Protein AF-A0A2E3DFW2-F1 (afdb_monomer)

pLDDT: mean 83.04, std 13.5, range [37.62, 98.19]

Sequence (821 aa):
MSVRTEHVDVYNGDTGWNRGHVMDALEEVFEKLGWNSGTQEDGVPVACLAPGTTTADALPHTNEDINYPNNSDAWTKCGGGMVTEVGSVRKYYYLTDDGTSYLFAPEAVPNQQWIDTANDNIVCNTGIPFETEDEVVYAPTGGIGTGVIPDLTENASYYVIKVDAVTMKLASTQADAAAGVAIDLTNSVYLSSPKRFRGVAVANPTFTVNVGDIFDITFGTSAGAGTFNFLNTINGSDYAADRVLNADNCNSGSSVKNNLPFGDGTEASPFTWGTAWWNQTEDEPPHPNRTDIGYQGLHSYGYASDTVATMKGTVIINPSPTSASSYRNYYKYTVSGATADANPNNSGTGRTDLKLRIHRNVYSTYEREVCAITIQNKAVNWQNGDEFTIPGDQIGGATPENDITFGTNQAEQTANGSDGTPSIVVTSLGAGSNMYQKHPDGRFAILRLENDTRSATQNAVTKNFGITYWGFSMSDQLDRIRLNCGPDWNYVNRLGTNATGDISGNGGNSQLGYFHGDMGLDVQNGANYCYTSTYTSTVYFDQYYIAYGSSTTNYPLRINFYAAQAPDDDNFVVIQFTQLVNQRYIPWWTFTLHKGLNFGANVWDLDYVWNGTMTNYRTGHIDNWNGTTHGDYIYTQYITPDYSYSPGSSTGQEEPVVWNSRAREASYGFTRNQDDELDYRTYYKCNIDCSSSWNEAQIQTYFRDSDFDKTDQAWDAQYRWFEGDREKRLATQTDYYRPIKGIPITNRFAPCPYYMPDTFVMIQAAVQPGKTHFRPGDIVEISTSEKYTVIVADQTFDQEGLDWIGGNTSRGMLFCARRAI

Nearest PDB structures (foldseek):
  8pty-assembly1_A  TM=1.597E-01  e=1.074E-01  Homo sapiens
  1zhg-assembly1_A  TM=4.012E-01  e=8.824E+00  Plasmodium falciparum

Mean predicted aligned error: 11.66 Å

Foldseek 3Di:
DFWDWDWFFQPNLAFPGALLSVVLRVLQVCLVLLFFADAWFAFWFFAWAFFPDALAGDDFDAPVCQQPQPFQVRNLLAQFAFFDADAAFEWEWEWEDPQAFIWIWTKFAFDQADCDLVLQKTFTPGFDPDEQLFKWAWQAVQWWADFDQVLDDHRQIWTWQDPDRGMIFTHNHSVCSVVVNGRRRPDGDRGPTGTMIIGGIDTQDAAEEAQFYKYFYAYGDYPDQADKFKFFDDWLDFDDPCTTQQDCNPPDDPQSSVQGQDFDRHSVTTRMHHRQEPAFADDAFQAAVDPDDDPSVGTWMKMGHPPHRSHIGGYGYAYGLHLSHSRWHWFKDKDAQVVLQPDPVFDWHDKHIWIKTWTAANDDPRRNGTRHIFTRHGIGPHAKFRWDKDASVRTHHHPPNRIAIEGPRHGNPDVSRSHTHMITHGAMQDGNSGFRAAASSSQKTKTWAFADDADPDDDPDGQQQRIKIWMWGAEPLRFKTFIAMWSDKRSTSACASNNDHDLVDQCSQCSNTFHDDHQLATAAPSWGGHDHYPPPLVQFWDMFTLADRPSGSRWTKMKMKTADDPPWDRQWMKIWIWTCDPNATDTGWIWTDDHYCLQQPVNDDSSQAYAQKIKTKDFPLNVPPVSPDFDLKIKIKIARTATDSHQQRCQQQEPVRDSRHRNRHSCSVVQHDDRGRRIFIAIEHAPFPDDDDPDDRYDDDDFDDQVLQWDQPPPDPPPPPCVPPNTPTDDRVPGDQDWAAQQQSHPSDVVGSGTDHRQKTKGKDKDWAQPDDDGAQDWDDPDPQWIWGFHDWTKHGQDQHSVRDGGGIIIHMTITGTRDD

Radius of gyration: 37.27 Å; Cα contacts (8 Å, |Δi|>4): 2160; chains: 1; bounding box: 113×48×106 Å

Solvent-accessible surface area (backbone atoms only — not comparable to full-atom values): 42851 Å² total; per-residue (Å²): 123,42,39,52,72,54,70,36,50,22,53,85,48,38,56,70,56,55,47,30,36,50,48,52,31,52,27,52,51,30,30,77,68,70,36,24,49,81,64,68,41,49,22,25,63,17,28,46,41,42,26,56,53,47,58,55,76,57,77,46,52,37,92,82,47,67,90,65,67,91,57,37,77,43,28,38,26,20,31,14,66,63,39,70,70,54,75,64,48,46,45,40,32,40,36,41,60,79,78,54,36,35,28,42,16,45,36,36,47,50,33,49,73,44,47,40,49,90,76,33,35,41,32,32,75,36,50,50,90,65,50,62,41,38,59,28,27,31,38,34,91,93,47,57,60,80,27,75,61,85,79,56,58,73,60,37,69,32,7,27,29,57,74,55,63,36,31,30,30,42,6,82,38,51,69,33,16,72,69,68,45,62,51,82,33,85,70,71,59,78,19,91,37,37,38,28,35,34,39,70,65,38,68,42,55,73,44,80,45,38,40,34,20,33,42,34,33,28,59,51,97,64,80,84,56,64,52,86,37,43,30,61,32,61,78,59,51,69,65,50,86,80,32,30,43,64,46,96,73,35,91,60,60,83,76,42,70,80,53,44,44,42,66,81,16,39,91,93,36,34,32,30,38,57,30,24,72,47,77,46,52,32,91,62,47,75,45,62,89,50,96,74,87,64,92,49,76,60,31,40,25,23,32,22,15,77,73,36,77,64,21,34,20,27,40,44,32,37,57,52,48,29,72,65,34,86,56,77,43,51,30,74,46,72,48,51,15,69,60,42,45,66,32,88,89,37,82,71,67,77,30,43,54,40,37,34,36,43,28,38,33,45,80,62,101,55,41,42,15,35,38,46,50,34,63,44,45,85,22,36,47,45,54,70,29,48,48,52,73,47,56,6,59,68,61,58,37,45,66,74,69,21,31,36,50,36,14,66,62,28,48,52,83,44,96,92,52,13,66,12,19,25,20,44,38,49,43,56,37,27,21,41,63,36,41,31,34,60,27,76,73,16,49,35,36,29,37,34,42,62,34,41,85,54,58,96,52,100,83,56,91,64,38,74,18,19,32,24,31,40,34,43,9,33,34,76,74,68,18,32,41,29,45,36,54,20,60,32,76,44,44,68,23,14,52,26,64,54,57,68,40,88,42,77,50,97,72,30,35,54,30,54,15,29,41,39,65,44,66,11,33,45,22,33,66,99,58,33,42,54,61,38,64,74,67,88,65,77,64,28,54,42,68,42,42,47,38,55,76,93,55,34,36,76,32,24,37,32,41,36,38,42,28,40,44,78,95,45,62,60,54,47,40,44,40,30,26,26,28,47,52,96,92,37,65,44,78,52,36,34,35,28,68,72,43,36,63,70,58,27,54,94,73,60,61,43,51,73,19,18,67,53,50,32,38,36,56,48,33,40,35,72,75,40,93,75,63,80,53,63,59,22,18,35,28,32,36,39,37,56,52,48,53,24,98,41,90,61,45,55,39,44,30,40,72,77,76,40,54,38,4,21,67,31,32,60,57,28,85,78,56,46,72,50,80,76,62,89,48,50,66,32,34,42,41,38,63,84,77,53,84,82,74,90,70,89,71,66,48,81,63,89,70,42,54,30,91,68,50,50,62,81,85,78,84,60,87,87,69,76,83,61,84,90,58,81,72,53,48,51,58,70,89,69,44,38,86,70,69,45,52,63,43,55,66,38,81,87,47,83,82,62,47,40,58,45,49,68,50,42,30,45,35,74,47,76,42,76,57,12,81,59,79,81,46,52,70,38,77,48,74,82,47,97,90,41,38,27,33,30,62,46,60,20,51,44,59,45,30,57,34,90,84,72,44,73,48,41,15,14,33,14,17,32,37,27,37,21,38,73,127

Secondary structure (DSSP, 8-state):
---EEEEEEGGGG-SS--HHHHHHHHHHHHHHHT---S--EEEEEEEEEPTT--TTT--PPPSSGGG--TTHHHHTTSS-S-PPP-PPPEEEEEEEE-SSSEEEEEEE-EEEEEEETTTTEEEESS-----TT-EEEES-TT---SB--TTS-TT-EEEEEE-SSSEEEEESSHHHHHTT-----------SSBPPEEE--EESPPEEEETT-EEEEEE---SS---EEEEE-STTPPP-GGGBSSSTT----TTTGGGS-BS-SSSSS-EEEE-TTSPPPB-S-S-TT--SSS----B-EEEEESS-TTSEEEEEEE----TT-SS--EEEEEE-HHHHHH-TTS--S-PPPEEEEEEE-SSSTTTTSEEEEEE-S---S--TT--EEE-GGGGTS-TTTT-EEESS-B--SSTTS---B-EEEEEEE--TTS-SEE-TTSSEEEEEEESS---SSTTS---SS-EEEEEEEE-TTSSEEEEEEESEEE-TTS-GGG--S---STTTGGGG-EEES-BBTTB-TT--B------S-TTSB-EEE-S-TTSGGGS-EEEEEEE--TTS-TT-EEEEEEEEETTEEEEEEEEEE--SSSTTTTT--TTT-B---EEEEEEHHHHSTTS----SEEEEEEE---B-SSTT--GGG-SS--TT-BTTBTTHHHHTT-SS-SSEEEEEE--TT------S-EEEPP-B-TTT-B----S-TT-TT-TT-TT-BPPGGG-B-PPB-S-BS-TT-SS-S-B--TTEEEEEEEESSTT----TT-EEEEETTEEEEEEEEEEEEEEPPTT--TT-EEEEEEEEEEPP-

Structure (mmCIF, N/CA/C/O backbone):
data_AF-A0A2E3DFW2-F1
#
_entry.id   AF-A0A2E3DFW2-F1
#
loop_
_atom_site.group_PDB
_atom_site.id
_atom_site.type_symbol
_atom_site.label_atom_id
_atom_site.label_alt_id
_atom_site.label_comp_id
_atom_site.label_asym_id
_atom_site.label_entity_id
_atom_site.label_seq_id
_atom_site.pdbx_PDB_ins_code
_atom_site.Cartn_x
_atom_site.Cartn_y
_atom_site.Cartn_z
_atom_site.occupancy
_atom_site.B_iso_or_equiv
_atom_site.auth_seq_id
_atom_site.auth_comp_id
_atom_site.auth_asym_id
_atom_site.auth_atom_id
_atom_site.pdbx_PDB_model_num
ATOM 1 N N . MET A 1 1 ? -19.540 -21.022 31.484 1.00 74.75 1 MET A N 1
ATOM 2 C CA . MET A 1 1 ? -18.620 -20.540 30.434 1.00 74.75 1 MET A CA 1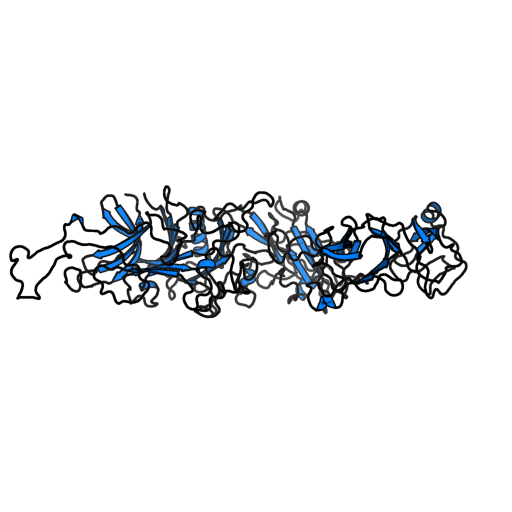
ATOM 3 C C . MET A 1 1 ? -18.369 -19.083 30.726 1.00 74.75 1 MET A C 1
ATOM 5 O O . MET A 1 1 ? -19.317 -18.411 31.110 1.00 74.75 1 MET A O 1
ATOM 9 N N . SER A 1 2 ? -17.126 -18.638 30.688 1.00 84.19 2 SER A N 1
ATOM 10 C CA . SER A 1 2 ? -16.749 -17.299 31.130 1.00 84.19 2 SER A CA 1
ATOM 11 C C . SER A 1 2 ? -15.961 -16.599 30.049 1.00 84.19 2 SER A C 1
ATOM 13 O O . SER A 1 2 ? -15.116 -17.217 29.411 1.00 84.19 2 SER A O 1
ATOM 15 N N . VAL A 1 3 ? -16.215 -15.310 29.904 1.00 92.31 3 VAL A N 1
ATOM 16 C CA . VAL A 1 3 ? -15.455 -14.419 29.041 1.00 92.31 3 VAL A CA 1
ATOM 17 C C . VAL A 1 3 ? -14.105 -14.140 29.693 1.00 92.31 3 VAL A C 1
ATOM 19 O O . VAL A 1 3 ? -14.038 -13.840 30.892 1.00 92.31 3 VAL A O 1
ATOM 22 N N . ARG A 1 4 ? -13.025 -14.220 28.912 1.00 94.75 4 ARG A N 1
ATOM 23 C CA . ARG A 1 4 ? -11.708 -13.751 29.350 1.00 94.75 4 ARG A CA 1
ATOM 24 C C . ARG A 1 4 ? -11.776 -12.231 29.458 1.00 94.75 4 ARG A C 1
ATOM 26 O O . ARG A 1 4 ? -12.006 -11.552 28.464 1.00 94.75 4 ARG A O 1
ATOM 33 N N . THR A 1 5 ? -11.630 -11.720 30.676 1.00 94.50 5 THR A N 1
ATOM 34 C CA . THR A 1 5 ? -11.718 -10.287 30.974 1.00 94.50 5 THR A CA 1
ATOM 35 C C . THR A 1 5 ? -10.385 -9.810 31.513 1.00 94.50 5 THR A C 1
ATOM 37 O O . THR A 1 5 ? -9.959 -10.246 32.582 1.00 94.50 5 THR A O 1
ATOM 40 N N . GLU A 1 6 ? -9.751 -8.902 30.788 1.00 95.88 6 GLU A N 1
ATOM 41 C CA . GLU A 1 6 ? -8.450 -8.334 31.127 1.00 95.88 6 GLU A CA 1
ATOM 42 C C . GLU A 1 6 ? -8.431 -6.839 30.795 1.00 95.88 6 GLU A C 1
ATOM 44 O O . GLU A 1 6 ? -9.355 -6.300 30.181 1.00 95.88 6 GLU A O 1
ATOM 49 N N . HIS A 1 7 ? -7.385 -6.155 31.248 1.00 96.19 7 HIS A N 1
ATOM 50 C CA . HIS A 1 7 ? -7.127 -4.772 30.879 1.00 96.19 7 HIS A CA 1
ATOM 51 C C . HIS A 1 7 ? -5.635 -4.542 30.660 1.00 96.19 7 HIS A C 1
ATOM 53 O O . HIS A 1 7 ? -4.795 -5.307 31.142 1.00 96.19 7 HIS A O 1
ATOM 59 N N . VAL A 1 8 ? -5.342 -3.477 29.925 1.00 98.12 8 VAL A N 1
ATOM 60 C CA . VAL A 1 8 ? -4.017 -2.888 29.768 1.00 98.12 8 VAL A CA 1
ATOM 61 C C . VAL A 1 8 ? -4.114 -1.439 30.216 1.00 98.12 8 VAL A C 1
ATOM 63 O O . VAL A 1 8 ? -4.957 -0.685 29.721 1.00 98.12 8 VAL A O 1
ATOM 66 N N . ASP A 1 9 ? -3.284 -1.058 31.179 1.00 97.88 9 ASP A N 1
ATOM 67 C CA . ASP A 1 9 ? -3.219 0.321 31.636 1.00 97.88 9 ASP A CA 1
ATOM 68 C C . ASP A 1 9 ? -2.356 1.152 30.683 1.00 97.88 9 ASP A C 1
ATOM 70 O O . ASP A 1 9 ? -1.218 0.803 30.374 1.00 97.88 9 ASP A O 1
ATOM 74 N N . VAL A 1 10 ? -2.881 2.293 30.242 1.00 97.12 10 VAL A N 1
ATOM 75 C CA . VAL A 1 10 ? -2.099 3.254 29.463 1.00 97.12 10 VAL A CA 1
ATOM 76 C C . VAL A 1 10 ? -1.124 3.932 30.412 1.00 97.12 10 VAL A C 1
ATOM 78 O O . VAL A 1 10 ? -1.527 4.427 31.465 1.00 97.12 10 VAL A O 1
ATOM 81 N N . TYR A 1 11 ? 0.154 3.977 30.030 1.00 96.81 11 TYR A N 1
ATOM 82 C CA . TYR A 1 11 ? 1.206 4.614 30.827 1.00 96.81 11 TYR A CA 1
ATOM 83 C C . TYR A 1 11 ? 1.255 4.084 32.272 1.00 96.81 11 TYR A C 1
ATOM 85 O O . TYR A 1 11 ? 1.321 4.853 33.224 1.00 96.81 11 TYR A O 1
ATOM 93 N N . ASN A 1 12 ? 1.167 2.759 32.442 1.00 96.00 12 ASN A N 1
ATOM 94 C CA . ASN A 1 12 ? 1.167 2.086 33.751 1.00 96.00 12 ASN A CA 1
ATOM 95 C C . ASN A 1 12 ? 0.056 2.553 34.713 1.00 96.00 12 ASN A C 1
ATOM 97 O O . ASN A 1 12 ? 0.178 2.398 35.927 1.00 96.00 12 ASN A O 1
ATOM 101 N N . GLY A 1 13 ? -1.021 3.140 34.184 1.00 93.56 13 GLY A N 1
ATOM 102 C CA . GLY A 1 13 ? -2.147 3.633 34.976 1.00 93.56 13 GLY A CA 1
ATOM 103 C C . GLY A 1 13 ? -1.909 5.025 35.560 1.00 93.56 13 GLY A C 1
ATOM 104 O O . GLY A 1 13 ? -2.697 5.484 36.388 1.00 93.56 13 GLY A O 1
ATOM 105 N N . ASP A 1 14 ? -0.855 5.714 35.123 1.00 95.06 14 ASP A N 1
ATOM 106 C CA . ASP A 1 14 ? -0.558 7.078 35.531 1.00 95.06 14 ASP A CA 1
ATOM 107 C C . ASP A 1 14 ? -1.283 8.118 34.659 1.00 95.06 14 ASP A C 1
ATOM 109 O O . ASP A 1 14 ? -1.719 7.890 33.527 1.00 95.06 14 ASP A O 1
ATOM 113 N N . THR A 1 15 ? -1.406 9.326 35.204 1.00 95.44 15 THR A N 1
ATOM 114 C CA . THR A 1 15 ? -1.847 10.518 34.464 1.00 95.44 15 THR A CA 1
ATOM 115 C C . THR A 1 15 ? -0.721 11.073 33.585 1.00 95.44 15 THR A C 1
ATOM 117 O O . THR A 1 15 ? 0.448 10.771 33.803 1.00 95.44 15 THR A O 1
ATOM 120 N N . GLY A 1 16 ? -1.036 11.968 32.647 1.00 94.38 16 GLY A N 1
ATOM 121 C CA . GLY A 1 16 ? -0.035 12.635 31.804 1.00 94.38 16 GLY A CA 1
ATOM 122 C C . GLY A 1 16 ? 0.455 11.786 30.629 1.00 94.38 16 GLY A C 1
ATOM 123 O O . GLY A 1 16 ? 1.520 12.056 30.078 1.00 94.38 16 GLY A O 1
ATOM 124 N N . TRP A 1 17 ? -0.308 10.763 30.248 1.00 95.31 17 TRP A N 1
ATOM 125 C CA . TRP A 1 17 ? -0.009 9.919 29.098 1.00 95.31 17 TRP A CA 1
ATOM 126 C C . TRP A 1 17 ? -0.006 10.704 27.772 1.00 95.31 17 TRP A C 1
ATOM 128 O O . TRP A 1 17 ? -0.595 11.777 27.662 1.00 95.31 17 TRP A O 1
ATOM 138 N N . ASN A 1 18 ? 0.674 10.172 26.755 1.00 93.56 18 ASN A N 1
ATOM 139 C CA . ASN A 1 18 ? 0.770 10.752 25.412 1.00 93.56 18 ASN A CA 1
ATOM 140 C C . ASN A 1 18 ? 0.262 9.746 24.358 1.00 93.56 18 ASN A C 1
ATOM 142 O O . ASN A 1 18 ? -0.225 8.672 24.711 1.00 93.56 18 ASN A O 1
ATOM 146 N N . ARG A 1 19 ? 0.369 10.082 23.064 1.00 91.88 19 ARG A N 1
ATOM 147 C CA . ARG A 1 19 ? -0.108 9.196 21.986 1.00 91.88 19 ARG A CA 1
ATOM 148 C C . ARG A 1 19 ? 0.654 7.877 21.917 1.00 91.88 19 ARG A C 1
ATOM 150 O O . ARG A 1 19 ? 0.029 6.843 21.709 1.00 91.88 19 ARG A O 1
ATOM 157 N N . GLY A 1 20 ? 1.973 7.913 22.118 1.00 93.88 20 GLY A N 1
ATOM 158 C CA . GLY A 1 20 ? 2.824 6.721 22.155 1.00 93.88 20 GLY A CA 1
ATOM 159 C C . GLY A 1 20 ? 2.304 5.711 23.171 1.00 93.88 20 GLY A C 1
ATOM 160 O O . GLY A 1 20 ? 1.979 4.591 22.799 1.00 93.88 20 GLY A O 1
ATOM 161 N N . HIS A 1 21 ? 2.052 6.155 24.407 1.00 96.75 21 HIS A N 1
ATOM 162 C CA . HIS A 1 21 ? 1.531 5.281 25.465 1.00 96.75 21 HIS A CA 1
ATOM 163 C C . HIS A 1 21 ? 0.181 4.634 25.115 1.00 96.75 21 HIS A C 1
ATOM 165 O O . HIS A 1 21 ? -0.083 3.507 25.526 1.00 96.75 21 HIS A O 1
ATOM 171 N N . VAL A 1 22 ? -0.694 5.337 24.387 1.00 95.94 22 VAL A N 1
ATOM 172 C CA . VAL A 1 22 ? -1.994 4.790 23.959 1.00 95.94 22 VAL A CA 1
ATOM 173 C C . VAL A 1 22 ? -1.817 3.741 22.866 1.00 95.94 22 VAL A C 1
ATOM 175 O O . VAL A 1 22 ? -2.468 2.698 22.918 1.00 95.94 22 VAL A O 1
ATOM 178 N N . MET A 1 23 ? -0.933 3.992 21.899 1.00 95.75 23 MET A N 1
ATOM 179 C CA . MET A 1 23 ? -0.639 3.035 20.829 1.00 95.75 23 MET A CA 1
ATOM 180 C C . MET A 1 23 ? 0.097 1.797 21.354 1.00 95.75 23 MET A C 1
ATOM 182 O O . MET A 1 23 ? -0.204 0.696 20.905 1.00 95.75 23 MET A O 1
ATOM 186 N N . ASP A 1 24 ? 0.988 1.953 22.336 1.00 96.62 24 ASP A N 1
ATOM 187 C CA . ASP A 1 24 ? 1.644 0.838 23.031 1.00 96.62 24 ASP A CA 1
ATOM 188 C C . ASP A 1 24 ? 0.623 -0.032 23.777 1.00 96.62 24 ASP A C 1
ATOM 190 O O . ASP A 1 24 ? 0.641 -1.254 23.663 1.00 96.62 24 ASP A O 1
ATOM 194 N N . ALA A 1 25 ? -0.327 0.589 24.482 1.00 97.31 25 ALA A N 1
ATOM 195 C CA . ALA A 1 25 ? -1.384 -0.148 25.168 1.00 97.31 25 ALA A CA 1
ATOM 196 C C . ALA A 1 25 ? -2.320 -0.885 24.193 1.00 97.31 25 ALA A C 1
ATOM 198 O O . ALA A 1 25 ? -2.757 -1.997 24.483 1.00 97.31 25 ALA A O 1
ATOM 199 N N . LEU A 1 26 ? -2.637 -0.285 23.038 1.00 96.38 26 LEU A N 1
ATOM 200 C CA . LEU A 1 26 ? -3.403 -0.951 21.978 1.00 96.38 26 LEU A CA 1
ATOM 201 C C . LEU A 1 26 ? -2.650 -2.153 21.399 1.00 96.38 26 LEU A C 1
ATOM 203 O O . LEU A 1 26 ? -3.251 -3.207 21.207 1.00 96.38 26 LEU A O 1
ATOM 207 N N . GLU A 1 27 ? -1.352 -2.002 21.144 1.00 96.56 27 GLU A N 1
ATOM 208 C CA . GLU A 1 27 ? -0.487 -3.088 20.684 1.00 96.56 27 GLU A CA 1
ATOM 209 C C . GLU A 1 27 ? -0.469 -4.251 21.684 1.00 96.56 27 GLU A C 1
ATOM 211 O O . GLU A 1 27 ? -0.733 -5.381 21.286 1.00 96.56 27 GLU A O 1
ATOM 216 N N . GLU A 1 28 ? -0.298 -3.981 22.983 1.00 96.94 28 GLU A N 1
ATOM 217 C CA . GLU A 1 28 ? -0.352 -5.018 24.026 1.00 96.94 28 GLU A CA 1
ATOM 218 C C . GLU A 1 28 ? -1.732 -5.705 24.093 1.00 96.94 28 GLU A C 1
ATOM 220 O O . GLU A 1 28 ? -1.826 -6.915 24.315 1.00 96.94 28 GLU A O 1
ATOM 225 N N . VAL A 1 29 ? -2.831 -4.966 23.884 1.00 96.94 29 VAL A N 1
ATOM 226 C CA . VAL A 1 29 ? -4.170 -5.575 23.781 1.00 96.94 29 VAL A CA 1
ATOM 227 C C . VAL A 1 29 ? -4.226 -6.539 22.599 1.00 96.94 29 VAL A C 1
ATOM 229 O O . VAL A 1 29 ? -4.676 -7.671 22.768 1.00 96.94 29 VAL A O 1
ATOM 232 N N . PHE A 1 30 ? -3.759 -6.132 21.418 1.00 95.69 30 PHE A N 1
ATOM 233 C CA . PHE A 1 30 ? -3.778 -6.996 20.239 1.00 95.69 30 PHE A CA 1
ATOM 234 C C . PHE A 1 30 ? -2.838 -8.195 20.379 1.00 95.69 30 PHE A C 1
ATOM 236 O O . PHE A 1 30 ? -3.254 -9.307 20.054 1.00 95.69 30 PHE A O 1
ATOM 243 N N . GLU A 1 31 ? -1.662 -8.024 20.983 1.00 95.06 31 GLU A N 1
ATOM 244 C CA . GLU A 1 31 ? -0.773 -9.125 21.361 1.00 95.06 31 GLU A CA 1
ATOM 245 C C . GLU A 1 31 ? -1.509 -10.154 22.231 1.00 95.06 31 GLU A C 1
ATOM 247 O O . GLU A 1 31 ? -1.538 -11.346 21.916 1.00 95.06 31 GLU A O 1
ATOM 252 N N . LYS A 1 32 ? -2.163 -9.702 23.310 1.00 94.69 32 LYS A N 1
ATOM 253 C CA . LYS A 1 32 ? -2.897 -10.581 24.236 1.00 94.69 32 LYS A CA 1
ATOM 254 C C . LYS A 1 32 ? -4.061 -11.311 23.576 1.00 94.69 32 LYS A C 1
ATOM 256 O O . LYS A 1 32 ? -4.446 -12.382 24.058 1.00 94.69 32 LYS A O 1
ATOM 261 N N . LEU A 1 33 ? -4.630 -10.740 22.518 1.00 93.12 33 LEU A N 1
ATOM 262 C CA . LEU A 1 33 ? -5.685 -11.347 21.710 1.00 93.12 33 LEU A CA 1
ATOM 263 C C . LEU A 1 33 ? -5.139 -12.284 20.619 1.00 93.12 33 LEU A C 1
ATOM 265 O O . LEU A 1 33 ? -5.926 -12.983 19.981 1.00 93.12 33 LEU A O 1
ATOM 269 N N . GLY A 1 34 ? -3.821 -12.315 20.392 1.00 91.56 34 GLY A N 1
ATOM 270 C CA . GLY A 1 34 ? -3.227 -12.993 19.237 1.00 91.56 34 GLY A CA 1
ATOM 271 C C . GLY A 1 34 ? -3.677 -12.365 17.916 1.00 91.56 34 GLY A C 1
ATOM 272 O O . GLY A 1 34 ? -3.869 -13.059 16.917 1.00 91.56 34 GLY A O 1
ATOM 273 N N . TRP A 1 35 ? -3.951 -11.062 17.938 1.00 90.38 35 TRP A N 1
ATOM 274 C CA . TRP A 1 35 ? -4.300 -10.263 16.773 1.00 90.38 35 TRP A CA 1
ATOM 275 C C . TRP A 1 35 ? -3.029 -9.608 16.233 1.00 90.38 35 TRP A C 1
ATOM 277 O O . TRP A 1 35 ? -2.089 -9.362 16.974 1.00 90.38 35 TRP A O 1
ATOM 287 N N . ASN A 1 36 ? -3.033 -9.311 14.937 1.00 89.00 36 ASN A N 1
ATOM 288 C CA . ASN A 1 36 ? -1.873 -8.991 14.105 1.00 89.00 36 ASN A CA 1
ATOM 289 C C . ASN A 1 36 ? -1.136 -10.222 13.553 1.00 89.00 36 ASN A C 1
ATOM 291 O O . ASN A 1 36 ? -0.339 -10.896 14.200 1.00 89.00 36 ASN A O 1
ATOM 295 N N . SER A 1 37 ? -1.441 -10.505 12.295 1.00 83.88 37 SER A N 1
ATOM 296 C CA . SER A 1 37 ? -0.980 -11.673 11.544 1.00 83.88 37 SER A CA 1
ATOM 297 C C . SER A 1 37 ? 0.286 -11.372 10.731 1.00 83.88 37 SER A C 1
ATOM 299 O O . SER A 1 37 ? 0.667 -10.215 10.568 1.00 83.88 37 SER A O 1
ATOM 301 N N . GLY A 1 38 ? 0.907 -12.405 10.157 1.00 83.38 38 GLY A N 1
ATOM 302 C CA . GLY A 1 38 ? 2.065 -12.269 9.266 1.00 83.38 38 GLY A CA 1
ATOM 303 C C . GLY A 1 38 ? 3.385 -12.674 9.920 1.00 83.38 38 GLY A C 1
ATOM 304 O O . GLY A 1 38 ? 3.422 -13.512 10.818 1.00 83.38 38 GLY A O 1
ATOM 305 N N . THR A 1 39 ? 4.490 -12.116 9.434 1.00 86.06 39 THR A N 1
ATOM 306 C CA . THR A 1 39 ? 5.843 -12.358 9.954 1.00 86.06 39 THR A CA 1
ATOM 307 C C . THR A 1 39 ? 6.527 -11.018 10.156 1.00 86.06 39 THR A C 1
ATOM 309 O O . THR A 1 39 ? 6.344 -10.121 9.338 1.00 86.06 39 THR A O 1
ATOM 312 N N . GLN A 1 40 ? 7.267 -10.879 11.258 1.00 90.69 40 GLN A N 1
ATOM 313 C CA . GLN A 1 40 ? 8.019 -9.661 11.524 1.00 90.69 40 GLN A CA 1
ATOM 314 C C . GLN A 1 40 ? 9.140 -9.520 10.494 1.00 90.69 40 GLN A C 1
ATOM 316 O O . GLN A 1 40 ? 9.886 -10.468 10.243 1.00 90.69 40 GLN A O 1
ATOM 321 N N . GLU A 1 41 ? 9.250 -8.332 9.917 1.00 92.75 41 GLU A N 1
ATOM 322 C CA . GLU A 1 41 ? 10.245 -7.981 8.914 1.00 92.75 41 GLU A CA 1
ATOM 323 C C . GLU A 1 41 ? 10.908 -6.671 9.331 1.00 92.75 41 GLU A C 1
ATOM 325 O O . GLU A 1 41 ? 10.260 -5.628 9.415 1.00 92.75 41 GLU A O 1
ATOM 330 N N . ASP A 1 42 ? 12.207 -6.720 9.602 1.00 93.81 42 ASP A N 1
ATOM 331 C CA . ASP A 1 42 ? 12.976 -5.553 10.020 1.00 93.81 42 ASP A CA 1
ATOM 332 C C . ASP A 1 42 ? 13.802 -4.999 8.860 1.00 93.81 42 ASP A C 1
ATOM 334 O O . ASP A 1 42 ? 14.169 -5.714 7.923 1.00 93.81 42 ASP A O 1
ATOM 338 N N . GLY A 1 43 ? 14.109 -3.703 8.925 1.00 94.56 43 GLY A N 1
ATOM 339 C CA . GLY A 1 43 ? 14.967 -3.069 7.932 1.00 94.56 43 GLY A CA 1
ATOM 340 C C . GLY A 1 43 ? 14.346 -3.041 6.538 1.00 94.56 43 GLY A C 1
ATOM 341 O O . GLY A 1 43 ? 15.018 -3.343 5.556 1.00 94.56 43 GLY A O 1
ATOM 342 N N . VAL A 1 44 ? 13.052 -2.734 6.449 1.00 95.12 44 VAL A N 1
ATOM 343 C CA . VAL A 1 44 ? 12.312 -2.638 5.186 1.00 95.12 44 VAL A CA 1
ATOM 344 C C . VAL A 1 44 ? 12.476 -1.234 4.607 1.00 95.12 44 VAL A C 1
ATOM 346 O O . VAL A 1 44 ? 11.969 -0.294 5.221 1.00 95.12 44 VAL A O 1
ATOM 349 N N . PRO A 1 45 ? 13.141 -1.031 3.453 1.00 94.75 45 PRO A N 1
ATOM 350 C CA . PRO A 1 45 ? 13.224 0.282 2.819 1.00 94.75 45 PRO A CA 1
ATOM 351 C C . PRO A 1 45 ? 11.838 0.837 2.476 1.00 94.75 45 PRO A C 1
ATOM 353 O O . PRO A 1 45 ? 11.032 0.167 1.830 1.00 94.75 45 PRO A O 1
ATOM 356 N N . VAL A 1 46 ? 11.566 2.074 2.899 1.00 92.06 46 VAL A N 1
ATOM 357 C CA . VAL A 1 46 ? 10.268 2.742 2.696 1.00 92.06 46 VAL A CA 1
ATOM 358 C C . VAL A 1 46 ? 10.357 4.011 1.870 1.00 92.06 46 VAL A C 1
ATOM 360 O O . VAL A 1 46 ? 9.389 4.350 1.202 1.00 92.06 46 VAL A O 1
ATOM 363 N N . ALA A 1 47 ? 11.499 4.696 1.840 1.00 92.06 47 ALA A N 1
ATOM 364 C CA . ALA A 1 47 ? 11.698 5.843 0.961 1.00 92.06 47 ALA A CA 1
ATOM 365 C C . ALA A 1 47 ? 13.178 6.083 0.652 1.00 92.06 47 ALA A C 1
ATOM 367 O O . ALA A 1 47 ? 14.065 5.726 1.429 1.00 92.06 47 ALA A O 1
ATOM 368 N N . CYS A 1 48 ? 13.425 6.749 -0.473 1.00 92.69 48 CYS A N 1
ATOM 369 C CA . CYS A 1 48 ? 14.708 7.362 -0.788 1.00 92.69 48 CYS A CA 1
ATOM 370 C C . CYS A 1 48 ? 14.628 8.867 -0.493 1.00 92.69 48 CYS A C 1
ATOM 372 O O . CYS A 1 48 ? 13.661 9.530 -0.874 1.00 92.69 48 CYS A O 1
ATOM 374 N N . LEU A 1 49 ? 15.641 9.403 0.181 1.00 92.06 49 LEU A N 1
ATOM 375 C CA . LEU A 1 49 ? 15.787 10.827 0.463 1.00 92.06 49 LEU A CA 1
ATOM 376 C C . LEU A 1 49 ? 16.782 11.441 -0.518 1.00 92.06 49 LEU A C 1
ATOM 378 O O . LEU A 1 49 ? 17.883 10.915 -0.702 1.00 92.06 49 LEU A O 1
ATOM 382 N N . ALA A 1 50 ? 16.405 12.576 -1.103 1.00 91.75 50 ALA A N 1
ATOM 383 C CA . ALA A 1 50 ? 17.297 13.361 -1.943 1.00 91.75 50 ALA A CA 1
ATOM 384 C C . ALA A 1 50 ? 18.478 13.917 -1.116 1.00 91.75 50 ALA A C 1
ATOM 386 O O . ALA A 1 50 ? 18.354 14.067 0.110 1.00 91.75 50 ALA A O 1
ATOM 387 N N . PRO A 1 51 ? 19.607 14.259 -1.755 1.00 93.44 51 PRO A N 1
ATOM 388 C CA . PRO A 1 51 ? 20.751 14.863 -1.077 1.00 93.44 51 PRO A CA 1
ATOM 389 C C . PRO A 1 51 ? 20.396 16.121 -0.271 1.00 93.44 51 PRO A C 1
ATOM 391 O O . PRO A 1 51 ? 19.772 17.058 -0.776 1.00 93.44 51 PRO A O 1
ATOM 394 N N . GLY A 1 52 ? 20.822 16.160 0.990 1.00 90.50 52 GLY A N 1
ATOM 395 C CA . GLY A 1 52 ? 20.617 17.280 1.910 1.00 90.50 52 GLY A CA 1
ATOM 396 C C . GLY A 1 52 ? 19.195 17.414 2.462 1.00 90.50 52 GLY A C 1
ATOM 397 O O . GLY A 1 52 ? 18.903 18.420 3.108 1.00 90.50 52 GLY A O 1
ATOM 398 N N . THR A 1 53 ? 18.309 16.445 2.212 1.00 89.38 53 THR A N 1
ATOM 399 C CA . THR A 1 53 ? 16.941 16.448 2.755 1.00 89.38 53 THR A CA 1
ATOM 400 C C . THR A 1 53 ? 16.846 15.646 4.050 1.00 89.38 53 THR A C 1
ATOM 402 O O . THR A 1 53 ? 17.625 14.728 4.300 1.00 89.38 53 THR A O 1
ATOM 405 N N . THR A 1 54 ? 15.875 15.994 4.894 1.00 88.38 54 THR A N 1
ATOM 406 C CA . THR A 1 54 ? 15.604 15.310 6.166 1.00 88.38 54 THR A CA 1
ATOM 407 C C . THR A 1 54 ? 14.215 14.684 6.145 1.00 88.38 54 THR A C 1
ATOM 409 O O . THR A 1 54 ? 13.382 15.046 5.320 1.00 88.38 54 THR A O 1
ATOM 412 N N . THR A 1 55 ? 13.902 13.797 7.089 1.00 85.44 55 THR A N 1
ATOM 413 C CA . THR A 1 55 ? 12.545 13.232 7.209 1.00 85.44 55 THR A CA 1
ATOM 414 C C . THR A 1 55 ? 11.493 14.231 7.719 1.00 85.44 55 THR A C 1
ATOM 416 O O . THR A 1 55 ? 10.323 13.871 7.853 1.00 85.44 55 THR A O 1
ATOM 419 N N . ALA A 1 56 ? 11.887 15.474 8.013 1.00 80.25 56 ALA A N 1
ATOM 420 C CA . ALA A 1 56 ? 10.963 16.560 8.326 1.00 80.25 56 ALA A CA 1
ATOM 421 C C . ALA A 1 56 ? 10.491 17.298 7.064 1.00 80.25 56 ALA A C 1
ATOM 423 O O . ALA A 1 56 ? 9.326 17.680 6.993 1.00 80.25 56 ALA A O 1
ATOM 424 N N . ASP A 1 57 ? 11.379 17.444 6.074 1.00 74.56 57 ASP A N 1
ATOM 425 C CA . ASP A 1 57 ? 11.155 18.284 4.887 1.00 74.56 57 ASP A CA 1
ATOM 426 C C . ASP A 1 57 ? 11.089 17.477 3.580 1.00 74.56 57 ASP A C 1
ATOM 428 O O . ASP A 1 57 ? 10.783 18.015 2.514 1.00 74.56 57 ASP A O 1
ATOM 432 N N . ALA A 1 58 ? 11.404 16.181 3.631 1.00 75.69 58 ALA A N 1
ATOM 433 C CA . ALA A 1 58 ? 11.343 15.315 2.469 1.00 75.69 58 ALA A CA 1
ATOM 434 C C . ALA A 1 58 ? 9.894 15.031 2.061 1.00 75.69 58 ALA A C 1
ATOM 436 O O . ALA A 1 58 ? 9.042 14.672 2.873 1.00 75.69 58 ALA A O 1
ATOM 437 N N . LEU A 1 59 ? 9.663 15.087 0.754 1.00 75.25 59 LEU A N 1
ATOM 438 C CA . LEU A 1 59 ? 8.475 14.561 0.095 1.00 75.25 59 LEU A CA 1
ATOM 439 C C . LEU A 1 59 ? 8.941 13.462 -0.866 1.00 75.25 59 LEU A C 1
ATOM 441 O O . LEU A 1 59 ? 9.199 13.763 -2.034 1.00 75.25 59 LEU A O 1
ATOM 445 N N . PRO A 1 60 ? 9.150 12.220 -0.380 1.00 72.25 60 PRO A N 1
ATOM 446 C CA . PRO A 1 60 ? 9.505 11.098 -1.238 1.00 72.25 60 PRO A CA 1
ATOM 447 C C . PRO A 1 60 ? 8.554 10.995 -2.428 1.00 72.25 60 PRO A C 1
ATOM 449 O O . PRO A 1 60 ? 7.336 11.108 -2.271 1.00 72.25 60 PRO A O 1
ATOM 452 N N . HIS A 1 61 ? 9.120 10.784 -3.616 1.00 70.38 61 HIS A N 1
ATOM 453 C CA . HIS A 1 61 ? 8.323 10.632 -4.825 1.00 70.38 61 HIS A CA 1
ATOM 454 C C . HIS A 1 61 ? 7.514 9.357 -4.760 1.00 70.38 61 HIS A C 1
ATOM 456 O O . HIS A 1 61 ? 8.044 8.284 -4.503 1.00 70.38 61 HIS A O 1
ATOM 462 N N . THR A 1 62 ? 6.230 9.483 -5.040 1.00 65.06 62 THR A N 1
ATOM 463 C CA . THR A 1 62 ? 5.298 8.370 -5.052 1.00 65.06 62 THR A CA 1
ATOM 464 C C . THR A 1 62 ? 5.184 7.835 -6.477 1.00 65.06 62 THR A C 1
ATOM 466 O O . THR A 1 62 ? 5.420 8.575 -7.432 1.00 65.06 62 THR A O 1
ATOM 469 N N . ASN A 1 63 ? 4.794 6.567 -6.648 1.00 56.34 63 ASN A N 1
ATOM 470 C CA . ASN A 1 63 ? 4.549 6.031 -7.994 1.00 56.34 63 ASN A CA 1
ATOM 471 C C . ASN A 1 63 ? 3.361 6.721 -8.702 1.00 56.34 63 ASN A C 1
ATOM 473 O O . ASN A 1 63 ? 3.230 6.618 -9.916 1.00 56.34 63 ASN A O 1
ATOM 477 N N . GLU A 1 64 ? 2.528 7.460 -7.964 1.00 53.75 64 GLU A N 1
ATOM 478 C CA . GLU A 1 64 ? 1.366 8.193 -8.482 1.00 53.75 64 GLU A CA 1
ATOM 479 C C . GLU A 1 64 ? 1.710 9.657 -8.847 1.00 53.75 64 GLU A C 1
ATOM 481 O O . GLU A 1 64 ? 1.137 10.212 -9.784 1.00 53.75 64 GLU A O 1
ATOM 486 N N . ASP A 1 65 ? 2.712 10.262 -8.191 1.00 51.72 65 ASP A N 1
ATOM 487 C CA . ASP A 1 65 ? 3.159 11.654 -8.406 1.00 51.72 65 ASP A CA 1
ATOM 488 C C . ASP A 1 65 ? 4.160 11.823 -9.564 1.00 51.72 65 ASP A C 1
ATOM 490 O O . ASP A 1 65 ? 4.665 12.924 -9.813 1.00 51.72 65 ASP A O 1
ATOM 494 N N . ILE A 1 66 ? 4.447 10.750 -10.311 1.00 51.88 66 ILE A N 1
ATOM 495 C CA . ILE A 1 66 ? 5.458 10.726 -11.384 1.00 51.88 66 ILE A CA 1
ATOM 496 C C . ILE A 1 66 ? 5.160 11.770 -12.479 1.00 51.88 66 ILE A C 1
ATOM 498 O O . ILE A 1 66 ? 6.072 12.243 -13.156 1.00 51.88 66 ILE A O 1
ATOM 502 N N . ASN A 1 67 ? 3.910 12.211 -12.632 1.00 47.28 67 ASN A N 1
ATOM 503 C CA . ASN A 1 67 ? 3.546 13.183 -13.663 1.00 47.28 67 ASN A CA 1
ATOM 504 C C . ASN A 1 67 ? 3.999 14.629 -13.345 1.00 47.28 67 ASN A C 1
ATOM 506 O O . ASN A 1 67 ? 4.297 15.385 -14.276 1.00 47.28 67 ASN A O 1
ATOM 510 N N . TYR A 1 68 ? 4.145 15.007 -12.065 1.00 51.97 68 TYR A N 1
ATOM 511 C CA . TYR A 1 68 ? 4.442 16.388 -11.642 1.00 51.97 68 TYR A CA 1
ATOM 512 C C . TYR A 1 68 ? 5.333 16.444 -10.380 1.00 51.97 68 TYR A C 1
ATOM 514 O O . TYR A 1 68 ? 4.844 16.740 -9.288 1.00 51.97 68 TYR A O 1
ATOM 522 N N . PRO A 1 69 ? 6.652 16.193 -10.483 1.00 50.09 69 PRO A N 1
ATOM 523 C CA . PRO A 1 69 ? 7.557 16.292 -9.352 1.00 50.09 69 PRO A CA 1
ATOM 524 C C . PRO A 1 69 ? 7.725 17.759 -8.957 1.00 50.09 69 PRO A C 1
ATOM 526 O O . PRO A 1 69 ? 8.528 18.493 -9.524 1.00 50.09 69 PRO A O 1
ATOM 529 N N . ASN A 1 70 ? 6.990 18.176 -7.933 1.00 45.16 70 ASN A N 1
ATOM 530 C CA . ASN A 1 70 ? 7.093 19.501 -7.323 1.00 45.16 70 ASN A CA 1
ATOM 531 C C . ASN A 1 70 ? 8.373 19.675 -6.461 1.00 45.16 70 ASN A C 1
ATOM 533 O O . ASN A 1 70 ? 8.436 20.586 -5.644 1.00 45.16 70 ASN A O 1
ATOM 537 N N . ASN A 1 71 ? 9.386 18.807 -6.622 1.00 51.47 71 ASN A N 1
ATOM 538 C CA . ASN A 1 71 ? 10.652 18.826 -5.872 1.00 51.47 71 ASN A CA 1
ATOM 539 C C . ASN A 1 71 ? 11.864 18.369 -6.722 1.00 51.47 71 ASN A C 1
ATOM 541 O O . ASN A 1 71 ? 12.810 17.776 -6.202 1.00 51.47 71 ASN A O 1
ATOM 545 N N . SER A 1 72 ? 11.820 18.601 -8.043 1.00 60.97 72 SER A N 1
ATOM 546 C CA . SER A 1 72 ? 12.866 18.173 -8.990 1.00 60.97 72 SER A CA 1
ATOM 547 C C . SER A 1 72 ? 14.275 18.619 -8.594 1.00 60.97 72 SER A C 1
ATOM 549 O O . SER A 1 72 ? 15.233 17.900 -8.844 1.00 60.97 72 SER A O 1
ATOM 551 N N . ASP A 1 73 ? 14.398 19.766 -7.935 1.00 73.56 73 ASP A N 1
ATOM 552 C CA . ASP A 1 73 ? 15.668 20.473 -7.751 1.00 73.56 73 ASP A CA 1
ATOM 553 C C . ASP A 1 73 ? 16.528 19.879 -6.624 1.00 73.56 73 ASP A C 1
ATOM 555 O O . ASP A 1 73 ? 17.713 20.183 -6.502 1.00 73.56 73 ASP A O 1
ATOM 559 N N . ALA A 1 74 ? 15.944 19.060 -5.743 1.00 85.75 74 ALA A N 1
ATOM 560 C CA . ALA A 1 74 ? 16.713 18.380 -4.705 1.00 85.75 74 ALA A CA 1
ATOM 561 C C . ALA A 1 74 ? 17.454 17.160 -5.269 1.00 85.75 74 ALA A C 1
ATOM 563 O O . ALA A 1 74 ? 18.585 16.892 -4.872 1.00 85.75 74 ALA A O 1
ATOM 564 N N . TRP A 1 75 ? 16.831 16.436 -6.203 1.00 89.12 75 TRP A N 1
ATOM 565 C CA . TRP A 1 75 ? 17.394 15.224 -6.802 1.00 89.12 75 TRP A CA 1
ATOM 566 C C . TRP A 1 75 ? 18.486 15.503 -7.839 1.00 89.12 75 TRP A C 1
ATOM 568 O O . TRP A 1 75 ? 19.376 14.670 -8.000 1.00 89.12 75 TRP A O 1
ATOM 578 N N . THR A 1 76 ? 18.493 16.689 -8.451 1.00 88.56 76 THR A N 1
ATOM 579 C CA . THR A 1 76 ? 19.531 17.122 -9.411 1.00 88.56 76 THR A CA 1
ATOM 580 C C . THR A 1 76 ? 20.909 17.290 -8.775 1.00 88.56 76 THR A C 1
ATOM 582 O O . THR A 1 76 ? 21.927 17.352 -9.460 1.00 88.56 76 THR A O 1
ATOM 585 N N . LYS A 1 77 ? 20.962 17.305 -7.441 1.00 91.38 77 LYS A N 1
ATOM 586 C CA . LYS A 1 77 ? 22.188 17.400 -6.646 1.00 91.38 77 LYS A CA 1
ATOM 587 C C . LYS A 1 77 ? 22.966 16.082 -6.555 1.00 91.38 77 LYS A C 1
ATOM 589 O O . LYS A 1 77 ? 23.939 16.036 -5.813 1.00 91.38 77 LYS A O 1
ATOM 594 N N . CYS A 1 78 ? 22.555 15.019 -7.250 1.00 92.50 78 CYS A N 1
ATOM 595 C CA . CYS A 1 78 ? 23.283 13.745 -7.335 1.00 92.50 78 CYS A CA 1
ATOM 596 C C . CYS A 1 78 ? 23.239 13.153 -8.752 1.00 92.50 78 CYS A C 1
ATOM 598 O O . CYS A 1 78 ? 22.393 13.530 -9.562 1.00 92.50 78 CYS A O 1
ATOM 600 N N . GLY A 1 79 ? 24.115 12.180 -9.033 1.00 91.19 79 GLY A N 1
ATOM 601 C CA . GLY A 1 79 ? 24.135 11.460 -10.315 1.00 91.19 79 GLY A CA 1
ATOM 602 C C . GLY A 1 79 ? 24.828 12.207 -11.452 1.00 91.19 79 GLY A C 1
ATOM 603 O O . GLY A 1 79 ? 24.546 11.932 -12.627 1.00 91.19 79 GLY A O 1
ATOM 604 N N . GLY A 1 80 ? 25.710 13.150 -11.102 1.00 89.00 80 GLY A N 1
ATOM 605 C CA . GLY A 1 80 ? 26.409 14.017 -12.044 1.00 89.00 80 GLY A CA 1
ATOM 606 C C . GLY A 1 80 ? 25.485 15.005 -12.757 1.00 89.00 80 GLY A C 1
ATOM 607 O O . GLY A 1 80 ? 24.270 15.014 -12.560 1.00 89.00 80 GLY A O 1
ATOM 608 N N . GLY A 1 81 ? 26.078 15.844 -13.605 1.00 85.94 81 GLY A N 1
ATOM 609 C CA . GLY A 1 81 ? 25.322 16.789 -14.426 1.00 85.94 81 GLY A CA 1
ATOM 610 C C . GLY A 1 81 ? 24.493 16.112 -15.526 1.00 85.94 81 GLY A C 1
ATOM 611 O O . GLY A 1 81 ? 24.459 14.886 -15.666 1.00 85.94 81 GLY A O 1
ATOM 612 N N . MET A 1 82 ? 23.847 16.941 -16.346 1.00 88.31 82 MET A N 1
ATOM 613 C CA . MET A 1 82 ? 23.056 16.538 -17.513 1.00 88.31 82 MET A CA 1
ATOM 614 C C . MET A 1 82 ? 23.725 15.443 -18.365 1.00 88.31 82 MET A C 1
ATOM 616 O O . MET A 1 82 ? 24.845 15.616 -18.853 1.00 88.31 82 MET A O 1
ATOM 620 N N . VAL A 1 83 ? 23.009 14.338 -18.615 1.00 89.50 83 VAL A N 1
ATOM 621 C CA . VAL A 1 83 ? 23.503 13.277 -19.511 1.00 89.50 83 VAL A CA 1
ATOM 622 C C . VAL A 1 83 ? 23.384 13.670 -20.983 1.00 89.50 83 VAL A C 1
ATOM 624 O O . VAL A 1 83 ? 22.536 14.478 -21.382 1.00 89.50 83 VAL A O 1
ATOM 627 N N . THR A 1 84 ? 24.240 13.076 -21.814 1.00 87.88 84 THR A N 1
ATOM 628 C CA . THR A 1 84 ? 24.226 13.303 -23.264 1.00 87.88 84 THR A CA 1
ATOM 629 C C . THR A 1 84 ? 22.901 12.827 -23.851 1.00 87.88 84 THR A C 1
ATOM 631 O O . THR A 1 84 ? 22.450 11.720 -23.565 1.00 87.88 84 THR A O 1
ATOM 634 N N . GLU A 1 85 ? 22.266 13.675 -24.660 1.00 83.94 85 GLU A N 1
ATOM 635 C CA . GLU A 1 85 ? 21.029 13.302 -25.338 1.00 83.94 85 GLU A CA 1
ATOM 636 C C . GLU A 1 85 ? 21.303 12.194 -26.351 1.00 83.94 85 GLU A C 1
ATOM 638 O O . GLU A 1 85 ? 22.207 12.301 -27.184 1.00 83.94 85 GLU A O 1
ATOM 643 N N . VAL A 1 86 ? 20.486 11.145 -26.298 1.00 79.38 86 VAL A N 1
ATOM 644 C CA . VAL A 1 86 ? 20.460 10.134 -27.349 1.00 79.38 86 VAL A CA 1
ATOM 645 C C . VAL A 1 86 ? 19.424 10.581 -28.371 1.00 79.38 86 VAL A C 1
ATOM 647 O O . VAL A 1 86 ? 18.221 10.593 -28.100 1.00 79.38 86 VAL A O 1
ATOM 650 N N . GLY A 1 87 ? 19.906 10.998 -29.542 1.00 76.25 87 GLY A N 1
ATOM 651 C CA . GLY A 1 87 ? 19.040 11.348 -30.663 1.00 76.25 87 GLY A CA 1
ATOM 652 C C . GLY A 1 87 ? 18.211 10.147 -31.124 1.00 76.25 87 GLY A C 1
ATOM 653 O O . GLY A 1 87 ? 18.654 9.004 -31.025 1.00 76.25 87 GLY A O 1
ATOM 654 N N . SER A 1 88 ? 17.014 10.413 -31.651 1.00 80.81 88 SER A N 1
ATOM 655 C CA . SER A 1 88 ? 16.133 9.384 -32.209 1.00 80.81 88 SER A CA 1
ATOM 656 C C . SER A 1 88 ? 16.843 8.558 -33.280 1.00 80.81 88 SER A C 1
ATOM 658 O O . SER A 1 88 ? 17.296 9.104 -34.291 1.00 80.81 88 SER A O 1
ATOM 660 N N . VAL A 1 89 ? 16.876 7.235 -33.110 1.00 85.25 89 VAL A N 1
ATOM 661 C CA . VAL A 1 89 ? 17.359 6.327 -34.150 1.00 85.25 89 VAL A CA 1
ATOM 662 C C . VAL A 1 89 ? 16.167 5.828 -34.949 1.00 85.25 89 VAL A C 1
ATOM 664 O O . VAL A 1 89 ? 15.203 5.279 -34.416 1.00 85.25 89 VAL A O 1
ATOM 667 N N . ARG A 1 90 ? 16.232 6.008 -36.266 1.00 88.31 90 ARG A N 1
ATOM 668 C CA . ARG A 1 90 ? 15.260 5.429 -37.191 1.00 88.31 90 ARG A CA 1
ATOM 669 C C . ARG A 1 90 ? 15.792 4.104 -37.732 1.00 88.31 90 ARG A C 1
ATOM 671 O O . ARG A 1 90 ? 16.914 4.054 -38.230 1.00 88.31 90 ARG A O 1
ATOM 678 N N . LYS A 1 91 ? 14.995 3.043 -37.615 1.00 89.50 91 LYS A N 1
ATOM 679 C CA . LYS A 1 91 ? 15.331 1.674 -38.025 1.00 89.50 91 LYS A CA 1
ATOM 680 C C . LYS A 1 91 ? 14.406 1.235 -39.155 1.00 89.50 91 LYS A C 1
ATOM 682 O O . LYS A 1 91 ? 13.192 1.389 -39.042 1.00 89.50 91 LYS A O 1
ATOM 687 N N . TYR A 1 92 ? 14.979 0.666 -40.212 1.00 89.44 92 TYR A N 1
ATOM 688 C CA . TYR A 1 92 ? 14.228 0.174 -41.365 1.00 89.44 92 TYR A CA 1
ATOM 689 C C . TYR A 1 92 ? 14.206 -1.349 -41.392 1.00 89.44 92 TYR A C 1
ATOM 691 O O . TYR A 1 92 ? 15.237 -1.995 -41.198 1.00 89.44 92 TYR A O 1
ATOM 699 N N . TYR A 1 93 ? 13.038 -1.908 -41.688 1.00 91.00 93 TYR A N 1
ATOM 700 C CA . TYR A 1 93 ? 12.853 -3.338 -41.869 1.00 91.00 93 TYR A CA 1
ATOM 701 C C . TYR A 1 93 ? 12.053 -3.634 -43.131 1.00 91.00 93 TYR A C 1
ATOM 703 O O . TYR A 1 93 ? 11.083 -2.950 -43.461 1.00 91.00 93 TYR A O 1
ATOM 711 N N . TYR A 1 94 ? 12.432 -4.715 -43.798 1.00 90.62 94 TYR A N 1
ATOM 712 C CA . TYR A 1 94 ? 11.647 -5.329 -44.852 1.00 90.62 94 TYR A CA 1
ATOM 713 C C . TYR A 1 94 ? 10.948 -6.566 -44.309 1.00 90.62 94 TYR A C 1
ATOM 715 O O . TYR A 1 94 ? 11.604 -7.483 -43.812 1.00 90.62 94 TYR A O 1
ATOM 723 N N . LEU A 1 95 ? 9.623 -6.582 -44.396 1.00 91.38 95 LEU A N 1
ATOM 724 C CA . LEU A 1 95 ? 8.790 -7.654 -43.874 1.00 91.38 95 LEU A CA 1
ATOM 725 C C . LEU A 1 95 ? 8.301 -8.556 -45.005 1.00 91.38 95 LEU A C 1
ATOM 727 O O . LEU A 1 95 ? 7.709 -8.092 -45.975 1.00 91.38 95 LEU A O 1
ATOM 731 N N . THR A 1 96 ? 8.500 -9.856 -44.842 1.00 90.62 96 THR A N 1
ATOM 732 C CA . THR A 1 96 ? 7.887 -10.920 -45.649 1.00 90.62 96 THR A CA 1
ATOM 733 C C . THR A 1 96 ? 7.303 -11.982 -44.720 1.00 90.62 96 THR A C 1
ATOM 735 O O . THR A 1 96 ? 7.340 -11.826 -43.499 1.00 90.62 96 THR A O 1
ATOM 738 N N . ASP A 1 97 ? 6.770 -13.067 -45.267 1.00 89.62 97 ASP A N 1
ATOM 739 C CA . ASP A 1 97 ? 6.333 -14.215 -44.480 1.00 89.62 97 ASP A CA 1
ATOM 740 C C . ASP A 1 97 ? 6.602 -15.535 -45.210 1.00 89.62 97 ASP A C 1
ATOM 742 O O . ASP A 1 97 ? 6.825 -15.557 -46.423 1.00 89.62 97 ASP A O 1
ATOM 746 N N . ASP A 1 98 ? 6.596 -16.630 -44.449 1.00 89.81 98 ASP A N 1
ATOM 747 C CA . ASP A 1 98 ? 6.720 -18.005 -44.953 1.00 89.81 98 ASP A CA 1
ATOM 748 C C . ASP A 1 98 ? 5.422 -18.828 -44.805 1.00 89.81 98 ASP A C 1
ATOM 750 O O . ASP A 1 98 ? 5.441 -20.058 -44.890 1.00 89.81 98 ASP A O 1
ATOM 754 N N . GLY A 1 99 ? 4.288 -18.163 -44.555 1.00 87.50 99 GLY A N 1
ATOM 755 C CA . GLY A 1 99 ? 3.010 -18.801 -44.223 1.00 87.50 99 GLY A CA 1
ATOM 756 C C . GLY A 1 99 ? 2.859 -19.247 -42.760 1.00 87.50 99 GLY A C 1
ATOM 757 O O . GLY A 1 99 ? 1.750 -19.585 -42.349 1.00 87.50 99 GLY A O 1
ATOM 758 N N . THR A 1 100 ? 3.919 -19.199 -41.944 1.00 88.88 100 THR A N 1
ATOM 759 C CA . THR A 1 100 ? 3.868 -19.503 -40.499 1.00 88.88 100 THR A CA 1
ATOM 760 C C . THR A 1 100 ? 4.479 -18.423 -39.608 1.00 88.88 100 THR A C 1
ATOM 762 O O . THR A 1 100 ? 4.019 -18.240 -38.482 1.00 88.88 100 THR A O 1
ATOM 765 N N . SER A 1 101 ? 5.471 -17.687 -40.099 1.00 91.88 101 SER A N 1
ATOM 766 C CA . SER A 1 101 ? 6.220 -16.673 -39.359 1.00 91.88 101 SER A CA 1
ATOM 767 C C . SER A 1 101 ? 6.356 -15.397 -40.178 1.00 91.88 101 SER A C 1
ATOM 769 O O . SER A 1 101 ? 6.445 -15.441 -41.406 1.00 91.88 101 SER A O 1
ATOM 771 N N . TYR A 1 102 ? 6.429 -14.260 -39.488 1.00 92.88 102 TYR A N 1
ATOM 772 C CA . TYR A 1 102 ? 6.904 -13.027 -40.098 1.00 92.88 102 TYR A CA 1
ATOM 773 C C . TYR A 1 102 ? 8.423 -13.067 -40.218 1.00 92.88 102 TYR A C 1
ATOM 775 O O . TYR A 1 102 ? 9.110 -13.389 -39.253 1.00 92.88 102 TYR A O 1
ATOM 783 N N . LEU A 1 103 ? 8.949 -12.713 -41.385 1.00 92.69 103 LEU A N 1
ATOM 784 C CA . LEU A 1 103 ? 10.375 -12.663 -41.683 1.00 92.69 103 LEU A CA 1
ATOM 785 C C . LEU A 1 103 ? 10.801 -11.206 -41.851 1.00 92.69 103 LEU A C 1
ATOM 787 O O . LEU A 1 103 ? 10.469 -10.566 -42.851 1.00 92.69 103 LEU A O 1
ATOM 791 N N . PHE A 1 104 ? 11.547 -10.687 -40.879 1.00 92.81 104 PHE A N 1
ATOM 792 C CA . PHE A 1 104 ? 12.032 -9.311 -40.880 1.00 92.81 104 PHE A CA 1
ATOM 793 C C . PHE A 1 104 ? 13.502 -9.254 -41.254 1.00 92.81 104 PHE A C 1
ATOM 795 O O . PHE A 1 104 ? 14.346 -9.786 -40.535 1.00 92.81 104 PHE A O 1
ATOM 802 N N . ALA A 1 105 ? 13.818 -8.558 -42.338 1.00 92.25 105 ALA A N 1
ATOM 803 C CA . ALA A 1 105 ? 15.187 -8.259 -42.721 1.00 92.25 105 ALA A CA 1
ATOM 804 C C . ALA A 1 105 ? 15.518 -6.796 -42.382 1.00 92.25 105 ALA A C 1
ATOM 806 O O . ALA A 1 105 ? 14.826 -5.904 -42.881 1.00 92.25 105 ALA A O 1
ATOM 807 N N . PRO A 1 106 ? 16.537 -6.514 -41.550 1.00 92.81 106 PRO A N 1
ATOM 808 C CA . PRO A 1 106 ? 16.979 -5.144 -41.311 1.00 92.81 106 PRO A CA 1
ATOM 809 C C . PRO A 1 106 ? 17.531 -4.523 -42.599 1.00 92.81 106 PRO A C 1
ATOM 811 O O . PRO A 1 106 ? 18.184 -5.204 -43.395 1.00 92.81 106 PRO A O 1
ATOM 814 N N . GLU A 1 107 ? 17.280 -3.231 -42.808 1.00 90.94 107 GLU A N 1
ATOM 815 C CA . GLU A 1 107 ? 17.761 -2.494 -43.977 1.00 90.94 107 GLU A CA 1
ATOM 816 C C . GLU A 1 107 ? 18.618 -1.281 -43.581 1.00 90.94 107 GLU A C 1
ATOM 818 O O . GLU A 1 107 ? 18.268 -0.526 -42.673 1.00 90.94 107 GLU A O 1
ATOM 823 N N . ALA A 1 108 ? 19.715 -1.051 -44.309 1.00 90.81 108 ALA A N 1
ATOM 824 C CA . ALA A 1 108 ? 20.426 0.228 -44.302 1.00 90.81 108 ALA A CA 1
ATOM 825 C C . ALA A 1 108 ? 20.081 1.022 -45.565 1.00 90.81 108 ALA A C 1
ATOM 827 O O . ALA A 1 108 ? 20.097 0.493 -46.683 1.00 90.81 108 ALA A O 1
ATOM 828 N N . VAL A 1 109 ? 19.775 2.307 -45.380 1.00 88.56 109 VAL A N 1
ATOM 829 C CA . VAL A 1 109 ? 19.381 3.223 -46.454 1.00 88.56 109 VAL A CA 1
ATOM 830 C C . VAL A 1 109 ? 20.516 4.216 -46.694 1.00 88.56 109 VAL A C 1
ATOM 832 O O . VAL A 1 109 ? 20.722 5.093 -45.848 1.00 88.56 109 VAL A O 1
ATOM 835 N N . PRO A 1 110 ? 21.237 4.118 -47.826 1.00 89.12 110 PRO A N 1
ATOM 836 C CA . PRO A 1 110 ? 22.279 5.077 -48.174 1.00 89.12 110 PRO A CA 1
ATOM 837 C C . PRO A 1 110 ? 21.750 6.508 -48.180 1.00 89.12 110 PRO A C 1
ATOM 839 O O . PRO A 1 110 ? 20.586 6.758 -48.491 1.00 89.12 110 PRO A O 1
ATOM 842 N N . ASN A 1 111 ? 22.608 7.459 -47.838 1.00 86.44 111 ASN A N 1
ATOM 843 C CA . ASN A 1 111 ? 22.295 8.871 -47.927 1.00 86.44 111 ASN A CA 1
ATOM 844 C C . ASN A 1 111 ? 22.290 9.313 -49.395 1.00 86.44 111 ASN A C 1
ATOM 846 O O . ASN A 1 111 ? 23.105 8.878 -50.206 1.00 86.44 111 ASN A O 1
ATOM 850 N N . GLN A 1 112 ? 21.368 10.215 -49.723 1.00 76.88 112 GLN A N 1
ATOM 851 C CA . GLN A 1 112 ? 21.191 10.813 -51.042 1.00 76.88 112 GLN A CA 1
ATOM 852 C C . GLN A 1 112 ? 22.456 11.507 -51.590 1.00 76.88 112 GLN A C 1
ATOM 854 O O . GLN A 1 112 ? 22.556 11.695 -52.804 1.00 76.88 112 GLN A O 1
ATOM 859 N N . GLN A 1 113 ? 23.421 11.881 -50.737 1.00 72.81 113 GLN A N 1
ATOM 860 C CA . GLN A 1 113 ? 24.574 12.697 -51.139 1.00 72.81 113 GLN A CA 1
ATOM 861 C C . GLN A 1 113 ? 25.969 12.061 -50.990 1.00 72.81 113 GLN A C 1
ATOM 863 O O . GLN A 1 113 ? 26.891 12.583 -51.613 1.00 72.81 113 GLN A O 1
ATOM 868 N N . TRP A 1 114 ? 26.182 11.009 -50.189 1.00 68.31 114 TRP A N 1
ATOM 869 C CA . TRP A 1 114 ? 27.525 10.722 -49.639 1.00 68.31 114 TRP A CA 1
ATOM 870 C C . TRP A 1 114 ? 28.031 9.292 -49.884 1.00 68.31 114 TRP A C 1
ATOM 872 O O . TRP A 1 114 ? 28.105 8.474 -48.966 1.00 68.31 114 TRP A O 1
ATOM 882 N N . ILE A 1 115 ? 28.447 9.035 -51.127 1.00 81.31 115 ILE A N 1
ATOM 883 C CA . ILE A 1 115 ? 29.417 7.978 -51.440 1.00 81.31 115 ILE A CA 1
ATOM 884 C C . ILE A 1 115 ? 30.797 8.634 -51.538 1.00 81.31 115 ILE A C 1
ATOM 886 O O . ILE A 1 115 ? 31.047 9.423 -52.458 1.00 81.31 115 ILE A O 1
ATOM 890 N N . ASP A 1 116 ? 31.663 8.343 -50.570 1.00 86.06 116 ASP A N 1
ATOM 891 C CA . ASP A 1 116 ? 33.038 8.840 -50.524 1.00 86.06 116 ASP A CA 1
ATOM 892 C C . ASP A 1 116 ? 33.976 7.809 -51.148 1.00 86.06 116 ASP A C 1
ATOM 894 O O . ASP A 1 116 ? 34.424 6.867 -50.498 1.00 86.06 116 ASP A O 1
ATOM 898 N N . THR A 1 117 ? 34.280 8.027 -52.422 1.00 87.69 117 THR A N 1
ATOM 899 C CA . THR A 1 117 ? 35.179 7.198 -53.231 1.00 87.69 117 THR A CA 1
ATOM 900 C C . THR A 1 117 ? 36.650 7.310 -52.822 1.00 87.69 117 THR A C 1
ATOM 902 O O . THR A 1 117 ? 37.479 6.575 -53.333 1.00 87.69 117 THR A O 1
ATOM 905 N N . ALA A 1 118 ? 37.031 8.265 -51.962 1.00 87.69 118 ALA A N 1
ATOM 906 C CA . ALA A 1 118 ? 38.413 8.365 -51.487 1.00 87.69 118 ALA A CA 1
ATOM 907 C C . ALA A 1 118 ? 38.683 7.428 -50.301 1.00 87.69 118 ALA A C 1
ATOM 909 O O . ALA A 1 118 ? 39.831 7.054 -50.066 1.00 87.69 118 ALA A O 1
ATOM 910 N N . ASN A 1 119 ? 37.635 7.084 -49.547 1.00 89.81 119 ASN A N 1
ATOM 911 C CA . ASN A 1 119 ? 37.716 6.241 -48.355 1.00 89.81 119 ASN A CA 1
ATOM 912 C C . ASN A 1 119 ? 36.832 4.985 -48.432 1.00 89.81 119 ASN A C 1
ATOM 914 O O . ASN A 1 119 ? 36.789 4.236 -47.455 1.00 89.81 119 ASN A O 1
ATOM 918 N N . ASP A 1 120 ? 36.124 4.772 -49.542 1.00 92.44 120 ASP A N 1
ATOM 919 C CA . ASP A 1 120 ? 35.130 3.711 -49.759 1.00 92.44 120 ASP A CA 1
ATOM 920 C C . ASP A 1 120 ? 33.981 3.720 -48.743 1.00 92.44 120 ASP A C 1
ATOM 922 O O . ASP A 1 120 ? 33.439 2.677 -48.369 1.00 92.44 120 ASP A O 1
ATOM 926 N N . ASN A 1 121 ? 33.614 4.911 -48.262 1.00 92.25 121 ASN A N 1
ATOM 927 C CA . ASN A 1 121 ? 32.561 5.058 -47.265 1.00 92.25 121 ASN A CA 1
ATOM 928 C C . ASN A 1 121 ? 31.193 5.232 -47.926 1.00 92.25 121 ASN A C 1
ATOM 930 O O . ASN A 1 121 ? 30.992 6.082 -48.799 1.00 92.25 121 ASN A O 1
ATOM 934 N N . ILE A 1 122 ? 30.225 4.485 -47.409 1.00 91.50 122 ILE A N 1
ATOM 935 C CA . ILE A 1 122 ? 28.799 4.638 -47.663 1.00 91.50 122 ILE A CA 1
ATOM 936 C C . ILE A 1 122 ? 28.178 5.195 -46.386 1.00 91.50 122 ILE A C 1
ATOM 938 O O . ILE A 1 122 ? 28.064 4.490 -45.380 1.00 91.50 122 ILE A O 1
ATOM 942 N N . VAL A 1 123 ? 27.770 6.463 -46.423 1.00 90.56 123 VAL A N 1
ATOM 943 C CA . VAL A 1 123 ? 27.028 7.066 -45.312 1.00 90.56 123 VAL A CA 1
ATOM 944 C C . VAL A 1 123 ? 25.544 6.797 -45.508 1.00 90.56 123 VAL A C 1
ATOM 946 O O . VAL A 1 123 ? 25.013 6.995 -46.598 1.00 90.56 123 VAL A O 1
ATOM 949 N N . CYS A 1 124 ? 24.864 6.352 -44.462 1.00 88.62 124 CYS A N 1
ATOM 950 C CA . CYS A 1 124 ? 23.435 6.073 -44.444 1.00 88.62 124 CYS A CA 1
ATOM 951 C C . CYS A 1 124 ? 22.651 7.237 -43.824 1.00 88.62 124 CYS A C 1
ATOM 953 O O . CYS A 1 124 ? 23.175 8.019 -43.035 1.00 88.62 124 CYS A O 1
ATOM 955 N N . ASN A 1 125 ? 21.371 7.366 -44.184 1.00 78.69 125 ASN A N 1
ATOM 956 C CA . ASN A 1 125 ? 20.482 8.398 -43.627 1.00 78.69 125 ASN A CA 1
ATOM 957 C C . ASN A 1 125 ? 20.184 8.189 -42.134 1.00 78.69 125 ASN A C 1
ATOM 959 O O . ASN A 1 125 ? 19.684 9.092 -41.467 1.00 78.69 125 ASN A O 1
ATOM 963 N N . THR A 1 126 ? 20.417 6.979 -41.633 1.00 79.75 126 THR A N 1
ATOM 964 C CA . THR A 1 126 ? 20.055 6.536 -40.289 1.00 79.75 126 THR A CA 1
ATOM 965 C C . THR A 1 126 ? 21.092 5.554 -39.760 1.00 79.75 126 THR A C 1
ATOM 967 O O . THR A 1 126 ? 22.008 5.161 -40.485 1.00 79.75 126 THR A O 1
ATOM 970 N N . GLY A 1 127 ? 20.926 5.141 -38.501 1.00 80.94 127 GLY A N 1
ATOM 971 C CA . GLY A 1 127 ? 21.774 4.129 -37.882 1.00 80.94 127 GLY A CA 1
ATOM 972 C C . GLY A 1 127 ? 21.843 2.845 -38.714 1.00 80.94 127 GLY A C 1
ATOM 973 O O . GLY A 1 127 ? 20.815 2.352 -39.181 1.00 80.94 127 GLY A O 1
ATOM 974 N N . ILE A 1 128 ? 23.052 2.318 -38.895 1.00 87.69 128 ILE A N 1
ATOM 975 C CA . ILE A 1 128 ? 23.312 1.068 -39.609 1.00 87.69 128 ILE A CA 1
ATOM 976 C C . ILE A 1 128 ? 23.050 -0.102 -38.648 1.00 87.69 128 ILE A C 1
ATOM 978 O O . ILE A 1 128 ? 23.683 -0.167 -37.592 1.00 87.69 128 ILE A O 1
ATOM 982 N N . PRO A 1 129 ? 22.139 -1.034 -38.988 1.00 88.00 129 PRO A N 1
ATOM 983 C CA . PRO A 1 129 ? 21.753 -2.137 -38.105 1.00 88.00 129 PRO A CA 1
ATOM 984 C C . PRO A 1 129 ? 22.716 -3.335 -38.154 1.00 88.00 129 PRO A C 1
ATOM 986 O O . PRO A 1 129 ? 22.409 -4.374 -37.579 1.00 88.00 129 PRO A O 1
ATOM 989 N N . PHE A 1 130 ? 23.836 -3.203 -38.863 1.00 92.81 130 PHE A N 1
ATOM 990 C CA . PHE A 1 130 ? 24.798 -4.265 -39.144 1.00 92.81 130 PHE A CA 1
ATOM 991 C C . PHE A 1 130 ? 26.106 -4.042 -38.372 1.00 92.81 130 PHE A C 1
ATOM 993 O O . PHE A 1 130 ? 26.490 -2.896 -38.102 1.00 92.81 130 PHE A O 1
ATOM 1000 N N . GLU A 1 131 ? 26.794 -5.130 -38.050 1.00 95.19 131 GLU A N 1
ATOM 1001 C CA . GLU A 1 131 ? 28.164 -5.162 -37.538 1.00 95.19 131 GLU A CA 1
ATOM 1002 C C . GLU A 1 131 ? 29.163 -5.562 -38.637 1.00 95.19 131 GLU A C 1
ATOM 1004 O O . GLU A 1 131 ? 28.788 -5.989 -39.730 1.00 95.19 131 GLU A O 1
ATOM 1009 N N . THR A 1 132 ? 30.462 -5.382 -38.377 1.00 96.50 132 THR A N 1
ATOM 1010 C CA . THR A 1 132 ? 31.503 -5.863 -39.300 1.00 96.50 132 THR A CA 1
ATOM 1011 C C . THR A 1 132 ? 31.384 -7.379 -39.483 1.00 96.50 132 THR A C 1
ATOM 1013 O O . THR A 1 132 ? 31.176 -8.088 -38.505 1.00 96.50 132 THR A O 1
ATOM 1016 N N . GLU A 1 133 ? 31.555 -7.853 -40.721 1.00 96.81 133 GLU A N 1
ATOM 1017 C CA . GLU A 1 133 ? 31.347 -9.236 -41.191 1.00 96.81 133 GLU A CA 1
ATOM 1018 C C . GLU A 1 133 ? 29.894 -9.650 -41.463 1.00 96.81 133 GLU A C 1
ATOM 1020 O O . GLU A 1 133 ? 29.692 -10.727 -42.030 1.00 96.81 133 GLU A O 1
ATOM 1025 N N . ASP A 1 134 ? 28.891 -8.822 -41.155 1.00 96.75 134 ASP A N 1
ATOM 1026 C CA . ASP A 1 134 ? 27.501 -9.158 -41.479 1.00 96.75 134 ASP A CA 1
ATOM 1027 C C . ASP A 1 134 ? 27.272 -9.197 -42.995 1.00 96.75 134 ASP A C 1
ATOM 1029 O O . ASP A 1 134 ? 27.688 -8.298 -43.734 1.00 96.75 134 ASP A O 1
ATOM 1033 N N . GLU A 1 135 ? 26.570 -10.232 -43.460 1.00 96.44 135 GLU A N 1
ATOM 1034 C CA . GLU A 1 135 ? 26.158 -10.353 -44.856 1.00 96.44 135 GLU A CA 1
ATOM 1035 C C . GLU A 1 135 ? 24.967 -9.433 -45.153 1.00 96.44 135 GLU A C 1
ATOM 1037 O O . GLU A 1 135 ? 23.934 -9.465 -44.475 1.00 96.44 135 GLU A O 1
ATOM 1042 N N . VAL A 1 136 ? 25.089 -8.658 -46.228 1.00 95.56 136 VAL A N 1
ATOM 1043 C CA . VAL A 1 136 ? 24.020 -7.830 -46.781 1.00 95.56 136 VAL A CA 1
ATOM 1044 C C . VAL A 1 136 ? 23.870 -8.082 -48.273 1.00 95.56 136 VAL A C 1
ATOM 1046 O O . VAL A 1 136 ? 24.845 -8.159 -49.015 1.00 95.56 136 VAL A O 1
ATOM 1049 N N . VAL A 1 137 ? 22.631 -8.151 -48.746 1.00 94.50 137 VAL A N 1
ATOM 1050 C CA . VAL A 1 137 ? 22.323 -8.169 -50.176 1.00 94.50 137 VAL A CA 1
ATOM 1051 C C . VAL A 1 137 ? 22.072 -6.739 -50.632 1.00 94.50 137 VAL A C 1
ATOM 1053 O O . VAL A 1 137 ? 21.227 -6.034 -50.069 1.00 94.50 137 VAL A O 1
ATOM 1056 N N . TYR A 1 138 ? 22.796 -6.298 -51.660 1.00 92.19 138 TYR A N 1
ATOM 1057 C CA . TYR A 1 138 ? 22.563 -4.992 -52.269 1.00 92.19 138 TYR A CA 1
ATOM 1058 C C . TYR A 1 138 ? 21.399 -5.061 -53.257 1.00 92.19 138 TYR A C 1
ATOM 1060 O O . TYR A 1 138 ? 21.402 -5.908 -54.147 1.00 92.19 138 TYR A O 1
ATOM 1068 N N . ALA A 1 139 ? 20.416 -4.164 -53.127 1.00 84.62 139 ALA A N 1
ATOM 1069 C CA . ALA A 1 139 ? 19.264 -4.088 -54.031 1.00 84.62 139 ALA A CA 1
ATOM 1070 C C . ALA A 1 139 ? 18.624 -5.472 -54.326 1.00 84.62 139 ALA A C 1
ATOM 1072 O O . ALA A 1 139 ? 18.505 -5.855 -55.493 1.00 84.62 139 ALA A O 1
ATOM 1073 N N . PRO A 1 140 ? 18.249 -6.256 -53.295 1.00 78.06 140 PRO A N 1
ATOM 1074 C CA . PRO A 1 140 ? 17.648 -7.579 -53.482 1.00 78.06 140 PRO A CA 1
ATOM 1075 C C . PRO A 1 140 ? 16.378 -7.505 -54.339 1.00 78.06 140 PRO A C 1
ATOM 1077 O O . PRO A 1 140 ? 15.760 -6.452 -54.469 1.00 78.06 140 PRO A O 1
ATOM 1080 N N . THR A 1 141 ? 15.939 -8.629 -54.900 1.00 69.56 141 THR A N 1
ATOM 1081 C CA . THR A 1 141 ? 14.738 -8.695 -55.740 1.00 69.56 141 THR A CA 1
ATOM 1082 C C . THR A 1 141 ? 13.522 -8.259 -54.917 1.00 69.56 141 THR A C 1
ATOM 1084 O O . THR A 1 141 ? 13.345 -8.692 -53.779 1.00 69.56 141 THR A O 1
ATOM 1087 N N . GLY A 1 142 ? 12.715 -7.342 -55.462 1.00 64.56 142 GLY A N 1
ATOM 1088 C CA . GLY A 1 142 ? 11.683 -6.631 -54.689 1.00 64.56 142 GLY A CA 1
ATOM 1089 C C . GLY A 1 142 ? 12.229 -5.497 -53.804 1.00 64.56 142 GLY A C 1
ATOM 1090 O O . GLY A 1 142 ? 11.532 -5.015 -52.914 1.00 64.56 142 GLY A O 1
ATOM 1091 N N . GLY A 1 143 ? 13.485 -5.098 -54.016 1.00 62.94 143 GLY A N 1
ATOM 1092 C CA . GLY A 1 143 ? 14.197 -4.049 -53.298 1.00 62.94 143 GLY A CA 1
ATOM 1093 C C . GLY A 1 143 ? 13.790 -2.642 -53.727 1.00 62.94 143 GLY A C 1
ATOM 1094 O O . GLY A 1 143 ? 13.579 -2.353 -54.908 1.00 62.94 143 GLY A O 1
ATOM 1095 N N . ILE A 1 144 ? 13.724 -1.778 -52.725 1.00 67.94 144 ILE A N 1
ATOM 1096 C CA . ILE A 1 144 ? 13.161 -0.425 -52.732 1.00 67.94 144 ILE A CA 1
ATOM 1097 C C . ILE A 1 144 ? 14.170 0.577 -53.321 1.00 67.94 144 ILE A C 1
ATOM 1099 O O . ILE A 1 144 ? 15.373 0.403 -53.115 1.00 67.94 144 ILE A O 1
ATOM 1103 N N . GLY A 1 145 ? 13.700 1.601 -54.045 1.00 76.38 145 GLY A N 1
ATOM 1104 C CA . GLY A 1 145 ? 14.520 2.675 -54.630 1.00 76.38 145 GLY A CA 1
ATOM 1105 C C . GLY A 1 145 ? 14.908 2.490 -56.105 1.00 76.38 145 GLY A C 1
ATOM 1106 O O . GLY A 1 145 ? 14.692 1.433 -56.697 1.00 76.38 145 GLY A O 1
ATOM 1107 N N . THR A 1 146 ? 15.497 3.515 -56.731 1.00 81.44 146 THR A N 1
ATOM 1108 C CA . THR A 1 146 ? 15.926 3.506 -58.156 1.00 81.44 146 THR A CA 1
ATOM 1109 C C . THR A 1 146 ? 17.375 3.947 -58.388 1.00 81.44 146 THR A C 1
ATOM 1111 O O . THR A 1 146 ? 17.894 3.812 -59.491 1.00 81.44 146 THR A O 1
ATOM 1114 N N . GLY A 1 147 ? 18.022 4.523 -57.380 1.00 83.81 147 GLY A N 1
ATOM 1115 C CA . GLY A 1 147 ? 19.393 5.014 -57.415 1.00 83.81 147 GLY A CA 1
ATOM 1116 C C . GLY A 1 147 ? 20.377 3.887 -57.136 1.00 83.81 147 GLY A C 1
ATOM 1117 O O . GLY A 1 147 ? 20.347 3.295 -56.057 1.00 83.81 147 GLY A O 1
ATOM 1118 N N . VAL A 1 148 ? 21.254 3.625 -58.100 1.00 86.88 148 VAL A N 1
ATOM 1119 C CA . VAL A 1 148 ? 22.254 2.556 -58.045 1.00 86.88 148 VAL A CA 1
ATOM 1120 C C . VAL A 1 148 ? 23.639 3.101 -57.700 1.00 86.88 148 VAL A C 1
ATOM 1122 O O . VAL A 1 148 ? 24.011 4.188 -58.141 1.00 86.88 148 VAL A O 1
ATOM 1125 N N . ILE A 1 149 ? 24.406 2.327 -56.937 1.00 88.94 149 ILE A N 1
ATOM 1126 C CA . ILE A 1 149 ? 25.836 2.520 -56.701 1.00 88.94 149 ILE A CA 1
ATOM 1127 C C . ILE A 1 149 ? 26.542 1.729 -57.812 1.00 88.94 149 ILE A C 1
ATOM 1129 O O . ILE A 1 149 ? 26.466 0.501 -57.789 1.00 88.94 149 ILE A O 1
ATOM 1133 N N . PRO A 1 150 ? 27.171 2.385 -58.808 1.00 86.94 150 PRO A N 1
ATOM 1134 C CA . PRO A 1 150 ? 27.626 1.716 -60.034 1.00 86.94 150 PRO A CA 1
ATOM 1135 C C . PRO A 1 150 ? 28.633 0.584 -59.818 1.00 86.94 150 PRO A C 1
ATOM 1137 O O . PRO A 1 150 ? 28.692 -0.339 -60.625 1.00 86.94 150 PRO A O 1
ATOM 1140 N N . ASP A 1 151 ? 29.416 0.665 -58.743 1.00 90.06 151 ASP A N 1
ATOM 1141 C CA . ASP A 1 151 ? 30.461 -0.306 -58.409 1.00 90.06 151 ASP A CA 1
ATOM 1142 C C . ASP A 1 151 ? 29.909 -1.559 -57.695 1.00 90.06 151 ASP A C 1
ATOM 1144 O O . ASP A 1 151 ? 30.646 -2.509 -57.434 1.00 90.06 151 ASP A O 1
ATOM 1148 N N . LEU A 1 152 ? 28.602 -1.593 -57.406 1.00 91.75 152 LEU A N 1
ATOM 1149 C CA . LEU A 1 152 ? 27.918 -2.726 -56.789 1.00 91.75 152 LEU A CA 1
ATOM 1150 C C . LEU A 1 152 ? 26.947 -3.383 -57.772 1.00 91.75 152 LEU A C 1
ATOM 1152 O O . LEU A 1 152 ? 26.280 -2.736 -58.577 1.00 91.75 152 LEU A O 1
ATOM 1156 N N . THR A 1 153 ? 26.841 -4.704 -57.683 1.00 92.62 153 THR A N 1
ATOM 1157 C CA . THR A 1 153 ? 25.922 -5.513 -58.483 1.00 92.62 153 THR A CA 1
ATOM 1158 C C . THR A 1 153 ? 24.651 -5.773 -57.684 1.00 92.62 153 THR A C 1
ATOM 1160 O O . THR A 1 153 ? 24.707 -6.269 -56.561 1.00 92.62 153 THR A O 1
ATOM 1163 N N . GLU A 1 154 ? 23.491 -5.439 -58.251 1.00 90.56 154 GLU A N 1
ATOM 1164 C CA . GLU A 1 154 ? 22.202 -5.747 -57.623 1.00 90.56 154 GLU A CA 1
ATOM 1165 C C . GLU A 1 154 ? 22.039 -7.262 -57.410 1.00 90.56 154 GLU A C 1
ATOM 1167 O O . GLU A 1 154 ? 22.447 -8.066 -58.249 1.00 90.56 154 GLU A O 1
ATOM 1172 N N . ASN A 1 155 ? 21.387 -7.651 -56.314 1.00 90.44 155 ASN A N 1
ATOM 1173 C CA . ASN A 1 155 ? 21.212 -9.033 -55.853 1.00 90.44 155 ASN A CA 1
ATOM 1174 C C . ASN A 1 155 ? 22.508 -9.778 -55.491 1.00 90.44 155 ASN A C 1
ATOM 1176 O O . ASN A 1 155 ? 22.453 -10.985 -55.253 1.00 90.44 155 ASN A O 1
ATOM 1180 N N . ALA A 1 156 ? 23.657 -9.100 -55.438 1.00 93.56 156 ALA A N 1
ATOM 1181 C CA . ALA A 1 156 ? 24.886 -9.690 -54.921 1.00 93.56 156 ALA A CA 1
ATOM 1182 C C . ALA A 1 156 ? 24.982 -9.516 -53.398 1.00 93.56 156 ALA A C 1
ATOM 1184 O O . ALA A 1 156 ? 24.558 -8.493 -52.847 1.00 93.56 156 ALA A O 1
ATOM 1185 N N . SER A 1 157 ? 25.554 -10.525 -52.740 1.00 95.38 157 SER A N 1
ATOM 1186 C CA . SER A 1 157 ? 25.928 -10.469 -51.329 1.00 95.38 157 SER A CA 1
ATOM 1187 C C . SER A 1 157 ? 27.255 -9.739 -51.152 1.00 95.38 157 SER A C 1
ATOM 1189 O O . SER A 1 157 ? 28.204 -9.945 -51.911 1.00 95.38 157 SER A O 1
ATOM 1191 N N . TYR A 1 158 ? 27.313 -8.925 -50.110 1.00 97.00 158 TYR A N 1
ATOM 1192 C CA . TYR A 1 158 ? 28.477 -8.188 -49.646 1.00 97.00 158 TYR A CA 1
ATOM 1193 C C . TYR A 1 158 ? 28.590 -8.332 -48.132 1.00 97.00 158 TYR A C 1
ATOM 1195 O O . TYR A 1 158 ? 27.624 -8.708 -47.472 1.00 97.00 158 TYR A O 1
ATOM 1203 N N . TYR A 1 159 ? 29.753 -8.005 -47.580 1.00 97.50 159 TYR A N 1
ATOM 1204 C CA . TYR A 1 159 ? 29.999 -8.087 -46.142 1.00 97.50 159 TYR A CA 1
ATOM 1205 C C . TYR A 1 159 ? 30.320 -6.708 -45.581 1.00 97.50 159 TYR A C 1
ATOM 1207 O O . TYR A 1 159 ? 31.143 -5.984 -46.142 1.00 97.50 159 TYR A O 1
ATOM 1215 N N . VAL A 1 160 ? 29.647 -6.320 -44.503 1.00 97.69 160 VAL A N 1
ATOM 1216 C CA . VAL A 1 160 ? 29.769 -4.982 -43.918 1.00 97.69 160 VAL A CA 1
ATOM 1217 C C . VAL A 1 160 ? 31.126 -4.821 -43.231 1.00 97.69 160 VAL A C 1
ATOM 1219 O O . VAL A 1 160 ? 31.616 -5.726 -42.564 1.00 97.69 160 VAL A O 1
ATOM 1222 N N . ILE A 1 161 ? 31.732 -3.644 -43.369 1.00 97.56 161 ILE A N 1
ATOM 1223 C CA . ILE A 1 161 ? 32.807 -3.154 -42.502 1.00 97.56 161 ILE A CA 1
ATOM 1224 C C . ILE A 1 161 ? 32.267 -1.898 -41.827 1.00 97.56 161 ILE A C 1
ATOM 1226 O O . ILE A 1 161 ? 32.133 -0.850 -42.465 1.00 97.56 161 ILE A O 1
ATOM 1230 N N . LYS A 1 162 ? 31.917 -1.994 -40.547 1.00 96.12 162 LYS A N 1
ATOM 1231 C CA . LYS A 1 162 ? 31.335 -0.877 -39.803 1.00 96.12 162 LYS A CA 1
ATOM 1232 C C . LYS A 1 162 ? 32.417 0.143 -39.462 1.00 96.12 162 LYS A C 1
ATOM 1234 O O . LYS A 1 162 ? 33.443 -0.209 -38.883 1.00 96.12 162 LYS A O 1
ATOM 1239 N N . VAL A 1 163 ? 32.187 1.404 -39.826 1.00 94.50 163 VAL A N 1
ATOM 1240 C CA . VAL A 1 163 ? 33.091 2.518 -39.497 1.00 94.50 163 VAL A CA 1
ATOM 1241 C C . VAL A 1 163 ? 32.588 3.235 -38.249 1.00 94.50 163 VAL A C 1
ATOM 1243 O O . VAL A 1 163 ? 33.339 3.416 -37.295 1.00 94.50 163 VAL A O 1
ATOM 1246 N N . ASP A 1 164 ? 31.307 3.601 -38.242 1.00 91.75 164 ASP A N 1
ATOM 1247 C CA . ASP A 1 164 ? 30.617 4.214 -37.107 1.00 91.75 164 ASP A CA 1
ATOM 1248 C C . ASP A 1 164 ? 29.107 3.891 -37.150 1.00 91.75 164 ASP A C 1
ATOM 1250 O O . ASP A 1 164 ? 28.679 2.951 -37.822 1.00 91.75 164 ASP A O 1
ATOM 1254 N N . ALA A 1 165 ? 28.283 4.632 -36.401 1.00 86.00 165 ALA A N 1
ATOM 1255 C CA . ALA A 1 165 ? 26.844 4.392 -36.310 1.00 86.00 165 ALA A CA 1
ATOM 1256 C C . ALA A 1 165 ? 26.084 4.597 -37.633 1.00 86.00 165 ALA A C 1
ATOM 1258 O O . ALA A 1 165 ? 25.025 3.999 -37.800 1.00 86.00 165 ALA A O 1
ATOM 1259 N N . VAL A 1 166 ? 26.578 5.429 -38.553 1.00 90.44 166 VAL A N 1
ATOM 1260 C CA . VAL A 1 166 ? 25.899 5.781 -39.816 1.00 90.44 166 VAL A CA 1
ATOM 1261 C C . VAL A 1 166 ? 26.771 5.562 -41.052 1.00 90.44 166 VAL A C 1
ATOM 1263 O O . VAL A 1 166 ? 26.290 5.741 -42.168 1.00 90.44 166 VAL A O 1
ATOM 1266 N N . THR A 1 167 ? 28.026 5.149 -40.882 1.00 92.31 167 THR A N 1
ATOM 1267 C CA . THR A 1 167 ? 28.987 4.936 -41.967 1.00 92.31 167 THR A CA 1
ATOM 1268 C C . THR A 1 167 ? 29.458 3.483 -42.018 1.00 92.31 167 THR A C 1
ATOM 1270 O O . THR A 1 167 ? 29.890 2.915 -41.012 1.00 92.31 167 THR A O 1
ATOM 1273 N N . MET A 1 168 ? 29.433 2.888 -43.211 1.00 94.81 168 MET A N 1
ATOM 1274 C CA . MET A 1 168 ? 29.986 1.555 -43.475 1.00 94.81 168 MET A CA 1
ATOM 1275 C C . MET A 1 168 ? 30.797 1.514 -44.766 1.00 94.81 168 MET A C 1
ATOM 1277 O O . MET A 1 168 ? 30.635 2.360 -45.642 1.00 94.81 168 MET A O 1
ATOM 1281 N N . LYS A 1 169 ? 31.616 0.474 -44.898 1.00 95.75 169 LYS A N 1
ATOM 1282 C CA . LYS A 1 169 ? 32.184 0.005 -46.165 1.00 95.75 169 LYS A CA 1
ATOM 1283 C C . LYS A 1 169 ? 31.673 -1.401 -46.459 1.00 95.75 169 LYS A C 1
ATOM 1285 O O . LYS A 1 169 ? 31.038 -2.028 -45.611 1.00 95.75 169 LYS A O 1
ATOM 1290 N N . LEU A 1 170 ? 31.974 -1.901 -47.650 1.00 96.56 170 LEU A N 1
ATOM 1291 C CA . LEU A 1 170 ? 31.598 -3.246 -48.076 1.00 96.56 170 LEU A CA 1
ATOM 1292 C C . LEU A 1 170 ? 32.827 -4.028 -48.510 1.00 96.56 170 LEU A C 1
ATOM 1294 O O . LEU A 1 170 ? 33.741 -3.465 -49.103 1.00 96.56 170 LEU A O 1
ATOM 1298 N N . ALA A 1 171 ? 32.813 -5.328 -48.260 1.00 97.44 171 ALA A N 1
ATOM 1299 C CA . ALA A 1 171 ? 33.817 -6.277 -48.698 1.00 97.44 171 ALA A CA 1
ATOM 1300 C C . ALA A 1 171 ? 33.185 -7.357 -49.582 1.00 97.44 171 ALA A C 1
ATOM 1302 O O . ALA A 1 171 ? 31.994 -7.663 -49.471 1.00 97.44 171 ALA A O 1
ATOM 1303 N N . SER A 1 172 ? 33.993 -7.950 -50.463 1.00 96.12 172 SER A N 1
ATOM 1304 C CA . SER A 1 172 ? 33.526 -8.992 -51.387 1.00 96.12 172 SER A CA 1
ATOM 1305 C C . SER A 1 172 ? 33.347 -10.357 -50.718 1.00 96.12 172 SER A C 1
ATOM 1307 O O . SER A 1 172 ? 32.568 -11.186 -51.183 1.00 96.12 172 SER A O 1
ATOM 1309 N N . THR A 1 173 ? 34.051 -10.583 -49.607 1.00 96.94 173 THR A N 1
ATOM 1310 C CA . THR A 1 173 ? 33.979 -11.802 -48.804 1.00 96.94 173 THR A CA 1
ATOM 1311 C C . THR A 1 173 ? 33.998 -11.464 -47.315 1.00 96.94 173 THR A C 1
ATOM 1313 O O . THR A 1 173 ? 34.492 -10.410 -46.913 1.00 96.94 173 THR A O 1
ATOM 1316 N N . GLN A 1 174 ? 33.510 -12.381 -46.478 1.00 96.94 174 GLN A N 1
ATOM 1317 C CA . GLN A 1 174 ? 33.574 -12.229 -45.023 1.00 96.94 174 GLN A CA 1
ATOM 1318 C C . GLN A 1 174 ? 35.023 -12.087 -44.527 1.00 96.94 174 GLN A C 1
ATOM 1320 O O . GLN A 1 174 ? 35.305 -11.290 -43.638 1.00 96.94 174 GLN A O 1
ATOM 1325 N N . ALA A 1 175 ? 35.959 -12.828 -45.137 1.00 97.38 175 ALA A N 1
ATOM 1326 C CA . ALA A 1 175 ? 37.377 -12.775 -44.784 1.00 97.38 175 ALA A CA 1
ATOM 1327 C C . ALA A 1 175 ? 37.997 -11.401 -45.083 1.00 97.38 175 ALA A C 1
ATOM 1329 O O . ALA A 1 175 ? 38.811 -10.914 -44.301 1.00 97.38 175 ALA A O 1
ATOM 1330 N N . ASP A 1 176 ? 37.582 -10.765 -46.181 1.00 97.69 176 ASP A N 1
ATOM 1331 C CA . ASP A 1 176 ? 37.996 -9.403 -46.516 1.00 97.69 176 ASP A CA 1
ATOM 1332 C C . ASP A 1 176 ? 37.420 -8.389 -45.517 1.00 97.69 176 ASP A C 1
ATOM 1334 O O . ASP A 1 176 ? 38.151 -7.509 -45.068 1.00 97.69 176 ASP A O 1
ATOM 1338 N N . ALA A 1 177 ? 36.155 -8.542 -45.099 1.00 96.62 177 ALA A N 1
ATOM 1339 C CA . ALA A 1 177 ? 35.551 -7.681 -44.078 1.00 96.62 177 ALA A CA 1
ATOM 1340 C C . ALA A 1 177 ? 36.287 -7.780 -42.734 1.00 96.62 177 ALA A C 1
ATOM 1342 O O . ALA A 1 177 ? 36.654 -6.755 -42.159 1.00 96.62 177 ALA A O 1
ATOM 1343 N N . ALA A 1 178 ? 36.591 -9.003 -42.287 1.00 96.56 178 ALA A N 1
ATOM 1344 C CA . ALA A 1 178 ? 37.377 -9.254 -41.079 1.00 96.56 178 ALA A CA 1
ATOM 1345 C C . ALA A 1 178 ? 38.800 -8.668 -41.172 1.00 96.56 178 ALA A C 1
ATOM 1347 O O . ALA A 1 178 ? 39.363 -8.205 -40.179 1.00 96.56 178 ALA A O 1
ATOM 1348 N N . ALA A 1 179 ? 39.389 -8.662 -42.373 1.00 95.81 179 ALA A N 1
ATOM 1349 C CA . ALA A 1 179 ? 40.698 -8.072 -42.647 1.00 95.81 179 ALA A CA 1
ATOM 1350 C C . ALA A 1 179 ? 40.658 -6.551 -42.909 1.00 95.81 179 ALA A C 1
ATOM 1352 O O . ALA A 1 179 ? 41.715 -5.942 -43.088 1.00 95.81 179 ALA A O 1
ATOM 1353 N N . GLY A 1 180 ? 39.472 -5.929 -42.943 1.00 95.38 180 GLY A N 1
ATOM 1354 C CA . GLY A 1 180 ? 39.293 -4.509 -43.259 1.00 95.38 180 GLY A CA 1
ATOM 1355 C C . GLY A 1 180 ? 39.571 -4.142 -44.724 1.00 95.38 180 GLY A C 1
ATOM 1356 O O . GLY A 1 180 ? 39.861 -2.983 -45.019 1.00 95.38 180 GLY A O 1
ATOM 1357 N N . VAL A 1 181 ? 39.515 -5.111 -45.641 1.00 97.00 181 VAL A N 1
ATOM 1358 C CA . VAL A 1 181 ? 39.734 -4.922 -47.081 1.00 97.00 181 VAL A CA 1
ATOM 1359 C C . VAL A 1 181 ? 38.404 -4.559 -47.749 1.00 97.00 181 VAL A C 1
ATOM 1361 O O . VAL A 1 181 ? 37.555 -5.417 -47.983 1.00 97.00 181 VAL A O 1
ATOM 1364 N N . ALA A 1 182 ? 38.216 -3.271 -48.039 1.00 96.50 182 ALA A N 1
ATOM 1365 C CA . ALA A 1 182 ? 37.009 -2.757 -48.682 1.00 96.50 182 ALA A CA 1
ATOM 1366 C C . ALA A 1 182 ? 37.043 -2.904 -50.215 1.00 96.50 182 ALA A C 1
ATOM 1368 O O . ALA A 1 182 ? 38.108 -2.960 -50.832 1.00 96.50 182 ALA A O 1
ATOM 1369 N N . ILE A 1 183 ? 35.858 -2.949 -50.823 1.00 95.38 183 ILE A N 1
ATOM 1370 C CA . ILE A 1 183 ? 35.651 -2.776 -52.261 1.00 95.38 183 ILE A CA 1
ATOM 1371 C C . ILE A 1 183 ? 35.919 -1.312 -52.611 1.00 95.38 183 ILE A C 1
ATOM 1373 O O . ILE A 1 183 ? 35.354 -0.423 -51.982 1.00 95.38 183 ILE A O 1
ATOM 1377 N N . ASP A 1 184 ? 36.737 -1.098 -53.640 1.00 94.25 184 ASP A N 1
ATOM 1378 C CA . ASP A 1 184 ? 37.053 0.223 -54.189 1.00 94.25 184 ASP A CA 1
ATOM 1379 C C . ASP A 1 184 ? 35.823 0.809 -54.904 1.00 94.25 184 ASP A C 1
ATOM 1381 O O . ASP A 1 184 ? 35.342 0.253 -55.901 1.00 94.25 184 ASP A O 1
ATOM 1385 N N . LEU A 1 185 ? 35.285 1.908 -54.375 1.00 91.19 185 LEU A N 1
ATOM 1386 C CA . LEU A 1 185 ? 34.168 2.638 -54.966 1.00 91.19 185 LEU A CA 1
ATOM 1387 C C . LEU A 1 185 ? 34.737 3.728 -55.872 1.00 91.19 185 LEU A C 1
ATOM 1389 O O . LEU A 1 185 ? 35.284 4.720 -55.404 1.00 91.19 185 LEU A O 1
ATOM 1393 N N . THR A 1 186 ? 34.581 3.586 -57.185 1.00 88.69 186 THR A N 1
ATOM 1394 C CA . THR A 1 186 ? 35.229 4.471 -58.164 1.00 88.69 186 THR A CA 1
ATOM 1395 C C . THR A 1 186 ? 34.329 5.609 -58.649 1.00 88.69 186 THR A C 1
ATOM 1397 O O . THR A 1 186 ? 34.815 6.573 -59.247 1.00 88.69 186 THR A O 1
ATOM 1400 N N . ASN A 1 187 ? 33.020 5.537 -58.377 1.00 81.56 187 ASN A N 1
ATOM 1401 C CA . ASN A 1 187 ? 32.033 6.492 -58.879 1.00 81.56 187 ASN A CA 1
ATOM 1402 C C . ASN A 1 187 ? 31.238 7.167 -57.754 1.00 81.56 187 ASN A C 1
ATOM 1404 O O . ASN A 1 187 ? 30.415 6.542 -57.087 1.00 81.56 187 ASN A O 1
ATOM 1408 N N . SER A 1 188 ? 31.399 8.485 -57.605 1.00 75.50 188 SER A N 1
ATOM 1409 C CA . SER A 1 188 ? 30.515 9.279 -56.746 1.00 75.50 188 SER A CA 1
ATOM 1410 C C . SER A 1 188 ? 29.227 9.610 -57.505 1.00 75.50 188 SER A C 1
ATOM 1412 O O . SER A 1 188 ? 29.266 10.188 -58.595 1.00 75.50 188 SER A O 1
ATOM 1414 N N . VAL A 1 189 ? 28.077 9.223 -56.947 1.00 74.38 189 VAL A N 1
ATOM 1415 C CA . VAL A 1 189 ? 26.758 9.384 -57.575 1.00 74.38 189 VAL A CA 1
ATOM 1416 C C . VAL A 1 189 ? 25.769 9.983 -56.580 1.00 74.38 189 VAL A C 1
ATOM 1418 O O . VAL A 1 189 ? 25.735 9.611 -55.411 1.00 74.38 189 VAL A O 1
ATOM 1421 N N . TYR A 1 190 ? 24.928 10.899 -57.064 1.00 80.38 190 TYR A N 1
ATOM 1422 C CA . TYR A 1 190 ? 23.786 11.421 -56.316 1.00 80.38 190 TYR A CA 1
ATOM 1423 C C . TYR A 1 190 ? 22.605 10.443 -56.383 1.00 80.38 190 TYR A C 1
ATOM 1425 O O . TYR A 1 190 ? 22.095 10.151 -57.469 1.00 80.38 190 TYR A O 1
ATOM 1433 N N . LEU A 1 191 ? 22.135 9.962 -55.230 1.00 81.00 191 LEU A N 1
ATOM 1434 C CA . LEU A 1 191 ? 21.113 8.918 -55.138 1.00 81.00 191 LEU A CA 1
ATOM 1435 C C . LEU A 1 191 ? 19.761 9.508 -54.722 1.00 81.00 191 LEU A C 1
ATOM 1437 O O . LEU A 1 191 ? 19.412 9.518 -53.550 1.00 81.00 191 LEU A O 1
ATOM 1441 N N . SER A 1 192 ? 18.972 9.999 -55.682 1.00 76.81 192 SER A N 1
ATOM 1442 C CA . SER A 1 192 ? 17.663 10.624 -55.390 1.00 76.81 192 SER A CA 1
ATOM 1443 C C . SER A 1 192 ? 16.628 9.694 -54.733 1.00 76.81 192 SER A C 1
ATOM 1445 O O . SER A 1 192 ? 15.776 10.172 -53.991 1.00 76.81 192 SER A O 1
ATOM 1447 N N . SER A 1 193 ? 16.721 8.384 -54.976 1.00 83.38 193 SER A N 1
ATOM 1448 C CA . SER A 1 193 ? 16.008 7.333 -54.239 1.00 83.38 193 SER A CA 1
ATOM 1449 C C . SER A 1 193 ? 16.931 6.113 -54.125 1.00 83.38 193 SER A C 1
ATOM 1451 O O . SER A 1 193 ? 16.943 5.283 -55.032 1.00 83.38 193 SER A O 1
ATOM 1453 N N . PRO A 1 194 ? 17.810 6.040 -53.114 1.00 86.44 194 PRO A N 1
ATOM 1454 C CA . PRO A 1 194 ? 18.875 5.044 -53.059 1.00 86.44 194 PRO A CA 1
ATOM 1455 C C . PRO A 1 194 ? 18.322 3.628 -52.899 1.00 86.44 194 PRO A C 1
ATOM 1457 O O . PRO A 1 194 ? 17.451 3.379 -52.065 1.00 86.44 194 PRO A O 1
ATOM 1460 N N . LYS A 1 195 ? 18.882 2.681 -53.658 1.00 87.81 195 LYS A N 1
ATOM 1461 C CA . LYS A 1 195 ? 18.716 1.254 -53.377 1.00 87.81 195 LYS A CA 1
ATOM 1462 C C . LYS A 1 195 ? 19.291 0.919 -52.000 1.00 87.81 195 LYS A C 1
ATOM 1464 O O . LYS A 1 195 ? 20.331 1.448 -51.606 1.00 87.81 195 LYS A O 1
ATOM 1469 N N . ARG A 1 196 ? 18.608 0.030 -51.281 1.00 89.56 196 ARG A N 1
ATOM 1470 C CA . ARG A 1 196 ? 18.929 -0.340 -49.895 1.00 89.56 196 ARG A CA 1
ATOM 1471 C C . ARG A 1 196 ? 19.831 -1.571 -49.810 1.00 89.56 196 ARG A C 1
ATOM 1473 O O . ARG A 1 196 ? 19.874 -2.392 -50.730 1.00 89.56 196 ARG A O 1
ATOM 1480 N N . PHE A 1 197 ? 20.500 -1.703 -48.672 1.00 92.19 197 PHE A N 1
ATOM 1481 C CA . PHE A 1 197 ? 21.189 -2.921 -48.251 1.00 92.19 197 PHE A CA 1
ATOM 1482 C C . PHE A 1 197 ? 20.290 -3.689 -47.300 1.00 92.19 197 PHE A C 1
ATOM 1484 O O . PHE A 1 197 ? 19.781 -3.096 -46.352 1.00 92.19 197 PHE A O 1
ATOM 1491 N N . ARG A 1 198 ? 20.092 -4.983 -47.543 1.00 92.38 198 ARG A N 1
ATOM 1492 C CA . ARG A 1 198 ? 19.211 -5.829 -46.737 1.00 92.38 198 ARG A CA 1
ATOM 1493 C C . ARG A 1 198 ? 20.011 -6.942 -46.081 1.00 92.38 198 ARG A C 1
ATOM 1495 O O . ARG A 1 198 ? 20.683 -7.688 -46.785 1.00 92.38 198 ARG A O 1
ATOM 1502 N N . GLY A 1 199 ? 19.921 -7.052 -44.763 1.00 93.69 199 GLY A N 1
ATOM 1503 C CA . GLY A 1 199 ? 20.540 -8.145 -44.019 1.00 93.69 199 GLY A CA 1
ATOM 1504 C C . GLY A 1 199 ? 19.739 -9.441 -44.091 1.00 93.69 199 GLY A C 1
ATOM 1505 O O . GLY A 1 199 ? 18.715 -9.548 -44.770 1.00 93.69 199 GLY A O 1
ATOM 1506 N N . VAL A 1 200 ? 20.200 -10.430 -43.334 1.00 91.94 200 VAL A N 1
ATOM 1507 C CA . VAL A 1 200 ? 19.522 -11.721 -43.188 1.00 91.94 200 VAL A CA 1
ATOM 1508 C C . VAL A 1 200 ? 18.182 -11.545 -42.465 1.00 91.94 200 VAL A C 1
ATOM 1510 O O . VAL A 1 200 ? 18.091 -10.843 -41.457 1.00 91.94 200 VAL A O 1
ATOM 1513 N N . ALA A 1 201 ? 17.129 -12.184 -42.982 1.00 91.88 201 ALA A N 1
ATOM 1514 C CA . ALA A 1 201 ? 15.806 -12.139 -42.369 1.00 91.88 201 ALA A CA 1
ATOM 1515 C C . ALA A 1 201 ? 15.739 -12.999 -41.099 1.00 91.88 201 ALA A C 1
ATOM 1517 O O . ALA A 1 201 ? 16.222 -14.132 -41.075 1.00 91.88 201 ALA A O 1
ATOM 1518 N N . VAL A 1 202 ? 15.080 -12.482 -40.066 1.00 93.88 202 VAL A N 1
ATOM 1519 C CA . VAL A 1 202 ? 14.842 -13.173 -38.796 1.00 93.88 202 VAL A CA 1
ATOM 1520 C C . VAL A 1 202 ? 13.351 -13.452 -38.651 1.00 93.88 202 VAL A C 1
ATOM 1522 O O . VAL A 1 202 ? 12.523 -12.571 -38.890 1.00 93.88 202 VAL A O 1
ATOM 1525 N N . ALA A 1 203 ? 13.009 -14.680 -38.263 1.00 94.12 203 ALA A N 1
ATOM 1526 C CA . ALA A 1 203 ? 11.632 -15.077 -38.005 1.00 94.12 203 ALA A CA 1
ATOM 1527 C C . ALA A 1 203 ? 11.154 -14.541 -36.649 1.00 94.12 203 ALA A C 1
ATOM 1529 O O . ALA A 1 203 ? 11.802 -14.795 -35.634 1.00 94.12 203 ALA A O 1
ATOM 1530 N N . ASN A 1 204 ? 10.021 -13.831 -36.638 1.00 92.50 204 ASN A N 1
ATOM 1531 C CA . ASN A 1 204 ? 9.341 -13.317 -35.445 1.00 92.50 204 ASN A CA 1
ATOM 1532 C C . ASN A 1 204 ? 10.298 -12.706 -34.386 1.00 92.50 204 ASN A C 1
ATOM 1534 O O . ASN A 1 204 ? 10.257 -13.099 -33.216 1.00 92.50 204 ASN A O 1
ATOM 1538 N N . PRO A 1 205 ? 11.199 -11.776 -34.761 1.00 92.62 205 PRO A N 1
ATOM 1539 C CA . PRO A 1 205 ? 12.182 -11.230 -33.836 1.00 92.62 205 PRO A CA 1
ATOM 1540 C C . PRO A 1 205 ? 11.536 -10.445 -32.690 1.00 92.62 205 PRO A C 1
ATOM 1542 O O . PRO A 1 205 ? 10.505 -9.787 -32.852 1.00 92.62 205 PRO A O 1
ATOM 1545 N N . THR A 1 206 ? 12.208 -10.423 -31.542 1.00 91.94 206 THR A N 1
ATOM 1546 C CA . THR A 1 206 ? 11.962 -9.395 -30.527 1.00 91.94 206 THR A CA 1
ATOM 1547 C C . THR A 1 206 ? 12.655 -8.110 -30.957 1.00 91.94 206 THR A C 1
ATOM 1549 O O . THR A 1 206 ? 13.872 -8.095 -31.148 1.00 91.94 206 THR A O 1
ATOM 1552 N N . PHE A 1 207 ? 11.899 -7.024 -31.083 1.00 90.00 207 PHE A N 1
ATOM 1553 C CA . PHE A 1 207 ? 12.472 -5.707 -31.328 1.00 90.00 207 PHE A CA 1
ATOM 1554 C C . PHE A 1 207 ? 12.794 -5.015 -30.015 1.00 90.00 207 PHE A C 1
ATOM 1556 O O . PHE A 1 207 ? 11.924 -4.893 -29.163 1.00 90.00 207 PHE A O 1
ATOM 1563 N N . THR A 1 208 ? 14.014 -4.499 -29.891 1.00 90.50 208 THR A N 1
ATOM 1564 C CA . THR A 1 208 ? 14.406 -3.619 -28.788 1.00 90.50 208 THR A CA 1
ATOM 1565 C C . THR A 1 208 ? 14.683 -2.228 -29.341 1.00 90.50 208 THR A C 1
ATOM 1567 O O . THR A 1 208 ? 15.544 -2.038 -30.211 1.00 90.50 208 THR A O 1
ATOM 1570 N N . VAL A 1 209 ? 13.941 -1.246 -28.851 1.00 88.94 209 VAL A N 1
ATOM 1571 C CA . VAL A 1 209 ? 14.092 0.170 -29.195 1.00 88.94 209 VAL A CA 1
ATOM 1572 C C . VAL A 1 209 ? 14.064 1.024 -27.959 1.00 88.94 209 VAL A C 1
ATOM 1574 O O . VAL A 1 209 ? 13.627 0.586 -26.906 1.00 88.94 209 VAL A O 1
ATOM 1577 N N . ASN A 1 210 ? 14.501 2.256 -28.114 1.00 89.00 210 ASN A N 1
ATOM 1578 C CA . ASN A 1 210 ? 14.430 3.265 -27.086 1.00 89.00 210 ASN A CA 1
ATOM 1579 C C . ASN A 1 210 ? 13.168 4.115 -27.274 1.00 89.00 210 ASN A C 1
ATOM 1581 O O . ASN A 1 210 ? 12.651 4.257 -28.386 1.00 89.00 210 ASN A O 1
ATOM 1585 N N . VAL A 1 211 ? 12.661 4.710 -26.196 1.00 86.56 211 VAL A N 1
ATOM 1586 C CA . VAL A 1 211 ? 11.684 5.799 -26.314 1.00 86.56 211 VAL A CA 1
ATOM 1587 C C . VAL A 1 211 ? 12.304 6.912 -27.159 1.00 86.56 211 VAL A C 1
ATOM 1589 O O . VAL A 1 211 ? 13.429 7.339 -26.903 1.00 86.56 211 VAL A O 1
ATOM 1592 N N . GLY A 1 212 ? 11.566 7.363 -28.172 1.00 84.44 212 GLY A N 1
ATOM 1593 C CA . GLY A 1 212 ? 12.017 8.363 -29.140 1.00 84.44 212 GLY A CA 1
ATOM 1594 C C . GLY A 1 212 ? 12.498 7.782 -30.472 1.00 84.44 212 GLY A C 1
ATOM 1595 O O . GLY A 1 212 ? 12.601 8.539 -31.436 1.00 84.44 212 GLY A O 1
ATOM 1596 N N . ASP A 1 213 ? 12.743 6.474 -30.565 1.00 88.19 213 ASP A N 1
ATOM 1597 C CA . ASP A 1 213 ? 13.095 5.808 -31.824 1.00 88.19 213 ASP A CA 1
ATOM 1598 C C . ASP A 1 213 ? 11.908 5.737 -32.800 1.00 88.19 213 ASP A C 1
ATOM 1600 O O . ASP A 1 213 ? 10.738 5.917 -32.443 1.00 88.19 213 ASP A O 1
ATOM 1604 N N . ILE A 1 214 ? 12.224 5.464 -34.067 1.00 87.81 214 ILE A N 1
ATOM 1605 C CA . ILE A 1 214 ? 11.240 5.294 -35.139 1.00 87.81 214 ILE A CA 1
ATOM 1606 C C . ILE A 1 214 ? 11.475 3.954 -35.831 1.00 87.81 214 ILE A C 1
ATOM 1608 O O . ILE A 1 214 ? 12.586 3.660 -36.271 1.00 87.81 214 ILE A O 1
ATOM 1612 N N . PHE A 1 215 ? 10.413 3.170 -35.975 1.00 87.12 215 PHE A N 1
ATOM 1613 C CA . PHE A 1 215 ? 10.371 1.986 -36.822 1.00 87.12 215 PHE A CA 1
ATOM 1614 C C . PHE A 1 215 ? 9.729 2.316 -38.155 1.00 87.12 215 PHE A C 1
ATOM 1616 O O . PHE A 1 215 ? 8.631 2.859 -38.167 1.00 87.12 215 PHE A O 1
ATOM 1623 N N . ASP A 1 216 ? 10.358 1.900 -39.245 1.00 89.31 216 ASP A N 1
ATOM 1624 C CA . ASP A 1 216 ? 9.768 1.913 -40.578 1.00 89.31 216 ASP A CA 1
ATOM 1625 C C . ASP A 1 216 ? 9.778 0.488 -41.136 1.00 89.31 216 ASP A C 1
ATOM 1627 O O . ASP A 1 216 ? 10.841 -0.112 -41.315 1.00 89.31 216 ASP A O 1
ATOM 1631 N N . ILE A 1 217 ? 8.597 -0.058 -41.423 1.00 90.31 217 ILE A N 1
ATOM 1632 C CA . ILE A 1 217 ? 8.448 -1.380 -42.033 1.00 90.31 217 ILE A CA 1
ATOM 1633 C C . ILE A 1 217 ? 7.926 -1.212 -43.457 1.00 90.31 217 ILE A C 1
ATOM 1635 O O . ILE A 1 217 ? 6.901 -0.576 -43.691 1.00 90.31 217 ILE A O 1
ATOM 1639 N N . THR A 1 218 ? 8.615 -1.802 -44.427 1.00 89.31 218 THR A N 1
ATOM 1640 C CA . THR A 1 218 ? 8.096 -1.944 -45.790 1.00 89.31 218 THR A CA 1
ATOM 1641 C C . THR A 1 218 ? 7.711 -3.395 -46.036 1.00 89.31 218 THR A C 1
ATOM 1643 O O . THR A 1 218 ? 8.479 -4.309 -45.737 1.00 89.31 218 THR A O 1
ATOM 1646 N N . PHE A 1 219 ? 6.516 -3.614 -46.571 1.00 87.44 219 PHE A N 1
ATOM 1647 C CA . PHE A 1 219 ? 5.987 -4.941 -46.846 1.00 87.44 219 PHE A CA 1
ATOM 1648 C C . PHE A 1 219 ? 6.472 -5.428 -48.211 1.00 87.44 219 PHE A C 1
ATOM 1650 O O . PHE A 1 219 ? 6.358 -4.740 -49.228 1.00 87.44 219 PHE A O 1
ATOM 1657 N N . GLY A 1 220 ? 7.021 -6.636 -48.235 1.00 82.19 220 GLY A N 1
ATOM 1658 C CA . GLY A 1 220 ? 7.240 -7.377 -49.462 1.00 82.19 220 GLY A CA 1
ATOM 1659 C C . GLY A 1 220 ? 5.940 -7.948 -50.014 1.00 82.19 220 GLY A C 1
ATOM 1660 O O . GLY A 1 220 ? 4.906 -7.981 -49.353 1.00 82.19 220 GLY A O 1
ATOM 1661 N N . THR A 1 221 ? 5.984 -8.417 -51.259 1.00 67.81 221 THR A N 1
ATOM 1662 C CA . THR A 1 221 ? 4.856 -9.147 -51.841 1.00 67.81 221 THR A CA 1
ATOM 1663 C C . THR A 1 221 ? 4.771 -10.520 -51.188 1.00 67.81 221 THR A C 1
ATOM 1665 O O . THR A 1 221 ? 5.623 -11.367 -51.460 1.00 67.81 221 THR A O 1
ATOM 1668 N N . SER A 1 222 ? 3.766 -10.762 -50.353 1.00 60.38 222 SER A N 1
ATOM 1669 C CA . SER A 1 222 ? 3.566 -12.072 -49.742 1.00 60.38 222 SER A CA 1
ATOM 1670 C C . SER A 1 222 ? 2.110 -12.541 -49.798 1.00 60.38 222 SER A C 1
ATOM 1672 O O . SER A 1 222 ? 1.177 -11.761 -50.004 1.00 60.38 222 SER A O 1
ATOM 1674 N N . ALA A 1 223 ? 1.931 -13.863 -49.755 1.00 48.66 223 ALA A N 1
ATOM 1675 C CA . ALA A 1 223 ? 0.678 -14.545 -50.043 1.00 48.66 223 ALA A CA 1
ATOM 1676 C C . ALA A 1 223 ? 0.102 -15.169 -48.764 1.00 48.66 223 ALA A C 1
ATOM 1678 O O . ALA A 1 223 ? 0.577 -16.206 -48.320 1.00 48.66 223 ALA A O 1
ATOM 1679 N N . GLY A 1 224 ? -0.981 -14.597 -48.228 1.00 61.47 224 GLY A N 1
ATOM 1680 C CA . GLY A 1 224 ? -1.859 -15.303 -47.282 1.00 61.47 224 GLY A CA 1
ATOM 1681 C C . GLY A 1 224 ? -1.569 -15.152 -45.781 1.00 61.47 224 GLY A C 1
ATOM 1682 O O . GLY A 1 224 ? -2.129 -15.924 -45.011 1.00 61.47 224 GLY A O 1
ATOM 1683 N N . ALA A 1 225 ? -0.771 -14.168 -45.356 1.00 67.31 225 ALA A N 1
ATOM 1684 C CA . ALA A 1 225 ? -0.431 -13.915 -43.945 1.00 67.31 225 ALA A CA 1
ATOM 1685 C C . ALA A 1 225 ? -1.430 -13.063 -43.141 1.00 67.31 225 ALA A C 1
ATOM 1687 O O . ALA A 1 225 ? -1.201 -12.808 -41.960 1.00 67.31 225 ALA A O 1
ATOM 1688 N N . GLY A 1 226 ? -2.521 -12.600 -43.754 1.00 78.94 226 GLY A N 1
ATOM 1689 C CA . GLY A 1 226 ? -3.421 -11.627 -43.128 1.00 78.94 226 GLY A CA 1
ATOM 1690 C C . GLY A 1 226 ? -2.807 -10.237 -42.991 1.00 78.94 226 GLY A C 1
ATOM 1691 O O . GLY A 1 226 ? -1.875 -9.880 -43.710 1.00 78.94 226 GLY A O 1
ATOM 1692 N N . THR A 1 227 ? -3.362 -9.441 -42.082 1.00 87.12 227 THR A N 1
ATOM 1693 C CA . THR A 1 227 ? -2.930 -8.063 -41.830 1.00 87.12 227 THR A CA 1
ATOM 1694 C C . THR A 1 227 ? -1.871 -8.028 -40.730 1.00 87.12 227 THR A C 1
ATOM 1696 O O . THR A 1 227 ? -2.075 -8.577 -39.645 1.00 87.12 227 THR A O 1
ATOM 1699 N N . PHE A 1 228 ? -0.763 -7.325 -40.974 1.00 88.69 228 PHE A N 1
ATOM 1700 C CA . PHE A 1 228 ? 0.223 -7.005 -39.941 1.00 88.69 228 PHE A CA 1
ATOM 1701 C C . PHE A 1 228 ? -0.316 -5.931 -38.987 1.00 88.69 228 PHE A C 1
ATOM 1703 O O . PHE A 1 228 ? -0.714 -4.850 -39.421 1.00 88.69 228 PHE A O 1
ATOM 1710 N N . ASN A 1 229 ? -0.303 -6.208 -37.681 1.00 87.25 229 ASN A N 1
ATOM 1711 C CA . ASN A 1 229 ? -0.801 -5.291 -36.659 1.00 87.25 229 ASN A CA 1
ATOM 1712 C C . ASN A 1 229 ? 0.227 -5.081 -35.549 1.00 87.25 229 ASN A C 1
ATOM 1714 O O . ASN A 1 229 ? 0.744 -6.069 -35.035 1.00 87.25 229 ASN A O 1
ATOM 1718 N N . PHE A 1 230 ? 0.451 -3.835 -35.113 1.00 87.94 230 PHE A N 1
ATOM 1719 C CA . PHE A 1 230 ? 1.036 -3.591 -33.792 1.00 87.94 230 PHE A CA 1
ATOM 1720 C C . PHE A 1 230 ? -0.051 -3.664 -32.730 1.00 87.94 230 PHE A C 1
ATOM 1722 O O . PHE A 1 230 ? -1.200 -3.270 -32.960 1.00 87.94 230 PHE A O 1
ATOM 1729 N N . LEU A 1 231 ? 0.322 -4.162 -31.559 1.00 83.88 231 LEU A N 1
ATOM 1730 C CA . LEU A 1 231 ? -0.602 -4.453 -30.479 1.00 83.88 231 LEU A CA 1
ATOM 1731 C C . LEU A 1 231 ? -0.066 -3.934 -29.137 1.00 83.88 231 LEU A C 1
ATOM 1733 O O . LEU A 1 231 ? 1.137 -3.971 -28.882 1.00 83.88 231 LEU A O 1
ATOM 1737 N N . ASN A 1 232 ? -0.979 -3.503 -28.265 1.00 80.81 232 ASN A N 1
ATOM 1738 C CA . ASN A 1 232 ? -0.733 -3.262 -26.841 1.00 80.81 232 ASN A CA 1
ATOM 1739 C C . ASN A 1 232 ? -1.071 -4.533 -26.051 1.00 80.81 232 ASN A C 1
ATOM 1741 O O . ASN A 1 232 ? -2.224 -4.742 -25.656 1.00 80.81 232 ASN A O 1
ATOM 1745 N N . THR A 1 233 ? -0.091 -5.422 -25.897 1.00 71.12 233 THR A N 1
ATOM 1746 C CA . THR A 1 233 ? -0.283 -6.763 -25.329 1.00 71.12 233 THR A CA 1
ATOM 1747 C C . THR A 1 233 ? 0.926 -7.214 -24.539 1.00 71.12 233 THR A C 1
ATOM 1749 O O . THR A 1 233 ? 2.048 -6.842 -24.870 1.00 71.12 233 THR A O 1
ATOM 1752 N N . ILE A 1 234 ? 0.702 -8.175 -23.643 1.00 63.47 234 ILE A N 1
ATOM 1753 C CA . ILE A 1 234 ? 1.754 -8.942 -22.967 1.00 63.47 234 ILE A CA 1
ATOM 1754 C C . ILE A 1 234 ? 2.654 -9.622 -24.020 1.00 63.47 234 ILE A C 1
ATOM 1756 O O . ILE A 1 234 ? 2.172 -10.044 -25.074 1.00 63.47 234 ILE A O 1
ATOM 1760 N N . ASN A 1 235 ? 3.961 -9.703 -23.763 1.00 60.94 235 ASN A N 1
ATOM 1761 C CA . ASN A 1 235 ? 4.980 -10.220 -24.687 1.00 60.94 235 ASN A CA 1
ATOM 1762 C C . ASN A 1 235 ? 4.542 -11.523 -25.398 1.00 60.94 235 ASN A C 1
ATOM 1764 O O . ASN A 1 235 ? 4.362 -12.554 -24.750 1.00 60.94 235 ASN A O 1
ATOM 1768 N N . GLY A 1 236 ? 4.381 -11.484 -26.729 1.00 58.03 236 GLY A N 1
ATOM 1769 C CA . GLY A 1 236 ? 4.035 -12.658 -27.547 1.00 58.03 236 GLY A CA 1
ATOM 1770 C C . GLY A 1 236 ? 2.571 -13.128 -27.473 1.00 58.03 236 GLY A C 1
ATOM 1771 O O . GLY A 1 236 ? 2.286 -14.288 -27.801 1.00 58.03 236 GLY A O 1
ATOM 1772 N N . SER A 1 237 ? 1.645 -12.264 -27.044 1.00 66.94 237 SER A N 1
ATOM 1773 C CA . SER A 1 237 ? 0.201 -12.555 -27.052 1.00 66.94 237 SER A CA 1
ATOM 1774 C C . SER A 1 237 ? -0.334 -12.813 -28.463 1.00 66.94 237 SER A C 1
ATOM 1776 O O . SER A 1 237 ? 0.220 -12.333 -29.452 1.00 66.94 237 SER A O 1
ATOM 1778 N N . ASP A 1 238 ? -1.435 -13.558 -28.556 1.00 80.50 238 ASP A N 1
ATOM 1779 C CA . ASP A 1 238 ? -2.197 -13.674 -29.802 1.00 80.50 238 ASP A CA 1
ATOM 1780 C C . ASP A 1 238 ? -2.846 -12.334 -30.182 1.00 80.50 238 ASP A C 1
ATOM 1782 O O . ASP A 1 238 ? -3.001 -11.431 -29.354 1.00 80.50 238 ASP A O 1
ATOM 1786 N N . TYR A 1 239 ? -3.247 -12.213 -31.447 1.00 85.56 239 TYR A N 1
ATOM 1787 C CA . TYR A 1 239 ? -3.985 -11.054 -31.931 1.00 85.56 239 TYR A CA 1
ATOM 1788 C C . TYR A 1 239 ? -5.274 -10.822 -31.128 1.00 85.56 239 TYR A C 1
ATOM 1790 O O . TYR A 1 239 ? -6.089 -11.728 -30.949 1.00 85.56 239 TYR A O 1
ATOM 1798 N N . ALA A 1 240 ? -5.480 -9.573 -30.707 1.00 82.50 240 ALA A N 1
ATOM 1799 C CA . ALA A 1 240 ? -6.684 -9.114 -30.029 1.00 82.50 240 ALA A CA 1
ATOM 1800 C C . ALA A 1 240 ? -7.144 -7.787 -30.647 1.00 82.50 240 ALA A C 1
ATOM 1802 O O . ALA A 1 240 ? -6.428 -6.784 -30.599 1.00 82.50 240 ALA A O 1
ATOM 1803 N N . ALA A 1 241 ? -8.337 -7.780 -31.246 1.00 82.31 241 ALA A N 1
ATOM 1804 C CA . ALA A 1 241 ? -8.840 -6.643 -32.020 1.00 82.31 241 ALA A CA 1
ATOM 1805 C C . ALA A 1 241 ? -9.023 -5.360 -31.182 1.00 82.31 241 ALA A C 1
ATOM 1807 O O . ALA A 1 241 ? -8.852 -4.259 -31.698 1.00 82.31 241 ALA A O 1
ATOM 1808 N N . ASP A 1 242 ? -9.324 -5.486 -29.886 1.00 75.12 242 ASP A N 1
ATOM 1809 C CA . ASP A 1 242 ? -9.440 -4.380 -28.923 1.00 75.12 242 ASP A CA 1
ATOM 1810 C C . ASP A 1 242 ? -8.081 -3.800 -28.485 1.00 75.12 242 ASP A C 1
ATOM 1812 O O . ASP A 1 242 ? -8.029 -2.779 -27.797 1.00 75.12 242 ASP A O 1
ATOM 1816 N N . ARG A 1 243 ? -6.976 -4.442 -28.882 1.00 78.50 243 ARG A N 1
ATOM 1817 C CA . ARG A 1 243 ? -5.598 -4.079 -28.516 1.00 78.50 243 ARG A CA 1
ATOM 1818 C C . ARG A 1 243 ? -4.758 -3.585 -29.688 1.00 78.50 243 ARG A C 1
ATOM 1820 O O . ARG A 1 243 ? -3.587 -3.263 -29.488 1.00 78.50 243 ARG A O 1
ATOM 1827 N N . VAL A 1 244 ? -5.330 -3.513 -30.888 1.00 83.25 244 VAL A N 1
ATOM 1828 C CA . VAL A 1 244 ? -4.642 -3.028 -32.090 1.00 83.25 244 VAL A CA 1
ATOM 1829 C C . VAL A 1 244 ? -4.314 -1.544 -31.952 1.00 83.25 244 VAL A C 1
ATOM 1831 O O . VAL A 1 244 ? -5.185 -0.729 -31.656 1.00 83.25 244 VAL A O 1
ATOM 1834 N N . LEU A 1 245 ? -3.051 -1.195 -32.193 1.00 80.62 245 LEU A N 1
ATOM 1835 C CA . LEU A 1 245 ? -2.557 0.183 -32.126 1.00 80.62 245 LEU A CA 1
ATOM 1836 C C . LEU A 1 245 ? -2.731 0.940 -33.446 1.00 80.62 245 LEU A C 1
ATOM 1838 O O . LEU A 1 245 ? -2.709 2.163 -33.462 1.00 80.62 245 LEU A O 1
ATOM 1842 N N . ASN A 1 246 ? -2.953 0.218 -34.541 1.00 73.81 246 ASN A N 1
ATOM 1843 C CA . ASN A 1 246 ? -2.992 0.739 -35.910 1.00 73.81 246 ASN A CA 1
ATOM 1844 C C . ASN A 1 246 ? -4.373 1.296 -36.320 1.00 73.81 246 ASN A C 1
ATOM 1846 O O . ASN A 1 246 ? -4.604 1.564 -37.497 1.00 73.81 246 ASN A O 1
ATOM 1850 N N . ALA A 1 247 ? -5.320 1.400 -35.384 1.00 62.97 247 ALA A N 1
ATOM 1851 C CA . ALA A 1 247 ? -6.694 1.824 -35.639 1.00 62.97 247 ALA A CA 1
ATOM 1852 C C . ALA A 1 247 ? -7.159 2.831 -34.577 1.00 62.97 247 ALA A C 1
ATOM 1854 O O . ALA A 1 247 ? -6.832 2.687 -33.401 1.00 62.97 247 ALA A O 1
ATOM 1855 N N . ASP A 1 248 ? -8.011 3.787 -34.967 1.00 58.84 248 ASP A N 1
ATOM 1856 C CA . ASP A 1 248 ? -8.573 4.845 -34.095 1.00 58.84 248 ASP A CA 1
ATOM 1857 C C . ASP A 1 248 ? -9.326 4.328 -32.844 1.00 58.84 248 ASP A C 1
ATOM 1859 O O . ASP A 1 248 ? -9.663 5.100 -31.930 1.00 58.84 248 ASP A O 1
ATOM 1863 N N . ASN A 1 249 ? -9.591 3.017 -32.810 1.00 52.88 249 ASN A N 1
ATOM 1864 C CA . ASN A 1 249 ? -10.265 2.277 -31.747 1.00 52.88 249 ASN A CA 1
ATOM 1865 C C . ASN A 1 249 ? -9.354 1.907 -30.568 1.00 52.88 249 ASN A C 1
ATOM 1867 O O . ASN A 1 249 ? -9.844 1.321 -29.602 1.00 52.88 249 ASN A O 1
ATOM 1871 N N . CYS A 1 250 ? -8.058 2.233 -30.603 1.00 53.84 250 CYS A N 1
ATOM 1872 C CA . CYS A 1 250 ? -7.202 2.034 -29.443 1.00 53.84 250 CYS A CA 1
ATOM 1873 C C . CYS A 1 250 ? -7.733 2.871 -28.260 1.00 53.84 250 CYS A C 1
ATOM 1875 O O . CYS A 1 250 ? -7.973 4.081 -28.358 1.00 53.84 250 CYS A O 1
ATOM 1877 N N . ASN A 1 251 ? -7.955 2.208 -27.124 1.00 48.66 251 ASN A N 1
ATOM 1878 C CA . ASN A 1 251 ? -8.516 2.804 -25.909 1.00 48.66 251 ASN A CA 1
ATOM 1879 C C . ASN A 1 251 ? -7.441 3.612 -25.148 1.00 48.66 251 ASN A C 1
ATOM 1881 O O . ASN A 1 251 ? -7.192 3.404 -23.964 1.00 48.66 251 ASN A O 1
ATOM 1885 N N . SER A 1 252 ? -6.726 4.481 -25.864 1.00 50.81 252 SER A N 1
ATOM 1886 C CA . SER A 1 252 ? -5.637 5.317 -25.361 1.00 50.81 252 SER A CA 1
ATOM 1887 C C . SER A 1 252 ? -6.070 6.784 -25.297 1.00 50.81 252 SER A C 1
ATOM 1889 O O . SER A 1 252 ? -6.893 7.241 -26.095 1.00 50.81 252 SER A O 1
ATOM 1891 N N . GLY A 1 253 ? -5.512 7.535 -24.342 1.00 52.28 253 GLY A N 1
ATOM 1892 C CA . GLY A 1 253 ? -5.787 8.964 -24.163 1.00 52.28 253 GLY A CA 1
ATOM 1893 C C . GLY A 1 253 ? -5.541 9.802 -25.428 1.00 52.28 253 GLY A C 1
ATOM 1894 O O . GLY A 1 253 ? -4.850 9.382 -26.357 1.00 52.28 253 GLY A O 1
ATOM 1895 N N . SER A 1 254 ? -6.111 11.011 -25.464 1.00 48.38 254 SER A N 1
ATOM 1896 C CA . SER A 1 254 ? -6.136 11.887 -26.652 1.00 48.38 254 SER A CA 1
ATOM 1897 C C . SER A 1 254 ? -4.760 12.216 -27.261 1.00 48.38 254 SER A C 1
ATOM 1899 O O . SER A 1 254 ? -4.677 12.420 -28.468 1.00 48.38 254 SER A O 1
ATOM 1901 N N . SER A 1 255 ? -3.681 12.220 -26.470 1.00 51.78 255 SER A N 1
ATOM 1902 C CA . SER A 1 255 ? -2.304 12.481 -26.921 1.00 51.78 255 SER A CA 1
ATOM 1903 C C . SER A 1 255 ? -1.672 11.324 -27.708 1.00 51.78 255 SER A C 1
ATOM 1905 O O . SER A 1 255 ? -0.869 11.562 -28.609 1.00 51.78 255 SER A O 1
ATOM 1907 N N . VAL A 1 256 ? -2.056 10.077 -27.413 1.00 58.50 256 VAL A N 1
ATOM 1908 C CA . VAL A 1 256 ? -1.537 8.871 -28.087 1.00 58.50 256 VAL A CA 1
ATOM 1909 C C . VAL A 1 256 ? -2.163 8.707 -29.476 1.00 58.50 256 VAL A C 1
ATOM 1911 O O . VAL A 1 256 ? -1.504 8.242 -30.401 1.00 58.50 256 VAL A O 1
ATOM 1914 N N . LYS A 1 257 ? -3.404 9.179 -29.667 1.00 58.56 257 LYS A N 1
ATOM 1915 C CA . LYS A 1 257 ? -4.134 9.069 -30.944 1.00 58.56 257 LYS A CA 1
ATOM 1916 C C . LYS A 1 257 ? -3.480 9.815 -32.115 1.00 58.56 257 LYS A C 1
ATOM 1918 O O . LYS A 1 257 ? -3.682 9.433 -33.258 1.00 58.56 257 LYS A O 1
ATOM 1923 N N . ASN A 1 258 ? -2.667 10.837 -31.846 1.00 58.78 258 ASN A N 1
ATOM 1924 C CA . ASN A 1 258 ? -1.923 11.558 -32.887 1.00 58.78 258 ASN A CA 1
ATOM 1925 C C . ASN A 1 258 ? -0.596 10.876 -33.277 1.00 58.78 258 ASN A C 1
ATOM 1927 O O . ASN A 1 258 ? 0.054 11.325 -34.214 1.00 58.78 258 ASN A O 1
ATOM 1931 N N . ASN A 1 259 ? -0.189 9.821 -32.560 1.00 71.31 259 ASN A N 1
ATOM 1932 C CA . ASN A 1 259 ? 1.084 9.112 -32.739 1.00 71.31 259 ASN A CA 1
ATOM 1933 C C . ASN A 1 259 ? 0.884 7.597 -32.920 1.00 71.31 259 ASN A C 1
ATOM 1935 O O . ASN A 1 259 ? 1.754 6.797 -32.559 1.00 71.31 259 ASN A O 1
ATOM 1939 N N . LEU A 1 260 ? -0.279 7.202 -33.447 1.00 82.31 260 LEU A N 1
ATOM 1940 C CA . LEU A 1 260 ? -0.546 5.816 -33.819 1.00 82.31 260 LEU A CA 1
ATOM 1941 C C . LEU A 1 260 ? 0.369 5.392 -34.970 1.00 82.31 260 LEU A C 1
ATOM 1943 O O . LEU A 1 260 ? 0.724 6.236 -35.799 1.00 82.31 260 LEU A O 1
ATOM 1947 N N . PRO A 1 261 ? 0.741 4.102 -35.048 1.00 86.75 261 PRO A N 1
ATOM 1948 C CA . PRO A 1 261 ? 1.369 3.568 -36.241 1.00 86.75 261 PRO A CA 1
ATOM 1949 C C . PRO A 1 261 ? 0.553 3.912 -37.492 1.00 86.75 261 PRO A C 1
ATOM 1951 O O . PRO A 1 261 ? -0.669 3.746 -37.502 1.00 86.75 261 PRO A O 1
ATOM 1954 N N . PHE A 1 262 ? 1.217 4.399 -38.536 1.00 85.88 262 PHE A N 1
ATOM 1955 C CA . PHE A 1 262 ? 0.569 4.888 -39.753 1.00 85.88 262 PHE A CA 1
ATOM 1956 C C . PHE A 1 262 ? 1.285 4.402 -41.013 1.00 85.88 262 PHE A C 1
ATOM 1958 O O . PHE A 1 262 ? 2.403 3.901 -40.962 1.00 85.88 262 PHE A O 1
ATOM 1965 N N . GLY A 1 263 ? 0.632 4.586 -42.157 1.00 85.75 263 GLY A N 1
ATOM 1966 C CA . GLY A 1 263 ? 1.137 4.183 -43.466 1.00 85.75 263 GLY A CA 1
ATOM 1967 C C . GLY A 1 263 ? 0.553 2.860 -43.948 1.00 85.75 263 GLY A C 1
ATOM 1968 O O . GLY A 1 263 ? -0.229 2.217 -43.251 1.00 85.75 263 GLY A O 1
ATOM 1969 N N . ASP A 1 264 ? 0.893 2.480 -45.176 1.00 84.00 264 ASP A N 1
ATOM 1970 C CA . ASP A 1 264 ? 0.380 1.278 -45.845 1.00 84.00 264 ASP A CA 1
ATOM 1971 C C . ASP A 1 264 ? 1.468 0.214 -46.070 1.00 84.00 264 ASP A C 1
ATOM 1973 O O . ASP A 1 264 ? 1.198 -0.843 -46.638 1.00 84.00 264 ASP A O 1
ATOM 1977 N N . GLY A 1 265 ? 2.696 0.485 -45.611 1.00 84.94 265 GLY A N 1
ATOM 1978 C CA . GLY A 1 265 ? 3.838 -0.407 -45.772 1.00 84.94 265 GLY A CA 1
ATOM 1979 C C . GLY A 1 265 ? 4.449 -0.386 -47.168 1.00 84.94 265 GLY A C 1
ATOM 1980 O O . GLY A 1 265 ? 5.258 -1.258 -47.474 1.00 84.94 265 GLY A O 1
ATOM 1981 N N . THR A 1 266 ? 4.104 0.587 -48.016 1.00 84.31 266 THR A N 1
ATOM 1982 C CA . THR A 1 266 ? 4.766 0.801 -49.311 1.00 84.31 266 THR A CA 1
ATOM 1983 C C . THR A 1 266 ? 6.058 1.611 -49.166 1.00 84.31 266 THR A C 1
ATOM 1985 O O . THR A 1 266 ? 6.350 2.177 -48.118 1.00 84.31 266 THR A O 1
ATOM 1988 N N . GLU A 1 267 ? 6.849 1.715 -50.239 1.00 74.56 267 GLU A N 1
ATOM 1989 C CA . GLU A 1 267 ? 8.031 2.593 -50.274 1.00 74.56 267 GLU A CA 1
ATOM 1990 C C . GLU A 1 267 ? 7.679 4.067 -50.025 1.00 74.56 267 GLU A C 1
ATOM 1992 O O . GLU A 1 267 ? 8.410 4.772 -49.333 1.00 74.56 267 GLU A O 1
ATOM 1997 N N . ALA A 1 268 ? 6.568 4.530 -50.604 1.00 78.44 268 ALA A N 1
ATOM 1998 C CA . ALA A 1 268 ? 6.141 5.923 -50.510 1.00 78.44 268 ALA A CA 1
ATOM 1999 C C . ALA A 1 268 ? 5.489 6.239 -49.157 1.00 78.44 268 ALA A C 1
ATOM 2001 O O . ALA A 1 268 ? 5.483 7.397 -48.740 1.00 78.44 268 ALA A O 1
ATOM 2002 N N . SER A 1 269 ? 4.942 5.221 -48.488 1.00 84.81 269 SER A N 1
ATOM 2003 C CA . SER A 1 269 ? 4.321 5.340 -47.174 1.00 84.81 269 SER A CA 1
ATOM 2004 C C . SER A 1 269 ? 4.620 4.105 -46.312 1.00 84.81 269 SER A C 1
ATOM 2006 O O . SER A 1 269 ? 3.717 3.294 -46.071 1.00 84.81 269 SER A O 1
ATOM 2008 N N . PRO A 1 270 ? 5.866 3.958 -45.817 1.00 87.06 270 PRO A N 1
ATOM 2009 C CA . PRO A 1 270 ? 6.235 2.858 -44.934 1.00 87.06 270 PRO A CA 1
ATOM 2010 C C . PRO A 1 270 ? 5.288 2.756 -43.743 1.00 87.06 270 PRO A C 1
ATOM 2012 O O . PRO A 1 270 ? 4.681 3.741 -43.324 1.00 87.06 270 PRO A O 1
ATOM 2015 N N . PHE A 1 271 ? 5.156 1.549 -43.209 1.00 89.25 271 PHE A N 1
ATOM 2016 C CA . PHE A 1 271 ? 4.393 1.311 -42.003 1.00 89.25 271 PHE A CA 1
ATOM 2017 C C . PHE A 1 271 ? 5.230 1.769 -40.806 1.00 89.25 271 PHE A C 1
ATOM 2019 O O . PHE A 1 271 ? 6.137 1.062 -40.358 1.00 89.25 271 PHE A O 1
ATOM 2026 N N . THR A 1 272 ? 4.980 2.999 -40.366 1.00 89.25 272 THR A N 1
ATOM 2027 C CA . THR A 1 272 ? 5.834 3.757 -39.454 1.00 89.25 272 THR A CA 1
ATOM 2028 C C . THR A 1 272 ? 5.267 3.770 -38.044 1.00 89.25 272 THR A C 1
ATOM 2030 O O . THR A 1 272 ? 4.090 4.070 -37.850 1.00 89.25 272 THR A O 1
ATOM 2033 N N . TRP A 1 273 ? 6.117 3.546 -37.041 1.00 89.38 273 TRP A N 1
ATOM 2034 C CA . TRP A 1 273 ? 5.782 3.735 -35.631 1.00 89.38 273 TRP A CA 1
ATOM 2035 C C . TRP A 1 273 ? 6.877 4.513 -34.890 1.00 89.38 273 TRP A C 1
ATOM 2037 O O . TRP A 1 273 ? 8.006 4.045 -34.763 1.00 89.38 273 TRP A O 1
ATOM 2047 N N . GLY A 1 274 ? 6.543 5.707 -34.390 1.00 87.75 274 GLY A N 1
ATOM 2048 C CA . GLY A 1 274 ? 7.409 6.493 -33.505 1.00 87.75 274 GLY A CA 1
ATOM 2049 C C . GLY A 1 274 ? 7.089 6.244 -32.031 1.00 87.75 274 GLY A C 1
ATOM 2050 O O . GLY A 1 274 ? 5.935 6.369 -31.624 1.00 87.75 274 GLY A O 1
ATOM 2051 N N . THR A 1 275 ? 8.100 5.942 -31.214 1.00 86.81 275 THR A N 1
ATOM 2052 C CA . THR A 1 275 ? 7.922 5.541 -29.803 1.00 86.81 275 THR A CA 1
ATOM 2053 C C . THR A 1 275 ? 7.993 6.699 -28.805 1.00 86.81 275 THR A C 1
ATOM 2055 O O . THR A 1 275 ? 7.790 6.493 -27.616 1.00 86.81 275 THR A O 1
ATOM 2058 N N . ALA A 1 276 ? 8.241 7.927 -29.268 1.00 81.00 276 ALA A N 1
ATOM 2059 C CA . ALA A 1 276 ? 8.347 9.140 -28.445 1.00 81.00 276 ALA A CA 1
ATOM 2060 C C . ALA A 1 276 ? 7.156 9.374 -27.487 1.00 81.00 276 ALA A C 1
ATOM 2062 O O . ALA A 1 276 ? 7.315 9.928 -26.405 1.00 81.00 276 ALA A O 1
ATOM 2063 N N . TRP A 1 277 ? 5.958 8.936 -27.875 1.00 78.56 277 TRP A N 1
ATOM 2064 C CA . TRP A 1 277 ? 4.708 9.165 -27.136 1.00 78.56 277 TRP A CA 1
ATOM 2065 C C . TRP A 1 277 ? 4.128 7.877 -26.550 1.00 78.56 277 TRP A C 1
ATOM 2067 O O . TRP A 1 277 ? 2.925 7.780 -26.317 1.00 78.56 277 TRP A O 1
ATOM 2077 N N . TRP A 1 278 ? 4.980 6.877 -26.350 1.00 80.31 278 TRP A N 1
ATOM 2078 C CA . TRP A 1 278 ? 4.610 5.572 -25.826 1.00 80.31 278 TRP A CA 1
ATOM 2079 C C . TRP A 1 278 ? 5.357 5.327 -24.517 1.00 80.31 278 TRP A C 1
ATOM 2081 O O . TRP A 1 278 ? 6.528 5.679 -24.392 1.00 80.31 278 TRP A O 1
ATOM 2091 N N . ASN A 1 279 ? 4.682 4.731 -23.532 1.00 81.69 279 ASN A N 1
ATOM 2092 C CA . ASN A 1 279 ? 5.345 4.336 -22.290 1.00 81.69 279 ASN A CA 1
ATOM 2093 C C . ASN A 1 279 ? 6.409 3.281 -22.598 1.00 81.69 279 ASN A C 1
ATOM 2095 O O . ASN A 1 279 ? 6.186 2.423 -23.454 1.00 81.69 279 ASN A O 1
ATOM 2099 N N . GLN A 1 280 ? 7.524 3.298 -21.874 1.00 85.62 280 GLN A N 1
ATOM 2100 C CA . GLN A 1 280 ? 8.462 2.178 -21.898 1.00 85.62 280 GLN A CA 1
ATOM 2101 C C . GLN A 1 280 ? 7.762 0.861 -21.528 1.00 85.62 280 GLN A C 1
ATOM 2103 O O . GLN A 1 280 ? 6.738 0.858 -20.842 1.00 85.62 280 GLN A O 1
ATOM 2108 N N . THR A 1 281 ? 8.323 -0.263 -21.962 1.00 86.75 281 THR A N 1
ATOM 2109 C CA . THR A 1 281 ? 7.840 -1.584 -21.567 1.00 86.75 281 THR A CA 1
ATOM 2110 C C . THR A 1 281 ? 8.013 -1.770 -20.055 1.00 86.75 281 THR A C 1
ATOM 2112 O O . THR A 1 281 ? 9.109 -1.612 -19.512 1.00 86.75 281 THR A O 1
ATOM 2115 N N . GLU A 1 282 ? 6.922 -2.112 -19.372 1.00 82.00 282 GLU A N 1
ATOM 2116 C CA . GLU A 1 282 ? 6.861 -2.390 -17.940 1.00 82.00 282 GLU A CA 1
ATOM 2117 C C . GLU A 1 282 ? 6.222 -3.764 -17.706 1.00 82.00 282 GLU A C 1
ATOM 2119 O O . GLU A 1 282 ? 5.097 -4.027 -18.134 1.00 82.00 282 GLU A O 1
ATOM 2124 N N . ASP A 1 283 ? 6.984 -4.631 -17.048 1.00 78.38 283 ASP A N 1
ATOM 2125 C CA . ASP A 1 283 ? 6.710 -6.036 -16.746 1.00 78.38 283 ASP A CA 1
ATOM 2126 C C . ASP A 1 283 ? 6.692 -6.324 -15.235 1.00 78.38 283 ASP A C 1
ATOM 2128 O O . ASP A 1 283 ? 6.369 -7.435 -14.818 1.00 78.38 283 ASP A O 1
ATOM 2132 N N . GLU A 1 284 ? 6.996 -5.325 -14.406 1.00 76.56 284 GLU A N 1
ATOM 2133 C CA . GLU A 1 284 ? 6.893 -5.385 -12.956 1.00 76.56 284 GLU A CA 1
ATOM 2134 C C . GLU A 1 284 ? 5.753 -4.472 -12.490 1.00 76.56 284 GLU A C 1
ATOM 2136 O O . GLU A 1 284 ? 5.680 -3.312 -12.910 1.00 76.56 284 GLU A O 1
ATOM 2141 N N . PRO A 1 285 ? 4.853 -4.955 -11.616 1.00 69.12 285 PRO A N 1
ATOM 2142 C CA . PRO A 1 285 ? 3.799 -4.109 -11.089 1.00 69.12 285 PRO A CA 1
ATOM 2143 C C . PRO A 1 285 ? 4.428 -2.937 -10.315 1.00 69.12 285 PRO A C 1
ATOM 2145 O O . PRO A 1 285 ? 5.383 -3.142 -9.562 1.00 69.12 285 PRO A O 1
ATOM 2148 N N . PRO A 1 286 ? 3.877 -1.717 -10.422 1.00 61.28 286 PRO A N 1
ATOM 2149 C CA . PRO A 1 286 ? 4.359 -0.545 -9.703 1.00 61.28 286 PRO A CA 1
ATOM 2150 C C . PRO A 1 286 ? 4.184 -0.696 -8.189 1.00 61.28 286 PRO A C 1
ATOM 2152 O O . PRO A 1 286 ? 4.689 0.121 -7.429 1.00 61.28 286 PRO A O 1
ATOM 2155 N N . HIS A 1 287 ? 3.456 -1.704 -7.704 1.00 63.41 287 HIS A N 1
ATOM 2156 C CA . HIS A 1 287 ? 3.307 -1.946 -6.276 1.00 63.41 287 HIS A CA 1
ATOM 2157 C C . HIS A 1 287 ? 3.785 -3.344 -5.893 1.00 63.41 287 HIS A C 1
ATOM 2159 O O . HIS A 1 287 ? 3.273 -4.336 -6.407 1.00 63.41 287 HIS A O 1
ATOM 2165 N N . PRO A 1 288 ? 4.725 -3.449 -4.941 1.00 61.28 288 PRO A N 1
ATOM 2166 C CA . PRO A 1 288 ? 5.360 -4.722 -4.627 1.00 61.28 288 PRO A CA 1
ATOM 2167 C C . PRO A 1 288 ? 4.510 -5.672 -3.787 1.00 61.28 288 PRO A C 1
ATOM 2169 O O . PRO A 1 288 ? 4.844 -6.848 -3.676 1.00 61.28 288 PRO A O 1
ATOM 2172 N N . ASN A 1 289 ? 3.422 -5.165 -3.204 1.00 56.81 289 ASN A N 1
ATOM 2173 C CA . ASN A 1 289 ? 2.544 -5.913 -2.304 1.00 56.81 289 ASN A CA 1
ATOM 2174 C C . ASN A 1 289 ? 1.242 -6.377 -2.979 1.00 56.81 289 ASN A C 1
ATOM 2176 O O . ASN A 1 289 ? 0.466 -7.102 -2.357 1.00 56.81 289 ASN A O 1
ATOM 2180 N N . ARG A 1 290 ? 1.005 -6.002 -4.245 1.00 56.56 290 ARG A N 1
ATOM 2181 C CA . ARG A 1 290 ? -0.191 -6.399 -4.994 1.00 56.56 290 ARG A CA 1
ATOM 2182 C C . ARG A 1 290 ? 0.190 -6.842 -6.398 1.00 56.56 290 ARG A C 1
ATOM 2184 O O . ARG A 1 290 ? 0.685 -6.057 -7.198 1.00 56.56 290 ARG A O 1
ATOM 2191 N N . THR A 1 291 ? -0.087 -8.101 -6.704 1.00 51.38 291 THR A N 1
ATOM 2192 C CA . THR A 1 291 ? 0.104 -8.665 -8.046 1.00 51.38 291 THR A CA 1
ATOM 2193 C C . THR A 1 291 ? -1.204 -8.824 -8.819 1.00 51.38 291 THR A C 1
ATOM 2195 O O . THR A 1 291 ? -1.226 -9.306 -9.948 1.00 51.38 291 THR A O 1
ATOM 2198 N N . ASP A 1 292 ? -2.308 -8.404 -8.212 1.00 53.28 292 ASP A N 1
ATOM 2199 C CA . ASP A 1 292 ? -3.630 -8.881 -8.550 1.00 53.28 292 ASP A CA 1
ATOM 2200 C C . ASP A 1 292 ? -4.670 -7.764 -8.367 1.00 53.28 292 ASP A C 1
ATOM 2202 O O . ASP A 1 292 ? -5.029 -7.360 -7.258 1.00 53.28 292 ASP A O 1
ATOM 2206 N N . ILE A 1 293 ? -5.198 -7.373 -9.536 1.00 44.22 293 ILE A N 1
ATOM 2207 C CA . ILE A 1 293 ? -6.353 -6.511 -9.835 1.00 44.22 293 ILE A CA 1
ATOM 2208 C C . ILE A 1 293 ? -6.053 -4.989 -9.786 1.00 44.22 293 ILE A C 1
ATOM 2210 O O . ILE A 1 293 ? -5.333 -4.526 -8.912 1.00 44.22 293 ILE A O 1
ATOM 2214 N N . GLY A 1 294 ? -6.551 -4.223 -10.772 1.00 46.47 294 GLY A N 1
ATOM 2215 C CA . GLY A 1 294 ? -6.367 -2.761 -10.886 1.00 46.47 294 GLY A CA 1
ATOM 2216 C C . GLY A 1 294 ? -5.459 -2.275 -12.021 1.00 46.47 294 GLY A C 1
ATOM 2217 O O . GLY A 1 294 ? -4.967 -3.073 -12.817 1.00 46.47 294 GLY A O 1
ATOM 2218 N N . TYR A 1 295 ? -5.242 -0.954 -12.115 1.00 42.50 295 TYR A N 1
ATOM 2219 C CA . TYR A 1 295 ? -4.280 -0.343 -13.048 1.00 42.50 295 TYR A CA 1
ATOM 2220 C C . TYR A 1 295 ? -2.870 -0.837 -12.697 1.00 42.50 295 TYR A C 1
ATOM 2222 O O . TYR A 1 295 ? -2.179 -0.244 -11.877 1.00 42.50 295 TYR A O 1
ATOM 2230 N N . GLN A 1 296 ? -2.437 -1.945 -13.303 1.00 53.28 296 GLN A N 1
ATOM 2231 C CA . GLN A 1 296 ? -1.140 -2.549 -12.994 1.00 53.28 296 GLN A CA 1
ATOM 2232 C C . GLN A 1 296 ? 0.038 -1.727 -13.526 1.00 53.28 296 GLN A C 1
ATOM 2234 O O . GLN A 1 296 ? 1.163 -2.178 -13.396 1.00 53.28 296 GLN A O 1
ATOM 2239 N N . GLY A 1 297 ? -0.186 -0.586 -14.195 1.00 59.94 297 GLY A N 1
ATOM 2240 C CA . GLY A 1 297 ? 0.879 0.220 -14.807 1.00 59.94 297 GLY A CA 1
ATOM 2241 C C . GLY A 1 297 ? 1.765 -0.539 -15.806 1.00 59.94 297 GLY A C 1
ATOM 2242 O O . GLY A 1 297 ? 2.767 0.005 -16.256 1.00 59.94 297 GLY A O 1
ATOM 2243 N N . LEU A 1 298 ? 1.411 -1.786 -16.142 1.00 74.06 298 LEU A N 1
ATOM 2244 C CA . LEU A 1 298 ? 2.160 -2.632 -17.053 1.00 74.06 298 LEU A CA 1
ATOM 2245 C C . LEU A 1 298 ? 1.888 -2.170 -18.475 1.00 74.06 298 LEU A C 1
ATOM 2247 O O . LEU A 1 298 ? 0.741 -1.989 -18.896 1.00 74.06 298 LEU A O 1
ATOM 2251 N N . HIS A 1 299 ? 2.964 -2.021 -19.224 1.00 80.00 299 HIS A N 1
ATOM 2252 C CA . HIS A 1 299 ? 2.937 -1.591 -20.607 1.00 80.00 299 HIS A CA 1
ATOM 2253 C C . HIS A 1 299 ? 3.744 -2.592 -21.410 1.00 80.00 299 HIS A C 1
ATOM 2255 O O . HIS A 1 299 ? 4.899 -2.866 -21.110 1.00 80.00 299 HIS A O 1
ATOM 2261 N N . SER A 1 300 ? 3.133 -3.189 -22.419 1.00 83.88 300 SER A N 1
ATOM 2262 C CA . SER A 1 300 ? 3.796 -4.192 -23.242 1.00 83.88 300 SER A CA 1
ATOM 2263 C C . SER A 1 300 ? 3.279 -4.090 -24.662 1.00 83.88 300 SER A C 1
ATOM 2265 O O . SER A 1 300 ? 2.131 -3.707 -24.903 1.00 83.88 300 SER A O 1
ATOM 2267 N N . TYR A 1 301 ? 4.170 -4.360 -25.607 1.00 87.56 301 TYR A N 1
ATOM 2268 C CA . TYR A 1 301 ? 3.912 -4.123 -27.012 1.00 87.56 301 TYR A CA 1
ATOM 2269 C C . TYR A 1 301 ? 4.363 -5.318 -27.830 1.00 87.56 301 TYR A C 1
ATOM 2271 O O . TYR A 1 301 ? 5.291 -6.048 -27.475 1.00 87.56 301 TYR A O 1
ATOM 2279 N N . GLY A 1 302 ? 3.704 -5.509 -28.958 1.00 90.00 302 GLY A N 1
ATOM 2280 C CA . GLY A 1 302 ? 4.014 -6.597 -29.861 1.00 90.00 302 GLY A CA 1
ATOM 2281 C C . GLY A 1 302 ? 3.474 -6.341 -31.247 1.00 90.00 302 GLY A C 1
ATOM 2282 O O . GLY A 1 302 ? 2.949 -5.269 -31.555 1.00 90.00 302 GLY A O 1
ATOM 2283 N N . TYR A 1 303 ? 3.601 -7.358 -32.079 1.00 89.81 303 TYR A N 1
ATOM 2284 C CA . TYR A 1 303 ? 2.972 -7.398 -33.383 1.00 89.81 303 TYR A CA 1
ATOM 2285 C C . TYR A 1 303 ? 2.391 -8.782 -33.635 1.00 89.81 303 TYR A C 1
ATOM 2287 O O . TYR A 1 303 ? 2.942 -9.772 -33.155 1.00 89.81 303 TYR A O 1
ATOM 2295 N N . ALA A 1 304 ? 1.293 -8.858 -34.385 1.00 90.94 304 ALA A N 1
ATOM 2296 C CA . ALA A 1 304 ? 0.728 -10.133 -34.812 1.00 90.94 304 ALA A CA 1
ATOM 2297 C C . ALA A 1 304 ? -0.062 -10.035 -36.121 1.00 90.94 304 ALA A C 1
ATOM 2299 O O . ALA A 1 304 ? -0.496 -8.959 -36.538 1.00 90.94 304 ALA A O 1
ATOM 2300 N N . SER A 1 305 ? -0.258 -11.191 -36.753 1.00 90.75 305 SER A N 1
ATOM 2301 C CA . SER A 1 305 ? -1.268 -11.403 -37.789 1.00 90.75 305 SER A CA 1
ATOM 2302 C C . SER A 1 305 ? -2.657 -11.554 -37.172 1.00 90.75 305 SER A C 1
ATOM 2304 O O . SER A 1 305 ? -2.823 -12.220 -36.151 1.00 90.75 305 SER A O 1
ATOM 2306 N N . ASP A 1 306 ? -3.663 -10.989 -37.833 1.00 89.62 306 ASP A N 1
ATOM 2307 C CA . ASP A 1 306 ? -5.082 -11.183 -37.509 1.00 89.62 306 ASP A CA 1
ATOM 2308 C C . ASP A 1 306 ? -5.628 -12.575 -37.881 1.00 89.62 306 ASP A C 1
ATOM 2310 O O . ASP A 1 306 ? -6.713 -12.953 -37.439 1.00 89.62 306 ASP A O 1
ATOM 2314 N N . THR A 1 307 ? -4.895 -13.352 -38.683 1.00 90.25 307 THR A N 1
ATOM 2315 C CA . THR A 1 307 ? -5.359 -14.644 -39.222 1.00 90.25 307 THR A CA 1
ATOM 2316 C C . THR A 1 307 ? -4.407 -15.807 -38.953 1.00 90.25 307 THR A C 1
ATOM 2318 O O . THR A 1 307 ? -4.849 -16.956 -38.969 1.00 90.25 307 THR A O 1
ATOM 2321 N N . VAL A 1 308 ? -3.129 -15.545 -38.656 1.00 90.69 308 VAL A N 1
ATOM 2322 C CA . VAL A 1 308 ? -2.106 -16.575 -38.417 1.00 90.69 308 VAL A CA 1
A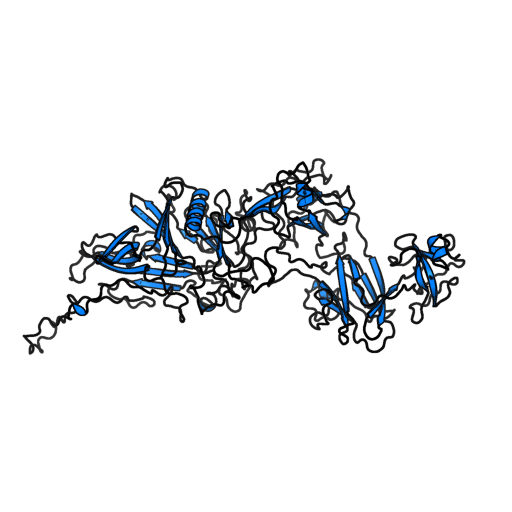TOM 2323 C C . VAL A 1 308 ? -1.493 -16.414 -37.023 1.00 90.69 308 VAL A C 1
ATOM 2325 O O . VAL A 1 308 ? -0.579 -15.623 -36.814 1.00 90.69 308 VAL A O 1
ATOM 2328 N N . ALA A 1 309 ? -1.952 -17.211 -36.054 1.00 90.06 309 ALA A N 1
ATOM 2329 C CA . ALA A 1 309 ? -1.558 -17.087 -34.641 1.00 90.06 309 ALA A CA 1
ATOM 2330 C C . ALA A 1 309 ? -0.046 -17.258 -34.364 1.00 90.06 309 ALA A C 1
ATOM 2332 O O . ALA A 1 309 ? 0.458 -16.788 -33.346 1.00 90.06 309 ALA A O 1
ATOM 2333 N N . THR A 1 310 ? 0.693 -17.934 -35.249 1.00 91.00 310 THR A N 1
ATOM 2334 C CA . THR A 1 310 ? 2.150 -18.116 -35.124 1.00 91.00 310 THR A CA 1
ATOM 2335 C C . THR A 1 310 ? 2.957 -16.930 -35.651 1.00 91.00 310 THR A C 1
ATOM 2337 O O . THR A 1 310 ? 4.131 -16.806 -35.313 1.00 91.00 310 THR A O 1
ATOM 2340 N N . MET A 1 311 ? 2.354 -16.037 -36.438 1.00 91.81 311 MET A N 1
ATOM 2341 C CA . MET A 1 311 ? 3.000 -14.825 -36.941 1.00 91.81 311 MET A CA 1
ATOM 2342 C C . MET A 1 311 ? 2.861 -13.706 -35.916 1.00 91.81 311 MET A C 1
ATOM 2344 O O . MET A 1 311 ? 1.954 -12.876 -36.004 1.00 91.81 311 MET A O 1
ATOM 2348 N N . LYS A 1 312 ? 3.736 -13.708 -34.912 1.00 91.94 312 LYS A N 1
ATOM 2349 C CA . LYS A 1 312 ? 3.709 -12.743 -33.813 1.00 91.94 312 LYS A CA 1
ATOM 2350 C C . LYS A 1 312 ? 5.071 -12.569 -33.164 1.00 91.94 312 LYS A C 1
ATOM 2352 O O . LYS A 1 312 ? 5.886 -13.484 -33.189 1.00 91.94 312 LYS A O 1
ATOM 2357 N N . GLY A 1 313 ? 5.280 -11.430 -32.522 1.00 90.69 313 GLY A N 1
ATOM 2358 C CA . GLY A 1 313 ? 6.484 -11.166 -31.746 1.00 90.69 313 GLY A CA 1
ATOM 2359 C C . GLY A 1 313 ? 6.324 -9.995 -30.787 1.00 90.69 313 GLY A C 1
ATOM 2360 O O . GLY A 1 313 ? 5.238 -9.435 -30.624 1.00 90.69 313 GLY A O 1
ATOM 2361 N N . THR A 1 314 ? 7.425 -9.652 -30.128 1.00 91.56 314 THR A N 1
ATOM 2362 C CA . THR A 1 314 ? 7.458 -8.689 -29.022 1.00 91.56 314 THR A CA 1
ATOM 2363 C C . THR A 1 314 ? 8.195 -7.419 -29.430 1.00 91.56 314 THR A C 1
ATOM 2365 O O . THR A 1 314 ? 9.189 -7.476 -30.155 1.00 91.56 314 THR A O 1
ATOM 2368 N N . VAL A 1 315 ? 7.740 -6.276 -28.919 1.00 90.12 315 VAL A N 1
ATOM 2369 C CA . VAL A 1 315 ? 8.452 -4.999 -28.993 1.00 90.12 315 VAL A CA 1
ATOM 2370 C C . VAL A 1 315 ? 8.736 -4.505 -27.575 1.00 90.12 315 VAL A C 1
ATOM 2372 O O . VAL A 1 315 ? 7.824 -4.233 -26.797 1.00 90.12 315 VAL A O 1
ATOM 2375 N N . ILE A 1 316 ? 10.019 -4.392 -27.250 1.00 90.50 316 ILE A N 1
ATOM 2376 C CA . ILE A 1 316 ? 10.537 -3.843 -26.002 1.00 90.50 316 ILE A CA 1
ATOM 2377 C C . ILE A 1 316 ? 10.929 -2.389 -26.255 1.00 90.50 316 ILE A C 1
ATOM 2379 O O . ILE A 1 316 ? 11.809 -2.105 -27.071 1.00 90.50 316 ILE A O 1
ATOM 2383 N N . ILE A 1 317 ? 10.275 -1.476 -25.543 1.00 89.38 317 ILE A N 1
ATOM 2384 C CA . ILE A 1 317 ? 10.592 -0.051 -25.534 1.00 89.38 317 ILE A CA 1
ATOM 2385 C C . ILE A 1 317 ? 11.362 0.255 -24.245 1.00 89.38 317 ILE A C 1
ATOM 2387 O O . ILE A 1 317 ? 10.800 0.230 -23.156 1.00 89.38 317 ILE A O 1
ATOM 2391 N N . ASN A 1 318 ? 12.651 0.540 -24.366 1.00 90.31 318 ASN A N 1
ATOM 2392 C CA . ASN A 1 318 ? 13.551 0.901 -23.280 1.00 90.31 318 ASN A CA 1
ATOM 2393 C C . ASN A 1 318 ? 13.501 2.405 -22.970 1.00 90.31 318 ASN A C 1
ATOM 2395 O O . ASN A 1 318 ? 13.236 3.212 -23.867 1.00 90.31 318 ASN A O 1
ATOM 2399 N N . PRO A 1 319 ? 13.820 2.811 -21.729 1.00 88.81 319 PRO A N 1
ATOM 2400 C CA . PRO A 1 319 ? 14.041 4.216 -21.403 1.00 88.81 319 PRO A CA 1
ATOM 2401 C C . PRO A 1 319 ? 15.193 4.814 -22.225 1.00 88.81 319 PRO A C 1
ATOM 2403 O O . PRO A 1 319 ? 16.140 4.123 -22.593 1.00 88.81 319 PRO A O 1
ATOM 2406 N N . SER A 1 320 ? 15.123 6.121 -22.479 1.00 86.75 320 SER A N 1
ATOM 2407 C CA . SER A 1 320 ? 16.140 6.876 -23.221 1.00 86.75 320 SER A CA 1
ATOM 2408 C C . SER A 1 320 ? 16.295 8.285 -22.655 1.00 86.75 320 SER A C 1
ATOM 2410 O O . SER A 1 320 ? 15.276 8.880 -22.275 1.00 86.75 320 SER A O 1
ATOM 2412 N N . PRO A 1 321 ? 17.514 8.860 -22.622 1.00 80.38 321 PRO A N 1
ATOM 2413 C CA . PRO A 1 321 ? 17.731 10.252 -22.247 1.00 80.38 321 PRO A CA 1
ATOM 2414 C C . PRO A 1 321 ? 17.425 11.171 -23.444 1.00 80.38 321 PRO A C 1
ATOM 2416 O O . PRO A 1 321 ? 18.310 11.838 -23.973 1.00 80.38 321 PRO A O 1
ATOM 2419 N N . THR A 1 322 ? 16.172 11.173 -23.903 1.00 75.81 322 THR A N 1
ATOM 2420 C CA . THR A 1 322 ? 15.698 11.995 -25.028 1.00 75.81 322 THR A CA 1
ATOM 2421 C C . THR A 1 322 ? 14.791 13.128 -24.549 1.00 75.81 322 THR A C 1
ATOM 2423 O O . THR A 1 322 ? 13.985 12.935 -23.636 1.00 75.81 322 THR A O 1
ATOM 2426 N N . SER A 1 323 ? 14.889 14.293 -25.195 1.00 68.19 323 SER A N 1
ATOM 2427 C CA . SER A 1 323 ? 13.958 15.419 -25.014 1.00 68.19 323 SER A CA 1
ATOM 2428 C C . SER A 1 323 ? 12.600 15.196 -25.702 1.00 68.19 323 SER A C 1
ATOM 2430 O O . SER A 1 323 ? 11.634 15.919 -25.465 1.00 68.19 323 SER A O 1
ATOM 2432 N N . ALA A 1 324 ? 12.498 14.172 -26.558 1.00 64.19 324 ALA A N 1
ATOM 2433 C CA . ALA A 1 324 ? 11.342 13.936 -27.417 1.00 64.19 324 ALA A CA 1
ATOM 2434 C C . ALA A 1 324 ? 10.161 13.224 -26.726 1.00 64.19 324 ALA A C 1
ATOM 2436 O O . ALA A 1 324 ? 9.173 12.932 -27.395 1.00 64.19 324 ALA A O 1
ATOM 2437 N N . SER A 1 325 ? 10.238 12.926 -25.422 1.00 64.88 325 SER A N 1
ATOM 2438 C CA . SER A 1 325 ? 9.208 12.154 -24.712 1.00 64.88 325 SER A CA 1
ATOM 2439 C C . SER A 1 325 ? 8.263 13.026 -23.889 1.00 64.88 325 SER A C 1
ATOM 2441 O O . SER A 1 325 ? 8.699 13.831 -23.070 1.00 64.88 325 SER A O 1
ATOM 2443 N N . SER A 1 326 ? 6.952 12.802 -24.017 1.00 57.81 326 SER A N 1
ATOM 2444 C CA . SER A 1 326 ? 5.962 13.357 -23.079 1.00 57.81 326 SER A CA 1
ATOM 2445 C C . SER A 1 326 ? 5.778 12.532 -21.811 1.00 57.81 326 SER A C 1
ATOM 2447 O O . SER A 1 326 ? 5.157 13.002 -20.860 1.00 57.81 326 SER A O 1
ATOM 2449 N N . TYR A 1 327 ? 6.259 11.289 -21.816 1.00 62.38 327 TYR A N 1
ATOM 2450 C CA . TYR A 1 327 ? 6.172 10.367 -20.690 1.00 62.38 327 TYR A CA 1
ATOM 2451 C C . TYR A 1 327 ? 7.527 10.303 -19.979 1.00 62.38 327 TYR A C 1
ATOM 2453 O O . TYR A 1 327 ? 8.584 10.267 -20.615 1.00 62.38 327 TYR A O 1
ATOM 2461 N N . ARG A 1 328 ? 7.521 10.340 -18.643 1.00 68.81 328 ARG A N 1
ATOM 2462 C CA . ARG A 1 328 ? 8.760 10.330 -17.855 1.00 68.81 328 ARG A CA 1
ATOM 2463 C C . ARG A 1 328 ? 9.298 8.906 -17.744 1.00 68.81 328 ARG A C 1
ATOM 2465 O O . ARG A 1 328 ? 8.847 8.134 -16.901 1.00 68.81 328 ARG A O 1
ATOM 2472 N N . ASN A 1 329 ? 10.262 8.587 -18.599 1.00 78.69 329 ASN A N 1
ATOM 2473 C CA . ASN A 1 329 ? 10.968 7.309 -18.591 1.00 78.69 329 ASN A CA 1
ATOM 2474 C C . ASN A 1 329 ? 11.765 7.116 -17.297 1.00 78.69 329 ASN A C 1
ATOM 2476 O O . ASN A 1 329 ? 12.174 8.079 -16.639 1.00 78.69 329 ASN A O 1
ATOM 2480 N N . TYR A 1 330 ? 12.031 5.862 -16.962 1.00 87.06 330 TYR A N 1
ATOM 2481 C CA . TYR A 1 330 ? 12.839 5.494 -15.815 1.00 87.06 330 TYR A CA 1
ATOM 2482 C C . TYR A 1 330 ? 13.697 4.270 -16.085 1.00 87.06 330 TYR A C 1
ATOM 2484 O O . TYR A 1 330 ? 13.314 3.335 -16.787 1.00 87.06 330 TYR A O 1
ATOM 2492 N N . TYR A 1 331 ? 14.854 4.255 -15.443 1.00 91.31 331 TYR A N 1
ATOM 2493 C CA . TYR A 1 331 ? 15.792 3.148 -15.497 1.00 91.31 331 TYR A CA 1
ATOM 2494 C C . TYR A 1 331 ? 15.541 2.213 -14.324 1.00 91.31 331 TYR A C 1
ATOM 2496 O O . TYR A 1 331 ? 15.352 2.659 -13.190 1.00 91.31 331 TYR A O 1
ATOM 2504 N N . LYS A 1 332 ? 15.510 0.911 -14.604 1.00 92.31 332 LYS A N 1
ATOM 2505 C CA . LYS A 1 332 ? 15.369 -0.132 -13.589 1.00 92.31 332 LYS A CA 1
ATOM 2506 C C . LYS A 1 332 ? 16.760 -0.494 -13.087 1.00 92.31 332 LYS A C 1
ATOM 2508 O O . LYS A 1 332 ? 17.625 -0.816 -13.893 1.00 92.31 332 LYS A O 1
ATOM 2513 N N . TYR A 1 333 ? 16.964 -0.491 -11.776 1.00 95.44 333 TYR A N 1
ATOM 2514 C CA . TYR A 1 333 ? 18.211 -0.966 -11.184 1.00 95.44 333 TYR A CA 1
ATOM 2515 C C . TYR A 1 333 ? 17.925 -1.841 -9.970 1.00 95.44 333 TYR A C 1
ATOM 2517 O O . TYR A 1 333 ? 17.041 -1.530 -9.173 1.00 95.44 333 TYR A O 1
ATOM 2525 N N . THR A 1 334 ? 18.664 -2.941 -9.834 1.00 96.12 334 THR A N 1
ATOM 2526 C CA . THR A 1 334 ? 18.573 -3.827 -8.670 1.00 96.12 334 THR A CA 1
ATOM 2527 C C . THR A 1 334 ? 19.874 -3.753 -7.894 1.00 96.12 334 THR A C 1
ATOM 2529 O O . THR A 1 334 ? 20.926 -4.151 -8.391 1.00 96.12 334 THR A O 1
ATOM 2532 N N . VAL A 1 335 ? 19.796 -3.267 -6.660 1.00 96.44 335 VAL A N 1
ATOM 2533 C CA . VAL A 1 335 ? 20.896 -3.356 -5.707 1.00 96.44 335 VAL A CA 1
ATOM 2534 C C . VAL A 1 335 ? 20.874 -4.760 -5.116 1.00 96.44 335 VAL A C 1
ATOM 2536 O O . VAL A 1 335 ? 19.937 -5.127 -4.407 1.00 96.44 335 VAL A O 1
ATOM 2539 N N . SER A 1 336 ? 21.896 -5.552 -5.430 1.00 96.06 336 SER A N 1
ATOM 2540 C CA . SER A 1 336 ? 22.061 -6.898 -4.878 1.00 96.06 336 SER A CA 1
ATOM 2541 C C . SER A 1 336 ? 22.238 -6.830 -3.360 1.00 96.06 336 SER A C 1
ATOM 2543 O O . SER A 1 336 ? 23.151 -6.157 -2.869 1.00 96.06 336 SER A O 1
ATOM 2545 N N . GLY A 1 337 ? 21.400 -7.559 -2.618 1.00 94.19 337 GLY A N 1
ATOM 2546 C CA . GLY A 1 337 ? 21.501 -7.633 -1.158 1.00 94.19 337 GLY A CA 1
ATOM 2547 C C . GLY A 1 337 ? 22.839 -8.232 -0.706 1.00 94.19 337 GLY A C 1
ATOM 2548 O O . GLY A 1 337 ? 23.486 -7.709 0.198 1.00 94.19 337 GLY A O 1
ATOM 2549 N N . ALA A 1 338 ? 23.335 -9.242 -1.429 1.00 93.50 338 ALA A N 1
ATOM 2550 C CA . ALA A 1 338 ? 24.646 -9.844 -1.176 1.00 93.50 338 ALA A CA 1
ATOM 2551 C C . ALA A 1 338 ? 25.808 -8.866 -1.426 1.00 93.50 338 ALA A C 1
ATOM 2553 O O . ALA A 1 338 ? 26.818 -8.903 -0.724 1.00 93.50 338 ALA A O 1
ATOM 2554 N N . THR A 1 339 ? 25.673 -7.979 -2.416 1.00 91.00 339 THR A N 1
ATOM 2555 C CA . THR A 1 339 ? 26.674 -6.936 -2.685 1.00 91.00 339 THR A CA 1
ATOM 2556 C C . THR A 1 339 ? 26.651 -5.867 -1.595 1.00 91.00 339 THR A C 1
ATOM 2558 O O . THR A 1 339 ? 27.714 -5.436 -1.153 1.00 91.00 339 THR A O 1
ATOM 2561 N N . ALA A 1 340 ? 25.464 -5.479 -1.120 1.00 91.50 340 ALA A N 1
ATOM 2562 C CA . ALA A 1 340 ? 25.321 -4.552 -0.001 1.00 91.50 340 ALA A CA 1
ATOM 2563 C C . ALA A 1 340 ? 25.879 -5.135 1.311 1.00 91.50 340 ALA A C 1
ATOM 2565 O O . ALA A 1 340 ? 26.539 -4.412 2.052 1.00 91.50 340 ALA A O 1
ATOM 2566 N N . ASP A 1 341 ? 25.689 -6.435 1.563 1.00 93.44 341 ASP A N 1
ATOM 2567 C CA . ASP A 1 341 ? 26.271 -7.148 2.712 1.00 93.44 341 ASP A CA 1
ATOM 2568 C C . ASP A 1 341 ? 27.804 -7.248 2.646 1.00 93.44 341 ASP A C 1
ATOM 2570 O O . ASP A 1 341 ? 28.473 -7.299 3.677 1.00 93.44 341 ASP A O 1
ATOM 2574 N N . ALA A 1 342 ? 28.380 -7.291 1.441 1.00 92.81 342 ALA A N 1
ATOM 2575 C CA . ALA A 1 342 ? 29.827 -7.336 1.247 1.00 92.81 342 ALA A CA 1
ATOM 2576 C C . ALA A 1 342 ? 30.508 -5.964 1.414 1.00 92.81 342 ALA A C 1
ATOM 2578 O O . ALA A 1 342 ? 31.738 -5.907 1.505 1.00 92.81 342 ALA A O 1
ATOM 2579 N N . ASN A 1 343 ? 29.744 -4.865 1.441 1.00 92.69 343 ASN A N 1
ATOM 2580 C CA . ASN A 1 343 ? 30.287 -3.524 1.636 1.00 92.69 343 ASN A CA 1
ATOM 2581 C C . ASN A 1 343 ? 30.723 -3.342 3.107 1.00 92.69 343 ASN A C 1
ATOM 2583 O O . ASN A 1 343 ? 29.871 -3.389 3.994 1.00 92.69 343 ASN A O 1
ATOM 2587 N N . PRO A 1 344 ? 32.017 -3.087 3.398 1.00 91.88 344 PRO A N 1
ATOM 2588 C CA . PRO A 1 344 ? 32.514 -2.961 4.771 1.00 91.88 344 PRO A CA 1
ATOM 2589 C C . PRO A 1 344 ? 31.959 -1.751 5.535 1.00 91.88 344 PRO A C 1
ATOM 2591 O O . PRO A 1 344 ? 32.093 -1.706 6.758 1.00 91.88 344 PRO A O 1
ATOM 2594 N N . ASN A 1 345 ? 31.369 -0.777 4.836 1.00 91.94 345 ASN A N 1
ATOM 2595 C CA . ASN A 1 345 ? 30.744 0.392 5.453 1.00 91.94 345 ASN A CA 1
ATOM 2596 C C . ASN A 1 345 ? 29.301 0.116 5.908 1.00 91.94 345 ASN A C 1
ATOM 2598 O O . ASN A 1 345 ? 28.762 0.872 6.713 1.00 91.94 345 ASN A O 1
ATOM 2602 N N . ASN A 1 346 ? 28.698 -0.986 5.453 1.00 93.19 346 ASN A N 1
ATOM 2603 C CA . ASN A 1 346 ? 27.369 -1.408 5.881 1.00 93.19 346 ASN A CA 1
ATOM 2604 C C . ASN A 1 346 ? 27.472 -2.335 7.091 1.00 93.19 346 ASN A C 1
ATOM 2606 O O . ASN A 1 346 ? 28.340 -3.205 7.163 1.00 93.19 346 ASN A O 1
ATOM 2610 N N . SER A 1 347 ? 26.557 -2.177 8.048 1.00 86.81 347 SER A N 1
ATOM 2611 C CA . SER A 1 347 ? 26.475 -3.069 9.208 1.00 86.81 347 SER A CA 1
ATOM 2612 C C . SER A 1 347 ? 25.312 -4.054 9.049 1.00 86.81 347 SER A C 1
ATOM 2614 O O . SER A 1 347 ? 24.271 -3.702 8.510 1.00 86.81 347 SER A O 1
ATOM 2616 N N . GLY A 1 348 ? 25.459 -5.304 9.491 1.00 85.88 348 GLY A N 1
ATOM 2617 C CA . GLY A 1 348 ? 24.424 -6.341 9.334 1.00 85.88 348 GLY A CA 1
ATOM 2618 C C . GLY A 1 348 ? 24.570 -7.194 8.068 1.00 85.88 348 GLY A C 1
ATOM 2619 O O . GLY A 1 348 ? 25.413 -6.923 7.219 1.00 85.88 348 GLY A O 1
ATOM 2620 N N . THR A 1 349 ? 23.770 -8.259 7.979 1.00 92.00 349 THR A N 1
ATOM 2621 C CA . THR A 1 349 ? 23.828 -9.288 6.925 1.00 92.00 349 THR A CA 1
ATOM 2622 C C . THR A 1 349 ? 22.431 -9.820 6.610 1.00 92.00 349 THR A C 1
ATOM 2624 O O . THR A 1 349 ? 21.552 -9.760 7.468 1.00 92.00 349 THR A O 1
ATOM 2627 N N . GLY A 1 350 ? 22.257 -10.465 5.458 1.00 94.44 350 GLY A N 1
ATOM 2628 C CA . GLY A 1 350 ? 21.008 -11.107 5.054 1.00 94.44 350 GLY A CA 1
ATOM 2629 C C . GLY A 1 350 ? 20.068 -10.174 4.297 1.00 94.44 350 GLY A C 1
ATOM 2630 O O . GLY A 1 350 ? 18.861 -10.425 4.284 1.00 94.44 350 GLY A O 1
ATOM 2631 N N . ARG A 1 351 ? 20.590 -9.099 3.695 1.00 96.31 351 ARG A N 1
ATOM 2632 C CA . ARG A 1 351 ? 19.792 -8.193 2.862 1.00 96.31 351 ARG A CA 1
ATOM 2633 C C . ARG A 1 351 ? 19.229 -8.941 1.665 1.00 96.31 351 ARG A C 1
ATOM 2635 O O . ARG A 1 351 ? 19.932 -9.694 0.993 1.00 96.31 351 ARG A O 1
ATOM 2642 N N . THR A 1 352 ? 17.959 -8.703 1.370 1.00 96.50 352 THR A N 1
ATOM 2643 C CA . THR A 1 352 ? 17.376 -9.102 0.084 1.00 96.50 352 THR A CA 1
ATOM 2644 C C . THR A 1 352 ? 17.572 -7.992 -0.938 1.00 96.50 352 THR A C 1
ATOM 2646 O O . THR A 1 352 ? 17.693 -6.825 -0.565 1.00 96.50 352 THR A O 1
ATOM 2649 N N . ASP A 1 353 ? 17.536 -8.343 -2.220 1.00 96.31 353 ASP A N 1
ATOM 2650 C CA . ASP A 1 353 ? 17.668 -7.384 -3.317 1.00 96.31 353 ASP A CA 1
ATOM 2651 C C . ASP A 1 353 ? 16.692 -6.212 -3.185 1.00 96.31 353 ASP A C 1
ATOM 2653 O O . ASP A 1 353 ? 15.531 -6.402 -2.818 1.00 96.31 353 ASP A O 1
ATOM 2657 N N . LEU A 1 354 ? 17.161 -5.008 -3.509 1.00 95.19 354 LEU A N 1
ATOM 2658 C CA . LEU A 1 354 ? 16.377 -3.776 -3.529 1.00 95.19 354 LEU A CA 1
ATOM 2659 C C . LEU A 1 354 ? 16.236 -3.287 -4.973 1.00 95.19 354 LEU A C 1
ATOM 2661 O O . LEU A 1 354 ? 17.216 -2.932 -5.624 1.00 95.19 354 LEU A O 1
ATOM 2665 N N . LYS A 1 355 ? 15.004 -3.260 -5.478 1.00 93.69 355 LYS A N 1
ATOM 2666 C CA . LYS A 1 355 ? 14.649 -2.795 -6.819 1.00 93.69 355 LYS A CA 1
ATOM 2667 C C . LYS A 1 355 ? 14.270 -1.323 -6.776 1.00 93.69 355 LYS A C 1
ATOM 2669 O O . LYS A 1 355 ? 13.382 -0.925 -6.022 1.00 93.69 355 LYS A O 1
ATOM 2674 N N . LEU A 1 356 ? 14.909 -0.536 -7.631 1.00 93.00 356 LEU A N 1
ATOM 2675 C CA . LEU A 1 356 ? 14.737 0.907 -7.739 1.00 93.00 356 LEU A CA 1
ATOM 2676 C C . LEU A 1 356 ? 14.311 1.299 -9.160 1.00 93.00 356 LEU A C 1
ATOM 2678 O O . LEU A 1 356 ? 14.712 0.657 -10.138 1.00 93.00 356 LEU A O 1
ATOM 2682 N N . ARG A 1 357 ? 13.534 2.382 -9.280 1.00 90.50 357 ARG A N 1
ATOM 2683 C CA . ARG A 1 357 ? 13.424 3.164 -10.520 1.00 90.50 357 ARG A CA 1
ATOM 2684 C C . ARG A 1 357 ? 14.132 4.492 -10.357 1.00 90.50 357 ARG A C 1
ATOM 2686 O O . ARG A 1 357 ? 13.918 5.188 -9.370 1.00 90.50 357 ARG A O 1
ATOM 2693 N N . ILE A 1 358 ? 14.940 4.840 -11.348 1.00 91.81 358 ILE A N 1
ATOM 2694 C CA . ILE A 1 358 ? 15.665 6.102 -11.416 1.00 91.81 358 ILE A CA 1
ATOM 2695 C C . ILE A 1 358 ? 15.034 6.924 -12.529 1.00 91.81 358 ILE A C 1
ATOM 2697 O O . ILE A 1 358 ? 15.091 6.548 -13.701 1.00 91.81 358 ILE A O 1
ATOM 2701 N N . HIS A 1 359 ? 14.425 8.041 -12.158 1.00 87.75 359 HIS A N 1
ATOM 2702 C CA . HIS A 1 359 ? 13.767 8.948 -13.084 1.00 87.75 359 HIS A CA 1
ATOM 2703 C C . HIS A 1 359 ? 14.709 10.094 -13.421 1.00 87.75 359 HIS A C 1
ATOM 2705 O O . HIS A 1 359 ? 15.293 10.719 -12.531 1.00 87.75 359 HIS A O 1
ATOM 2711 N N . ARG A 1 360 ? 14.808 10.407 -14.712 1.00 84.44 360 ARG A N 1
ATOM 2712 C CA . ARG A 1 360 ? 15.471 11.617 -15.197 1.00 84.44 360 ARG A CA 1
ATOM 2713 C C . ARG A 1 360 ? 14.435 12.578 -15.755 1.00 84.44 360 ARG A C 1
ATOM 2715 O O . ARG A 1 360 ? 13.386 12.166 -16.246 1.00 84.44 360 ARG A O 1
ATOM 2722 N N . ASN A 1 361 ? 14.687 13.869 -15.608 1.00 79.62 361 ASN A N 1
ATOM 2723 C CA . ASN A 1 361 ? 13.766 14.879 -16.100 1.00 79.62 361 ASN A CA 1
ATOM 2724 C C . ASN A 1 361 ? 13.782 14.914 -17.635 1.00 79.62 361 ASN A C 1
ATOM 2726 O O . ASN A 1 361 ? 14.842 14.835 -18.244 1.00 79.62 361 ASN A O 1
ATOM 2730 N N . VAL A 1 362 ? 12.617 15.054 -18.259 1.00 71.56 362 VAL A N 1
ATOM 2731 C CA . VAL A 1 362 ? 12.471 15.130 -19.725 1.00 71.56 362 VAL A CA 1
ATOM 2732 C C . VAL A 1 362 ? 12.116 16.539 -20.202 1.00 71.56 362 VAL A C 1
ATOM 2734 O O . VAL A 1 362 ? 12.170 16.814 -21.391 1.00 71.56 362 VAL A O 1
ATOM 2737 N N . TYR A 1 363 ? 11.730 17.436 -19.286 1.00 66.38 363 TYR A N 1
ATOM 2738 C CA . TYR A 1 363 ? 11.253 18.774 -19.623 1.00 66.38 363 TYR A CA 1
ATOM 2739 C C . TYR A 1 363 ? 11.410 19.717 -18.422 1.00 66.38 363 TYR A C 1
ATOM 2741 O O . TYR A 1 363 ? 10.550 19.730 -17.544 1.00 66.38 363 TYR A O 1
ATOM 2749 N N . SER A 1 364 ? 12.504 20.487 -18.357 1.00 66.56 364 SER A N 1
ATOM 2750 C CA . SER A 1 364 ? 12.642 21.753 -17.599 1.00 66.56 364 SER A CA 1
ATOM 2751 C C . SER A 1 364 ? 14.092 22.273 -17.665 1.00 66.56 364 SER A C 1
ATOM 2753 O O . SER A 1 364 ? 14.904 21.776 -18.438 1.00 66.56 364 SER A O 1
ATOM 2755 N N . THR A 1 365 ? 14.430 23.250 -16.814 1.00 72.31 365 THR A N 1
ATOM 2756 C CA . THR A 1 365 ? 15.793 23.721 -16.506 1.00 72.31 365 THR A CA 1
ATOM 2757 C C . THR A 1 365 ? 16.782 22.604 -16.143 1.00 72.31 365 THR A C 1
ATOM 2759 O O . THR A 1 365 ? 17.978 22.797 -16.314 1.00 72.31 365 THR A O 1
ATOM 2762 N N . TYR A 1 366 ? 16.293 21.454 -15.668 1.00 78.25 366 TYR A N 1
ATOM 2763 C CA . TYR A 1 366 ? 17.099 20.314 -15.211 1.00 78.25 366 TYR A CA 1
ATOM 2764 C C . TYR A 1 366 ? 16.942 19.094 -16.122 1.00 78.25 366 TYR A C 1
ATOM 2766 O O . TYR A 1 366 ? 16.886 17.954 -15.661 1.00 78.25 366 TYR A O 1
ATOM 2774 N N . GLU A 1 367 ? 16.738 19.332 -17.418 1.00 80.19 367 GLU A N 1
ATOM 2775 C CA . GLU A 1 367 ? 16.573 18.280 -18.416 1.00 80.19 367 GLU A CA 1
ATOM 2776 C C . GLU A 1 367 ? 17.699 17.237 -18.312 1.00 80.19 367 GLU A C 1
ATOM 2778 O O . GLU A 1 367 ? 18.867 17.578 -18.156 1.00 80.19 367 GLU A O 1
ATOM 2783 N N . ARG A 1 368 ? 17.338 15.951 -18.395 1.00 84.62 368 ARG A N 1
ATOM 2784 C CA . ARG A 1 368 ? 18.224 14.778 -18.343 1.00 84.62 368 ARG A CA 1
ATOM 2785 C C . ARG A 1 368 ? 18.993 14.576 -17.027 1.00 84.62 368 ARG A C 1
ATOM 2787 O O . ARG A 1 368 ? 19.719 13.590 -16.897 1.00 84.62 368 ARG A O 1
ATOM 2794 N N . GLU A 1 369 ? 18.787 15.402 -16.012 1.00 87.62 369 GLU A N 1
ATOM 2795 C CA . GLU A 1 369 ? 19.288 15.164 -14.651 1.00 87.62 369 GLU A CA 1
ATOM 2796 C C . GLU A 1 369 ? 18.338 14.262 -13.850 1.00 87.62 369 GLU A C 1
ATOM 2798 O O . GLU A 1 369 ? 17.172 14.083 -14.215 1.00 87.62 369 GLU A O 1
ATOM 2803 N N . VAL A 1 370 ? 18.835 13.659 -12.765 1.00 88.81 370 VAL A N 1
ATOM 2804 C CA . VAL A 1 370 ? 18.024 12.821 -11.867 1.00 88.81 370 VAL A CA 1
ATOM 2805 C C . VAL A 1 370 ? 16.948 13.685 -11.210 1.00 88.81 370 VAL A C 1
ATOM 2807 O O . VAL A 1 370 ? 17.241 14.748 -10.675 1.00 88.81 370 VAL A O 1
ATOM 2810 N N . CYS A 1 371 ? 15.693 13.234 -11.241 1.00 85.50 371 CYS A N 1
ATOM 2811 C CA . CYS A 1 371 ? 14.573 13.969 -10.648 1.00 85.50 371 CYS A CA 1
ATOM 2812 C C . CYS A 1 371 ? 13.794 13.182 -9.592 1.00 85.50 371 CYS A C 1
ATOM 2814 O O . CYS A 1 371 ? 13.075 13.799 -8.812 1.00 85.50 371 CYS A O 1
ATOM 2816 N N . ALA A 1 372 ? 13.927 11.854 -9.556 1.00 86.75 372 ALA A N 1
ATOM 2817 C CA . ALA A 1 372 ? 13.343 11.013 -8.517 1.00 86.75 372 ALA A CA 1
ATOM 2818 C C . ALA A 1 372 ? 13.999 9.628 -8.489 1.00 86.75 372 ALA A C 1
ATOM 2820 O O . ALA A 1 372 ? 14.420 9.111 -9.526 1.00 86.75 372 ALA A O 1
ATOM 2821 N N . ILE A 1 373 ? 13.999 8.995 -7.316 1.00 90.44 373 ILE A N 1
ATOM 2822 C CA . ILE A 1 373 ? 14.293 7.568 -7.158 1.00 90.44 373 ILE A CA 1
ATOM 2823 C C . ILE A 1 373 ? 13.183 6.938 -6.317 1.00 90.44 373 ILE A C 1
ATOM 2825 O O . ILE A 1 373 ? 12.846 7.463 -5.255 1.00 90.44 373 ILE A O 1
ATOM 2829 N N . THR A 1 374 ? 12.610 5.835 -6.797 1.00 89.31 374 THR A N 1
ATOM 2830 C CA . THR A 1 374 ? 11.496 5.129 -6.146 1.00 89.31 374 THR A CA 1
ATOM 2831 C C . THR A 1 374 ? 11.827 3.655 -5.925 1.00 89.31 374 THR A C 1
ATOM 2833 O O . THR A 1 374 ? 12.489 3.019 -6.742 1.00 89.31 374 THR A O 1
ATOM 2836 N N . ILE A 1 375 ? 11.355 3.097 -4.816 1.00 91.19 375 ILE A N 1
ATOM 2837 C CA . ILE A 1 375 ? 11.473 1.688 -4.428 1.00 91.19 375 ILE A CA 1
ATOM 2838 C C . ILE A 1 375 ? 10.325 0.891 -5.057 1.00 91.19 375 ILE A C 1
ATOM 2840 O O . ILE A 1 375 ? 9.182 1.349 -5.053 1.00 91.19 375 ILE A O 1
ATOM 2844 N N . GLN A 1 376 ? 10.625 -0.300 -5.582 1.00 88.38 376 GLN A N 1
ATOM 2845 C CA . GLN A 1 376 ? 9.680 -1.140 -6.338 1.00 88.38 376 GLN A CA 1
ATOM 2846 C C . GLN A 1 376 ? 9.544 -2.572 -5.812 1.00 88.38 376 GLN A C 1
ATOM 2848 O O . GLN A 1 376 ? 8.878 -3.398 -6.430 1.00 88.38 376 GLN A O 1
ATOM 2853 N N . ASN A 1 377 ? 10.179 -2.908 -4.691 1.00 89.81 377 ASN A N 1
ATOM 2854 C CA . ASN A 1 377 ? 10.017 -4.204 -4.038 1.00 89.8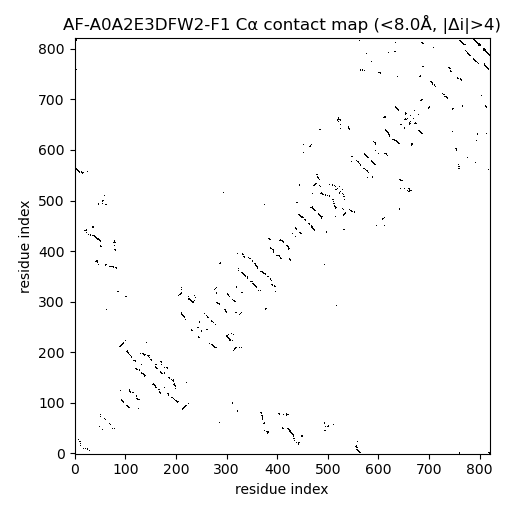1 377 ASN A CA 1
ATOM 2855 C C . ASN A 1 377 ? 10.061 -4.082 -2.512 1.00 89.81 377 ASN A C 1
ATOM 2857 O O . ASN A 1 377 ? 10.575 -3.111 -1.961 1.00 89.81 377 ASN A O 1
ATOM 2861 N N . LYS A 1 378 ? 9.527 -5.096 -1.829 1.00 90.06 378 LYS A N 1
ATOM 2862 C CA . LYS A 1 378 ? 9.699 -5.253 -0.387 1.00 90.06 378 LYS A CA 1
ATOM 2863 C C . LYS A 1 378 ? 11.035 -5.943 -0.115 1.00 90.06 378 LYS A C 1
ATOM 2865 O O . LYS A 1 378 ? 11.111 -7.169 -0.140 1.00 90.06 378 LYS A O 1
ATOM 2870 N N . ALA A 1 379 ? 12.079 -5.149 0.096 1.00 93.31 379 ALA A N 1
ATOM 2871 C CA . ALA A 1 379 ? 13.363 -5.642 0.581 1.00 93.31 379 ALA A CA 1
ATOM 2872 C C . ALA A 1 379 ? 13.401 -5.647 2.123 1.00 93.31 379 ALA A C 1
ATOM 2874 O O . ALA A 1 379 ? 12.661 -4.888 2.743 1.00 93.31 379 ALA A O 1
ATOM 2875 N N . VAL A 1 380 ? 14.241 -6.481 2.741 1.00 95.38 380 VAL A N 1
ATOM 2876 C CA . VAL A 1 380 ? 14.378 -6.618 4.208 1.00 95.38 380 VAL A CA 1
ATOM 2877 C C . VAL A 1 380 ? 15.848 -6.607 4.641 1.00 95.38 380 VAL A C 1
ATOM 2879 O O . VAL A 1 380 ? 16.739 -6.833 3.818 1.00 95.38 380 VAL A O 1
ATOM 2882 N N . ASN A 1 381 ? 16.089 -6.394 5.938 1.00 96.19 381 ASN A N 1
ATOM 2883 C CA . ASN A 1 381 ? 17.399 -6.351 6.605 1.00 96.19 381 ASN A CA 1
ATOM 2884 C C . ASN A 1 381 ? 18.324 -5.196 6.178 1.00 96.19 381 ASN A C 1
ATOM 2886 O O . ASN A 1 381 ? 19.527 -5.237 6.440 1.00 96.19 381 ASN A O 1
ATOM 2890 N N . TRP A 1 382 ? 17.774 -4.158 5.551 1.00 96.62 382 TRP A N 1
ATOM 2891 C CA . TRP A 1 382 ? 18.484 -2.917 5.243 1.00 96.62 382 TRP A CA 1
ATOM 2892 C C . TRP A 1 382 ? 18.522 -1.979 6.451 1.00 96.62 382 TRP A C 1
ATOM 2894 O O . TRP A 1 382 ? 17.710 -2.078 7.372 1.00 96.62 382 TRP A O 1
ATOM 2904 N N . GLN A 1 383 ? 19.438 -1.017 6.439 1.00 95.44 383 GLN A N 1
ATOM 2905 C CA . GLN A 1 383 ? 19.561 0.003 7.476 1.00 95.44 383 GLN A CA 1
ATOM 2906 C C . GLN A 1 383 ? 19.473 1.413 6.895 1.00 95.44 383 GLN A C 1
ATOM 2908 O O . GLN A 1 383 ? 19.746 1.655 5.718 1.00 95.44 383 GLN A O 1
ATOM 2913 N N . ASN A 1 384 ? 19.094 2.368 7.748 1.00 93.69 384 ASN A N 1
ATOM 2914 C CA . ASN A 1 384 ? 19.136 3.785 7.397 1.00 93.69 384 ASN A CA 1
ATOM 2915 C C . ASN A 1 384 ? 20.564 4.173 6.996 1.00 93.69 384 ASN A C 1
ATOM 2917 O O . ASN A 1 384 ? 21.489 4.016 7.791 1.00 93.69 384 ASN A O 1
ATOM 2921 N N . GLY A 1 385 ? 20.717 4.727 5.793 1.00 89.69 385 GLY A N 1
ATOM 2922 C CA . GLY A 1 385 ? 22.012 5.191 5.294 1.00 89.69 385 GLY A CA 1
ATOM 2923 C C . GLY A 1 385 ? 22.976 4.102 4.816 1.00 89.69 385 GLY A C 1
ATOM 2924 O O . GLY A 1 385 ? 24.149 4.424 4.647 1.00 89.69 385 GLY A O 1
ATOM 2925 N N . ASP A 1 386 ? 22.513 2.865 4.580 1.00 95.81 386 ASP A N 1
ATOM 2926 C CA . ASP A 1 386 ? 23.321 1.841 3.899 1.00 95.81 386 ASP A CA 1
ATOM 2927 C C . ASP A 1 386 ? 23.909 2.383 2.581 1.00 95.81 386 ASP A C 1
ATOM 2929 O O . ASP A 1 386 ? 23.229 3.045 1.789 1.00 95.81 386 ASP A O 1
ATOM 2933 N N . GLU A 1 387 ? 25.177 2.065 2.345 1.00 96.19 387 GLU A N 1
ATOM 2934 C CA . GLU A 1 387 ? 25.979 2.519 1.220 1.00 96.19 387 GLU A CA 1
ATOM 2935 C C . GLU A 1 387 ? 25.950 1.539 0.041 1.00 96.19 387 GLU A C 1
ATOM 2937 O O . GLU A 1 387 ? 26.213 0.337 0.183 1.00 96.19 387 GLU A O 1
ATOM 2942 N N . PHE A 1 388 ? 25.691 2.076 -1.151 1.00 96.50 388 PHE A N 1
ATOM 2943 C CA . PHE A 1 388 ? 25.803 1.384 -2.436 1.00 96.50 388 PHE A CA 1
ATOM 2944 C C . PHE A 1 388 ? 25.902 2.397 -3.584 1.00 96.50 388 PHE A C 1
ATOM 2946 O O . PHE A 1 388 ? 25.495 3.549 -3.444 1.00 96.50 388 PHE A O 1
ATOM 2953 N N . THR A 1 389 ? 26.391 1.961 -4.745 1.00 96.31 389 THR A N 1
ATOM 2954 C CA . THR A 1 389 ? 26.492 2.808 -5.943 1.00 96.31 389 THR A CA 1
ATOM 2955 C C . THR A 1 389 ? 25.610 2.262 -7.060 1.00 96.31 389 THR A C 1
ATOM 2957 O O . THR A 1 389 ? 25.587 1.056 -7.322 1.00 96.31 389 THR A O 1
ATOM 2960 N N . ILE A 1 390 ? 24.879 3.162 -7.712 1.00 97.06 390 ILE A N 1
ATOM 2961 C CA . ILE A 1 390 ? 24.173 2.913 -8.968 1.00 97.06 390 ILE A CA 1
ATOM 2962 C C . ILE A 1 390 ? 25.077 3.431 -10.094 1.00 97.06 390 ILE A C 1
ATOM 2964 O O . ILE A 1 390 ? 25.284 4.645 -10.158 1.00 97.06 390 ILE A O 1
ATOM 2968 N N . PRO A 1 391 ? 25.624 2.557 -10.955 1.00 96.88 391 PRO A N 1
ATOM 2969 C CA . PRO A 1 391 ? 26.463 2.979 -12.067 1.00 96.88 391 PRO A CA 1
ATOM 2970 C C . PRO A 1 391 ? 25.688 3.845 -13.068 1.00 96.88 391 PRO A C 1
ATOM 2972 O O . PRO A 1 391 ? 24.572 3.502 -13.468 1.00 96.88 391 PRO A O 1
ATOM 2975 N N . GLY A 1 392 ? 26.284 4.963 -13.477 1.00 94.44 392 GLY A N 1
ATOM 2976 C CA . GLY A 1 392 ? 25.756 5.909 -14.453 1.00 94.44 392 GLY A CA 1
ATOM 2977 C C . GLY A 1 392 ? 25.404 5.273 -15.799 1.00 94.44 392 GLY A C 1
ATOM 2978 O O . GLY A 1 392 ? 24.376 5.626 -16.382 1.00 94.44 392 GLY A O 1
ATOM 2979 N N . ASP A 1 393 ? 26.192 4.300 -16.263 1.00 94.06 393 ASP A N 1
ATOM 2980 C CA . ASP A 1 393 ? 25.951 3.576 -17.522 1.00 94.06 393 ASP A CA 1
ATOM 2981 C C . ASP A 1 393 ? 24.677 2.705 -17.504 1.00 94.06 393 ASP A C 1
ATOM 2983 O O . ASP A 1 393 ? 24.071 2.468 -18.549 1.00 94.06 393 ASP A O 1
ATOM 2987 N N . GLN A 1 394 ? 24.197 2.310 -16.320 1.00 94.81 394 GLN A N 1
ATOM 2988 C CA . GLN A 1 394 ? 22.929 1.592 -16.136 1.00 94.81 394 GLN A CA 1
ATOM 2989 C C . GLN A 1 394 ? 21.707 2.523 -16.096 1.00 94.81 394 GLN A C 1
ATOM 2991 O O . GLN A 1 394 ? 20.568 2.055 -16.123 1.00 94.81 394 GLN A O 1
ATOM 2996 N N . ILE A 1 395 ? 21.921 3.841 -16.023 1.00 92.56 395 ILE A N 1
ATOM 2997 C CA . ILE A 1 395 ? 20.857 4.847 -15.873 1.00 92.56 395 ILE A CA 1
ATOM 2998 C C . ILE A 1 395 ? 20.915 5.943 -16.947 1.00 92.56 395 ILE A C 1
ATOM 3000 O O . ILE A 1 395 ? 20.527 7.092 -16.707 1.00 92.56 395 ILE A O 1
ATOM 3004 N N . GLY A 1 396 ? 21.415 5.587 -18.132 1.00 88.88 396 GLY A N 1
ATOM 3005 C CA . GLY A 1 396 ? 21.450 6.450 -19.316 1.00 88.88 396 GLY A CA 1
ATOM 3006 C C . GLY A 1 396 ? 22.546 7.521 -19.317 1.00 88.88 396 GLY A C 1
ATOM 3007 O O . GLY A 1 396 ? 22.479 8.435 -20.135 1.00 88.88 396 GLY A O 1
ATOM 3008 N N . GLY A 1 397 ? 23.515 7.442 -18.402 1.00 91.56 397 GLY A N 1
ATOM 3009 C CA . GLY A 1 397 ? 24.698 8.306 -18.340 1.00 91.56 397 GLY A CA 1
ATOM 3010 C C . GLY A 1 397 ? 26.000 7.545 -18.603 1.00 91.56 397 GLY A C 1
ATOM 3011 O O . GLY A 1 397 ? 25.997 6.509 -19.263 1.00 91.56 397 GLY A O 1
ATOM 3012 N N . ALA A 1 398 ? 27.115 8.064 -18.088 1.00 93.25 398 ALA A N 1
ATOM 3013 C CA . ALA A 1 398 ? 28.425 7.414 -18.115 1.00 93.25 398 ALA A CA 1
ATOM 3014 C C . ALA A 1 398 ? 28.913 7.098 -16.694 1.00 93.25 398 ALA A C 1
ATOM 3016 O O . ALA A 1 398 ? 28.617 7.835 -15.756 1.00 93.25 398 ALA A O 1
ATOM 3017 N N . THR A 1 399 ? 29.669 6.015 -16.534 1.00 94.62 399 THR A N 1
ATOM 3018 C CA . THR A 1 399 ? 30.359 5.686 -15.280 1.00 94.62 399 THR A CA 1
ATOM 3019 C C . THR A 1 399 ? 31.834 6.080 -15.387 1.00 94.62 399 THR A C 1
ATOM 3021 O O . THR A 1 399 ? 32.480 5.667 -16.357 1.00 94.62 399 THR A O 1
ATOM 3024 N N . PRO A 1 400 ? 32.405 6.789 -14.390 1.00 94.31 400 PRO A N 1
ATOM 3025 C CA . PRO A 1 400 ? 31.815 7.139 -13.089 1.00 94.31 400 PRO A CA 1
ATOM 3026 C C . PRO A 1 400 ? 31.071 8.488 -13.031 1.00 94.31 400 PRO A C 1
ATOM 3028 O O . PRO A 1 400 ? 30.544 8.844 -11.981 1.00 94.31 400 PRO A O 1
ATOM 3031 N N . GLU A 1 401 ? 31.042 9.271 -14.111 1.00 93.56 401 GLU A N 1
ATOM 3032 C CA . GLU A 1 401 ? 30.596 10.675 -14.096 1.00 93.56 401 GLU A CA 1
ATOM 3033 C C . GLU A 1 401 ? 29.144 10.870 -13.639 1.00 93.56 401 GLU A C 1
ATOM 3035 O O . GLU A 1 401 ? 28.814 11.908 -13.069 1.00 93.56 401 GLU A O 1
ATOM 3040 N N . ASN A 1 402 ? 28.282 9.888 -13.896 1.00 94.31 402 ASN A N 1
ATOM 3041 C CA . ASN A 1 402 ? 26.862 9.911 -13.564 1.00 94.31 402 ASN A CA 1
ATOM 3042 C C . ASN A 1 402 ? 26.461 8.864 -12.520 1.00 94.31 402 ASN A C 1
ATOM 3044 O O . ASN A 1 402 ? 25.271 8.569 -12.378 1.00 94.31 402 ASN A O 1
ATOM 3048 N N . ASP A 1 403 ? 27.429 8.292 -11.806 1.00 96.38 403 ASP A N 1
ATOM 3049 C CA . ASP A 1 403 ? 27.152 7.352 -10.727 1.00 96.38 403 ASP A CA 1
ATOM 3050 C C . ASP A 1 403 ? 26.369 8.041 -9.596 1.00 96.38 403 ASP A C 1
ATOM 3052 O O . ASP A 1 403 ? 26.622 9.191 -9.231 1.00 96.38 403 ASP A O 1
ATOM 3056 N N . ILE A 1 404 ? 25.424 7.318 -8.994 1.00 96.50 404 ILE A N 1
ATOM 3057 C CA . ILE A 1 404 ? 24.701 7.771 -7.799 1.00 96.50 404 ILE A CA 1
ATOM 3058 C C . ILE A 1 404 ? 25.200 6.953 -6.616 1.00 96.50 404 ILE A C 1
ATOM 3060 O O . ILE A 1 404 ? 24.928 5.756 -6.527 1.00 96.50 404 ILE A O 1
ATOM 3064 N N . THR A 1 405 ? 25.913 7.595 -5.694 1.00 95.69 405 THR A N 1
ATOM 3065 C CA . THR A 1 405 ? 26.397 6.945 -4.468 1.00 95.69 405 THR A CA 1
ATOM 3066 C C . THR A 1 405 ? 25.430 7.215 -3.324 1.00 95.69 405 THR A C 1
ATOM 3068 O O . THR A 1 405 ? 25.316 8.350 -2.875 1.00 95.69 405 THR A O 1
ATOM 3071 N N . PHE A 1 406 ? 24.730 6.180 -2.865 1.00 96.94 406 PHE A N 1
ATOM 3072 C CA . PHE A 1 406 ? 23.905 6.206 -1.660 1.00 96.94 406 PHE A CA 1
ATOM 3073 C C . PHE A 1 406 ? 24.757 6.028 -0.404 1.00 96.94 406 PHE A C 1
ATOM 3075 O O . PHE A 1 406 ? 25.796 5.369 -0.440 1.00 96.94 406 PHE A O 1
ATOM 3082 N N . GLY A 1 407 ? 24.286 6.583 0.712 1.00 95.69 407 GLY A N 1
ATOM 3083 C CA . GLY A 1 407 ? 24.911 6.414 2.018 1.00 95.69 407 GLY A CA 1
ATOM 3084 C C . GLY A 1 407 ? 24.313 7.332 3.075 1.00 95.69 407 GLY A C 1
ATOM 3085 O O . GLY A 1 407 ? 23.111 7.614 3.077 1.00 95.69 407 GLY A O 1
ATOM 3086 N N . THR A 1 408 ? 25.163 7.846 3.966 1.00 94.88 408 THR A N 1
ATOM 3087 C CA . THR A 1 408 ? 24.769 8.919 4.892 1.00 94.88 408 THR A CA 1
ATOM 3088 C C . THR A 1 408 ? 24.342 10.148 4.092 1.00 94.88 408 THR A C 1
ATOM 3090 O O . THR A 1 408 ? 25.127 10.661 3.300 1.00 94.88 408 THR A O 1
ATOM 3093 N N . ASN A 1 409 ? 23.117 10.638 4.315 1.00 94.94 409 ASN A N 1
ATOM 3094 C CA . ASN A 1 409 ? 22.574 11.752 3.541 1.00 94.94 409 ASN A CA 1
ATOM 3095 C C . ASN A 1 409 ? 23.450 13.007 3.686 1.00 94.94 409 ASN A C 1
ATOM 3097 O O . ASN A 1 409 ? 23.708 13.459 4.804 1.00 94.94 409 ASN A O 1
ATOM 3101 N N . GLN A 1 410 ? 23.897 13.566 2.565 1.00 94.88 410 GLN A N 1
ATOM 3102 C CA . GLN A 1 410 ? 24.710 14.779 2.530 1.00 94.88 410 GLN A CA 1
ATOM 3103 C C . GLN A 1 410 ? 24.219 15.700 1.425 1.00 94.88 410 GLN A C 1
ATOM 3105 O O . GLN A 1 410 ? 23.892 15.250 0.327 1.00 94.88 410 GLN A O 1
ATOM 3110 N N . ALA A 1 411 ? 24.194 17.001 1.711 1.00 92.19 411 ALA A N 1
ATOM 3111 C CA . ALA A 1 411 ? 24.025 17.999 0.668 1.00 92.19 411 ALA A CA 1
ATOM 3112 C C . ALA A 1 411 ? 25.228 17.976 -0.288 1.00 92.19 411 ALA A C 1
ATOM 3114 O O . ALA A 1 411 ? 26.311 17.506 0.058 1.00 92.19 411 ALA A O 1
ATOM 3115 N N . GLU A 1 412 ? 25.019 18.520 -1.479 1.00 90.25 412 GLU A N 1
ATOM 3116 C CA . GLU A 1 412 ? 26.076 18.791 -2.448 1.00 90.25 412 GLU A CA 1
ATOM 3117 C C . GLU A 1 412 ? 27.223 19.596 -1.803 1.00 90.25 412 GLU A C 1
ATOM 3119 O O . GLU A 1 412 ? 26.985 20.578 -1.090 1.00 90.25 412 GLU A O 1
ATOM 3124 N N . GLN A 1 413 ? 28.466 19.170 -2.023 1.00 86.62 413 GLN A N 1
ATOM 3125 C CA . GLN A 1 413 ? 29.659 19.817 -1.471 1.00 86.62 413 GLN A CA 1
ATOM 3126 C C . GLN A 1 413 ? 30.105 20.992 -2.341 1.00 86.62 413 GLN A C 1
ATOM 3128 O O . GLN A 1 413 ? 30.616 21.994 -1.830 1.00 86.62 413 GLN A O 1
ATOM 3133 N N . THR A 1 414 ? 29.880 20.885 -3.651 1.00 84.88 414 THR A N 1
ATOM 3134 C CA . THR A 1 414 ? 30.224 21.909 -4.639 1.00 84.88 414 THR A CA 1
ATOM 3135 C C . THR A 1 414 ? 28.963 22.397 -5.330 1.00 84.88 414 THR A C 1
ATOM 3137 O O . THR A 1 414 ? 28.279 21.603 -5.950 1.00 84.88 414 THR A O 1
ATOM 3140 N N . ALA A 1 415 ? 28.663 23.698 -5.292 1.00 82.56 415 ALA A N 1
ATOM 3141 C CA . ALA A 1 415 ? 27.448 24.225 -5.921 1.00 82.56 415 ALA A CA 1
ATOM 3142 C C . ALA A 1 415 ? 27.341 23.837 -7.414 1.00 82.56 415 ALA A C 1
ATOM 3144 O O . ALA A 1 415 ? 28.183 24.252 -8.216 1.00 82.56 415 ALA A O 1
ATOM 3145 N N . ASN A 1 416 ? 26.277 23.112 -7.775 1.00 81.06 416 ASN A N 1
ATOM 3146 C CA . ASN A 1 416 ? 26.021 22.529 -9.104 1.00 81.06 416 ASN A CA 1
ATOM 3147 C C . ASN A 1 416 ? 27.046 21.464 -9.556 1.00 81.06 416 ASN A C 1
ATOM 3149 O O . ASN A 1 416 ? 27.254 21.275 -10.755 1.00 81.06 416 ASN A O 1
ATOM 3153 N N . GLY A 1 417 ? 27.739 20.815 -8.620 1.00 83.75 417 GLY A N 1
ATOM 3154 C CA . GLY A 1 417 ? 28.618 19.672 -8.876 1.00 83.75 417 GLY A CA 1
ATOM 3155 C C . GLY A 1 417 ? 27.891 18.326 -8.992 1.00 83.75 417 GLY A C 1
ATOM 3156 O O . GLY A 1 417 ? 28.495 17.351 -9.427 1.00 83.75 417 GLY A O 1
ATOM 3157 N N . SER A 1 418 ? 26.617 18.269 -8.608 1.00 89.12 418 SER A N 1
ATOM 3158 C CA . SER A 1 418 ? 25.766 17.085 -8.499 1.00 89.12 418 SER A CA 1
ATOM 3159 C C . SER A 1 418 ? 26.442 15.932 -7.740 1.00 89.12 418 SER A C 1
ATOM 3161 O O . SER A 1 418 ? 26.315 14.766 -8.120 1.00 89.12 418 SER A O 1
ATOM 3163 N N . ASP A 1 419 ? 27.167 16.275 -6.667 1.00 90.56 419 ASP A N 1
ATOM 3164 C CA . ASP A 1 419 ? 28.018 15.393 -5.849 1.00 90.56 419 ASP A CA 1
ATOM 3165 C C . ASP A 1 419 ? 27.428 15.065 -4.460 1.00 90.56 419 ASP A C 1
ATOM 3167 O O . ASP A 1 419 ? 28.101 14.500 -3.597 1.00 90.56 419 ASP A O 1
ATOM 3171 N N . GLY A 1 420 ? 26.161 15.412 -4.230 1.00 94.44 420 GLY A N 1
ATOM 3172 C CA . GLY A 1 420 ? 25.443 15.110 -2.999 1.00 94.44 420 GLY A CA 1
ATOM 3173 C C . GLY A 1 420 ? 25.114 13.621 -2.848 1.00 94.44 420 GLY A C 1
ATOM 3174 O O . GLY A 1 420 ? 24.935 12.889 -3.822 1.00 94.44 420 GLY A O 1
ATOM 3175 N N . THR A 1 421 ? 24.990 13.170 -1.599 1.00 95.56 421 THR A N 1
ATOM 3176 C CA . THR A 1 421 ? 24.750 11.762 -1.250 1.00 95.56 421 THR A CA 1
ATOM 3177 C C . THR A 1 421 ? 23.285 11.562 -0.847 1.00 95.56 421 THR A C 1
ATOM 3179 O O . THR A 1 421 ? 22.885 12.052 0.215 1.00 95.56 421 THR A O 1
ATOM 3182 N N . PRO A 1 422 ? 22.456 10.873 -1.657 1.00 95.62 422 PRO A N 1
ATOM 3183 C CA . PRO A 1 422 ? 21.132 10.432 -1.230 1.00 95.62 422 PRO A CA 1
ATOM 3184 C C . PRO A 1 422 ? 21.221 9.304 -0.194 1.00 95.62 422 PRO A C 1
ATOM 3186 O O . PRO A 1 422 ? 22.264 8.679 0.000 1.00 95.62 422 PRO A O 1
ATOM 3189 N N . SER A 1 423 ? 20.102 9.005 0.461 1.00 95.50 423 SER A N 1
ATOM 3190 C CA . SER A 1 423 ? 20.031 7.933 1.460 1.00 95.50 423 SER A CA 1
ATOM 3191 C C . SER A 1 423 ? 18.727 7.153 1.364 1.00 95.50 423 SER A C 1
ATOM 3193 O O . SER A 1 423 ? 17.713 7.680 0.907 1.00 95.50 423 SER A O 1
ATOM 3195 N N . ILE A 1 424 ? 18.718 5.915 1.853 1.00 95.00 424 ILE A N 1
ATOM 3196 C CA . ILE A 1 424 ? 17.475 5.174 2.100 1.00 95.00 424 ILE A CA 1
ATOM 3197 C C . ILE A 1 424 ? 17.027 5.354 3.549 1.00 95.00 424 ILE A C 1
ATOM 3199 O O . ILE A 1 424 ? 17.856 5.496 4.453 1.00 95.00 424 ILE A O 1
ATOM 3203 N N . VAL A 1 425 ? 15.714 5.324 3.761 1.00 94.25 425 VAL A N 1
ATOM 3204 C CA . VAL A 1 425 ? 15.110 5.172 5.086 1.00 94.25 425 VAL A CA 1
ATOM 3205 C C . VAL A 1 425 ? 14.330 3.871 5.163 1.00 94.25 425 VAL A C 1
ATOM 3207 O O . VAL A 1 425 ? 13.677 3.471 4.195 1.00 94.25 425 VAL A O 1
ATOM 3210 N N . VAL A 1 426 ? 14.399 3.218 6.319 1.00 95.12 426 VAL A N 1
ATOM 3211 C CA . VAL A 1 426 ? 13.791 1.912 6.576 1.00 95.12 426 VAL A CA 1
ATOM 3212 C C . VAL A 1 426 ? 12.723 1.984 7.671 1.00 95.12 426 VAL A C 1
ATOM 3214 O O . VAL A 1 426 ? 12.657 2.940 8.446 1.00 95.12 426 VAL A O 1
ATOM 3217 N N . THR A 1 427 ? 11.869 0.968 7.734 1.00 93.88 427 THR A N 1
ATOM 3218 C CA . THR A 1 427 ? 10.896 0.724 8.807 1.00 93.88 427 THR A CA 1
ATOM 3219 C C . THR A 1 427 ? 10.976 -0.736 9.261 1.00 93.88 427 THR A C 1
ATOM 3221 O O . THR A 1 427 ? 11.651 -1.551 8.629 1.00 93.88 427 THR A O 1
ATOM 3224 N N . SER A 1 428 ? 10.259 -1.066 10.330 1.00 93.25 428 SER A N 1
ATOM 3225 C CA . SER A 1 428 ? 9.948 -2.450 10.691 1.00 93.25 428 SER A CA 1
ATOM 3226 C C . SER A 1 428 ? 8.466 -2.702 10.448 1.00 93.25 428 SER A C 1
ATOM 3228 O O . SER A 1 428 ? 7.625 -1.888 10.840 1.00 93.25 428 SER A O 1
ATOM 3230 N N . LEU A 1 429 ? 8.154 -3.828 9.812 1.00 92.81 429 LEU A N 1
ATOM 3231 C CA . LEU A 1 429 ? 6.797 -4.338 9.697 1.00 92.81 429 LEU A CA 1
ATOM 3232 C C . LEU A 1 429 ? 6.592 -5.406 10.768 1.00 92.81 429 LEU A C 1
ATOM 3234 O O . LEU A 1 429 ? 7.233 -6.457 10.747 1.00 92.81 429 LEU A O 1
ATOM 3238 N N . GLY A 1 430 ? 5.743 -5.112 11.748 1.00 89.12 430 GLY A N 1
ATOM 3239 C CA . GLY A 1 430 ? 5.499 -6.003 12.876 1.00 89.12 430 GLY A CA 1
ATOM 3240 C C . GLY A 1 430 ? 4.534 -7.143 12.547 1.00 89.12 430 GLY A C 1
ATOM 3241 O O . GLY A 1 430 ? 3.723 -7.078 11.622 1.00 89.12 430 GLY A O 1
ATOM 3242 N N . ALA A 1 431 ? 4.604 -8.195 13.353 1.00 85.44 431 ALA A N 1
ATOM 3243 C CA . ALA A 1 431 ? 3.649 -9.296 13.383 1.00 85.44 431 ALA A CA 1
ATOM 3244 C C . ALA A 1 431 ? 3.533 -9.819 14.818 1.00 85.44 431 ALA A C 1
ATOM 3246 O O . ALA A 1 431 ? 4.429 -9.586 15.635 1.00 85.44 431 ALA A O 1
ATOM 3247 N N . GLY A 1 432 ? 2.460 -10.551 15.124 1.00 85.75 432 GLY A N 1
ATOM 3248 C CA . GLY A 1 432 ? 2.242 -11.105 16.458 1.00 85.75 432 GLY A CA 1
ATOM 3249 C C . GLY A 1 432 ? 2.145 -9.996 17.502 1.00 85.75 432 GLY A C 1
ATOM 3250 O O . GLY A 1 432 ? 1.205 -9.213 17.477 1.00 85.75 432 GLY A O 1
ATOM 3251 N N . SER A 1 433 ? 3.134 -9.918 18.394 1.00 88.25 433 SER A N 1
ATOM 3252 C CA . SER A 1 433 ? 3.160 -8.952 19.498 1.00 88.25 433 SER A CA 1
ATOM 3253 C C . SER A 1 433 ? 3.274 -7.488 19.072 1.00 88.25 433 SER A C 1
ATOM 3255 O O . SER A 1 433 ? 2.884 -6.608 19.826 1.00 88.25 433 SER A O 1
ATOM 3257 N N . ASN A 1 434 ? 3.809 -7.214 17.882 1.00 92.12 434 ASN A N 1
ATOM 3258 C CA . ASN A 1 434 ? 4.021 -5.850 17.398 1.00 92.12 434 ASN A CA 1
ATOM 3259 C C . ASN A 1 434 ? 2.969 -5.507 16.351 1.00 92.12 434 ASN A C 1
ATOM 3261 O O . ASN A 1 434 ? 2.709 -6.347 15.495 1.00 92.12 434 ASN A O 1
ATOM 3265 N N . MET A 1 435 ? 2.428 -4.288 16.352 1.00 94.25 435 MET A N 1
ATOM 3266 C CA . MET A 1 435 ? 1.563 -3.760 15.290 1.00 94.25 435 MET A CA 1
ATOM 3267 C C . MET A 1 435 ? 2.256 -3.849 13.928 1.00 94.25 435 MET A C 1
ATOM 3269 O O . MET A 1 435 ? 3.474 -3.707 13.837 1.00 94.25 435 MET A O 1
ATOM 3273 N N . TYR A 1 436 ? 1.483 -4.023 12.851 1.00 95.06 436 TYR A N 1
ATOM 3274 C CA . TYR A 1 436 ? 2.030 -4.117 11.493 1.00 95.06 436 TYR A CA 1
ATOM 3275 C C . TYR A 1 436 ? 2.906 -2.918 11.141 1.00 95.06 436 TYR A C 1
ATOM 3277 O O . TYR A 1 436 ? 3.973 -3.077 10.566 1.00 95.06 436 TYR A O 1
ATOM 3285 N N . GLN A 1 437 ? 2.489 -1.720 11.540 1.00 93.88 437 GLN A N 1
ATOM 3286 C CA . GLN A 1 437 ? 3.341 -0.540 11.519 1.00 93.88 437 GLN A CA 1
ATOM 3287 C C . GLN A 1 437 ? 2.894 0.408 12.629 1.00 93.88 437 GLN A C 1
ATOM 3289 O O . GLN A 1 437 ? 1.699 0.652 12.768 1.00 93.88 437 GLN A O 1
ATOM 3294 N N . LYS A 1 438 ? 3.819 0.964 13.414 1.00 93.62 438 LYS A N 1
ATOM 3295 C CA . LYS A 1 438 ? 3.501 1.913 14.493 1.00 93.62 438 LYS A CA 1
ATOM 3296 C C . LYS A 1 438 ? 4.494 3.062 14.491 1.00 93.62 438 LYS A C 1
ATOM 3298 O O . LYS A 1 438 ? 5.704 2.853 14.510 1.00 93.62 438 LYS A O 1
ATOM 3303 N N . HIS A 1 439 ? 3.982 4.287 14.461 1.00 92.06 439 HIS A N 1
ATOM 3304 C CA . HIS A 1 439 ? 4.829 5.470 14.541 1.00 92.06 439 HIS A CA 1
ATOM 3305 C C . HIS A 1 439 ? 5.400 5.620 15.965 1.00 92.06 439 HIS A C 1
ATOM 3307 O O . HIS A 1 439 ? 4.612 5.554 16.910 1.00 92.06 439 HIS A O 1
ATOM 3313 N N . PRO A 1 440 ? 6.704 5.912 16.150 1.00 90.00 440 PRO A N 1
ATOM 3314 C CA . PRO A 1 440 ? 7.320 6.057 17.477 1.00 90.00 440 PRO A CA 1
ATOM 3315 C C . PRO A 1 440 ? 6.622 7.082 18.387 1.00 90.00 440 PRO A C 1
ATOM 3317 O O . PRO A 1 440 ? 6.373 6.812 19.554 1.00 90.00 440 PRO A O 1
ATOM 3320 N N . ASP A 1 441 ? 6.215 8.230 17.837 1.00 88.12 441 ASP A N 1
ATOM 3321 C CA . ASP A 1 441 ? 5.446 9.247 18.582 1.00 88.12 441 ASP A CA 1
ATOM 3322 C C . ASP A 1 441 ? 3.960 8.887 18.822 1.00 88.12 441 ASP A C 1
ATOM 3324 O O . ASP A 1 441 ? 3.201 9.714 19.328 1.00 88.12 441 ASP A O 1
ATOM 3328 N N . GLY A 1 442 ? 3.490 7.712 18.389 1.00 89.19 442 GLY A N 1
ATOM 3329 C CA . GLY A 1 442 ? 2.087 7.288 18.493 1.00 89.19 442 GLY A CA 1
ATOM 3330 C C . GLY A 1 442 ? 1.111 8.023 17.566 1.00 89.19 442 GLY A C 1
ATOM 3331 O O . GLY A 1 442 ? -0.091 8.040 17.816 1.00 89.19 442 GLY A O 1
ATOM 3332 N N . ARG A 1 443 ? 1.604 8.657 16.493 1.00 87.44 443 ARG A N 1
ATOM 3333 C CA . ARG A 1 443 ? 0.768 9.361 15.499 1.00 87.44 443 ARG A CA 1
ATOM 3334 C C . ARG A 1 443 ? -0.261 8.427 14.853 1.00 87.44 443 ARG A C 1
ATOM 3336 O O . ARG A 1 443 ? -1.436 8.782 14.754 1.00 87.44 443 ARG A O 1
ATOM 3343 N N . PHE A 1 444 ? 0.189 7.244 14.442 1.00 91.75 444 PHE A N 1
ATOM 3344 C CA . PHE A 1 444 ? -0.657 6.192 13.896 1.00 91.75 444 PHE A CA 1
ATOM 3345 C C . PHE A 1 444 ? -0.126 4.802 14.258 1.00 91.75 444 PHE A C 1
ATOM 3347 O O . PHE A 1 444 ? 1.068 4.639 14.534 1.00 91.75 444 PHE A O 1
ATOM 3354 N N . ALA A 1 445 ? -1.009 3.811 14.198 1.00 94.81 445 ALA A N 1
ATOM 3355 C CA . ALA A 1 445 ? -0.672 2.399 14.229 1.00 94.81 445 ALA A CA 1
ATOM 3356 C C . ALA A 1 445 ? -1.580 1.613 13.271 1.00 94.81 445 ALA A C 1
ATOM 3358 O O . ALA A 1 445 ? -2.755 1.946 13.116 1.00 94.81 445 ALA A O 1
ATOM 3359 N N . ILE A 1 446 ? -1.036 0.580 12.633 1.00 95.75 446 ILE A N 1
ATOM 3360 C CA . ILE A 1 446 ? -1.718 -0.288 11.673 1.00 95.75 446 ILE A CA 1
ATOM 3361 C C . ILE A 1 446 ? -1.775 -1.702 12.236 1.00 95.75 446 ILE A C 1
ATOM 3363 O O . ILE A 1 446 ? -0.748 -2.279 12.585 1.00 95.75 446 ILE A O 1
ATOM 3367 N N . LEU A 1 447 ? -2.974 -2.269 12.277 1.00 96.06 447 LEU A N 1
ATOM 3368 C CA . LEU A 1 447 ? -3.234 -3.665 12.605 1.00 96.06 447 LEU A CA 1
ATOM 3369 C C . LEU A 1 447 ? -3.518 -4.441 11.314 1.00 96.06 447 LEU A C 1
ATOM 3371 O O . LEU A 1 447 ? -4.418 -4.068 10.565 1.00 96.06 447 LEU A O 1
ATOM 3375 N N . ARG A 1 448 ? -2.801 -5.543 11.072 1.00 93.81 448 ARG A N 1
ATOM 3376 C CA . ARG A 1 448 ? -3.077 -6.503 9.992 1.00 93.81 448 ARG A CA 1
ATOM 3377 C C . ARG A 1 448 ? -3.953 -7.639 10.524 1.00 93.81 448 ARG A C 1
ATOM 3379 O O . ARG A 1 448 ? -3.456 -8.629 11.077 1.00 93.81 448 ARG A O 1
ATOM 3386 N N . LEU A 1 449 ? -5.265 -7.506 10.361 1.00 92.44 449 LEU A N 1
ATOM 3387 C CA . LEU A 1 449 ? -6.249 -8.466 10.857 1.00 92.44 449 LEU A CA 1
ATOM 3388 C C . LEU A 1 449 ? -6.579 -9.505 9.777 1.00 92.44 449 LEU A C 1
ATOM 3390 O O . LEU A 1 449 ? -7.184 -9.188 8.756 1.00 92.44 449 LEU A O 1
ATOM 3394 N N . GLU A 1 450 ? -6.170 -10.752 9.999 1.00 89.12 450 GLU A N 1
ATOM 3395 C CA . GLU A 1 450 ? -6.485 -11.867 9.102 1.00 89.12 450 GLU A CA 1
ATOM 3396 C C . GLU A 1 450 ? -7.841 -12.471 9.482 1.00 89.12 450 GLU A C 1
ATOM 3398 O O . GLU A 1 450 ? -8.034 -12.947 10.606 1.00 89.12 450 GLU A O 1
ATOM 3403 N N . ASN A 1 451 ? -8.785 -12.408 8.543 1.00 87.12 451 ASN A N 1
ATOM 3404 C CA . ASN A 1 451 ? -10.117 -12.998 8.660 1.00 87.12 451 ASN A CA 1
ATOM 3405 C C . ASN A 1 451 ? -10.151 -14.414 8.079 1.00 87.12 451 ASN A C 1
ATOM 3407 O O . ASN A 1 451 ? -10.890 -15.267 8.566 1.00 87.12 451 ASN A O 1
ATOM 3411 N N . ASP A 1 452 ? -9.330 -14.646 7.059 1.00 79.12 452 ASP A N 1
ATOM 3412 C CA . ASP A 1 452 ? -9.245 -15.884 6.302 1.00 79.12 452 ASP A CA 1
ATOM 3413 C C . ASP A 1 452 ? -7.813 -16.100 5.815 1.00 79.12 452 ASP A C 1
ATOM 3415 O O . ASP A 1 452 ? -7.081 -15.135 5.580 1.00 79.12 452 ASP A O 1
ATOM 3419 N N . THR A 1 453 ? -7.416 -17.358 5.625 1.00 68.94 453 THR A N 1
ATOM 3420 C CA . THR A 1 453 ? -6.051 -17.687 5.211 1.00 68.94 453 THR A CA 1
ATOM 3421 C C . THR A 1 453 ? -5.757 -17.112 3.828 1.00 68.94 453 THR A C 1
ATOM 3423 O O . THR A 1 453 ? -6.328 -17.538 2.823 1.00 68.94 453 THR A O 1
ATOM 3426 N N . ARG A 1 454 ? -4.804 -16.177 3.765 1.00 63.88 454 ARG A N 1
ATOM 3427 C CA . ARG A 1 454 ? -4.233 -15.661 2.513 1.00 63.88 454 ARG A CA 1
ATOM 3428 C C . ARG A 1 454 ? -2.856 -16.290 2.314 1.00 63.88 454 ARG A C 1
ATOM 3430 O O . ARG A 1 454 ? -1.993 -16.158 3.179 1.00 63.88 454 ARG A O 1
ATOM 3437 N N . SER A 1 455 ? -2.632 -16.986 1.197 1.00 50.22 455 SER A N 1
ATOM 3438 C CA . SER A 1 455 ? -1.317 -17.592 0.931 1.00 50.22 455 SER A CA 1
ATOM 3439 C C . SER A 1 455 ? -0.229 -16.519 0.837 1.00 50.22 455 SER A C 1
ATOM 3441 O O . SER A 1 455 ? -0.415 -15.490 0.189 1.00 50.22 455 SER A O 1
ATOM 3443 N N . ALA A 1 456 ? 0.929 -16.793 1.439 1.00 49.00 456 ALA A N 1
ATOM 3444 C CA . ALA A 1 456 ? 2.131 -15.965 1.341 1.00 49.00 456 ALA A CA 1
ATOM 3445 C C . ALA A 1 456 ? 2.865 -16.117 -0.009 1.00 49.00 456 ALA A C 1
ATOM 3447 O O . ALA A 1 456 ? 3.799 -15.369 -0.289 1.00 49.00 456 ALA A O 1
ATOM 3448 N N . THR A 1 457 ? 2.475 -17.091 -0.839 1.00 41.75 457 THR A N 1
ATOM 3449 C CA . THR A 1 457 ? 3.099 -17.382 -2.135 1.00 41.75 457 THR A CA 1
ATOM 3450 C C . THR A 1 457 ? 2.069 -17.422 -3.259 1.00 41.75 457 THR A C 1
ATOM 3452 O O . THR A 1 457 ? 1.004 -18.031 -3.159 1.00 41.75 457 THR A O 1
ATOM 3455 N N . GLN A 1 458 ? 2.437 -16.770 -4.358 1.00 39.12 458 GLN A N 1
ATOM 3456 C CA . GLN A 1 458 ? 1.592 -16.332 -5.468 1.00 39.12 458 GLN A CA 1
ATOM 3457 C C . GLN A 1 458 ? 1.020 -17.450 -6.373 1.00 39.12 458 GLN A C 1
ATOM 3459 O O . GLN A 1 458 ? 0.700 -17.179 -7.521 1.00 39.12 458 GLN A O 1
ATOM 3464 N N . ASN A 1 459 ? 0.924 -18.712 -5.935 1.00 38.34 459 ASN A N 1
ATOM 3465 C CA . ASN A 1 459 ? 0.525 -19.817 -6.829 1.00 38.34 459 ASN A CA 1
ATOM 3466 C C . ASN A 1 459 ? -0.169 -21.022 -6.161 1.00 38.34 459 ASN A C 1
ATOM 3468 O O . ASN A 1 459 ? -0.134 -22.134 -6.688 1.00 38.34 459 ASN A O 1
ATOM 3472 N N . ALA A 1 460 ? -0.847 -20.838 -5.028 1.00 37.62 460 ALA A N 1
ATOM 3473 C CA . ALA A 1 460 ? -1.714 -21.882 -4.480 1.00 37.62 460 ALA A CA 1
ATOM 3474 C C . ALA A 1 460 ? -2.984 -21.273 -3.874 1.00 37.62 460 ALA A C 1
ATOM 3476 O O . ALA A 1 460 ? -2.928 -20.692 -2.798 1.00 37.62 460 ALA A O 1
ATOM 3477 N N . VAL A 1 461 ? -4.100 -21.422 -4.603 1.00 49.72 461 VAL A N 1
ATOM 3478 C CA . VAL A 1 461 ? -5.502 -21.219 -4.174 1.00 49.72 461 VAL A CA 1
ATOM 3479 C C . VAL A 1 461 ? -5.687 -19.999 -3.256 1.00 49.72 461 VAL A C 1
ATOM 3481 O O . VAL A 1 461 ? -5.830 -20.133 -2.045 1.00 49.72 461 VAL A O 1
ATOM 3484 N N . THR A 1 462 ? -5.621 -18.793 -3.817 1.00 54.28 462 THR A N 1
ATOM 3485 C CA . THR A 1 462 ? -5.531 -17.551 -3.035 1.00 54.28 462 THR A CA 1
ATOM 3486 C C . THR A 1 462 ? -6.827 -16.760 -3.016 1.00 54.28 462 THR A C 1
ATOM 3488 O O . THR A 1 462 ? -7.274 -16.255 -4.041 1.00 54.28 462 THR A O 1
ATOM 3491 N N . LYS A 1 463 ? -7.374 -16.590 -1.815 1.00 65.75 463 LYS A N 1
ATOM 3492 C CA . LYS A 1 463 ? -8.404 -15.600 -1.493 1.00 65.75 463 LYS A CA 1
ATOM 3493 C C . LYS A 1 463 ? -7.807 -14.198 -1.646 1.00 65.75 463 LYS A C 1
ATOM 3495 O O . LYS A 1 463 ? -6.756 -13.933 -1.057 1.00 65.75 463 LYS A O 1
ATOM 3500 N N . ASN A 1 464 ? -8.433 -13.300 -2.411 1.00 73.06 464 ASN A N 1
ATOM 3501 C CA . ASN A 1 464 ? -7.829 -11.992 -2.718 1.00 73.06 464 ASN A CA 1
ATOM 3502 C C . ASN A 1 464 ? -7.946 -10.993 -1.549 1.00 73.06 464 ASN A C 1
ATOM 3504 O O . ASN A 1 464 ? -7.110 -10.101 -1.415 1.00 73.06 464 ASN A O 1
ATOM 3508 N N . PHE A 1 465 ? -8.952 -11.165 -0.681 1.00 81.25 465 PHE A N 1
ATOM 3509 C CA . PHE A 1 465 ? -9.390 -10.149 0.282 1.00 81.25 465 PHE A CA 1
ATOM 3510 C C . PHE A 1 465 ? -9.559 -10.667 1.728 1.00 81.25 465 PHE A C 1
ATOM 3512 O O . PHE A 1 465 ? -10.192 -10.022 2.563 1.00 81.25 465 PHE A O 1
ATOM 3519 N N . GLY A 1 466 ? -8.914 -11.788 2.079 1.00 83.50 466 GLY A N 1
ATOM 3520 C CA . GLY A 1 466 ? -8.984 -12.403 3.420 1.00 83.50 466 GLY A CA 1
ATOM 3521 C C . GLY A 1 466 ? -8.339 -11.607 4.571 1.00 83.50 466 GLY A C 1
ATOM 3522 O O . GLY A 1 466 ? -8.329 -12.067 5.714 1.00 83.50 466 GLY A O 1
ATOM 3523 N N . ILE A 1 467 ? -7.792 -10.420 4.301 1.00 87.94 467 ILE A N 1
ATOM 3524 C CA . ILE A 1 467 ? -7.078 -9.577 5.268 1.00 87.94 467 ILE A CA 1
ATOM 3525 C C . ILE A 1 467 ? -7.664 -8.175 5.249 1.00 87.94 467 ILE A C 1
ATOM 3527 O O . ILE A 1 467 ? -7.961 -7.630 4.188 1.00 87.94 467 ILE A O 1
ATOM 3531 N N . THR A 1 468 ? -7.776 -7.573 6.427 1.00 91.81 468 THR A N 1
ATOM 3532 C CA . THR A 1 468 ? -8.134 -6.166 6.576 1.00 91.81 468 THR A CA 1
ATOM 3533 C C . THR A 1 468 ? -7.081 -5.453 7.403 1.00 91.81 468 THR A C 1
ATOM 3535 O O . THR A 1 468 ? -6.733 -5.875 8.508 1.00 91.81 468 THR A O 1
ATOM 3538 N N . TYR A 1 469 ? -6.578 -4.353 6.863 1.00 94.12 469 TYR A N 1
ATOM 3539 C CA . TYR A 1 469 ? -5.716 -3.432 7.577 1.00 94.12 469 TYR A CA 1
ATOM 3540 C C . TYR A 1 469 ? -6.586 -2.392 8.276 1.00 94.12 469 TYR A C 1
ATOM 3542 O O . TYR A 1 469 ? -7.430 -1.762 7.641 1.00 94.12 469 TYR A O 1
ATOM 3550 N N . TRP A 1 470 ? -6.374 -2.214 9.577 1.00 95.19 470 TRP A N 1
ATOM 3551 C CA . TRP A 1 470 ? -7.058 -1.222 10.404 1.00 95.19 470 TRP A CA 1
ATOM 3552 C C . TRP A 1 470 ? -6.057 -0.173 10.864 1.00 95.19 470 TRP A C 1
ATOM 3554 O O . TRP A 1 470 ? -5.061 -0.506 11.505 1.00 95.19 470 TRP A O 1
ATOM 3564 N N . GLY A 1 471 ? -6.315 1.088 10.540 1.00 94.25 471 GLY A N 1
ATOM 3565 C CA . GLY A 1 471 ? -5.502 2.219 10.964 1.00 94.25 471 GLY A CA 1
ATOM 3566 C C . GLY A 1 471 ? -6.131 2.944 12.135 1.00 94.25 471 GLY A C 1
ATOM 3567 O O . GLY A 1 471 ? -7.291 3.343 12.076 1.00 94.25 471 GLY A O 1
ATOM 3568 N N . PHE A 1 472 ? -5.334 3.149 13.174 1.00 93.94 472 PHE A N 1
ATOM 3569 C CA . PHE A 1 472 ? -5.666 3.940 14.348 1.00 93.94 472 PHE A CA 1
ATOM 3570 C C . PHE A 1 472 ? -4.792 5.185 14.327 1.00 93.94 472 PHE A C 1
ATOM 3572 O O . PHE A 1 472 ? -3.571 5.073 14.415 1.00 93.94 472 PHE A O 1
ATOM 3579 N N . SER A 1 473 ? -5.383 6.372 14.219 1.00 90.06 473 SER A N 1
ATOM 3580 C CA . SER A 1 473 ? -4.635 7.632 14.265 1.00 90.06 473 SER A CA 1
ATOM 3581 C C . SER A 1 473 ? -5.168 8.556 15.347 1.00 90.06 473 SER A C 1
ATOM 3583 O O . SER A 1 473 ? -6.374 8.703 15.530 1.00 90.06 473 SER A O 1
ATOM 3585 N N . MET A 1 474 ? -4.266 9.177 16.100 1.00 86.06 474 MET A N 1
ATOM 3586 C CA . MET A 1 474 ? -4.639 9.913 17.306 1.00 86.06 474 MET A CA 1
ATOM 3587 C C . MET A 1 474 ? -4.614 11.425 17.089 1.00 86.06 474 MET A C 1
ATOM 3589 O O . MET A 1 474 ? -3.666 11.962 16.505 1.00 86.06 474 MET A O 1
ATOM 3593 N N . SER A 1 475 ? -5.656 12.109 17.578 1.00 81.94 475 SER A N 1
ATOM 3594 C CA . SER A 1 475 ? -5.776 13.570 17.500 1.00 81.94 475 SER A CA 1
ATOM 3595 C C . SER A 1 475 ? -4.655 14.273 18.273 1.00 81.94 475 SER A C 1
ATOM 3597 O O . SER A 1 475 ? -4.133 13.741 19.258 1.00 81.94 475 SER A O 1
ATOM 3599 N N . ASP A 1 476 ? -4.317 15.514 17.895 1.00 79.69 476 ASP A N 1
ATOM 3600 C CA . ASP A 1 476 ? -3.344 16.291 18.679 1.00 79.69 476 ASP A CA 1
ATOM 3601 C C . ASP A 1 476 ? -3.845 16.696 20.072 1.00 79.69 476 ASP A C 1
ATOM 3603 O O . ASP A 1 476 ? -3.038 16.988 20.951 1.00 79.69 476 ASP A O 1
ATOM 3607 N N . GLN A 1 477 ? -5.161 16.654 20.296 1.00 82.31 477 GLN A N 1
ATOM 3608 C CA . GLN A 1 477 ? -5.802 16.899 21.594 1.00 82.31 477 GLN A CA 1
ATOM 3609 C C . GLN A 1 477 ? -5.797 15.672 22.519 1.00 82.31 477 GLN A C 1
ATOM 3611 O O . GLN A 1 477 ? -6.204 15.779 23.678 1.00 82.31 477 GLN A O 1
ATOM 3616 N N . LEU A 1 478 ? -5.323 14.524 22.022 1.00 87.25 478 LEU A N 1
ATOM 3617 C CA . LEU A 1 478 ? -5.224 13.248 22.732 1.00 87.25 478 LEU A CA 1
ATOM 3618 C C . LEU A 1 478 ? -6.574 12.635 23.152 1.00 87.25 478 LEU A C 1
ATOM 3620 O O . LEU A 1 478 ? -6.602 11.607 23.817 1.00 87.25 478 LEU A O 1
ATOM 3624 N N . ASP A 1 479 ? -7.697 13.261 22.814 1.00 87.06 479 ASP A N 1
ATOM 3625 C CA . ASP A 1 479 ? -9.038 12.901 23.288 1.00 87.06 479 ASP A CA 1
ATOM 3626 C C . ASP A 1 479 ? -9.731 11.869 22.393 1.00 87.06 479 ASP A C 1
ATOM 3628 O O . ASP A 1 479 ? -10.704 11.238 22.815 1.00 87.06 479 ASP A O 1
ATOM 3632 N N . ARG A 1 480 ? -9.237 11.701 21.159 1.00 87.12 480 ARG A N 1
ATOM 3633 C CA . ARG A 1 480 ? -9.883 10.908 20.115 1.00 87.12 480 ARG A CA 1
ATOM 3634 C C . ARG A 1 480 ? -8.914 10.042 19.333 1.00 87.12 480 ARG A C 1
ATOM 3636 O O . ARG A 1 480 ? -7.791 10.449 19.025 1.00 87.12 480 ARG A O 1
ATOM 3643 N N . ILE A 1 481 ? -9.437 8.899 18.915 1.00 90.06 481 ILE A N 1
ATOM 3644 C CA . ILE A 1 481 ? -8.862 8.049 17.877 1.00 90.06 481 ILE A CA 1
ATOM 3645 C C . ILE A 1 481 ? -9.740 8.150 16.632 1.00 90.06 481 ILE A C 1
ATOM 3647 O O . ILE A 1 481 ? -10.967 8.169 16.725 1.00 90.06 481 ILE A O 1
ATOM 3651 N N . ARG A 1 482 ? -9.102 8.224 15.469 1.00 87.31 482 ARG A N 1
ATOM 3652 C CA . ARG A 1 482 ? -9.730 8.086 14.160 1.00 87.31 482 ARG A CA 1
ATOM 3653 C C . ARG A 1 482 ? -9.413 6.716 13.599 1.00 87.31 482 ARG A C 1
ATOM 3655 O O . ARG A 1 482 ? -8.300 6.217 13.779 1.00 87.31 482 ARG A O 1
ATOM 3662 N N . LEU A 1 483 ? -10.407 6.139 12.943 1.00 88.75 483 LEU A N 1
ATOM 3663 C CA . LEU A 1 483 ? -10.315 4.831 12.320 1.00 88.75 483 LEU A CA 1
ATOM 3664 C C . LEU A 1 483 ? -10.420 4.967 10.813 1.00 88.75 483 LEU A C 1
ATOM 3666 O O . LEU A 1 483 ? -11.225 5.739 10.301 1.00 88.75 483 LEU A O 1
ATOM 3670 N N . ASN A 1 484 ? -9.627 4.172 10.118 1.00 88.69 484 ASN A N 1
ATOM 3671 C CA . ASN A 1 484 ? -9.787 3.930 8.696 1.00 88.69 484 ASN A CA 1
ATOM 3672 C C . ASN A 1 484 ? -9.353 2.487 8.409 1.00 88.69 484 ASN A C 1
ATOM 3674 O O . ASN A 1 484 ? -8.669 1.867 9.230 1.00 88.69 484 ASN A O 1
ATOM 3678 N N . CYS A 1 485 ? -9.787 1.924 7.292 1.00 91.00 485 CYS A N 1
ATOM 3679 C CA . CYS A 1 485 ? -9.503 0.537 6.962 1.00 91.00 485 CYS A CA 1
ATOM 3680 C C . CYS A 1 485 ? -9.463 0.303 5.454 1.00 91.00 485 CYS A C 1
ATOM 3682 O O . CYS A 1 485 ? -9.980 1.093 4.662 1.00 91.00 485 CYS A O 1
ATOM 3684 N N . GLY A 1 486 ? -8.844 -0.808 5.070 1.00 90.50 486 GLY A N 1
ATOM 3685 C CA . GLY A 1 486 ? -8.766 -1.237 3.684 1.00 90.50 486 GLY A CA 1
ATOM 3686 C C . GLY A 1 486 ? -8.211 -2.652 3.544 1.00 90.50 486 GLY A C 1
ATOM 3687 O O . GLY A 1 486 ? -7.705 -3.226 4.515 1.00 90.50 486 GLY A O 1
ATOM 3688 N N . PRO A 1 487 ? -8.280 -3.227 2.337 1.00 88.19 487 PRO A N 1
ATOM 3689 C CA . PRO A 1 487 ? -7.759 -4.566 2.069 1.00 88.19 487 PRO A CA 1
ATOM 3690 C C . PRO A 1 487 ? -6.227 -4.615 1.975 1.00 88.19 487 PRO A C 1
ATOM 3692 O O . PRO A 1 487 ? -5.638 -5.696 2.033 1.00 88.19 487 PRO A O 1
ATOM 3695 N N . ASP A 1 488 ? -5.576 -3.458 1.840 1.00 87.25 488 ASP A N 1
ATOM 3696 C CA . ASP A 1 488 ? -4.125 -3.327 1.735 1.00 87.25 488 ASP A CA 1
ATOM 3697 C C . ASP A 1 488 ? -3.622 -2.037 2.403 1.00 87.25 488 ASP A C 1
ATOM 3699 O O . ASP A 1 488 ? -4.363 -1.058 2.517 1.00 87.25 488 ASP A O 1
ATOM 3703 N N . TRP A 1 489 ? -2.353 -2.030 2.819 1.00 89.31 489 TRP A N 1
ATOM 3704 C CA . TRP A 1 489 ? -1.659 -0.871 3.385 1.00 89.31 489 TRP A CA 1
ATOM 3705 C C . TRP A 1 489 ? -0.336 -0.623 2.661 1.00 89.31 489 TRP A C 1
ATOM 3707 O O . TRP A 1 489 ? 0.602 -1.425 2.732 1.00 89.31 489 TRP A O 1
ATOM 3717 N N . ASN A 1 490 ? -0.237 0.532 2.007 1.00 87.19 490 ASN A N 1
ATOM 3718 C CA . ASN A 1 490 ? 0.936 0.945 1.260 1.00 87.19 490 ASN A CA 1
ATOM 3719 C C . ASN A 1 490 ? 1.800 1.917 2.075 1.00 87.19 490 ASN A C 1
ATOM 3721 O O . ASN A 1 490 ? 1.408 3.043 2.389 1.00 87.19 490 ASN A O 1
ATOM 3725 N N . TYR A 1 491 ? 3.010 1.456 2.381 1.00 88.31 491 TYR A N 1
ATOM 3726 C CA . TYR A 1 491 ? 4.070 2.196 3.065 1.00 88.31 491 TYR A CA 1
ATOM 3727 C C . TYR A 1 491 ? 5.252 2.523 2.135 1.00 88.31 491 TYR A C 1
ATOM 3729 O O . TYR A 1 491 ? 6.199 3.184 2.553 1.00 88.31 491 TYR A O 1
ATOM 3737 N N . VAL A 1 492 ? 5.243 2.019 0.897 1.00 87.00 492 VAL A N 1
ATOM 3738 C CA . VAL A 1 492 ? 6.372 2.119 -0.033 1.00 87.00 492 VAL A CA 1
ATOM 3739 C C . VAL A 1 492 ? 6.389 3.502 -0.671 1.00 87.00 492 VAL A C 1
ATOM 3741 O O . VAL A 1 492 ? 5.357 4.050 -1.061 1.00 87.00 492 VAL A O 1
ATOM 3744 N N . ASN A 1 493 ? 7.588 4.062 -0.799 1.00 88.06 493 ASN A N 1
ATOM 3745 C CA . ASN A 1 493 ? 7.827 5.436 -1.224 1.00 88.06 493 ASN A CA 1
ATOM 3746 C C . ASN A 1 493 ? 7.096 6.460 -0.348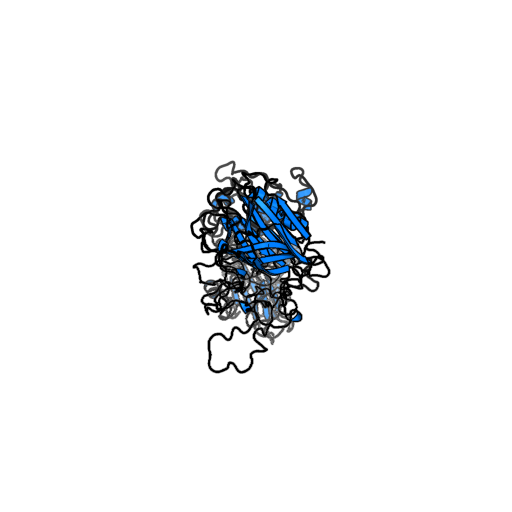 1.00 88.06 493 ASN A C 1
ATOM 3748 O O . ASN A 1 493 ? 6.476 7.398 -0.853 1.00 88.06 493 ASN A O 1
ATOM 3752 N N . ARG A 1 494 ? 7.130 6.240 0.969 1.00 87.62 494 ARG A N 1
ATOM 3753 C CA . ARG A 1 494 ? 6.566 7.102 2.014 1.00 87.62 494 ARG A CA 1
ATOM 3754 C C . ARG A 1 494 ? 7.495 7.105 3.221 1.00 87.62 494 ARG A C 1
ATOM 3756 O O . ARG A 1 494 ? 8.195 6.132 3.482 1.00 87.62 494 ARG A O 1
ATOM 3763 N N . LEU A 1 495 ? 7.495 8.194 3.984 1.00 89.31 495 LEU A N 1
ATOM 3764 C CA . LEU A 1 495 ? 8.303 8.271 5.205 1.00 89.31 495 LEU A CA 1
ATOM 3765 C C . LEU A 1 495 ? 7.789 7.317 6.297 1.00 89.31 495 LEU A C 1
ATOM 3767 O O . LEU A 1 495 ? 8.585 6.764 7.061 1.00 89.31 495 LEU A O 1
ATOM 3771 N N . GLY A 1 496 ? 6.473 7.107 6.366 1.00 90.12 496 GLY A N 1
ATOM 3772 C CA . GLY A 1 496 ? 5.825 6.195 7.302 1.00 90.12 496 GLY A CA 1
ATOM 3773 C C . GLY A 1 496 ? 6.167 6.529 8.751 1.00 90.12 496 GLY A C 1
ATOM 3774 O O . GLY A 1 496 ? 5.929 7.636 9.232 1.00 90.12 496 GLY A O 1
ATOM 3775 N N . THR A 1 497 ? 6.786 5.573 9.443 1.00 91.81 497 THR A N 1
ATOM 3776 C CA . THR A 1 497 ? 7.263 5.714 10.831 1.00 91.81 497 THR A CA 1
ATOM 3777 C C . THR A 1 497 ? 8.379 6.743 11.011 1.00 91.81 497 THR A C 1
ATOM 3779 O O . THR A 1 497 ? 8.707 7.078 12.144 1.00 91.81 497 THR A O 1
ATOM 3782 N N . ASN A 1 498 ? 8.983 7.221 9.921 1.00 91.69 498 ASN A N 1
ATOM 3783 C CA . ASN A 1 498 ? 10.063 8.204 9.950 1.00 91.69 498 ASN A CA 1
ATOM 3784 C C . ASN A 1 498 ? 9.565 9.652 9.795 1.00 91.69 498 ASN A C 1
ATOM 3786 O O . ASN A 1 498 ? 10.380 10.573 9.846 1.00 91.69 498 ASN A O 1
ATOM 3790 N N . ALA A 1 499 ? 8.265 9.874 9.575 1.00 87.38 499 ALA A N 1
ATOM 3791 C CA . ALA A 1 499 ? 7.697 11.195 9.312 1.00 87.38 499 ALA A CA 1
ATOM 3792 C C . ALA A 1 499 ? 7.711 12.092 10.566 1.00 87.38 499 ALA A C 1
ATOM 3794 O O . ALA A 1 499 ? 6.846 11.991 11.433 1.00 87.38 499 ALA A O 1
ATOM 3795 N N . THR A 1 500 ? 8.667 13.020 10.655 1.00 81.00 500 THR A N 1
ATOM 3796 C CA . THR A 1 500 ? 8.847 13.870 11.851 1.00 81.00 500 THR A CA 1
ATOM 3797 C C . THR A 1 500 ? 8.235 15.269 11.718 1.00 81.00 500 THR A C 1
ATOM 3799 O O . THR A 1 500 ? 7.876 15.869 12.734 1.00 81.00 500 THR A O 1
ATOM 3802 N N . GLY A 1 501 ? 8.044 15.765 10.491 1.00 68.81 501 GLY A N 1
ATOM 3803 C CA . GLY A 1 501 ? 7.535 17.111 10.197 1.00 68.81 501 GLY A CA 1
ATOM 3804 C C . GLY A 1 501 ? 6.048 17.336 10.506 1.00 68.81 501 GLY A C 1
ATOM 3805 O O . GLY A 1 501 ? 5.326 16.422 10.925 1.00 68.81 501 GLY A O 1
ATOM 3806 N N . ASP A 1 502 ? 5.594 18.575 10.292 1.00 65.81 502 ASP A N 1
ATOM 3807 C CA . ASP A 1 502 ? 4.174 18.931 10.320 1.00 65.81 502 ASP A CA 1
ATOM 3808 C C . ASP A 1 502 ? 3.470 18.349 9.084 1.00 65.81 502 ASP A C 1
ATOM 3810 O O . ASP A 1 502 ? 3.654 18.793 7.953 1.00 65.81 502 ASP A O 1
ATOM 3814 N N . ILE A 1 503 ? 2.655 17.326 9.319 1.00 65.75 503 ILE A N 1
ATOM 3815 C CA . ILE A 1 503 ? 1.898 16.593 8.298 1.00 65.75 503 ILE A CA 1
ATOM 3816 C C . ILE A 1 503 ? 0.504 17.191 8.041 1.00 65.75 503 ILE A C 1
ATOM 3818 O O . ILE A 1 503 ? -0.309 16.583 7.346 1.00 65.75 503 ILE A O 1
ATOM 3822 N N . SER A 1 504 ? 0.208 18.380 8.584 1.00 55.84 504 SER A N 1
ATOM 3823 C CA . SER A 1 504 ? -1.101 19.041 8.474 1.00 55.84 504 SER A CA 1
ATOM 3824 C C . SER A 1 504 ? -1.408 19.667 7.102 1.00 55.84 504 SER A C 1
ATOM 3826 O O . SER A 1 504 ? -2.522 20.147 6.891 1.00 55.84 504 SER A O 1
ATOM 3828 N N . GLY A 1 505 ? -0.460 19.645 6.157 1.00 52.94 505 GLY A N 1
ATOM 3829 C CA . GLY A 1 505 ? -0.624 20.161 4.793 1.00 52.94 505 GLY A CA 1
ATOM 3830 C C . GLY A 1 505 ? -1.283 19.190 3.801 1.00 52.94 505 GLY A C 1
ATOM 3831 O O . GLY A 1 505 ? -1.399 17.986 4.044 1.00 52.94 505 GLY A O 1
ATOM 3832 N N . ASN A 1 506 ? -1.684 19.720 2.640 1.00 44.78 506 ASN A N 1
ATOM 3833 C CA . ASN A 1 506 ? -2.224 18.937 1.523 1.00 44.78 506 ASN A CA 1
ATOM 3834 C C . ASN A 1 506 ? -1.144 17.950 1.027 1.00 44.78 506 ASN A C 1
ATOM 3836 O O . ASN A 1 506 ? -0.099 18.385 0.549 1.00 44.78 506 ASN A O 1
ATOM 3840 N N . GLY A 1 507 ? -1.358 16.643 1.212 1.00 58.34 507 GLY A N 1
ATOM 3841 C CA . GLY A 1 507 ? -0.367 15.589 0.922 1.00 58.34 507 GLY A CA 1
ATOM 3842 C C . GLY A 1 507 ? 0.572 15.204 2.082 1.00 58.34 507 GLY A C 1
ATOM 3843 O O . GLY A 1 507 ? 1.395 14.301 1.927 1.00 58.34 507 GLY A O 1
ATOM 3844 N N . GLY A 1 508 ? 0.451 15.835 3.258 1.00 69.38 508 GLY A N 1
ATOM 3845 C CA . GLY A 1 508 ? 1.266 15.515 4.438 1.00 69.38 508 GLY A CA 1
ATOM 3846 C C . GLY A 1 508 ? 0.867 14.196 5.110 1.00 69.38 508 GLY A C 1
ATOM 3847 O O . GLY A 1 508 ? 1.718 13.361 5.397 1.00 69.38 508 GLY A O 1
ATOM 3848 N N . ASN A 1 509 ? -0.433 13.949 5.298 1.00 74.69 509 ASN A N 1
ATOM 3849 C CA . ASN A 1 509 ? -0.912 12.710 5.932 1.00 74.69 509 ASN A CA 1
ATOM 3850 C C . ASN A 1 509 ? -0.651 11.459 5.082 1.00 74.69 509 ASN A C 1
ATOM 3852 O O . ASN A 1 509 ? -0.370 10.397 5.630 1.00 74.69 509 ASN A O 1
ATOM 3856 N N . SER A 1 510 ? -0.651 11.580 3.751 1.00 76.06 510 SER A N 1
ATOM 3857 C CA . SER A 1 510 ? -0.277 10.474 2.864 1.00 76.06 510 SER A CA 1
ATOM 3858 C C . SER A 1 510 ? 1.181 10.040 3.034 1.00 76.06 510 SER A C 1
ATOM 3860 O O . SER A 1 510 ? 1.509 8.926 2.636 1.00 76.06 510 SER A O 1
ATOM 3862 N N . GLN A 1 511 ? 2.048 10.862 3.650 1.00 83.06 511 GLN A N 1
ATOM 3863 C CA . GLN A 1 511 ? 3.419 10.474 4.008 1.00 83.06 511 GLN A CA 1
ATOM 3864 C C . GLN A 1 511 ? 3.488 9.455 5.147 1.00 83.06 511 GLN A C 1
ATOM 3866 O O . GLN A 1 511 ? 4.514 8.795 5.286 1.00 83.06 511 GLN A O 1
ATOM 3871 N N . LEU A 1 512 ? 2.411 9.273 5.920 1.00 86.44 512 LEU A N 1
ATOM 3872 C CA . LEU A 1 512 ? 2.313 8.202 6.917 1.00 86.44 512 LEU A CA 1
ATOM 3873 C C . LEU A 1 512 ? 2.105 6.821 6.280 1.00 86.44 512 LEU A C 1
ATOM 3875 O O . LEU A 1 512 ? 2.350 5.812 6.932 1.00 86.44 512 LEU A O 1
ATOM 3879 N N . GLY A 1 513 ? 1.671 6.784 5.020 1.00 87.44 513 GLY A N 1
ATOM 3880 C CA . GLY A 1 513 ? 1.145 5.601 4.348 1.00 87.44 513 GLY A CA 1
ATOM 3881 C C . GLY A 1 513 ? -0.351 5.744 4.078 1.00 87.44 513 GLY A C 1
ATOM 3882 O O . GLY A 1 513 ? -1.002 6.687 4.544 1.00 87.44 513 GLY A O 1
ATOM 3883 N N . TYR A 1 514 ? -0.888 4.836 3.273 1.00 87.06 514 TYR A N 1
ATOM 3884 C CA . TYR A 1 514 ? -2.276 4.898 2.834 1.00 87.06 514 TYR A CA 1
ATOM 3885 C C . TYR A 1 514 ? -2.832 3.501 2.524 1.00 87.06 514 TYR A C 1
ATOM 3887 O O . TYR A 1 514 ? -2.110 2.603 2.097 1.00 87.06 514 TYR A O 1
ATOM 3895 N N . PHE A 1 515 ? -4.126 3.311 2.750 1.00 88.19 515 PHE A N 1
ATOM 3896 C CA . PHE A 1 515 ? -4.893 2.159 2.312 1.00 88.19 515 PHE A CA 1
ATOM 3897 C C . PHE A 1 515 ? -4.953 2.127 0.793 1.00 88.19 515 PHE A C 1
ATOM 3899 O O . PHE A 1 515 ? -5.295 3.118 0.144 1.00 88.19 515 PHE A O 1
ATOM 3906 N N . HIS A 1 516 ? -4.621 0.981 0.222 1.00 81.94 516 HIS A N 1
ATOM 3907 C CA . HIS A 1 516 ? -4.524 0.818 -1.220 1.00 81.94 516 HIS A CA 1
ATOM 3908 C C . HIS A 1 516 ? -5.589 -0.154 -1.739 1.00 81.94 516 HIS A C 1
ATOM 3910 O O . HIS A 1 516 ? -6.206 -0.898 -0.975 1.00 81.94 516 HIS A O 1
ATOM 3916 N N . GLY A 1 517 ? -5.827 -0.103 -3.048 1.00 80.31 517 GLY A N 1
ATOM 3917 C CA . GLY A 1 517 ? -6.836 -0.892 -3.741 1.00 80.31 517 GLY A CA 1
ATOM 3918 C C . GLY A 1 517 ? -7.372 -0.162 -4.974 1.00 80.31 517 GLY A C 1
ATOM 3919 O O . GLY A 1 517 ? -6.916 0.930 -5.310 1.00 80.31 517 GLY A O 1
ATOM 3920 N N . ASP A 1 518 ? -8.345 -0.754 -5.660 1.00 79.38 518 ASP A N 1
ATOM 3921 C CA . ASP A 1 518 ? -8.981 -0.117 -6.814 1.00 79.38 518 ASP A CA 1
ATOM 3922 C C . ASP A 1 518 ? -9.917 0.994 -6.334 1.00 79.38 518 ASP A C 1
ATOM 3924 O O . ASP A 1 518 ? -10.843 0.755 -5.556 1.00 79.38 518 ASP A O 1
ATOM 3928 N N . MET A 1 519 ? -9.683 2.217 -6.806 1.00 83.31 519 MET A N 1
ATOM 3929 C CA . MET A 1 519 ? -10.489 3.381 -6.445 1.00 83.31 519 MET A CA 1
ATOM 3930 C C . MET A 1 519 ? -11.967 3.158 -6.803 1.00 83.31 519 MET A C 1
ATOM 3932 O O . MET A 1 519 ? -12.285 2.773 -7.929 1.00 83.31 519 MET A O 1
ATOM 3936 N N . GLY A 1 520 ? -12.867 3.377 -5.843 1.00 83.00 520 GLY A N 1
ATOM 3937 C CA . GLY A 1 520 ? -14.300 3.095 -5.980 1.00 83.00 520 GLY A CA 1
ATOM 3938 C C . GLY A 1 520 ? -14.720 1.667 -5.605 1.00 83.00 520 GLY A C 1
ATOM 3939 O O . GLY A 1 520 ? -15.870 1.422 -5.237 1.00 83.00 520 GLY A O 1
ATOM 3940 N N . LEU A 1 521 ? -13.800 0.703 -5.651 1.00 87.19 521 LEU A N 1
ATOM 3941 C CA . LEU A 1 521 ? -14.074 -0.675 -5.235 1.00 87.19 521 LEU A CA 1
ATOM 3942 C C . LEU A 1 521 ? -13.541 -0.948 -3.829 1.00 87.19 521 LEU A C 1
ATOM 3944 O O . LEU A 1 521 ? -14.271 -1.459 -2.990 1.00 87.19 521 LEU A O 1
ATOM 3948 N N . ASP A 1 522 ? -12.298 -0.577 -3.546 1.00 86.50 522 ASP A N 1
ATOM 3949 C CA . ASP A 1 522 ? -11.640 -0.862 -2.266 1.00 86.50 522 ASP A CA 1
ATOM 3950 C C . ASP A 1 522 ? -11.445 0.388 -1.418 1.00 86.50 522 ASP A C 1
ATOM 3952 O O . ASP A 1 522 ? -11.586 0.349 -0.197 1.00 86.50 522 ASP A O 1
ATOM 3956 N N . VAL A 1 523 ? -11.084 1.492 -2.070 1.00 83.94 523 VAL A N 1
ATOM 3957 C CA . VAL A 1 523 ? -10.621 2.714 -1.414 1.00 83.94 523 VAL A CA 1
ATOM 3958 C C . VAL A 1 523 ? -11.285 3.942 -2.014 1.00 83.94 523 VAL A C 1
ATOM 3960 O O . VAL A 1 523 ? -11.606 3.986 -3.203 1.00 83.94 523 VAL A O 1
ATOM 3963 N N . GLN A 1 524 ? -11.453 4.954 -1.170 1.00 82.38 524 GLN A N 1
ATOM 3964 C CA . GLN A 1 524 ? -12.009 6.247 -1.550 1.00 82.38 524 GLN A CA 1
ATOM 3965 C C . GLN A 1 524 ? -10.884 7.168 -2.019 1.00 82.38 524 GLN A C 1
ATOM 3967 O O . GLN A 1 524 ? -9.810 7.211 -1.409 1.00 82.38 524 GLN A O 1
ATOM 3972 N N . ASN A 1 525 ? -11.129 7.933 -3.075 1.00 81.62 525 ASN A N 1
ATOM 3973 C CA . ASN A 1 525 ? -10.169 8.923 -3.544 1.00 81.62 525 ASN A CA 1
ATOM 3974 C C . ASN A 1 525 ? -9.887 9.991 -2.477 1.00 81.62 525 ASN A C 1
ATOM 3976 O O . ASN A 1 525 ? -10.804 10.542 -1.870 1.00 81.62 525 ASN A O 1
ATOM 3980 N N . GLY A 1 526 ? -8.614 10.337 -2.299 1.00 75.31 526 GLY A N 1
ATOM 3981 C CA . GLY A 1 526 ? -8.204 11.468 -1.466 1.00 75.31 526 GLY A CA 1
ATOM 3982 C C . GLY A 1 526 ? -8.467 11.315 0.036 1.00 75.31 526 GLY A C 1
ATOM 3983 O O . GLY A 1 526 ? -8.289 12.288 0.763 1.00 75.31 526 GLY A O 1
ATOM 3984 N N . ALA A 1 527 ? -8.869 10.133 0.514 1.00 76.19 527 ALA A N 1
ATOM 3985 C CA . ALA A 1 527 ? -9.184 9.908 1.927 1.00 76.19 527 ALA A CA 1
ATOM 3986 C C . ALA A 1 527 ? -8.826 8.507 2.447 1.00 76.19 527 ALA A C 1
ATOM 3988 O O . ALA A 1 527 ? -9.321 8.024 3.464 1.00 76.19 527 ALA A O 1
ATOM 3989 N N . ASN A 1 528 ? -7.916 7.844 1.757 1.00 82.50 528 ASN A N 1
ATOM 3990 C CA . ASN A 1 528 ? -7.453 6.502 2.046 1.00 82.50 528 ASN A CA 1
ATOM 3991 C C . ASN A 1 528 ? -6.208 6.493 2.946 1.00 82.50 528 ASN A C 1
ATOM 3993 O O . ASN A 1 528 ? -5.346 5.660 2.760 1.00 82.50 528 ASN A O 1
ATOM 3997 N N . TYR A 1 529 ? -6.061 7.389 3.921 1.00 85.12 529 TYR A N 1
ATOM 3998 C CA . TYR A 1 529 ? -4.864 7.463 4.777 1.00 85.12 529 TYR A CA 1
ATOM 3999 C C . TYR A 1 529 ? -5.210 7.630 6.261 1.00 85.12 529 TYR A C 1
ATOM 4001 O O . TYR A 1 529 ? -6.351 7.916 6.628 1.00 85.12 529 TYR A O 1
ATOM 4009 N N . CYS A 1 530 ? -4.207 7.457 7.125 1.00 85.75 530 CYS A N 1
ATOM 4010 C CA . CYS A 1 530 ? -4.300 7.794 8.547 1.00 85.75 530 CYS A CA 1
ATOM 4011 C C . CYS A 1 530 ? -4.273 9.317 8.736 1.00 85.75 530 CYS A C 1
ATOM 4013 O O . CYS A 1 530 ? -3.455 10.001 8.126 1.00 85.75 530 CYS A O 1
ATOM 4015 N N . TYR A 1 531 ? -5.135 9.860 9.600 1.00 79.81 531 TYR A N 1
ATOM 4016 C CA . TYR A 1 531 ? -5.295 11.311 9.763 1.00 79.81 531 TYR A CA 1
ATOM 4017 C C . TYR A 1 531 ? -5.056 11.768 11.207 1.00 79.81 531 TYR A C 1
ATOM 4019 O O . TYR A 1 531 ? -5.776 11.373 12.132 1.00 79.81 531 TYR A O 1
ATOM 4027 N N . THR A 1 532 ? -4.068 12.639 11.417 1.00 74.94 532 THR A N 1
ATOM 4028 C CA . THR A 1 532 ? -3.616 13.032 12.769 1.00 74.94 532 THR A CA 1
ATOM 4029 C C . THR A 1 532 ? -3.934 14.483 13.138 1.00 74.94 532 THR A C 1
ATOM 4031 O O . THR A 1 532 ? -3.973 14.804 14.322 1.00 74.94 532 THR A O 1
ATOM 4034 N N . SER A 1 533 ? -4.227 15.351 12.161 1.00 68.44 533 SER A N 1
ATOM 4035 C CA . SER A 1 533 ? -4.379 16.801 12.372 1.00 68.44 533 SER A CA 1
ATOM 4036 C C . SER A 1 533 ? -5.594 17.199 13.231 1.00 68.44 533 SER A C 1
ATOM 4038 O O . SER A 1 533 ? -6.599 16.486 13.324 1.00 68.44 533 SER A O 1
ATOM 4040 N N . THR A 1 534 ? -5.496 18.382 13.839 1.00 57.59 534 THR A N 1
ATOM 4041 C CA . THR A 1 534 ? -6.526 19.112 14.596 1.00 57.59 534 THR A CA 1
ATOM 4042 C C . THR A 1 534 ? -7.447 20.000 13.755 1.00 57.59 534 THR A C 1
ATOM 4044 O O . THR A 1 534 ? -8.357 20.600 14.330 1.00 57.59 534 THR A O 1
ATOM 4047 N N . TYR A 1 535 ? -7.257 20.100 12.428 1.00 53.56 535 TYR A N 1
ATOM 4048 C CA . TYR A 1 535 ? -8.124 20.931 11.580 1.00 53.56 535 TYR A CA 1
ATOM 4049 C C . TYR A 1 535 ? -9.611 20.621 11.819 1.00 53.56 535 TYR A C 1
ATOM 4051 O O . TYR A 1 535 ? -10.018 19.464 11.930 1.00 53.56 535 TYR A O 1
ATOM 4059 N N . THR A 1 536 ? -10.423 21.680 11.867 1.00 46.91 536 THR A N 1
ATOM 4060 C CA . THR A 1 536 ? -11.872 21.707 12.147 1.00 46.91 536 THR A CA 1
ATOM 4061 C C . THR A 1 536 ? -12.741 20.928 11.149 1.00 46.91 536 THR A C 1
ATOM 4063 O O . THR A 1 536 ? -13.965 21.009 11.213 1.00 46.91 536 THR A O 1
ATOM 4066 N N . SER A 1 537 ? -12.154 20.115 10.266 1.00 49.78 537 SER A N 1
ATOM 4067 C CA . SER A 1 537 ? -12.845 19.140 9.415 1.00 49.78 537 SER A CA 1
ATOM 4068 C C . SER A 1 537 ? -13.340 17.926 10.219 1.00 49.78 537 SER A C 1
ATOM 4070 O O . SER A 1 537 ? -13.384 16.806 9.712 1.00 49.78 537 SER A O 1
ATOM 4072 N N . THR A 1 538 ? -13.710 18.147 11.486 1.00 50.75 538 THR A N 1
ATOM 4073 C CA . THR A 1 538 ? -14.185 17.203 12.512 1.00 50.75 538 THR A CA 1
ATOM 4074 C C . THR A 1 538 ? -15.404 16.377 12.103 1.00 50.75 538 THR A C 1
ATOM 4076 O O . THR A 1 538 ? -15.947 15.667 12.940 1.00 50.75 538 THR A O 1
ATOM 4079 N N . VAL A 1 539 ? -15.867 16.504 10.864 1.00 54.78 539 VAL A N 1
ATOM 4080 C CA . VAL A 1 539 ? -17.091 15.899 10.348 1.00 54.78 539 VAL A CA 1
ATOM 4081 C C . VAL A 1 539 ? -16.797 14.828 9.301 1.00 54.78 539 VAL A C 1
ATOM 4083 O O . VAL A 1 539 ? -17.712 14.103 8.942 1.00 54.78 539 VAL A O 1
ATOM 4086 N N . TYR A 1 540 ? -15.551 14.726 8.817 1.00 67.56 540 TYR A N 1
ATOM 4087 C CA . TYR A 1 540 ? -15.286 13.954 7.607 1.00 67.56 540 TYR A CA 1
ATOM 4088 C C . TYR A 1 540 ? -14.615 12.605 7.799 1.00 67.56 540 TYR A C 1
ATOM 4090 O O . TYR A 1 540 ? -14.608 11.855 6.848 1.00 67.56 540 TYR A O 1
ATOM 4098 N N . PHE A 1 541 ? -14.062 12.287 8.969 1.00 73.50 541 PHE A N 1
ATOM 4099 C CA . PHE A 1 541 ? -13.556 10.943 9.277 1.00 73.50 541 PHE A CA 1
ATOM 4100 C C . PHE A 1 541 ? -14.247 10.417 10.527 1.00 73.50 541 PHE A C 1
ATOM 41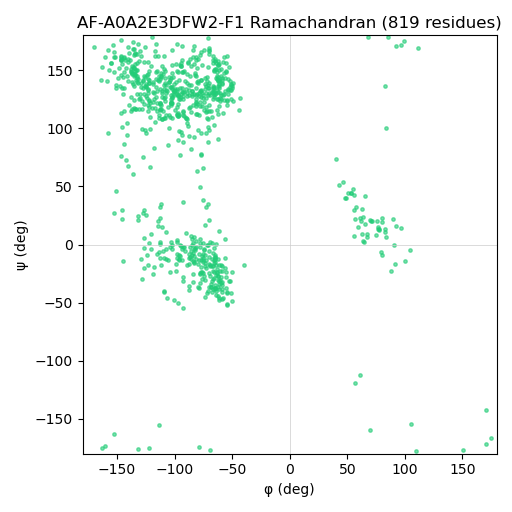02 O O . PHE A 1 541 ? -14.478 11.185 11.472 1.00 73.50 541 PHE A O 1
ATOM 4109 N N . ASP A 1 542 ? -14.471 9.107 10.576 1.00 76.81 542 ASP A N 1
ATOM 4110 C CA . ASP A 1 542 ? -14.959 8.442 11.777 1.00 76.81 542 ASP A CA 1
ATOM 4111 C C . ASP A 1 542 ? -13.980 8.596 12.946 1.00 76.81 542 ASP A C 1
ATOM 4113 O O . ASP A 1 542 ? -12.820 8.170 12.907 1.00 76.81 542 ASP A O 1
ATOM 4117 N N . GLN A 1 543 ? -14.466 9.231 14.012 1.00 82.88 543 GLN A N 1
ATOM 4118 C CA . GLN A 1 543 ? -13.691 9.576 15.198 1.00 82.88 543 GLN A CA 1
ATOM 4119 C C . GLN A 1 543 ? -14.429 9.168 16.472 1.00 82.88 543 GLN A C 1
ATOM 4121 O O . GLN A 1 543 ? -15.644 9.339 16.601 1.00 82.88 543 GLN A O 1
ATOM 4126 N N . TYR A 1 544 ? -13.666 8.694 17.449 1.00 87.12 544 TYR A N 1
ATOM 4127 C CA . TYR A 1 544 ? -14.191 8.138 18.685 1.00 87.12 544 TYR A CA 1
ATOM 4128 C C . TYR A 1 544 ? -13.457 8.723 19.879 1.00 87.12 544 TYR A C 1
ATOM 4130 O O . TYR A 1 544 ? -12.226 8.739 19.918 1.00 87.12 544 TYR A O 1
ATOM 4138 N N . TYR A 1 545 ? -14.220 9.214 20.854 1.00 88.62 545 TYR A N 1
ATOM 4139 C CA . TYR A 1 545 ? -13.665 9.699 22.111 1.00 88.62 545 TYR A CA 1
ATOM 4140 C C . TYR A 1 545 ? -13.112 8.542 22.918 1.00 88.62 545 TYR A C 1
ATOM 4142 O O . TYR A 1 545 ? -13.814 7.576 23.183 1.00 88.62 545 TYR A O 1
ATOM 4150 N N . ILE A 1 546 ? -11.874 8.675 23.365 1.00 91.56 546 ILE A N 1
ATOM 4151 C CA . ILE A 1 546 ? -11.251 7.720 24.284 1.00 91.56 546 ILE A CA 1
ATOM 4152 C C . ILE A 1 546 ? -11.065 8.308 25.683 1.00 91.56 546 ILE A C 1
ATOM 4154 O O . ILE A 1 546 ? -10.756 7.578 26.624 1.00 91.56 546 ILE A O 1
ATOM 4158 N N . ALA A 1 547 ? -11.257 9.622 25.819 1.00 89.19 547 ALA A N 1
ATOM 4159 C CA . ALA A 1 547 ? -11.026 10.365 27.044 1.00 89.19 547 ALA A CA 1
ATOM 4160 C C . ALA A 1 547 ? -11.821 11.685 27.094 1.00 89.19 547 ALA A C 1
ATOM 4162 O O . ALA A 1 547 ? -12.354 12.165 26.093 1.00 89.19 547 ALA A O 1
ATOM 4163 N N . TYR A 1 548 ? -11.871 12.288 28.283 1.00 81.75 548 TYR A N 1
ATOM 4164 C CA . TYR A 1 548 ? -12.582 13.528 28.586 1.00 81.75 548 TYR A CA 1
ATOM 4165 C C . TYR A 1 548 ? -11.899 14.769 27.979 1.00 81.75 548 TYR A C 1
ATOM 4167 O O . TYR A 1 548 ? -10.816 15.163 28.409 1.00 81.75 548 TYR A O 1
ATOM 4175 N N . GLY A 1 549 ? -12.559 15.440 27.031 1.00 69.88 549 GLY A N 1
ATOM 4176 C CA . GLY A 1 549 ? -11.917 16.390 26.107 1.00 69.88 549 GLY A CA 1
ATOM 4177 C C . GLY A 1 549 ? -11.262 17.667 26.670 1.00 69.88 549 GLY A C 1
ATOM 4178 O O . GLY A 1 549 ? -10.415 18.233 25.989 1.00 69.88 549 GLY A O 1
ATOM 4179 N N . SER A 1 550 ? -11.592 18.161 27.875 1.00 67.56 550 SER A N 1
ATOM 4180 C CA . SER A 1 550 ? -10.957 19.388 28.422 1.00 67.56 550 SER A CA 1
ATOM 4181 C C . SER A 1 550 ? -9.812 19.125 29.409 1.00 67.56 550 SER A C 1
ATOM 4183 O O . SER A 1 550 ? -9.143 20.057 29.847 1.00 67.56 550 SER A O 1
ATOM 4185 N N . SER A 1 551 ? -9.612 17.870 29.808 1.00 74.81 551 SER A N 1
ATOM 4186 C CA . SER A 1 551 ? -8.604 17.451 30.791 1.00 74.81 551 SER A CA 1
ATOM 4187 C C . SER A 1 551 ? -8.155 16.024 30.498 1.00 74.81 551 SER A C 1
ATOM 4189 O O . SER A 1 551 ? -8.108 15.169 31.384 1.00 74.81 551 SER A O 1
ATOM 4191 N N . THR A 1 552 ? -7.888 15.778 29.220 1.00 83.50 552 THR A N 1
ATOM 4192 C CA . THR A 1 552 ? -7.744 14.462 28.607 1.00 83.50 552 THR A CA 1
ATOM 4193 C C . THR A 1 552 ? -6.797 13.548 29.372 1.00 83.50 552 THR A C 1
ATOM 4195 O O . THR A 1 552 ? -7.168 12.432 29.722 1.00 83.50 552 THR A O 1
ATOM 4198 N N . THR A 1 553 ? -5.611 14.043 29.720 1.00 92.88 553 THR A N 1
ATOM 4199 C CA . THR A 1 553 ? -4.552 13.247 30.354 1.00 92.88 553 THR A CA 1
ATOM 4200 C C . THR A 1 553 ? -4.545 13.348 31.881 1.00 92.88 553 THR A C 1
ATOM 4202 O O . THR A 1 553 ? -3.738 12.688 32.532 1.00 92.88 553 THR A O 1
ATOM 4205 N N . ASN A 1 554 ? -5.458 14.119 32.488 1.00 92.75 554 ASN A N 1
ATOM 4206 C CA . ASN A 1 554 ? -5.530 14.286 33.948 1.00 92.75 554 ASN A CA 1
ATOM 4207 C C . ASN A 1 554 ? -6.078 13.052 34.673 1.00 92.75 554 ASN A C 1
ATOM 4209 O O . ASN A 1 554 ? -6.051 13.002 35.902 1.00 92.75 554 ASN A O 1
ATOM 4213 N N . TYR A 1 555 ? -6.595 12.078 33.927 1.00 94.00 555 TYR A N 1
ATOM 4214 C CA . TYR A 1 555 ? -7.137 10.842 34.465 1.00 94.00 555 TYR A CA 1
ATOM 4215 C C . TYR A 1 555 ? -6.404 9.644 33.860 1.00 94.00 555 TYR A C 1
ATOM 4217 O O . TYR A 1 555 ? -6.157 9.643 32.644 1.00 94.00 555 TYR A O 1
ATOM 4225 N N . PRO A 1 556 ? -6.093 8.619 34.676 1.00 95.56 556 PRO A N 1
ATOM 4226 C CA . PRO A 1 556 ? -5.614 7.340 34.176 1.00 95.56 556 PRO A CA 1
ATOM 4227 C C . PRO A 1 556 ? -6.541 6.798 33.097 1.00 95.56 556 PRO A C 1
ATOM 4229 O O . PRO A 1 556 ? -7.768 6.838 33.253 1.00 95.56 556 PRO A O 1
ATOM 4232 N N . LEU A 1 557 ? -5.950 6.299 32.020 1.00 96.06 557 LEU A N 1
ATOM 4233 C CA . LEU A 1 557 ? -6.647 5.652 30.919 1.00 96.06 557 LEU A CA 1
ATOM 4234 C C . LEU A 1 557 ? -6.269 4.170 30.914 1.00 96.06 557 LEU A C 1
ATOM 4236 O O . LEU A 1 557 ? -5.127 3.813 31.183 1.00 96.06 557 LEU A O 1
ATOM 4240 N N . ARG A 1 558 ? -7.225 3.304 30.601 1.00 96.50 558 ARG A N 1
ATOM 4241 C CA . ARG A 1 558 ? -6.976 1.881 30.372 1.00 96.50 558 ARG A CA 1
ATOM 4242 C C . ARG A 1 558 ? -7.857 1.353 29.256 1.00 96.50 558 ARG A C 1
ATOM 4244 O O . ARG A 1 558 ? -8.918 1.920 28.973 1.00 96.50 558 ARG A O 1
ATOM 4251 N N . ILE A 1 559 ? -7.434 0.242 28.675 1.00 98.12 559 ILE A N 1
ATOM 4252 C CA . ILE A 1 559 ? -8.170 -0.487 27.651 1.00 98.12 559 ILE A CA 1
ATOM 4253 C C . ILE A 1 559 ? -8.572 -1.829 28.250 1.00 98.12 559 ILE A C 1
ATOM 4255 O O . ILE A 1 559 ? -7.722 -2.664 28.546 1.00 98.12 559 ILE A O 1
ATOM 4259 N N . ASN A 1 560 ? -9.868 -2.027 28.469 1.00 97.50 560 ASN A N 1
ATOM 4260 C CA . ASN A 1 560 ? -10.410 -3.320 28.873 1.00 97.50 560 ASN A CA 1
ATOM 4261 C C . ASN A 1 560 ? -10.756 -4.120 27.621 1.00 97.50 560 ASN A C 1
ATOM 4263 O O . ASN A 1 560 ? -11.220 -3.550 26.633 1.00 97.50 560 ASN A O 1
ATOM 4267 N N . PHE A 1 561 ? -10.603 -5.436 27.682 1.00 97.44 561 PHE A N 1
ATOM 4268 C CA . PHE A 1 561 ? -11.125 -6.318 26.651 1.00 97.44 561 PHE A CA 1
ATOM 4269 C C . PHE A 1 561 ? -11.819 -7.535 27.254 1.00 97.44 561 PHE A C 1
ATOM 4271 O O . PHE A 1 561 ? -11.441 -8.061 28.305 1.00 97.44 561 PHE A O 1
ATOM 4278 N N . TYR A 1 562 ? -12.865 -7.957 26.558 1.00 97.12 562 TYR A N 1
ATOM 4279 C CA . TYR A 1 562 ? -13.760 -9.040 26.924 1.00 97.12 562 TYR A CA 1
ATOM 4280 C C . TYR A 1 562 ? -13.788 -10.005 25.739 1.00 97.12 562 TYR A C 1
ATOM 4282 O O . TYR A 1 562 ? -14.464 -9.739 24.747 1.00 97.12 562 TYR A O 1
ATOM 4290 N N . ALA A 1 563 ? -13.015 -11.087 25.812 1.00 95.81 563 ALA A N 1
ATOM 4291 C CA . ALA A 1 563 ? -12.877 -12.057 24.730 1.00 95.81 563 ALA A CA 1
ATOM 4292 C C . ALA A 1 563 ? -13.710 -13.314 25.008 1.00 95.81 563 ALA A C 1
ATOM 4294 O O . ALA A 1 563 ? -13.579 -13.942 26.068 1.00 95.81 563 ALA A O 1
ATOM 4295 N N . ALA A 1 564 ? -14.569 -13.681 24.055 1.00 94.38 564 ALA A N 1
ATOM 4296 C CA . ALA A 1 564 ? -15.253 -14.968 24.060 1.00 94.38 564 ALA A CA 1
ATOM 4297 C C . ALA A 1 564 ? -14.232 -16.119 24.081 1.00 94.38 564 ALA A C 1
ATOM 4299 O O . ALA A 1 564 ? -13.060 -15.946 23.742 1.00 94.38 564 ALA A O 1
ATOM 4300 N N . GLN A 1 565 ? -14.654 -17.291 24.546 1.00 91.19 565 GLN A N 1
ATOM 4301 C CA . GLN A 1 565 ? -13.793 -18.465 24.687 1.00 91.19 565 GLN A CA 1
ATOM 4302 C C . GLN A 1 565 ? -14.550 -19.706 24.218 1.00 91.19 565 GLN A C 1
ATOM 4304 O O . GLN A 1 565 ? -15.765 -19.790 24.405 1.00 91.19 565 GLN A O 1
ATOM 4309 N N . ALA A 1 566 ? -13.824 -20.694 23.688 1.00 87.75 566 ALA A N 1
ATOM 4310 C CA . ALA A 1 566 ? -14.404 -21.964 23.260 1.00 87.75 566 ALA A CA 1
ATOM 4311 C C . ALA A 1 566 ? -15.318 -22.576 24.350 1.00 87.75 566 ALA A C 1
ATOM 4313 O O . ALA A 1 566 ? -14.970 -22.551 25.540 1.00 87.75 566 ALA A O 1
ATOM 4314 N N . PRO A 1 567 ? -16.477 -23.156 23.982 1.00 88.25 567 PRO A N 1
ATOM 4315 C CA . PRO A 1 567 ? -16.948 -23.467 22.626 1.00 88.25 567 PRO A CA 1
ATOM 4316 C C . PRO A 1 567 ? -17.633 -22.311 21.871 1.00 88.25 567 PRO A C 1
ATOM 4318 O O . PRO A 1 567 ? -18.084 -22.541 20.753 1.00 88.25 567 PRO A O 1
ATOM 4321 N N . ASP A 1 568 ? -17.744 -21.114 22.456 1.00 89.94 568 ASP A N 1
ATOM 4322 C CA . ASP A 1 568 ? -18.194 -19.931 21.714 1.00 89.94 568 ASP A CA 1
ATOM 4323 C C . ASP A 1 568 ? -17.123 -19.485 20.696 1.00 89.94 568 ASP A C 1
ATOM 4325 O O . ASP A 1 568 ? -15.988 -19.966 20.723 1.00 89.94 568 ASP A O 1
ATOM 4329 N N . ASP A 1 569 ? -17.479 -18.563 19.798 1.00 90.06 569 ASP A N 1
ATOM 4330 C CA . ASP A 1 569 ? -16.559 -18.003 18.801 1.00 90.06 569 ASP A CA 1
ATOM 4331 C C . ASP A 1 569 ? -15.441 -17.188 19.464 1.00 90.06 569 ASP A C 1
ATOM 4333 O O . ASP A 1 569 ? -15.649 -16.048 19.875 1.00 90.06 569 ASP A O 1
ATOM 4337 N N . ASP A 1 570 ? -14.245 -17.766 19.551 1.00 90.06 570 ASP A N 1
ATOM 4338 C CA . ASP A 1 570 ? -13.058 -17.180 20.182 1.00 90.06 570 ASP A CA 1
ATOM 4339 C C . ASP A 1 570 ? -12.495 -15.943 19.458 1.00 90.06 570 ASP A C 1
ATOM 4341 O O . ASP A 1 570 ? -11.622 -15.258 19.995 1.00 90.06 570 ASP A O 1
ATOM 4345 N N . ASN A 1 571 ? -13.025 -15.607 18.278 1.00 91.06 571 ASN A N 1
ATOM 4346 C CA . ASN A 1 571 ? -12.681 -14.386 17.551 1.00 91.06 571 ASN A CA 1
ATOM 4347 C C . ASN A 1 571 ? -13.509 -13.172 17.988 1.00 91.06 571 ASN A C 1
ATOM 4349 O O . ASN A 1 571 ? -13.154 -12.042 17.646 1.00 91.06 571 ASN A O 1
ATOM 4353 N N . PHE A 1 572 ? -14.590 -13.374 18.747 1.00 94.38 572 PHE A N 1
ATOM 4354 C CA . PHE A 1 572 ? -15.427 -12.276 19.212 1.00 94.38 572 PHE A CA 1
ATOM 4355 C C . PHE A 1 572 ? -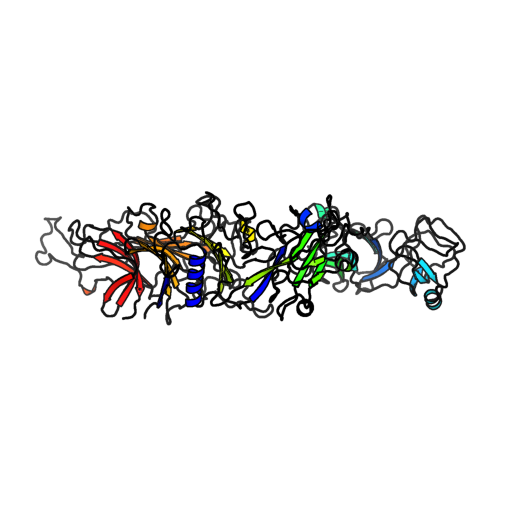14.837 -11.599 20.451 1.00 94.38 572 PHE A C 1
ATOM 4357 O O . PHE A 1 572 ? -14.696 -12.203 21.521 1.00 94.38 572 PHE A O 1
ATOM 4364 N N . VAL A 1 573 ? -14.542 -10.306 20.318 1.00 96.19 573 VAL A N 1
ATOM 4365 C CA . VAL A 1 573 ? -13.964 -9.489 21.386 1.00 96.19 573 VAL A CA 1
ATOM 4366 C C . VAL A 1 573 ? -14.671 -8.145 21.458 1.00 96.19 573 VAL A C 1
ATOM 4368 O O . VAL A 1 573 ? -14.893 -7.490 20.441 1.00 96.19 573 VAL A O 1
ATOM 4371 N N . VAL A 1 574 ? -14.981 -7.701 22.673 1.00 97.44 574 VAL A N 1
ATOM 4372 C CA . VAL A 1 574 ? -15.370 -6.313 22.947 1.00 97.44 574 VAL A CA 1
ATOM 4373 C C . VAL A 1 574 ? -14.183 -5.594 23.574 1.00 97.44 574 VAL A C 1
ATOM 4375 O O . VAL A 1 574 ? -13.666 -6.045 24.595 1.00 97.44 574 VAL A O 1
ATOM 4378 N N . ILE A 1 575 ? -13.763 -4.479 22.984 1.00 98.19 575 ILE A N 1
ATOM 4379 C CA . ILE A 1 575 ? -12.674 -3.617 23.454 1.00 98.19 575 ILE A CA 1
ATOM 4380 C C . ILE A 1 575 ? -13.282 -2.312 23.968 1.00 98.19 575 ILE A C 1
ATOM 4382 O O . ILE A 1 575 ? -14.196 -1.764 23.354 1.00 98.19 575 ILE A O 1
ATOM 4386 N N . GLN A 1 576 ? -12.793 -1.815 25.103 1.00 97.19 576 GLN A N 1
ATOM 4387 C CA . GLN A 1 576 ? -13.344 -0.644 25.772 1.00 97.19 576 GLN A CA 1
ATOM 4388 C C . GLN A 1 576 ? -12.262 0.279 26.338 1.00 97.19 576 GLN A C 1
ATOM 4390 O O . GLN A 1 576 ? -11.546 -0.086 27.270 1.00 97.19 576 GLN A O 1
ATOM 4395 N N . PHE A 1 577 ? -12.239 1.526 25.869 1.00 96.25 577 PHE A N 1
ATOM 4396 C CA . PHE A 1 577 ? -11.477 2.614 26.481 1.00 96.25 577 PHE A CA 1
ATOM 4397 C C . PHE A 1 577 ? -12.203 3.153 27.709 1.00 96.25 577 PHE A C 1
ATOM 4399 O O . PHE A 1 577 ? -13.407 3.422 27.675 1.00 96.25 577 PHE A O 1
ATOM 4406 N N . THR A 1 578 ? -11.485 3.307 28.819 1.00 93.81 578 THR A N 1
ATOM 4407 C CA . THR A 1 578 ? -12.069 3.729 30.096 1.00 93.81 578 THR A CA 1
ATOM 4408 C C . THR A 1 578 ? -11.125 4.625 30.877 1.00 93.81 578 THR A C 1
ATOM 4410 O O . THR A 1 578 ? -9.957 4.283 31.048 1.00 93.81 578 THR A O 1
ATOM 4413 N N . GLN A 1 579 ? -11.642 5.726 31.427 1.00 92.38 579 GLN A N 1
ATOM 4414 C CA . GLN A 1 579 ? -10.884 6.582 32.342 1.00 92.38 579 GLN A CA 1
ATOM 4415 C C . GLN A 1 579 ? -11.312 6.414 33.795 1.00 92.38 579 GLN A C 1
ATOM 4417 O O . GLN A 1 579 ? -12.500 6.264 34.086 1.00 92.38 579 GLN A O 1
ATOM 4422 N N . LEU A 1 580 ? -10.350 6.499 34.715 1.00 92.06 580 LEU A N 1
ATOM 4423 C CA . LEU A 1 580 ? -10.618 6.570 36.150 1.00 92.06 580 LEU A CA 1
ATOM 4424 C C . LEU A 1 580 ? -10.835 8.030 36.576 1.00 92.06 580 LEU A C 1
ATOM 4426 O O . LEU A 1 580 ? -9.894 8.748 36.908 1.00 92.06 580 LEU A O 1
ATOM 4430 N N . VAL A 1 581 ? -12.091 8.464 36.605 1.00 88.12 581 VAL A N 1
ATOM 4431 C CA . VAL A 1 581 ? -12.497 9.824 36.982 1.00 88.12 581 VAL A CA 1
ATOM 4432 C C . VAL A 1 581 ? -13.182 9.782 38.342 1.00 88.12 581 VAL A C 1
ATOM 4434 O O . VAL A 1 581 ? -14.165 9.070 38.527 1.00 88.12 581 VAL A O 1
ATOM 4437 N N . ASN A 1 582 ? -12.685 10.543 39.322 1.00 87.38 582 ASN A N 1
ATOM 4438 C CA . ASN A 1 582 ? -13.259 10.594 40.677 1.00 87.38 582 ASN A CA 1
ATOM 4439 C C . ASN A 1 582 ? -13.468 9.194 41.301 1.00 87.38 582 ASN A C 1
ATOM 4441 O O . ASN A 1 582 ? -14.525 8.912 41.868 1.00 87.38 582 ASN A O 1
ATOM 4445 N N . GLN A 1 583 ? -12.463 8.315 41.168 1.00 86.75 583 GLN A N 1
ATOM 4446 C CA . GLN A 1 583 ? -12.482 6.906 41.609 1.00 86.75 583 GLN A CA 1
ATOM 4447 C C . GLN A 1 583 ? -13.541 6.029 40.917 1.00 86.75 583 GLN A C 1
ATOM 4449 O O . GLN A 1 583 ? -13.922 4.978 41.432 1.00 86.75 583 GLN A O 1
ATOM 4454 N N . ARG A 1 584 ? -14.041 6.450 39.752 1.00 86.94 584 ARG A N 1
ATOM 4455 C CA . ARG A 1 584 ? -15.023 5.707 38.962 1.00 86.94 584 ARG A CA 1
ATOM 4456 C C . ARG A 1 584 ? -14.503 5.487 37.555 1.00 86.94 584 ARG A C 1
ATOM 4458 O O . ARG A 1 584 ? -13.987 6.406 36.929 1.00 86.94 584 ARG A O 1
ATOM 4465 N N . TYR A 1 585 ? -14.678 4.271 37.064 1.00 89.69 585 TYR A N 1
ATOM 4466 C CA . TYR A 1 585 ? -14.382 3.925 35.685 1.00 89.69 585 TYR A CA 1
ATOM 4467 C C . TYR A 1 585 ? -15.511 4.416 34.774 1.00 89.69 585 TYR A C 1
ATOM 4469 O O . TYR A 1 585 ? -16.663 4.015 34.944 1.00 89.69 585 TYR A O 1
ATOM 4477 N N . ILE A 1 586 ? -15.176 5.307 33.841 1.00 88.56 586 ILE A N 1
ATOM 4478 C CA . ILE A 1 586 ? -16.092 5.873 32.846 1.00 88.56 586 ILE A CA 1
ATOM 4479 C C . ILE A 1 586 ? -15.690 5.346 31.465 1.00 88.56 586 ILE A C 1
ATOM 4481 O O . ILE A 1 586 ? -14.546 5.578 31.063 1.00 88.56 586 ILE A O 1
ATOM 4485 N N . PRO A 1 587 ? -16.582 4.638 30.750 1.00 91.06 587 PRO A N 1
ATOM 4486 C CA . PRO A 1 587 ? -16.296 4.135 29.417 1.00 91.06 587 PRO A CA 1
ATOM 4487 C C . PRO A 1 587 ? -16.496 5.259 28.393 1.00 91.06 587 PRO A C 1
ATOM 4489 O O . PRO A 1 587 ? -17.498 5.971 28.445 1.00 91.06 587 PRO A O 1
ATOM 4492 N N . TRP A 1 588 ? -15.556 5.410 27.464 1.00 90.75 588 TRP A N 1
ATOM 4493 C CA . TRP A 1 588 ? -15.604 6.461 26.436 1.00 90.75 588 TRP A CA 1
ATOM 4494 C C . TRP A 1 588 ? -15.897 5.908 25.046 1.00 90.75 588 TRP A C 1
ATOM 4496 O O . TRP A 1 588 ? -16.714 6.459 24.313 1.00 90.75 588 TRP A O 1
ATOM 4506 N N . TRP A 1 589 ? -15.293 4.769 24.717 1.00 92.56 589 TRP A N 1
ATOM 4507 C CA . TRP A 1 589 ? -15.525 4.080 23.457 1.00 92.56 589 TRP A CA 1
ATOM 4508 C C . TRP A 1 589 ? -15.469 2.576 23.671 1.00 92.56 589 TRP A C 1
ATOM 4510 O O . TRP A 1 589 ? -14.548 2.073 24.310 1.00 92.56 589 TRP A O 1
ATOM 4520 N N . THR A 1 590 ? -16.492 1.879 23.179 1.00 96.06 590 THR A N 1
ATOM 4521 C CA . THR A 1 590 ? -16.642 0.425 23.279 1.00 96.06 590 THR A CA 1
ATOM 4522 C C . THR A 1 590 ? -16.971 -0.117 21.894 1.00 96.06 590 THR A C 1
ATOM 4524 O O . THR A 1 590 ? -17.939 0.341 21.286 1.00 96.06 590 THR A O 1
ATOM 4527 N N . PHE A 1 591 ? -16.189 -1.071 21.395 1.00 96.19 591 PHE A N 1
ATOM 4528 C CA . PHE A 1 591 ? -16.308 -1.559 20.022 1.00 96.19 591 PHE A CA 1
ATOM 4529 C C . PHE A 1 591 ? -15.839 -3.007 19.857 1.00 96.19 591 PHE A C 1
ATOM 4531 O O . PHE A 1 591 ? -15.167 -3.569 20.720 1.00 96.19 591 PHE A O 1
ATOM 4538 N N . THR A 1 592 ? -16.192 -3.598 18.721 1.00 95.69 592 THR A N 1
ATOM 4539 C CA . THR A 1 592 ? -15.717 -4.896 18.242 1.00 95.69 592 THR A CA 1
ATOM 4540 C C . THR A 1 592 ? -15.245 -4.730 16.806 1.00 95.69 592 THR A C 1
ATOM 4542 O O . THR A 1 592 ? -16.018 -4.282 15.959 1.00 95.69 592 THR A O 1
ATOM 4545 N N . LEU A 1 593 ? -14.005 -5.139 16.529 1.00 95.12 593 LEU A N 1
ATOM 4546 C CA . LEU A 1 593 ? -13.573 -5.435 15.165 1.00 95.12 593 LEU A CA 1
ATOM 4547 C C . LEU A 1 593 ? -13.969 -6.868 14.842 1.00 95.12 593 LEU A C 1
ATOM 4549 O O . LEU A 1 593 ? -13.743 -7.775 15.646 1.00 95.12 593 LEU A O 1
ATOM 4553 N N . HIS A 1 594 ? -14.582 -7.070 13.686 1.00 91.94 594 HIS A N 1
ATOM 4554 C CA . HIS A 1 594 ? -15.008 -8.394 13.274 1.00 91.94 594 HIS A CA 1
ATOM 4555 C C . HIS A 1 594 ? -13.816 -9.193 12.740 1.00 91.94 594 HIS A C 1
ATOM 4557 O O . HIS A 1 594 ? -13.050 -8.687 11.921 1.00 91.94 594 HIS A O 1
ATOM 4563 N N . LYS A 1 595 ? -13.656 -10.428 13.231 1.00 89.38 595 LYS A N 1
ATOM 4564 C CA . LYS A 1 595 ? -12.546 -11.323 12.893 1.00 89.38 595 LYS A CA 1
ATOM 4565 C C . LYS A 1 595 ? -13.048 -12.733 12.595 1.00 89.38 595 LYS A C 1
ATOM 4567 O O . LYS A 1 595 ? -13.940 -13.235 13.274 1.00 89.38 595 LYS A O 1
ATOM 4572 N N . GLY A 1 596 ? -12.372 -13.398 11.663 1.00 85.88 596 GLY A N 1
ATOM 4573 C CA . GLY A 1 596 ? -12.499 -14.834 11.427 1.00 85.88 596 GLY A CA 1
ATOM 4574 C C . GLY A 1 596 ? -13.659 -15.205 10.505 1.00 85.88 596 GLY A C 1
ATOM 4575 O O . GLY A 1 596 ? -14.428 -14.356 10.066 1.00 85.88 596 GLY A O 1
ATOM 4576 N N . LEU A 1 597 ? -13.788 -16.506 10.232 1.00 81.38 597 LEU A N 1
ATOM 4577 C CA . LEU A 1 597 ? -14.734 -17.044 9.244 1.00 81.38 597 LEU A CA 1
ATOM 4578 C C . LEU A 1 597 ? -16.187 -17.090 9.721 1.00 81.38 597 LEU A C 1
ATOM 4580 O O . LEU A 1 597 ? -17.091 -17.216 8.902 1.00 81.38 597 LEU A O 1
ATOM 4584 N N . ASN A 1 598 ? -16.416 -17.044 11.036 1.00 87.56 598 ASN A N 1
ATOM 4585 C CA . ASN A 1 598 ? -17.762 -17.132 11.606 1.00 87.56 598 ASN A CA 1
ATOM 4586 C C . ASN A 1 598 ? -18.579 -15.872 11.307 1.00 87.56 598 ASN A C 1
ATOM 4588 O O . ASN A 1 598 ? -19.781 -15.950 11.052 1.00 87.56 598 ASN A O 1
ATOM 4592 N N . PHE A 1 599 ? -17.925 -14.711 11.318 1.00 88.75 599 PHE A N 1
ATOM 4593 C CA . PHE A 1 599 ? -18.550 -13.455 10.950 1.00 88.75 599 PHE A CA 1
ATOM 4594 C C . PHE A 1 599 ? -18.768 -13.404 9.437 1.00 88.75 599 PHE A C 1
ATOM 4596 O O . PHE A 1 599 ? -17.811 -13.385 8.668 1.00 88.75 599 PHE A O 1
ATOM 4603 N N . GLY A 1 600 ? -20.034 -13.395 9.007 1.00 87.06 600 GLY A N 1
ATOM 4604 C CA . GLY A 1 600 ? -20.372 -13.413 7.584 1.00 87.06 600 GLY A CA 1
ATOM 4605 C C . GLY A 1 600 ? -20.402 -14.784 6.933 1.00 87.06 600 GLY A C 1
ATOM 4606 O O . GLY A 1 600 ? -20.568 -14.866 5.712 1.00 87.06 600 GLY A O 1
ATOM 4607 N N . ALA A 1 601 ? -20.256 -15.854 7.720 1.00 85.12 601 ALA A N 1
ATOM 4608 C CA . ALA A 1 601 ? -20.299 -17.220 7.223 1.00 85.12 601 ALA A CA 1
ATOM 4609 C C . ALA A 1 601 ? -21.559 -17.450 6.374 1.00 85.12 601 ALA A C 1
ATOM 4611 O O . ALA A 1 601 ? -22.683 -17.258 6.842 1.00 85.12 601 ALA A O 1
ATOM 4612 N N . ASN A 1 602 ? -21.376 -17.924 5.139 1.00 83.88 602 ASN A N 1
ATOM 4613 C CA . ASN A 1 602 ? -22.442 -18.176 4.156 1.00 83.88 602 ASN A CA 1
ATOM 4614 C C . ASN A 1 602 ? -23.177 -16.925 3.631 1.00 83.88 602 ASN A C 1
ATOM 4616 O O . ASN A 1 602 ? -24.157 -17.075 2.900 1.00 83.88 602 ASN A O 1
ATOM 4620 N N . VAL A 1 603 ? -22.735 -15.715 3.986 1.00 87.50 603 VAL A N 1
ATOM 4621 C CA . VAL A 1 603 ? -23.270 -14.451 3.450 1.00 87.50 603 VAL A CA 1
ATOM 4622 C C . VAL A 1 603 ? -22.279 -13.822 2.478 1.00 87.50 603 VAL A C 1
ATOM 4624 O O . VAL A 1 603 ? -22.676 -13.420 1.386 1.00 87.50 603 VAL A O 1
ATOM 4627 N N . TRP A 1 604 ? -20.999 -13.776 2.850 1.00 86.69 604 TRP A N 1
ATOM 4628 C CA . TRP A 1 604 ? -19.942 -13.197 2.025 1.00 86.69 604 TRP A CA 1
ATOM 4629 C C . TRP A 1 604 ? -18.934 -14.250 1.586 1.00 86.69 604 TRP A C 1
ATOM 4631 O O . TRP A 1 604 ? -18.653 -15.206 2.309 1.00 86.69 604 TRP A O 1
ATOM 4641 N N . ASP A 1 605 ? -18.366 -14.030 0.405 1.00 84.88 605 ASP A N 1
ATOM 4642 C CA . ASP A 1 605 ? -17.209 -14.763 -0.090 1.00 84.88 605 ASP A CA 1
ATOM 4643 C C . ASP A 1 605 ? -15.969 -13.867 0.022 1.00 84.88 605 ASP A C 1
ATOM 4645 O O . ASP A 1 605 ? -15.762 -12.967 -0.798 1.00 84.88 605 ASP A O 1
ATOM 4649 N N . LEU A 1 606 ? -15.161 -14.094 1.064 1.00 82.00 606 LEU A N 1
ATOM 4650 C CA . LEU A 1 606 ? -13.962 -13.294 1.352 1.00 82.00 606 LEU A CA 1
ATOM 4651 C C . LEU A 1 606 ? -12.861 -13.437 0.281 1.00 82.00 606 LEU A C 1
ATOM 4653 O O . LEU A 1 606 ? -11.844 -12.740 0.326 1.00 82.00 606 LEU A O 1
ATOM 4657 N N . ASP A 1 607 ? -13.062 -14.289 -0.725 1.00 81.06 607 ASP A N 1
ATOM 4658 C CA . ASP A 1 607 ? -12.192 -14.368 -1.897 1.00 81.06 607 ASP A CA 1
ATOM 4659 C C . ASP A 1 607 ? -12.337 -13.125 -2.789 1.00 81.06 607 ASP A C 1
ATOM 4661 O O . ASP A 1 607 ? -11.396 -12.766 -3.506 1.00 81.06 607 ASP A O 1
ATOM 4665 N N . TYR A 1 608 ? -13.490 -12.446 -2.717 1.00 82.62 608 TYR A N 1
ATOM 4666 C CA . TYR A 1 608 ? -13.862 -11.317 -3.577 1.00 82.62 608 TYR A CA 1
ATOM 4667 C C . TYR A 1 608 ? -14.230 -10.032 -2.820 1.00 82.62 608 TYR A C 1
ATOM 4669 O O . TYR A 1 608 ? -14.363 -8.987 -3.461 1.00 82.62 608 TYR A O 1
ATOM 4677 N N . VAL A 1 609 ? -14.370 -10.087 -1.490 1.00 88.00 609 VAL A N 1
ATOM 4678 C CA . VAL A 1 609 ? -14.649 -8.923 -0.630 1.00 88.00 609 VAL A CA 1
ATOM 4679 C C . VAL A 1 609 ? -13.798 -8.934 0.637 1.00 88.00 609 VAL A C 1
ATOM 4681 O O . VAL A 1 609 ? -13.399 -9.993 1.111 1.00 88.00 609 VAL A O 1
ATOM 4684 N N . TRP A 1 610 ? -13.543 -7.759 1.212 1.00 89.75 610 TRP A N 1
ATOM 4685 C CA . TRP A 1 610 ? -12.813 -7.604 2.478 1.00 89.75 610 TRP A CA 1
ATOM 4686 C C . TRP A 1 610 ? -13.743 -7.111 3.595 1.00 89.75 610 TRP A C 1
ATOM 4688 O O . TRP A 1 610 ? -14.745 -6.449 3.335 1.00 89.75 610 TRP A O 1
ATOM 4698 N N . ASN A 1 611 ? -13.421 -7.422 4.853 1.00 89.94 611 ASN A N 1
ATOM 4699 C CA . ASN A 1 611 ? -14.270 -7.106 6.006 1.00 89.94 611 ASN A CA 1
ATOM 4700 C C . ASN A 1 611 ? -13.832 -5.811 6.714 1.00 89.94 611 ASN A C 1
ATOM 4702 O O . ASN A 1 611 ? -13.013 -5.845 7.632 1.00 89.94 611 ASN A O 1
ATOM 4706 N N . GLY A 1 612 ? -14.386 -4.676 6.288 1.00 90.06 612 GLY A N 1
ATOM 4707 C CA . GLY A 1 612 ? -14.033 -3.341 6.786 1.00 90.06 612 GLY A CA 1
ATOM 4708 C C . GLY A 1 612 ? -14.955 -2.782 7.856 1.00 90.06 612 GLY A C 1
ATOM 4709 O O . GLY A 1 612 ? -14.794 -1.640 8.275 1.00 90.06 612 GLY A O 1
ATOM 4710 N N . THR A 1 613 ? -15.957 -3.542 8.278 1.00 89.44 613 THR A N 1
ATOM 4711 C CA . THR A 1 613 ? -16.999 -3.029 9.162 1.00 89.44 613 THR A CA 1
ATOM 4712 C C . THR A 1 613 ? -16.720 -3.374 10.619 1.00 89.44 613 THR A C 1
ATOM 4714 O O . THR A 1 613 ? -16.115 -4.398 10.934 1.00 89.44 613 THR A O 1
ATOM 4717 N N . MET A 1 614 ? -17.153 -2.507 11.531 1.00 92.69 614 MET A N 1
ATOM 4718 C CA . MET A 1 614 ? -17.080 -2.737 12.969 1.00 92.69 614 MET A CA 1
ATOM 4719 C C . MET A 1 614 ? -18.423 -2.483 13.651 1.00 92.69 614 MET A C 1
ATOM 4721 O O . MET A 1 614 ? -19.329 -1.865 13.089 1.00 92.69 614 MET A O 1
ATOM 4725 N N . THR A 1 615 ? -18.531 -2.930 14.901 1.00 93.19 615 THR A N 1
ATOM 4726 C CA . THR A 1 615 ? -19.693 -2.654 15.751 1.00 93.19 615 THR A CA 1
ATOM 4727 C C . THR A 1 615 ? -19.290 -1.810 16.949 1.00 93.19 615 THR A C 1
ATOM 4729 O O . THR A 1 615 ? -18.469 -2.238 17.757 1.00 93.19 615 THR A O 1
ATOM 4732 N N . ASN A 1 616 ? -19.902 -0.637 17.102 1.00 92.69 616 ASN A N 1
ATOM 4733 C CA . ASN A 1 616 ? -19.814 0.170 18.318 1.00 92.69 616 ASN A CA 1
ATOM 4734 C C . ASN A 1 616 ? -20.974 -0.150 19.267 1.00 92.69 616 ASN A C 1
ATOM 4736 O O . ASN A 1 616 ? -22.093 -0.419 18.831 1.00 92.69 616 ASN A O 1
ATOM 4740 N N . TYR A 1 617 ? -20.721 -0.038 20.570 1.00 92.81 617 TYR A N 1
ATOM 4741 C CA . TYR A 1 617 ? -21.729 -0.167 21.622 1.00 92.81 617 TYR A CA 1
ATOM 4742 C C . TYR A 1 617 ? -21.858 1.172 22.342 1.00 92.81 617 TYR A C 1
ATOM 4744 O O . TYR A 1 617 ? -20.906 1.643 22.970 1.00 92.81 617 TYR A O 1
ATOM 4752 N N . ARG A 1 618 ? -23.028 1.802 22.234 1.00 87.56 618 ARG A N 1
ATOM 4753 C CA . ARG A 1 618 ? -23.262 3.175 22.695 1.00 87.56 618 ARG A CA 1
ATOM 4754 C C . ARG A 1 618 ? -24.497 3.291 23.583 1.00 87.56 618 ARG A C 1
ATOM 4756 O O . ARG A 1 618 ? -25.360 2.415 23.600 1.00 87.56 618 ARG A O 1
ATOM 4763 N N . THR A 1 619 ? -24.566 4.390 24.329 1.00 84.88 619 THR A N 1
ATOM 4764 C CA . THR A 1 619 ? -25.664 4.730 25.248 1.00 84.88 619 THR A CA 1
ATOM 4765 C C . THR A 1 619 ? -26.210 6.118 24.947 1.00 84.88 619 THR A C 1
ATOM 4767 O O . THR A 1 619 ? -25.487 6.966 24.418 1.00 84.88 619 THR A O 1
ATOM 4770 N N . GLY A 1 620 ? -27.456 6.394 25.347 1.00 68.88 620 GLY A N 1
ATOM 4771 C CA . GLY A 1 620 ? -28.032 7.740 25.234 1.00 68.88 620 GLY A CA 1
ATOM 4772 C C . GLY A 1 620 ? -27.295 8.790 26.074 1.00 68.88 620 GLY A C 1
ATOM 4773 O O . GLY A 1 620 ? -27.281 9.972 25.725 1.00 68.88 620 GLY A O 1
ATOM 4774 N N . HIS A 1 621 ? -26.621 8.349 27.140 1.00 65.69 621 HIS A N 1
ATOM 4775 C CA . HIS A 1 621 ? -25.730 9.178 27.952 1.00 65.69 621 HIS A CA 1
ATOM 4776 C C . HIS A 1 621 ? -24.453 9.612 27.206 1.00 65.69 621 HIS A C 1
ATOM 4778 O O . HIS A 1 621 ? -24.005 10.739 27.398 1.00 65.69 621 HIS A O 1
ATOM 4784 N N . ILE A 1 622 ? -23.877 8.748 26.358 1.00 60.62 622 ILE A N 1
ATOM 4785 C CA . ILE A 1 622 ? -22.640 9.029 25.603 1.00 60.62 622 ILE A CA 1
ATOM 4786 C C . ILE A 1 622 ? -22.905 9.937 24.390 1.00 60.62 622 ILE A C 1
ATOM 4788 O O . ILE A 1 622 ? -22.061 10.765 24.056 1.00 60.62 622 ILE A O 1
ATOM 4792 N N . ASP A 1 623 ? -24.074 9.835 23.751 1.00 58.53 623 ASP A N 1
ATOM 4793 C CA . ASP A 1 623 ? -24.397 10.660 22.574 1.00 58.53 623 ASP A CA 1
ATOM 4794 C C . ASP A 1 623 ? -24.742 12.117 22.914 1.00 58.53 623 ASP A C 1
ATOM 4796 O O . ASP A 1 623 ? -24.574 13.015 22.088 1.00 58.53 623 ASP A O 1
ATOM 4800 N N . ASN A 1 624 ? -25.200 12.387 24.138 1.00 52.91 624 ASN A N 1
ATOM 4801 C CA . ASN A 1 624 ? -25.452 13.746 24.595 1.00 52.91 624 ASN A CA 1
ATOM 4802 C C . ASN A 1 624 ? -24.181 14.316 25.234 1.00 52.91 624 ASN A C 1
ATOM 4804 O O . ASN A 1 624 ? -23.889 14.015 26.386 1.00 52.91 624 ASN A O 1
ATOM 4808 N N . TRP A 1 625 ? -23.489 15.207 24.513 1.00 44.62 625 TRP A N 1
ATOM 4809 C CA . TRP A 1 625 ? -22.252 15.939 24.873 1.00 44.62 625 TRP A CA 1
ATOM 4810 C C . TRP A 1 625 ? -22.146 16.463 26.327 1.00 44.62 625 TRP A C 1
ATOM 4812 O O . TRP A 1 625 ? -21.057 16.774 26.799 1.00 44.62 625 TRP A O 1
ATOM 4822 N N . ASN A 1 626 ? -23.257 16.552 27.063 1.00 41.75 626 ASN A N 1
ATOM 4823 C CA . ASN A 1 626 ? -23.308 17.043 28.440 1.00 41.75 626 ASN A CA 1
ATOM 4824 C C . ASN A 1 626 ? -23.555 15.964 29.512 1.00 41.75 626 ASN A C 1
ATOM 4826 O O . ASN A 1 626 ? -23.578 16.312 30.689 1.00 41.75 626 ASN A O 1
ATOM 4830 N N . GLY A 1 627 ? -23.778 14.689 29.162 1.00 48.16 627 GLY A N 1
ATOM 4831 C CA . GLY A 1 627 ? -23.991 13.605 30.137 1.00 48.16 627 GLY A CA 1
ATOM 4832 C C . GLY A 1 627 ? -25.187 13.807 31.085 1.00 48.16 627 GLY A C 1
ATOM 4833 O O . GLY A 1 627 ? -25.286 13.152 32.118 1.00 48.16 627 GLY A O 1
ATOM 4834 N N . THR A 1 628 ? -26.095 14.737 30.784 1.00 44.72 628 THR A N 1
ATOM 4835 C CA . THR A 1 628 ? -27.213 15.114 31.667 1.00 44.72 628 THR A CA 1
ATOM 4836 C C . THR A 1 628 ? -28.520 14.398 31.345 1.00 44.72 628 THR A C 1
ATOM 4838 O O . THR A 1 628 ? -29.451 14.460 32.145 1.00 44.72 628 THR A O 1
ATOM 4841 N N . THR A 1 629 ? -28.609 13.728 30.194 1.00 54.56 629 THR A N 1
ATOM 4842 C CA . THR A 1 629 ? -29.848 13.102 29.712 1.00 54.56 629 THR A CA 1
ATOM 4843 C C . THR A 1 629 ? -29.606 11.611 29.521 1.00 54.56 629 THR A C 1
ATOM 4845 O O . THR A 1 629 ? -28.701 11.226 28.785 1.00 54.56 629 THR A O 1
ATOM 4848 N N . HIS A 1 630 ? -30.385 10.788 30.216 1.00 66.94 630 HIS A N 1
ATOM 4849 C CA . HIS A 1 630 ? -30.303 9.329 30.175 1.00 66.94 630 HIS A CA 1
ATOM 4850 C C . HIS A 1 630 ? -31.395 8.768 29.263 1.00 66.94 630 HIS A C 1
ATOM 4852 O O . HIS A 1 630 ? -32.522 9.265 29.285 1.00 66.94 630 HIS A O 1
ATOM 4858 N N . GLY A 1 631 ? -31.053 7.772 28.442 1.00 68.88 631 GLY A N 1
ATOM 4859 C CA . GLY A 1 631 ? -31.961 7.209 27.440 1.00 68.88 631 GLY A CA 1
ATOM 4860 C C . GLY A 1 631 ? -32.653 5.909 27.857 1.00 68.88 631 GLY A C 1
ATOM 4861 O O . GLY A 1 631 ? -33.645 5.530 27.234 1.00 68.88 631 GLY A O 1
ATOM 4862 N N . ASP A 1 632 ? -32.146 5.225 28.889 1.00 80.31 632 ASP A N 1
ATOM 4863 C CA . ASP A 1 632 ? -32.526 3.849 29.264 1.00 80.31 632 ASP A CA 1
ATOM 4864 C C . ASP A 1 632 ? -32.361 2.837 28.119 1.00 80.31 632 ASP A C 1
ATOM 4866 O O . ASP A 1 632 ? -33.092 1.844 28.028 1.00 80.31 632 ASP A O 1
ATOM 4870 N N . TYR A 1 633 ? -31.409 3.088 27.217 1.00 83.75 633 TYR A N 1
ATOM 4871 C CA . TYR A 1 633 ? -31.120 2.206 26.094 1.00 83.75 633 TYR A CA 1
ATOM 4872 C C . TYR A 1 633 ? -29.622 2.038 25.861 1.00 83.75 633 TYR A C 1
ATOM 4874 O O . TYR A 1 633 ? -28.810 2.934 26.094 1.00 83.75 633 TYR A O 1
ATOM 4882 N N . ILE A 1 634 ? -29.281 0.877 25.317 1.00 88.69 634 ILE A N 1
ATOM 4883 C CA . ILE A 1 634 ? -27.999 0.617 24.670 1.00 88.69 634 ILE A CA 1
ATOM 4884 C C . ILE A 1 634 ? -28.301 0.374 23.204 1.00 88.69 634 ILE A C 1
ATOM 4886 O O . ILE A 1 634 ? -29.294 -0.274 22.882 1.00 88.69 634 ILE A O 1
ATOM 4890 N N . TYR A 1 635 ? -27.457 0.861 22.307 1.00 87.88 635 TYR A N 1
ATOM 4891 C CA . TYR A 1 635 ? -27.562 0.488 20.906 1.00 87.88 635 TYR A CA 1
ATOM 4892 C C . TYR A 1 635 ? -26.246 -0.033 20.360 1.00 87.88 635 TYR A C 1
ATOM 4894 O O . TYR A 1 635 ? -25.164 0.415 20.751 1.00 87.88 635 TYR A O 1
ATOM 4902 N N . THR A 1 636 ? -26.364 -1.008 19.463 1.00 90.81 636 THR A N 1
ATOM 4903 C CA . THR A 1 636 ? -25.269 -1.390 18.579 1.00 90.81 636 THR A CA 1
ATOM 4904 C C . THR A 1 636 ? -25.330 -0.508 17.345 1.00 90.81 636 THR A C 1
ATOM 4906 O O . THR A 1 636 ? -26.412 -0.239 16.820 1.00 90.81 636 THR A O 1
ATOM 4909 N N . GLN A 1 637 ? -24.176 -0.028 16.909 1.00 88.44 637 GLN A N 1
ATOM 4910 C CA . GLN A 1 637 ? -24.012 0.783 15.712 1.00 88.44 637 GLN A CA 1
ATOM 4911 C C . GLN A 1 637 ? -23.037 0.054 14.797 1.00 88.44 637 GLN A C 1
ATOM 4913 O O . GLN A 1 637 ? -21.852 -0.057 15.112 1.00 88.44 637 GLN A O 1
ATOM 4918 N N . TYR A 1 638 ? -23.558 -0.472 13.698 1.00 88.81 638 TYR A N 1
ATOM 4919 C CA . TYR A 1 638 ? -22.790 -1.194 12.694 1.00 88.81 638 TYR A CA 1
ATOM 4920 C C . TYR A 1 638 ? -22.336 -0.215 11.609 1.00 88.81 638 TYR A C 1
ATOM 4922 O O . TYR A 1 638 ? -23.183 0.376 10.933 1.00 88.81 638 TYR A O 1
ATOM 4930 N N . ILE A 1 639 ? -21.023 0.004 11.500 1.00 86.06 639 ILE A N 1
ATOM 4931 C CA . ILE A 1 639 ? -20.440 1.096 10.708 1.00 86.06 639 ILE A CA 1
ATOM 4932 C C . ILE A 1 639 ? -19.105 0.700 10.068 1.00 86.06 639 ILE A C 1
ATOM 4934 O O . ILE A 1 639 ? -18.230 0.116 10.714 1.00 86.06 639 ILE A O 1
ATOM 4938 N N . THR A 1 640 ? -18.949 1.036 8.792 1.00 86.44 640 THR A N 1
ATOM 4939 C CA . THR A 1 640 ? -17.694 0.912 8.046 1.00 86.44 640 THR A CA 1
ATOM 4940 C C . THR A 1 640 ? -16.950 2.242 8.155 1.00 86.44 640 THR A C 1
ATOM 4942 O O . THR A 1 640 ? -17.471 3.217 7.617 1.00 86.44 640 THR A O 1
ATOM 4945 N N . PRO A 1 641 ? -15.766 2.323 8.800 1.00 83.38 641 PRO A N 1
ATOM 4946 C CA . PRO A 1 641 ? -15.052 3.588 8.933 1.00 83.38 641 PRO A CA 1
ATOM 4947 C C . PRO A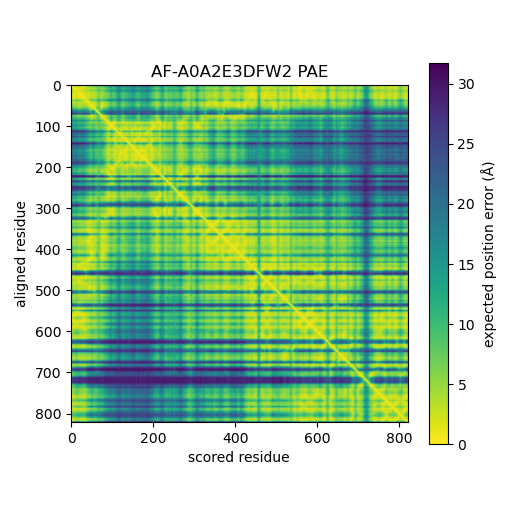 1 641 ? -14.832 4.244 7.574 1.00 83.38 641 PRO A C 1
ATOM 4949 O O . PRO A 1 641 ? -14.278 3.586 6.691 1.00 83.38 641 PRO A O 1
ATOM 4952 N N . ASP A 1 642 ? -15.272 5.480 7.366 1.00 77.38 642 ASP A N 1
ATOM 4953 C CA . ASP A 1 642 ? -15.227 6.151 6.065 1.00 77.38 642 ASP A CA 1
ATOM 4954 C C . ASP A 1 642 ? -14.760 7.605 6.116 1.00 77.38 642 ASP A C 1
ATOM 4956 O O . ASP A 1 642 ? -14.483 8.175 7.180 1.00 77.38 642 ASP A O 1
ATOM 4960 N N . TYR A 1 643 ? -14.611 8.169 4.915 1.00 76.75 643 TYR A N 1
ATOM 4961 C CA . TYR A 1 643 ? -14.547 9.597 4.703 1.00 76.75 643 TYR A CA 1
ATOM 4962 C C . TYR A 1 643 ? -15.815 10.140 4.043 1.00 76.75 643 TYR A C 1
ATOM 4964 O O . TYR A 1 643 ? -16.239 9.675 2.978 1.00 76.75 643 TYR A O 1
ATOM 4972 N N . SER A 1 644 ? -16.373 11.198 4.626 1.00 70.25 644 SER A N 1
ATOM 4973 C CA . SER A 1 644 ? -17.605 11.837 4.165 1.00 70.25 644 SER A CA 1
ATOM 4974 C C . SER A 1 644 ? -17.466 13.358 4.150 1.00 70.25 644 SER A C 1
ATOM 4976 O O . SER A 1 644 ? -17.170 13.944 5.173 1.00 70.25 644 SER A O 1
ATOM 4978 N N . TYR A 1 645 ? -17.697 14.046 3.026 1.00 60.53 645 TYR A N 1
ATOM 4979 C CA . TYR A 1 645 ? -17.507 15.511 2.923 1.00 60.53 645 TYR A CA 1
ATOM 4980 C C . TYR A 1 645 ? -18.645 16.343 3.557 1.00 60.53 645 TYR A C 1
ATOM 4982 O O . TYR A 1 645 ? -18.614 17.574 3.546 1.00 60.53 645 TYR A O 1
ATOM 4990 N N . SER A 1 646 ? -19.680 15.695 4.090 1.00 55.75 646 SER A N 1
ATOM 4991 C CA . SER A 1 646 ? -20.823 16.321 4.757 1.00 55.75 646 SER A CA 1
ATOM 4992 C C . SER A 1 646 ? -21.490 15.290 5.667 1.00 55.75 646 SER A C 1
ATOM 4994 O O . SER A 1 646 ? -21.653 14.151 5.242 1.00 55.75 646 SER A O 1
ATOM 4996 N N . PRO A 1 647 ? -21.955 15.651 6.877 1.00 48.12 647 PRO A N 1
ATOM 4997 C CA . PRO A 1 647 ? -22.751 14.727 7.679 1.00 48.12 647 PRO A CA 1
ATOM 4998 C C . PRO A 1 647 ? -23.994 14.324 6.867 1.00 48.12 647 PRO A C 1
ATOM 5000 O O . PRO A 1 647 ? -24.808 15.183 6.532 1.00 48.12 647 PRO A O 1
ATOM 5003 N N . GLY A 1 648 ? -24.077 13.047 6.478 1.00 47.03 648 GLY A N 1
ATOM 5004 C CA . GLY A 1 648 ? -25.137 12.491 5.623 1.00 47.03 648 GLY A CA 1
ATOM 5005 C C . GLY A 1 648 ? -24.766 12.212 4.155 1.00 47.03 648 GLY A C 1
ATOM 5006 O O . GLY A 1 648 ? -25.580 11.635 3.451 1.00 47.03 648 GLY A O 1
ATOM 5007 N N . SER A 1 649 ? -23.568 12.559 3.658 1.00 52.69 649 SER A N 1
ATOM 5008 C CA . SER A 1 649 ? -23.146 12.186 2.289 1.00 52.69 649 SER A CA 1
ATOM 5009 C C . SER A 1 649 ? -22.296 10.908 2.297 1.00 52.69 649 SER A C 1
ATOM 5011 O O . SER A 1 649 ? -21.097 10.971 2.576 1.00 52.69 649 SER A O 1
ATOM 5013 N N . SER A 1 650 ? -22.884 9.740 2.028 1.00 56.50 650 SER A N 1
ATOM 5014 C CA . SER A 1 650 ? -22.185 8.442 2.062 1.00 56.50 650 SER A CA 1
ATOM 5015 C C . SER A 1 650 ? -21.314 8.211 0.824 1.00 56.50 650 SER A C 1
ATOM 5017 O O . SER A 1 650 ? -21.682 7.445 -0.067 1.00 56.50 650 SER A O 1
ATOM 5019 N N . THR A 1 651 ? -20.140 8.833 0.744 1.00 65.75 651 THR A N 1
ATOM 5020 C CA . THR A 1 651 ? -19.336 8.713 -0.483 1.00 65.75 651 THR A CA 1
ATOM 5021 C C . THR A 1 651 ? -18.846 7.273 -0.724 1.00 65.75 651 THR A C 1
ATOM 5023 O O . THR A 1 651 ? -18.751 6.831 -1.865 1.00 65.75 651 THR A O 1
ATOM 5026 N N . GLY A 1 652 ? -18.650 6.490 0.350 1.00 75.25 652 GLY A N 1
ATOM 5027 C CA . GLY A 1 652 ? -18.212 5.088 0.308 1.00 75.25 652 GLY A CA 1
ATOM 5028 C C . GLY A 1 652 ? -19.259 4.075 -0.161 1.00 75.25 652 GLY A C 1
ATOM 5029 O O . GLY A 1 652 ? -18.904 2.948 -0.499 1.00 75.25 652 GLY A O 1
ATOM 5030 N N . GLN A 1 653 ? -20.537 4.448 -0.183 1.00 79.56 653 GLN A N 1
ATOM 5031 C CA . GLN A 1 653 ? -21.666 3.528 -0.380 1.00 79.56 653 GLN A CA 1
ATOM 5032 C C . GLN A 1 653 ? -22.499 3.888 -1.624 1.00 79.56 653 GLN A C 1
ATOM 5034 O O . GLN A 1 653 ? -23.576 3.333 -1.839 1.00 79.56 653 GLN A O 1
ATOM 5039 N N . GLU A 1 654 ? -22.009 4.819 -2.449 1.00 79.50 654 GLU A N 1
ATOM 5040 C CA . GLU A 1 654 ? -22.709 5.290 -3.646 1.00 79.50 654 GLU A CA 1
ATOM 5041 C C . GLU A 1 654 ? -22.843 4.180 -4.699 1.00 79.50 654 GLU A C 1
ATOM 5043 O O . GLU A 1 654 ? -21.865 3.485 -5.004 1.00 79.50 654 GLU A O 1
ATOM 5048 N N . GLU A 1 655 ? -24.049 4.065 -5.264 1.00 80.19 655 GLU A N 1
ATOM 5049 C CA . GLU A 1 655 ? -24.395 3.326 -6.481 1.00 80.19 655 GLU A CA 1
ATOM 5050 C C . GLU A 1 655 ? -25.063 4.280 -7.500 1.00 80.19 655 GLU A C 1
ATOM 5052 O O . GLU A 1 655 ? -26.054 4.941 -7.163 1.00 80.19 655 GLU A O 1
ATOM 5057 N N . PRO A 1 656 ? -24.622 4.318 -8.772 1.00 85.44 656 PRO A N 1
ATOM 5058 C CA . PRO A 1 656 ? -23.572 3.484 -9.351 1.00 85.44 656 PRO A CA 1
ATOM 5059 C C . PRO A 1 656 ? -22.205 3.769 -8.728 1.00 85.44 656 PRO A C 1
ATOM 5061 O O . PRO A 1 656 ? -21.937 4.891 -8.313 1.00 85.44 656 PRO A O 1
ATOM 5064 N N . VAL A 1 657 ? -21.350 2.747 -8.682 1.00 87.19 657 VAL A N 1
ATOM 5065 C CA . VAL A 1 657 ? -19.979 2.855 -8.168 1.00 87.19 657 VAL A CA 1
ATOM 5066 C C . VAL A 1 657 ? -19.249 4.050 -8.796 1.00 87.19 657 VAL A C 1
ATOM 5068 O O . VAL A 1 657 ? -19.096 4.127 -10.018 1.00 87.19 657 VAL A O 1
ATOM 5071 N N . VAL A 1 658 ? -18.757 4.956 -7.951 1.00 85.06 658 VAL A N 1
ATOM 5072 C CA . VAL A 1 658 ? -17.903 6.089 -8.333 1.00 85.06 658 VAL A CA 1
ATOM 5073 C C . VAL A 1 658 ? -16.549 6.006 -7.632 1.00 85.06 658 VAL A C 1
ATOM 5075 O O . VAL A 1 658 ? -16.302 5.130 -6.816 1.00 85.06 658 VAL A O 1
ATOM 5078 N N . TRP A 1 659 ? -15.664 6.960 -7.909 1.00 83.00 659 TRP A N 1
ATOM 5079 C CA . TRP A 1 659 ? -14.313 7.047 -7.346 1.00 83.00 659 TRP A CA 1
ATOM 5080 C C . TRP A 1 659 ? -14.246 7.217 -5.813 1.00 83.00 659 TRP A C 1
ATOM 5082 O O . TRP A 1 659 ? -13.174 7.062 -5.231 1.00 83.00 659 TRP A O 1
ATOM 5092 N N . ASN A 1 660 ? -15.365 7.517 -5.152 1.00 81.75 660 ASN A N 1
ATOM 5093 C CA . ASN A 1 660 ? -15.456 7.548 -3.692 1.00 81.75 660 ASN A CA 1
ATOM 5094 C C . ASN A 1 660 ? -16.044 6.282 -3.063 1.00 81.75 660 ASN A C 1
ATOM 5096 O O . ASN A 1 660 ? -15.969 6.152 -1.842 1.00 81.75 660 ASN A O 1
ATOM 5100 N N . SER A 1 661 ? -16.622 5.378 -3.857 1.00 85.75 661 SER A N 1
ATOM 5101 C CA . SER A 1 661 ? -17.277 4.166 -3.365 1.00 85.75 661 SER A CA 1
ATOM 5102 C C . SER A 1 661 ? -16.262 3.154 -2.806 1.00 85.75 661 SER A C 1
ATOM 5104 O O . SER A 1 661 ? -15.052 3.260 -3.020 1.00 85.75 661 SER A O 1
ATOM 5106 N N . ARG A 1 662 ? -16.756 2.141 -2.087 1.00 86.75 662 ARG A N 1
ATOM 5107 C CA . ARG A 1 662 ? -15.994 0.968 -1.627 1.00 86.75 662 ARG A CA 1
ATOM 5108 C C . ARG A 1 662 ? -16.791 -0.315 -1.846 1.00 86.75 662 ARG A C 1
ATOM 5110 O O . ARG A 1 662 ? -17.132 -1.032 -0.909 1.00 86.75 662 ARG A O 1
ATOM 5117 N N . ALA A 1 663 ? -17.111 -0.586 -3.108 1.00 89.81 663 ALA A N 1
ATOM 5118 C CA . ALA A 1 663 ? -18.029 -1.655 -3.503 1.00 89.81 663 ALA A CA 1
ATOM 5119 C C . ALA A 1 663 ? -17.610 -3.091 -3.115 1.00 89.81 663 ALA A C 1
ATOM 5121 O O . ALA A 1 663 ? -18.448 -3.991 -3.124 1.00 89.81 663 ALA A O 1
ATOM 5122 N N . ARG A 1 664 ? -16.330 -3.327 -2.794 1.00 90.94 664 ARG A N 1
ATOM 5123 C CA . ARG A 1 664 ? -15.785 -4.621 -2.344 1.00 90.94 664 ARG A CA 1
ATOM 5124 C C . ARG A 1 664 ? -15.646 -4.747 -0.830 1.00 90.94 664 ARG A C 1
ATOM 5126 O O . ARG A 1 664 ? -15.141 -5.762 -0.356 1.00 90.94 664 ARG A O 1
ATOM 5133 N N . GLU A 1 665 ? -16.083 -3.757 -0.062 1.00 91.06 665 GLU A N 1
ATOM 5134 C CA . GLU A 1 665 ? -16.283 -3.968 1.367 1.00 91.06 665 GLU A CA 1
ATOM 5135 C C . GLU A 1 665 ? -17.489 -4.904 1.570 1.00 91.06 665 GLU A C 1
ATOM 5137 O O . GLU A 1 665 ? -18.518 -4.768 0.907 1.00 91.06 665 GLU A O 1
ATOM 5142 N N . ALA A 1 666 ? -17.356 -5.902 2.444 1.00 90.69 666 ALA A N 1
ATOM 5143 C CA . ALA A 1 666 ? -18.311 -7.004 2.568 1.00 90.69 666 ALA A CA 1
ATOM 5144 C C . ALA A 1 666 ? -19.743 -6.544 2.910 1.00 90.69 666 ALA A C 1
ATOM 5146 O O . ALA A 1 666 ? -20.724 -7.140 2.454 1.00 90.69 666 ALA A O 1
ATOM 5147 N N . SER A 1 667 ? -19.883 -5.457 3.665 1.00 88.31 667 SER A N 1
ATOM 5148 C CA . SER A 1 667 ? -21.168 -4.876 4.055 1.00 88.31 667 SER A CA 1
ATOM 5149 C C . SER A 1 667 ? -21.750 -3.910 3.028 1.00 88.31 667 SER A C 1
ATOM 5151 O O . SER A 1 667 ? -22.902 -3.508 3.199 1.00 88.31 667 SER A O 1
ATOM 5153 N N . TYR A 1 668 ? -21.032 -3.574 1.948 1.00 88.06 668 TYR A N 1
ATOM 5154 C CA . TYR A 1 668 ? -21.478 -2.619 0.925 1.00 88.06 668 TYR A CA 1
ATOM 5155 C C . TYR A 1 668 ? -22.883 -2.929 0.395 1.00 88.06 668 TYR A C 1
ATOM 5157 O O . TYR A 1 668 ? -23.724 -2.045 0.257 1.00 88.06 668 TYR A O 1
ATOM 5165 N N . GLY A 1 669 ? -23.186 -4.210 0.156 1.00 86.25 669 GLY A N 1
ATOM 5166 C CA . GLY A 1 669 ? -24.508 -4.632 -0.314 1.00 86.25 669 GLY A CA 1
ATOM 5167 C C . GLY A 1 669 ? -25.646 -4.296 0.657 1.00 86.25 669 GLY A C 1
ATOM 5168 O O . GLY A 1 669 ? -26.762 -4.022 0.212 1.00 86.25 669 GLY A O 1
ATOM 5169 N N . PHE A 1 670 ? -25.363 -4.289 1.963 1.00 83.94 670 PHE A N 1
ATOM 5170 C CA . PHE A 1 670 ? -26.303 -3.828 2.976 1.00 83.94 670 PHE A CA 1
ATOM 5171 C C . PHE A 1 670 ? -26.331 -2.308 3.057 1.00 83.94 670 PHE A C 1
ATOM 5173 O O . PHE A 1 670 ? -27.399 -1.764 3.276 1.00 83.94 670 PHE A O 1
ATOM 5180 N N . THR A 1 671 ? -25.215 -1.606 2.889 1.00 79.56 671 THR A N 1
ATOM 5181 C CA . THR A 1 671 ? -25.123 -0.167 3.175 1.00 79.56 671 THR A CA 1
ATOM 5182 C C . THR A 1 671 ? -25.340 0.756 1.965 1.00 79.56 671 THR A C 1
ATOM 5184 O O . THR A 1 671 ? -25.508 1.956 2.146 1.00 79.56 671 THR A O 1
ATOM 5187 N N . ARG A 1 672 ? -25.396 0.233 0.733 1.00 79.75 672 ARG A N 1
ATOM 5188 C CA . ARG A 1 672 ? -25.527 1.039 -0.499 1.00 79.75 672 ARG A CA 1
ATOM 5189 C C . ARG A 1 672 ? -26.784 1.930 -0.573 1.00 79.75 672 ARG A C 1
ATOM 5191 O O . ARG A 1 672 ? -27.884 1.479 -0.252 1.00 79.75 672 ARG A O 1
ATOM 5198 N N . ASN A 1 673 ? -26.626 3.144 -1.119 1.00 67.31 673 ASN A N 1
ATOM 5199 C CA . ASN A 1 673 ? -27.692 4.109 -1.467 1.00 67.31 673 ASN A CA 1
ATOM 5200 C C . ASN A 1 673 ? -28.686 4.480 -0.346 1.00 67.31 673 ASN A C 1
ATOM 5202 O O . ASN A 1 673 ? -29.895 4.536 -0.587 1.00 67.31 673 ASN A O 1
ATOM 5206 N N . GLN A 1 674 ? -28.213 4.748 0.873 1.00 63.03 674 GLN A N 1
ATOM 5207 C CA . GLN A 1 674 ? -29.074 5.321 1.916 1.00 63.03 674 GLN A CA 1
ATOM 5208 C C . GLN A 1 674 ? -28.900 6.834 2.002 1.00 63.03 674 GLN A C 1
ATOM 5210 O O . GLN A 1 674 ? -27.805 7.320 2.257 1.00 63.03 674 GLN A O 1
ATOM 5215 N N . ASP A 1 675 ? -30.002 7.563 1.807 1.00 54.31 675 ASP A N 1
ATOM 5216 C CA . ASP A 1 675 ? -30.012 9.030 1.798 1.00 54.31 675 ASP A CA 1
ATOM 5217 C C . ASP A 1 675 ? -29.750 9.646 3.195 1.00 54.31 675 ASP A C 1
ATOM 5219 O O . ASP A 1 675 ? -29.367 10.809 3.259 1.00 54.31 675 ASP A O 1
ATOM 5223 N N . ASP A 1 676 ? -29.918 8.894 4.303 1.00 47.91 676 ASP A N 1
ATOM 5224 C CA . ASP A 1 676 ? -29.958 9.477 5.663 1.00 47.91 676 ASP A CA 1
ATOM 5225 C C . ASP A 1 676 ? -29.333 8.653 6.826 1.00 47.91 676 ASP A C 1
ATOM 5227 O O . ASP A 1 676 ? -29.107 9.219 7.899 1.00 47.91 676 ASP A O 1
ATOM 5231 N N . GLU A 1 677 ? -29.021 7.354 6.687 1.00 52.56 677 GLU A N 1
ATOM 5232 C CA . GLU A 1 677 ? -28.433 6.542 7.781 1.00 52.56 677 GLU A CA 1
ATOM 5233 C C . GLU A 1 677 ? -27.160 5.806 7.324 1.00 52.56 677 GLU A C 1
ATOM 5235 O O . GLU A 1 677 ? -27.201 4.749 6.703 1.00 52.56 677 GLU A O 1
ATOM 5240 N N . LEU A 1 678 ? -26.011 6.399 7.670 1.00 59.31 678 LEU A N 1
ATOM 5241 C CA . LEU A 1 678 ? -24.641 5.937 7.375 1.00 59.31 678 LEU A CA 1
ATOM 5242 C C . LEU A 1 678 ? -24.205 4.736 8.233 1.00 59.31 678 LEU A C 1
ATOM 5244 O O . LEU A 1 678 ? -23.097 4.213 8.107 1.00 59.31 678 LEU A O 1
ATOM 5248 N N . ASP A 1 679 ? -25.065 4.345 9.163 1.00 75.25 679 ASP A N 1
ATOM 5249 C CA . ASP A 1 679 ? -24.811 3.375 10.199 1.00 75.25 679 ASP A CA 1
ATOM 5250 C C . ASP A 1 679 ? -26.102 2.659 10.590 1.00 75.25 679 ASP A C 1
ATOM 5252 O O . ASP A 1 679 ? -27.161 3.253 10.794 1.00 75.25 679 ASP A O 1
ATOM 5256 N N . TYR A 1 680 ? -26.017 1.345 10.759 1.00 81.56 680 TYR A N 1
ATOM 5257 C CA . TYR A 1 680 ? -27.174 0.573 11.178 1.00 81.56 680 TYR A CA 1
ATOM 5258 C C . TYR A 1 680 ? -27.243 0.499 12.691 1.00 81.56 680 TYR A C 1
ATOM 5260 O O . TYR A 1 680 ? -26.459 -0.202 13.335 1.00 81.56 680 TYR A O 1
ATOM 5268 N N . ARG A 1 681 ? -28.216 1.217 13.256 1.00 85.12 681 ARG A N 1
ATOM 5269 C CA . ARG A 1 681 ? -28.450 1.255 14.699 1.00 85.12 681 ARG A CA 1
ATOM 5270 C C . ARG A 1 681 ? -29.543 0.284 15.112 1.00 85.12 681 ARG A C 1
ATOM 5272 O O . ARG A 1 681 ? -30.660 0.331 14.595 1.00 85.12 681 ARG A O 1
ATOM 5279 N N . THR A 1 682 ? -29.233 -0.560 16.092 1.00 86.56 682 THR A N 1
ATOM 5280 C CA . THR A 1 682 ? -30.221 -1.396 16.784 1.00 86.56 682 THR A CA 1
ATOM 5281 C C . THR A 1 682 ? -30.341 -0.945 18.229 1.00 86.56 682 THR A C 1
ATOM 5283 O O . THR A 1 682 ? -29.433 -1.171 19.025 1.00 86.56 682 THR A O 1
ATOM 5286 N N . TYR A 1 683 ? -31.466 -0.317 18.573 1.00 85.69 683 TYR A N 1
ATOM 5287 C CA . TYR A 1 683 ? -31.729 0.180 19.923 1.00 85.69 683 TYR A CA 1
ATOM 5288 C C . TYR A 1 683 ? -32.355 -0.906 20.797 1.00 85.69 683 TYR A C 1
ATOM 5290 O O . TYR A 1 683 ? -33.475 -1.341 20.540 1.00 85.69 683 TYR A O 1
ATOM 5298 N N . TYR A 1 684 ? -31.665 -1.296 21.863 1.00 85.75 684 TYR A N 1
ATOM 5299 C CA . TYR A 1 684 ? -32.179 -2.147 22.932 1.00 85.75 684 TYR A CA 1
ATOM 5300 C C . TYR A 1 684 ? -32.606 -1.250 24.086 1.00 85.75 684 TYR A C 1
ATOM 5302 O O . TYR A 1 684 ? -31.761 -0.615 24.718 1.00 85.75 684 TYR A O 1
ATOM 5310 N N . LYS A 1 685 ? -33.911 -1.175 24.350 1.00 81.19 685 LYS A N 1
ATOM 5311 C CA . LYS A 1 685 ? -34.479 -0.294 25.375 1.00 81.19 685 LYS A CA 1
ATOM 5312 C C . LYS A 1 685 ? -35.080 -1.101 26.519 1.00 81.19 685 LYS A C 1
ATOM 5314 O O . LYS A 1 685 ? -35.659 -2.163 26.290 1.00 81.19 685 LYS A O 1
ATOM 5319 N N . CYS A 1 686 ? -34.968 -0.564 27.733 1.00 80.44 686 CYS A N 1
ATOM 5320 C CA . CYS A 1 686 ? -35.668 -1.113 28.882 1.00 80.44 686 CYS A CA 1
ATOM 5321 C C . CYS A 1 686 ? -37.161 -0.835 28.714 1.00 80.44 686 CYS A C 1
ATOM 5323 O O . CYS A 1 686 ? -37.570 0.322 28.594 1.00 80.44 686 CYS A O 1
ATOM 5325 N N . ASN A 1 687 ? -37.962 -1.894 28.667 1.00 77.06 687 ASN A N 1
ATOM 5326 C CA . ASN A 1 687 ? -39.413 -1.790 28.582 1.00 77.06 687 ASN A CA 1
ATOM 5327 C C . ASN A 1 687 ? -40.109 -2.039 29.916 1.00 77.06 687 ASN A C 1
ATOM 5329 O O . ASN A 1 687 ? -41.334 -1.940 30.000 1.00 77.06 687 ASN A O 1
ATOM 5333 N N . ILE A 1 688 ? -39.327 -2.314 30.958 1.00 78.88 688 ILE A N 1
ATOM 5334 C CA . ILE A 1 688 ? -39.822 -2.358 32.319 1.00 78.88 688 ILE A CA 1
ATOM 5335 C C . ILE A 1 688 ? -40.221 -0.928 32.699 1.00 78.88 688 ILE A C 1
ATOM 5337 O O . ILE A 1 688 ? -39.372 -0.048 32.846 1.00 78.88 688 ILE A O 1
ATOM 5341 N N . ASP A 1 689 ? -41.533 -0.714 32.828 1.00 66.44 689 ASP A N 1
ATOM 5342 C CA . ASP A 1 689 ? -42.144 0.504 33.372 1.00 66.44 689 ASP A CA 1
ATOM 5343 C C . ASP A 1 689 ? -42.064 1.778 32.498 1.00 66.44 689 ASP A C 1
ATOM 5345 O O . ASP A 1 689 ? -42.202 2.910 32.963 1.00 66.44 689 ASP A O 1
ATOM 5349 N N . CYS A 1 690 ? -41.834 1.639 31.190 1.00 60.69 690 CYS A N 1
ATOM 5350 C CA . CYS A 1 690 ? -41.810 2.789 30.281 1.00 60.69 690 CYS A CA 1
ATOM 5351 C C . CYS A 1 690 ? -43.158 2.996 29.564 1.00 60.69 690 CYS A C 1
ATOM 5353 O O . CYS A 1 690 ? -43.787 2.040 29.107 1.00 60.69 690 CYS A O 1
ATOM 5355 N N . SER A 1 691 ? -43.575 4.255 29.374 1.00 56.31 691 SER A N 1
ATOM 5356 C CA . SER A 1 691 ? -44.598 4.576 28.371 1.00 56.31 691 SER A CA 1
ATOM 5357 C C . SER A 1 691 ? -43.957 4.497 26.981 1.00 56.31 691 SER A C 1
ATOM 5359 O O . SER A 1 691 ? -43.026 5.238 26.659 1.00 56.31 691 SER A O 1
ATOM 5361 N N . SER A 1 692 ? -44.408 3.558 26.149 1.00 51.22 692 SER A N 1
ATOM 5362 C CA . SER A 1 692 ? -43.920 3.425 24.777 1.00 51.22 692 SER A CA 1
ATOM 5363 C C . SER A 1 692 ? -44.478 4.569 23.923 1.00 51.22 692 SER A C 1
ATOM 5365 O O . SER A 1 692 ? -45.609 4.497 23.438 1.00 51.22 692 SER A O 1
ATOM 5367 N N . SER A 1 693 ? -43.715 5.648 23.740 1.00 52.62 693 SER A N 1
ATOM 5368 C CA . SER A 1 693 ? -43.978 6.591 22.652 1.00 52.62 693 SER A CA 1
ATOM 5369 C C . SER A 1 693 ? -43.512 5.966 21.329 1.00 52.62 693 SER A C 1
ATOM 5371 O O . SER A 1 693 ? -42.409 5.439 21.217 1.00 52.62 693 SER A O 1
ATOM 5373 N N . TRP A 1 694 ? -44.412 5.971 20.350 1.00 45.72 694 TRP A N 1
ATOM 5374 C CA . TRP A 1 694 ? -44.454 5.153 19.131 1.00 45.72 694 TRP A CA 1
ATOM 5375 C C . TRP A 1 694 ? -43.409 5.473 18.041 1.00 45.72 694 TRP A C 1
ATOM 5377 O O . TRP A 1 694 ? -43.731 5.362 16.863 1.00 45.72 694 TRP A O 1
ATOM 5387 N N . ASN A 1 695 ? -42.181 5.880 18.371 1.00 52.41 695 ASN A N 1
ATOM 5388 C CA . ASN A 1 695 ? -41.203 6.204 17.325 1.00 52.41 695 ASN A CA 1
ATOM 5389 C C . ASN A 1 695 ? -40.321 4.999 16.952 1.00 52.41 695 ASN A C 1
ATOM 5391 O O . ASN A 1 695 ? -39.814 4.269 17.804 1.00 52.41 695 ASN A O 1
ATOM 5395 N N . GLU A 1 696 ? -40.233 4.796 15.640 1.00 54.97 696 GLU A N 1
ATOM 5396 C CA . GLU A 1 696 ? -39.786 3.617 14.901 1.00 54.97 696 GLU A CA 1
ATOM 5397 C C . GLU A 1 696 ? -38.297 3.272 15.164 1.00 54.97 696 GLU A C 1
ATOM 5399 O O . GLU A 1 696 ? -37.486 4.162 15.402 1.00 54.97 696 GLU A O 1
ATOM 5404 N N . ALA A 1 697 ? -37.951 1.971 15.122 1.00 59.50 697 ALA A N 1
ATOM 5405 C CA . ALA A 1 697 ? -36.604 1.354 15.243 1.00 59.50 697 ALA A CA 1
ATOM 5406 C C . ALA A 1 697 ? -36.108 0.800 16.610 1.00 59.50 697 ALA A C 1
ATOM 5408 O O . ALA A 1 697 ? -34.931 0.455 16.732 1.00 59.50 697 ALA A O 1
ATOM 5409 N N . GLN A 1 698 ? -36.968 0.611 17.622 1.00 74.88 698 GLN A N 1
ATOM 5410 C CA . GLN A 1 698 ? -36.572 0.004 18.914 1.00 74.88 698 GLN A CA 1
ATOM 5411 C C . GLN A 1 698 ? -36.846 -1.511 18.991 1.00 74.88 698 GLN A C 1
ATOM 5413 O O . GLN A 1 698 ? -37.946 -1.965 18.677 1.00 74.88 698 GLN A O 1
ATOM 5418 N N . ILE A 1 699 ? -35.877 -2.290 19.490 1.00 77.38 699 ILE A N 1
ATOM 5419 C CA . ILE A 1 699 ? -36.071 -3.684 19.909 1.00 77.38 699 ILE A CA 1
ATOM 5420 C C . ILE A 1 699 ? -36.658 -3.706 21.317 1.00 77.38 699 ILE A C 1
ATOM 5422 O O . ILE A 1 699 ? -36.006 -3.340 22.297 1.00 77.38 699 ILE A O 1
ATOM 5426 N N . GLN A 1 700 ? -37.905 -4.167 21.394 1.00 74.75 700 GLN A N 1
ATOM 5427 C CA . GLN A 1 700 ? -38.587 -4.444 22.647 1.00 74.75 700 GLN A CA 1
ATOM 5428 C C . GLN A 1 700 ? -38.190 -5.828 23.138 1.00 74.75 700 GLN A C 1
ATOM 5430 O O . GLN A 1 700 ? -38.222 -6.819 22.408 1.00 74.75 700 GLN A O 1
ATOM 5435 N N . THR A 1 701 ? -37.793 -5.873 24.394 1.00 75.88 701 THR A N 1
ATOM 5436 C CA . THR A 1 701 ? -37.234 -7.056 25.023 1.00 75.88 701 THR A CA 1
ATOM 5437 C C . THR A 1 701 ? -38.322 -7.766 25.828 1.00 75.88 701 THR A C 1
ATOM 5439 O O . THR A 1 701 ? -39.172 -7.117 26.431 1.00 75.88 701 THR A O 1
ATOM 5442 N N . TYR A 1 702 ? -38.372 -9.100 25.808 1.00 79.75 702 TYR A N 1
ATOM 5443 C CA . TYR A 1 702 ? -39.432 -9.816 26.521 1.00 79.75 702 TYR A CA 1
ATOM 5444 C C . TYR A 1 702 ? -39.147 -9.823 28.027 1.00 79.75 702 TYR A C 1
ATOM 5446 O O . TYR A 1 702 ? -38.135 -10.362 28.472 1.00 79.75 702 TYR A O 1
ATOM 5454 N N . PHE A 1 703 ? -40.063 -9.243 28.793 1.00 82.56 703 PHE A N 1
ATOM 5455 C CA . PHE A 1 703 ? -40.087 -9.246 30.251 1.00 82.56 703 PHE A CA 1
ATOM 5456 C C . PHE A 1 703 ? -41.503 -9.595 30.702 1.00 82.56 703 PHE A C 1
ATOM 5458 O O . PHE A 1 703 ? -42.476 -9.153 30.083 1.00 82.56 703 PHE A O 1
ATOM 5465 N N . ARG A 1 704 ? -41.618 -10.385 31.770 1.00 83.25 704 ARG A N 1
ATOM 5466 C CA . ARG A 1 704 ? -42.910 -10.694 32.378 1.00 83.25 704 ARG A CA 1
ATOM 5467 C C . ARG A 1 704 ? -42.786 -10.891 33.877 1.00 83.25 704 ARG A C 1
ATOM 5469 O O . ARG A 1 704 ? -41.904 -11.622 34.318 1.00 83.25 704 ARG A O 1
ATOM 5476 N N . ASP A 1 705 ? -43.727 -10.305 34.603 1.00 83.81 705 ASP A N 1
ATOM 5477 C CA . ASP A 1 705 ? -43.833 -10.395 36.052 1.00 83.81 705 ASP A CA 1
ATOM 5478 C C . ASP A 1 705 ? -45.300 -10.591 36.463 1.00 83.81 705 ASP A C 1
ATOM 5480 O O . ASP A 1 705 ? -46.160 -9.731 36.244 1.00 83.81 705 ASP A O 1
ATOM 5484 N N . SER A 1 706 ? -45.594 -11.751 37.039 1.00 84.38 706 SER A N 1
ATOM 5485 C CA . SER A 1 706 ? -46.934 -12.152 37.457 1.00 84.38 706 SER A CA 1
ATOM 5486 C C . SER A 1 706 ? -47.480 -11.370 38.652 1.00 84.38 706 SER A C 1
ATOM 5488 O O . SER A 1 706 ? -48.703 -11.352 38.833 1.00 84.38 706 SER A O 1
ATOM 5490 N N . ASP A 1 707 ? -46.641 -10.673 39.429 1.00 80.62 707 ASP A N 1
ATOM 5491 C CA . ASP A 1 707 ? -47.110 -9.786 40.498 1.00 80.62 707 ASP A CA 1
ATOM 5492 C C . ASP A 1 707 ? -47.818 -8.541 39.937 1.00 80.62 707 ASP A C 1
ATOM 5494 O O . ASP A 1 707 ? -48.729 -7.997 40.583 1.00 80.62 707 ASP A O 1
ATOM 5498 N N . PHE A 1 708 ? -47.463 -8.133 38.712 1.00 77.56 708 PHE A N 1
ATOM 5499 C CA . PHE A 1 708 ? -48.034 -6.971 38.023 1.00 77.56 708 PHE A CA 1
ATOM 5500 C C . PHE A 1 708 ? -49.043 -7.336 36.923 1.00 77.56 708 PHE A C 1
ATOM 5502 O O . PHE A 1 708 ? -49.953 -6.550 36.657 1.00 77.56 708 PHE A O 1
ATOM 5509 N N . ASP A 1 709 ? -48.977 -8.544 36.355 1.00 78.06 709 ASP A N 1
ATOM 5510 C CA . ASP A 1 709 ? -49.955 -9.071 35.390 1.00 78.06 709 ASP A CA 1
ATOM 5511 C C . ASP A 1 709 ? -51.271 -9.513 36.067 1.00 78.06 709 ASP A C 1
ATOM 5513 O O . ASP A 1 709 ? -51.652 -10.692 36.085 1.00 78.06 709 ASP A O 1
ATOM 5517 N N . LYS A 1 710 ? -51.994 -8.541 36.629 1.00 72.56 710 LYS A N 1
ATOM 5518 C CA . LYS A 1 710 ? -53.288 -8.730 37.296 1.00 72.56 710 LYS A CA 1
ATOM 5519 C C . LYS A 1 710 ? -54.373 -7.863 36.670 1.00 72.56 710 LYS A C 1
ATOM 5521 O O . LYS A 1 710 ? -54.151 -6.712 36.306 1.00 72.56 710 LYS A O 1
ATOM 5526 N N . THR A 1 711 ? -55.589 -8.392 36.580 1.00 67.56 711 THR A N 1
ATOM 5527 C CA . THR A 1 711 ? -56.742 -7.585 36.162 1.00 67.56 711 THR A CA 1
ATOM 5528 C C . THR A 1 711 ? -57.235 -6.729 37.329 1.00 67.56 711 THR A C 1
ATOM 5530 O O . THR A 1 711 ? -57.813 -7.271 38.270 1.00 67.56 711 THR A O 1
ATOM 5533 N N . ASP A 1 712 ? -57.078 -5.406 37.255 1.00 61.81 712 ASP A N 1
ATOM 5534 C CA . ASP A 1 712 ? -57.731 -4.469 38.180 1.00 61.81 712 ASP A CA 1
ATOM 5535 C C . ASP A 1 712 ? -59.035 -3.939 37.556 1.00 61.81 712 ASP A C 1
ATOM 5537 O O . ASP A 1 712 ? -59.105 -2.845 36.991 1.00 61.81 712 ASP A O 1
ATOM 5541 N N . GLN A 1 713 ? -60.093 -4.758 37.561 1.00 54.16 713 GLN A N 1
ATOM 5542 C CA . GLN A 1 713 ? -61.420 -4.298 37.132 1.00 54.16 713 GLN A CA 1
ATOM 5543 C C . GLN A 1 713 ? -62.076 -3.454 38.237 1.00 54.16 713 GLN A C 1
ATOM 5545 O O . GLN A 1 713 ? -62.983 -3.906 38.934 1.00 54.16 713 GLN A O 1
ATOM 5550 N N . ALA A 1 714 ? -61.646 -2.199 38.366 1.00 54.19 714 ALA A N 1
ATOM 5551 C CA . ALA A 1 714 ? -62.309 -1.198 39.206 1.00 54.19 714 ALA A CA 1
ATOM 5552 C C . ALA A 1 714 ? -63.288 -0.282 38.432 1.00 54.19 714 ALA A C 1
ATOM 5554 O O . ALA A 1 714 ? -64.035 0.472 39.055 1.00 54.19 714 ALA A O 1
ATOM 5555 N N . TRP A 1 715 ? -63.318 -0.335 37.091 1.00 52.09 715 TRP A N 1
ATOM 5556 C CA . TRP A 1 715 ? -63.992 0.684 36.263 1.00 52.09 715 TRP A CA 1
ATOM 5557 C C . TRP A 1 715 ? -65.444 0.397 35.854 1.00 52.09 715 TRP A C 1
ATOM 5559 O O . TRP A 1 715 ? -66.129 1.330 35.441 1.00 52.09 715 TRP A O 1
ATOM 5569 N N . ASP A 1 716 ? -65.960 -0.826 36.011 1.00 51.72 716 ASP A N 1
ATOM 5570 C CA . ASP A 1 716 ? -67.357 -1.127 35.668 1.00 51.72 716 ASP A CA 1
ATOM 5571 C C . ASP A 1 716 ? -68.120 -1.741 36.848 1.00 51.72 716 ASP A C 1
ATOM 5573 O O . ASP A 1 716 ? -68.088 -2.943 37.125 1.00 51.72 716 ASP A O 1
ATOM 5577 N N . ALA A 1 717 ? -68.835 -0.883 37.577 1.00 54.78 717 ALA A N 1
ATOM 5578 C CA . ALA A 1 717 ? -69.671 -1.290 38.697 1.00 54.78 717 ALA A CA 1
ATOM 5579 C C . ALA A 1 717 ? -70.865 -2.178 38.281 1.00 54.78 717 ALA A C 1
ATOM 5581 O O . ALA A 1 717 ? -71.522 -2.718 39.175 1.00 54.78 717 ALA A O 1
ATOM 5582 N N . GLN A 1 718 ? -71.150 -2.358 36.981 1.00 56.88 718 GLN A N 1
ATOM 5583 C CA . GLN A 1 718 ? -72.289 -3.150 36.500 1.00 56.88 718 GLN A CA 1
ATOM 5584 C C . GLN A 1 718 ? -72.005 -4.657 36.317 1.00 56.88 718 GLN A C 1
ATOM 5586 O O . GLN A 1 718 ? -72.961 -5.428 36.241 1.00 56.88 718 GLN A O 1
ATOM 5591 N N . TYR A 1 719 ? -70.746 -5.119 36.367 1.00 55.16 719 TYR A N 1
ATOM 5592 C CA . TYR A 1 719 ? -70.373 -6.540 36.190 1.00 55.16 719 TYR A CA 1
ATOM 5593 C C . TYR A 1 719 ? -69.836 -7.232 37.465 1.00 55.16 719 TYR A C 1
ATOM 5595 O O . TYR A 1 719 ? -68.999 -8.130 37.409 1.00 55.16 719 TYR A O 1
ATOM 5603 N N . ARG A 1 720 ? -70.357 -6.885 38.651 1.00 52.53 720 ARG A N 1
ATOM 5604 C CA . ARG A 1 720 ? -69.971 -7.491 39.952 1.00 52.53 720 ARG A CA 1
ATOM 5605 C C . ARG A 1 720 ? -70.528 -8.908 40.213 1.00 52.53 720 ARG A C 1
ATOM 5607 O O . ARG A 1 720 ? -70.915 -9.212 41.335 1.00 52.53 720 ARG A O 1
ATOM 5614 N N . TRP A 1 721 ? -70.598 -9.785 39.213 1.00 54.62 721 TRP A N 1
ATOM 5615 C CA . TRP A 1 721 ? -71.160 -11.143 39.382 1.00 54.62 721 TRP A CA 1
ATOM 5616 C C . TRP A 1 721 ? -70.106 -12.226 39.678 1.00 54.62 721 TRP A C 1
ATOM 5618 O O . TRP A 1 721 ? -70.461 -13.374 39.926 1.00 54.62 721 TRP A O 1
ATOM 5628 N N . PHE A 1 722 ? -68.819 -11.863 39.727 1.00 53.53 722 PHE A N 1
ATOM 5629 C CA . PHE A 1 722 ? -67.713 -12.759 40.081 1.00 53.53 722 PHE A CA 1
ATOM 5630 C C . PHE A 1 722 ? -66.941 -12.222 41.299 1.00 53.53 722 PHE A C 1
ATOM 5632 O O . PHE A 1 722 ? -65.789 -11.812 41.205 1.00 53.53 722 PHE A O 1
ATOM 5639 N N . GLU A 1 723 ? -67.578 -12.197 42.474 1.00 50.72 723 GLU A N 1
ATOM 5640 C CA . GLU A 1 723 ? -66.940 -11.756 43.732 1.00 50.72 723 GLU A CA 1
ATOM 5641 C C . GLU A 1 723 ? -65.865 -12.723 44.272 1.00 50.72 723 GLU A C 1
ATOM 5643 O O . GLU A 1 723 ? -65.161 -12.375 45.215 1.00 50.72 723 GLU A O 1
ATOM 5648 N N . GLY A 1 724 ? -65.678 -13.897 43.655 1.00 52.66 724 GLY A N 1
ATOM 5649 C CA . GLY A 1 724 ? -64.643 -14.871 44.035 1.00 52.66 724 GLY A CA 1
ATOM 5650 C C . GLY A 1 724 ? -63.290 -14.726 43.325 1.00 52.66 724 GLY A C 1
ATOM 5651 O O . GLY A 1 724 ? -62.365 -15.444 43.676 1.00 52.66 724 GLY A O 1
ATOM 5652 N N . ASP A 1 725 ? -63.167 -13.824 42.344 1.00 52.31 725 ASP A N 1
ATOM 5653 C CA . ASP A 1 725 ? -62.082 -13.834 41.342 1.00 52.31 725 ASP A CA 1
ATOM 5654 C C . ASP A 1 725 ? -61.298 -12.500 41.284 1.00 52.31 725 ASP A C 1
ATOM 5656 O O . ASP A 1 725 ? -60.730 -12.138 40.254 1.00 52.31 725 ASP A O 1
ATOM 5660 N N . ARG A 1 726 ? -61.274 -11.730 42.385 1.00 49.09 726 ARG A N 1
ATOM 5661 C CA . ARG A 1 726 ? -60.680 -10.372 42.442 1.00 49.09 726 ARG A CA 1
ATOM 5662 C C . ARG A 1 726 ? -59.149 -10.302 42.337 1.00 49.09 726 ARG A C 1
ATOM 5664 O O . ARG A 1 726 ? -58.603 -9.208 42.361 1.00 49.09 726 ARG A O 1
ATOM 5671 N N . GLU A 1 727 ? -58.463 -11.425 42.157 1.00 57.50 727 GLU A N 1
ATOM 5672 C CA . GLU A 1 727 ? -57.032 -11.459 41.843 1.00 57.50 727 GLU A CA 1
ATOM 5673 C C . GLU A 1 727 ? -56.739 -12.554 40.813 1.00 57.50 727 GLU A C 1
ATOM 5675 O O . GLU A 1 727 ? -56.081 -13.553 41.104 1.00 57.50 727 GLU A O 1
ATOM 5680 N N . LYS A 1 728 ? -57.222 -12.383 39.576 1.00 65.81 728 LYS A N 1
ATOM 5681 C CA . LYS A 1 728 ? -56.683 -13.155 38.448 1.00 65.81 728 LYS A CA 1
ATOM 5682 C C . LYS A 1 728 ? -55.286 -12.644 38.138 1.00 65.81 728 LYS A C 1
ATOM 5684 O O . LYS A 1 728 ? -55.120 -11.721 37.343 1.00 65.81 728 LYS A O 1
ATOM 5689 N N . ARG A 1 729 ? -54.307 -13.229 38.822 1.00 71.56 729 ARG A N 1
ATOM 5690 C CA . ARG A 1 729 ? -52.887 -13.120 38.500 1.00 71.56 729 ARG A CA 1
ATOM 5691 C C . ARG A 1 729 ? -52.507 -14.272 37.588 1.00 71.56 729 ARG A C 1
ATOM 5693 O O . ARG A 1 729 ? -53.081 -15.363 37.675 1.00 71.56 729 ARG A O 1
ATOM 5700 N N . LEU A 1 730 ? -51.538 -14.039 36.720 1.00 81.69 730 LEU A N 1
ATOM 5701 C CA . LEU A 1 730 ? -50.890 -15.146 36.035 1.00 81.69 730 LEU A CA 1
ATOM 5702 C C . LEU A 1 730 ? -50.107 -16.000 37.031 1.00 81.69 730 LEU A C 1
ATOM 5704 O O . LEU A 1 730 ? -49.783 -15.570 38.135 1.00 81.69 730 LEU A O 1
ATOM 5708 N N . ALA A 1 731 ? -49.834 -17.245 36.655 1.00 84.62 731 ALA A N 1
ATOM 5709 C CA . ALA A 1 731 ? -49.008 -18.106 37.484 1.00 84.62 731 ALA A CA 1
ATOM 5710 C C . ALA A 1 731 ? -47.546 -17.637 37.437 1.00 84.62 731 ALA A C 1
ATOM 5712 O O . ALA A 1 731 ? -47.054 -17.281 36.367 1.00 84.62 731 ALA A O 1
ATOM 5713 N N . THR A 1 732 ? -46.823 -17.743 38.552 1.00 86.44 732 THR A N 1
ATOM 5714 C CA . THR A 1 732 ? -45.391 -17.385 38.645 1.00 86.44 732 THR A CA 1
ATOM 5715 C C . THR A 1 732 ? -44.496 -18.183 37.693 1.00 86.44 732 THR A C 1
ATOM 5717 O O . THR A 1 732 ? -43.394 -17.771 37.359 1.00 86.44 732 THR A O 1
ATOM 5720 N N . GLN A 1 733 ? -44.968 -19.319 37.160 1.00 86.56 733 GLN A N 1
ATOM 5721 C CA . GLN A 1 733 ? -44.248 -20.030 36.092 1.00 86.56 733 GLN A CA 1
ATOM 5722 C C . GLN A 1 733 ? -44.216 -19.264 34.758 1.00 86.56 733 GLN A C 1
ATOM 5724 O O . GLN A 1 733 ? -43.494 -19.673 33.850 1.00 86.56 733 GLN A O 1
ATOM 5729 N N . THR A 1 734 ? -45.017 -18.204 34.612 1.00 84.12 734 THR A N 1
ATOM 5730 C CA . THR A 1 734 ? -45.021 -17.337 33.425 1.00 84.12 734 THR A CA 1
ATOM 5731 C C . THR A 1 734 ? -43.987 -16.215 33.494 1.00 84.12 734 THR A C 1
ATOM 5733 O O . THR A 1 734 ? -43.722 -15.588 32.466 1.00 84.12 734 THR A O 1
ATOM 5736 N N . ASP A 1 735 ? -43.379 -16.000 34.662 1.00 84.25 735 ASP A N 1
ATOM 5737 C CA . ASP A 1 735 ? -42.391 -14.953 34.885 1.00 84.25 735 ASP A CA 1
ATOM 5738 C C . ASP A 1 735 ? -41.152 -15.144 34.006 1.00 84.25 735 ASP A C 1
ATOM 5740 O O . ASP A 1 735 ? -40.652 -16.259 33.805 1.00 84.25 735 ASP A O 1
ATOM 5744 N N . TYR A 1 736 ? -40.624 -14.037 33.492 1.00 83.75 736 TYR A N 1
ATOM 5745 C CA . TYR A 1 736 ? -39.429 -14.041 32.666 1.00 83.75 736 TYR A CA 1
ATOM 5746 C C . TYR A 1 736 ? -38.566 -12.808 32.922 1.00 83.75 736 TYR A C 1
ATOM 5748 O O . TYR A 1 736 ? -38.924 -11.688 32.563 1.00 83.75 736 TYR A O 1
ATOM 5756 N N . TYR A 1 737 ? -37.372 -13.067 33.460 1.00 76.44 737 TYR A N 1
ATOM 5757 C CA . TYR A 1 737 ? -36.351 -12.069 33.804 1.00 76.44 737 TYR A CA 1
ATOM 5758 C C . TYR A 1 737 ? -34.961 -12.458 33.284 1.00 76.44 737 TYR A C 1
ATOM 5760 O O . TYR A 1 737 ? -33.939 -12.123 33.882 1.00 76.44 737 TYR A O 1
ATOM 5768 N N . ARG A 1 738 ? -34.896 -13.282 32.232 1.00 81.31 738 ARG A N 1
ATOM 5769 C CA . ARG A 1 738 ? -33.618 -13.867 31.810 1.00 81.31 738 ARG A CA 1
ATOM 5770 C C . ARG A 1 738 ? -32.820 -12.891 30.938 1.00 81.31 738 ARG A C 1
ATOM 5772 O O . ARG A 1 738 ? -33.424 -12.163 30.150 1.00 81.31 738 ARG A O 1
ATOM 5779 N N . PRO A 1 739 ? -31.478 -12.932 31.012 1.00 88.81 739 PRO A N 1
ATOM 5780 C CA . PRO A 1 739 ? -30.614 -12.242 30.063 1.00 88.81 739 PRO A CA 1
ATOM 5781 C C . PRO A 1 739 ? -30.942 -12.612 28.620 1.00 88.81 739 PRO A C 1
ATOM 5783 O O . PRO A 1 739 ? -31.230 -13.772 28.311 1.00 88.81 739 PRO A O 1
ATOM 5786 N N . ILE A 1 740 ? -30.847 -11.626 27.736 1.00 88.06 740 ILE A N 1
ATOM 5787 C CA . ILE A 1 740 ? -31.065 -11.798 26.303 1.00 88.06 740 ILE A CA 1
ATOM 5788 C C . ILE A 1 740 ? -29.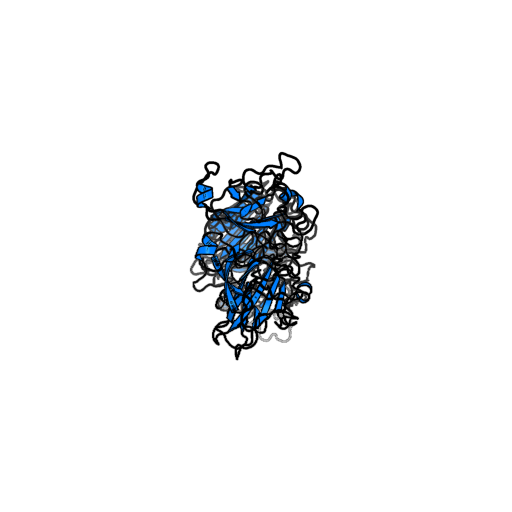748 -12.270 25.693 1.00 88.06 740 ILE A C 1
ATOM 5790 O O . ILE A 1 740 ? -28.709 -11.652 25.918 1.00 88.06 740 ILE A O 1
ATOM 5794 N N . LYS A 1 741 ? -29.807 -13.369 24.945 1.00 89.88 741 LYS A N 1
ATOM 5795 C CA . LYS A 1 741 ? -28.672 -14.072 24.326 1.00 89.88 741 LYS A CA 1
ATOM 5796 C C . LYS A 1 741 ? -28.914 -14.223 22.824 1.00 89.88 741 LYS A C 1
ATOM 5798 O O . LYS A 1 741 ? -30.026 -13.938 22.377 1.00 89.88 741 LYS A O 1
ATOM 5803 N N . GLY A 1 742 ? -27.906 -14.654 22.062 1.00 87.81 742 GLY A N 1
ATOM 5804 C CA . GLY A 1 742 ? -28.015 -14.819 20.609 1.00 87.81 742 GLY A CA 1
ATOM 5805 C C . GLY A 1 742 ? -28.471 -13.538 19.918 1.00 87.81 742 GLY A C 1
ATOM 5806 O O . GLY A 1 742 ? -29.432 -13.536 19.151 1.00 87.81 742 GLY A O 1
ATOM 5807 N N . ILE A 1 743 ? -27.846 -12.418 20.272 1.00 89.06 743 ILE A N 1
ATOM 5808 C CA . ILE A 1 743 ? -28.280 -11.091 19.842 1.00 89.06 743 ILE A CA 1
ATOM 5809 C C . ILE A 1 743 ? -27.740 -10.840 18.430 1.00 89.06 743 ILE A C 1
ATOM 5811 O O . ILE A 1 743 ? -26.528 -10.956 18.237 1.00 89.06 743 ILE A O 1
ATOM 5815 N N . PRO A 1 744 ? -28.579 -10.495 17.436 1.00 88.69 744 PRO A N 1
ATOM 5816 C CA . PRO A 1 744 ? -28.078 -10.181 16.104 1.00 88.69 744 PRO A CA 1
ATOM 5817 C C . PRO A 1 744 ? -27.171 -8.952 16.173 1.00 88.69 744 PRO A C 1
ATOM 5819 O O . PRO A 1 744 ? -27.451 -8.012 16.922 1.00 88.69 744 PRO A O 1
ATOM 5822 N N . ILE A 1 745 ? -26.107 -8.929 15.369 1.00 87.12 745 ILE A N 1
ATOM 5823 C CA . ILE A 1 745 ? -25.207 -7.768 15.341 1.00 87.12 745 ILE A CA 1
ATOM 5824 C C . ILE A 1 745 ? -25.955 -6.481 14.946 1.00 87.12 745 ILE A C 1
ATOM 5826 O O . ILE A 1 745 ? -25.703 -5.399 15.481 1.00 87.12 745 ILE A O 1
ATOM 5830 N N . THR A 1 746 ? -26.967 -6.640 14.090 1.00 87.00 746 THR A N 1
ATOM 5831 C CA . THR A 1 746 ? -27.999 -5.646 13.802 1.00 87.00 746 THR A CA 1
ATOM 5832 C C . THR A 1 746 ? -29.319 -6.330 13.449 1.00 87.00 746 THR A C 1
ATOM 5834 O O . THR A 1 746 ? -29.337 -7.368 12.782 1.00 87.00 746 THR A O 1
ATOM 5837 N N . ASN A 1 747 ? -30.442 -5.753 13.878 1.00 84.06 747 ASN A N 1
ATOM 5838 C CA . ASN A 1 747 ? -31.786 -6.256 13.573 1.00 84.06 747 ASN A CA 1
ATOM 5839 C C . ASN A 1 747 ? -32.274 -5.896 12.158 1.00 84.06 747 ASN A C 1
ATOM 5841 O O . ASN A 1 747 ? -33.337 -6.362 11.749 1.00 84.06 747 ASN A O 1
ATOM 5845 N N . ARG A 1 748 ? -31.535 -5.053 11.430 1.00 82.81 748 ARG A N 1
ATOM 5846 C CA . ARG A 1 748 ? -31.926 -4.565 10.100 1.00 82.81 748 ARG A CA 1
ATOM 5847 C C . ARG A 1 748 ? -31.478 -5.479 8.957 1.00 82.81 748 ARG A C 1
ATOM 5849 O O . ARG A 1 748 ? -31.885 -5.259 7.822 1.00 82.81 748 ARG A O 1
ATOM 5856 N N . PHE A 1 749 ? -30.666 -6.503 9.233 1.00 85.81 749 PHE A N 1
ATOM 5857 C CA . PHE A 1 749 ? -30.135 -7.403 8.206 1.00 85.81 749 PHE A CA 1
ATOM 5858 C C . PHE A 1 749 ? -30.885 -8.729 8.152 1.00 85.81 749 PHE A C 1
ATOM 5860 O O . PHE A 1 749 ? -31.029 -9.429 9.155 1.00 85.81 749 PHE A O 1
ATOM 5867 N N . ALA A 1 750 ? -31.308 -9.097 6.945 1.00 87.31 750 ALA A N 1
ATOM 5868 C CA . ALA A 1 750 ? -31.836 -10.412 6.620 1.00 87.31 750 ALA A CA 1
ATOM 5869 C C . ALA A 1 750 ? -31.236 -10.873 5.274 1.00 87.31 750 ALA A C 1
ATOM 5871 O O . ALA A 1 750 ? -31.509 -10.231 4.258 1.00 87.31 750 ALA A O 1
ATOM 5872 N N . PRO A 1 751 ? -30.448 -11.969 5.236 1.00 89.00 751 PRO A N 1
ATOM 5873 C CA . PRO A 1 751 ? -29.971 -12.752 6.383 1.00 89.00 751 PRO A CA 1
ATOM 5874 C C . PRO A 1 751 ? -29.034 -11.941 7.298 1.00 89.00 751 PRO A C 1
ATOM 5876 O O . PRO A 1 751 ? -28.346 -11.032 6.843 1.00 89.00 751 PRO A O 1
ATOM 5879 N N . CYS A 1 752 ? -29.015 -12.264 8.595 1.00 88.50 752 CYS A N 1
ATOM 5880 C CA . CYS A 1 752 ? -28.098 -11.633 9.547 1.00 88.50 752 CYS A CA 1
ATOM 5881 C C . CYS A 1 752 ? -26.702 -12.270 9.413 1.00 88.50 752 CYS A C 1
ATOM 5883 O O . CYS A 1 752 ? -26.609 -13.497 9.496 1.00 88.50 752 CYS A O 1
ATOM 5885 N N . PRO A 1 753 ? -25.624 -11.484 9.229 1.00 88.31 753 PRO A N 1
ATOM 5886 C CA . PRO A 1 753 ? -24.284 -12.030 9.016 1.00 88.31 753 PRO A CA 1
ATOM 5887 C C . PRO A 1 753 ? -23.663 -12.620 10.283 1.00 88.31 753 PRO A C 1
ATOM 5889 O O . PRO A 1 753 ? -22.713 -13.395 10.189 1.00 88.31 753 PRO A O 1
ATOM 5892 N N . TYR A 1 754 ? -24.158 -12.241 11.466 1.00 91.69 754 TYR A N 1
ATOM 5893 C CA . TYR A 1 754 ? -23.603 -12.704 12.729 1.00 91.69 754 TYR A CA 1
ATOM 5894 C C . TYR A 1 754 ? -24.542 -12.471 13.915 1.00 91.69 754 TYR A C 1
ATOM 5896 O O . TYR A 1 754 ? -25.158 -11.410 14.043 1.00 91.69 754 TYR A O 1
ATOM 5904 N N . TYR A 1 755 ? -24.576 -13.443 14.825 1.00 92.06 755 TYR A N 1
ATOM 5905 C CA . TYR A 1 755 ? -25.195 -13.322 16.141 1.00 92.06 755 TYR A CA 1
ATOM 5906 C C . TYR A 1 755 ? -24.093 -13.337 17.198 1.00 92.06 755 TYR A C 1
ATOM 5908 O O . TYR A 1 755 ? -23.228 -14.209 17.175 1.00 92.06 755 TYR A O 1
ATOM 5916 N N . MET A 1 756 ? -24.123 -12.373 18.119 1.00 92.06 756 MET A N 1
ATOM 5917 C CA . MET A 1 756 ? -23.161 -12.292 19.216 1.00 92.06 756 MET A CA 1
ATOM 5918 C C . MET A 1 756 ? -23.198 -13.569 20.070 1.00 92.06 756 MET A C 1
ATOM 5920 O O . MET A 1 756 ? -24.293 -14.093 20.308 1.00 92.06 756 MET A O 1
ATOM 5924 N N . PRO A 1 757 ? -22.042 -14.048 20.573 1.00 94.12 757 PRO A N 1
ATOM 5925 C CA . PRO A 1 757 ? -21.996 -15.230 21.425 1.00 94.12 757 PRO A CA 1
ATOM 5926 C C . PRO A 1 757 ? -22.867 -15.103 22.677 1.00 94.12 757 PRO A C 1
ATOM 5928 O O . PRO A 1 757 ? -22.948 -14.035 23.281 1.00 94.12 757 PRO A O 1
ATOM 5931 N N . ASP A 1 758 ? -23.431 -16.219 23.145 1.00 92.19 758 ASP A N 1
ATOM 5932 C CA . ASP A 1 758 ? -24.344 -16.277 24.301 1.00 92.19 758 ASP A CA 1
ATOM 5933 C C . ASP A 1 758 ? -23.698 -15.881 25.642 1.00 92.19 758 ASP A C 1
ATOM 5935 O O . ASP A 1 758 ? -24.382 -15.705 26.659 1.00 92.19 758 ASP A O 1
ATOM 5939 N N . THR A 1 759 ? -22.370 -15.753 25.677 1.00 93.56 759 THR A N 1
ATOM 5940 C CA . THR A 1 759 ? -21.635 -15.174 26.804 1.00 93.56 759 THR A CA 1
ATOM 5941 C C . THR A 1 759 ? -21.734 -13.656 26.883 1.00 93.56 759 THR A C 1
ATOM 5943 O O . THR A 1 759 ? -21.382 -13.100 27.921 1.00 93.56 759 THR A O 1
ATOM 5946 N N . PHE A 1 760 ? -22.206 -12.989 25.834 1.00 95.06 760 PHE A N 1
ATOM 5947 C CA . PHE A 1 760 ? -22.491 -11.560 25.812 1.00 95.06 760 PHE A CA 1
ATOM 5948 C C . PHE A 1 760 ? -23.996 -11.357 25.788 1.00 95.06 760 PHE A C 1
ATOM 5950 O O . PHE A 1 760 ? -24.707 -11.943 24.974 1.00 95.06 760 PHE A O 1
ATOM 5957 N N . VAL A 1 761 ? -24.490 -10.551 26.720 1.00 93.50 761 VAL A N 1
ATOM 5958 C CA . VAL A 1 761 ? -25.925 -10.440 26.967 1.00 93.50 761 VAL A CA 1
ATOM 5959 C C . VAL A 1 761 ? -26.358 -9.003 27.126 1.00 93.50 761 VAL A C 1
ATOM 5961 O O . VAL A 1 761 ? -25.605 -8.158 27.613 1.00 93.50 761 VAL A O 1
ATOM 5964 N N . MET A 1 762 ? -27.613 -8.758 26.774 1.00 92.12 762 MET A N 1
ATOM 5965 C CA . MET A 1 762 ? -28.329 -7.561 27.186 1.00 92.12 762 MET A CA 1
ATOM 5966 C C . MET A 1 762 ? -29.216 -7.923 28.377 1.00 92.12 762 MET A C 1
ATOM 5968 O O . MET A 1 762 ? -29.923 -8.935 28.357 1.00 92.12 762 MET A O 1
ATOM 5972 N N . ILE A 1 763 ? -29.167 -7.114 29.428 1.00 91.69 763 ILE A N 1
ATOM 5973 C CA . ILE A 1 763 ? -29.971 -7.285 30.638 1.00 91.69 763 ILE A CA 1
ATOM 5974 C C . ILE A 1 763 ? -30.761 -6.001 30.852 1.00 91.69 763 ILE A C 1
ATOM 5976 O O . ILE A 1 763 ? -30.189 -4.912 30.898 1.00 91.69 763 ILE A O 1
ATOM 5980 N N . GLN A 1 764 ? -32.077 -6.138 30.985 1.00 89.12 764 GLN A N 1
ATOM 5981 C CA . GLN A 1 764 ? -32.907 -5.050 31.484 1.00 89.12 764 GLN A CA 1
ATOM 5982 C C . GLN A 1 764 ? -32.799 -5.002 33.006 1.00 89.12 764 GLN A C 1
ATOM 5984 O O . GLN A 1 764 ? -32.800 -6.049 33.657 1.00 89.12 764 GLN A O 1
ATOM 5989 N N . ALA A 1 765 ? -32.751 -3.806 33.575 1.00 87.50 765 ALA A N 1
ATOM 5990 C CA . ALA A 1 765 ? -32.761 -3.615 35.015 1.00 87.50 765 ALA A CA 1
ATOM 5991 C C . ALA A 1 765 ? -33.904 -2.683 35.419 1.00 87.50 765 ALA A C 1
ATOM 5993 O O . ALA A 1 765 ? -34.119 -1.658 34.779 1.00 87.50 765 ALA A O 1
ATOM 5994 N N . ALA A 1 766 ? -34.593 -3.035 36.504 1.00 86.94 766 ALA A N 1
ATOM 5995 C CA . ALA A 1 766 ? -35.489 -2.179 37.273 1.00 86.94 766 ALA A CA 1
ATOM 5996 C C . ALA A 1 766 ? -35.357 -2.611 38.738 1.00 86.94 766 ALA A C 1
ATOM 5998 O O . ALA A 1 766 ? -35.829 -3.678 39.123 1.00 86.94 766 ALA A O 1
ATOM 5999 N N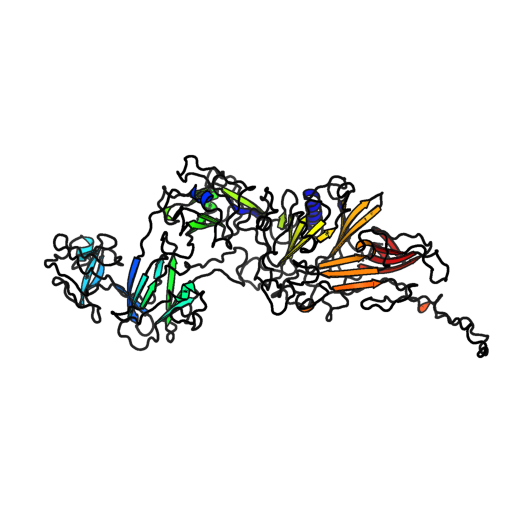 . VAL A 1 767 ? -34.602 -1.852 39.528 1.00 87.19 767 VAL A N 1
ATOM 6000 C CA . VAL A 1 767 ? -34.177 -2.254 40.874 1.00 87.19 767 VAL A CA 1
ATOM 6001 C C . VAL A 1 767 ? -34.409 -1.149 41.894 1.00 87.19 767 VAL A C 1
ATOM 6003 O O . VAL A 1 767 ? -34.317 0.039 41.586 1.00 87.19 767 VAL A O 1
ATOM 6006 N N . GLN A 1 768 ? -34.650 -1.554 43.138 1.00 86.44 768 GLN A N 1
ATOM 6007 C CA . GLN A 1 768 ? -34.704 -0.663 44.294 1.00 86.44 768 GLN A CA 1
ATOM 6008 C C . GLN A 1 768 ? -33.393 -0.764 45.097 1.00 86.44 768 GLN A C 1
ATOM 6010 O O . GLN A 1 768 ? -32.817 -1.853 45.179 1.00 86.44 768 GLN A O 1
ATOM 6015 N N . PRO A 1 769 ? -32.921 0.324 45.738 1.00 90.69 769 PRO A N 1
ATOM 6016 C CA . PRO A 1 769 ? -33.524 1.661 45.789 1.00 90.69 769 PRO A CA 1
ATOM 6017 C C . PRO A 1 769 ? -33.287 2.481 44.509 1.00 90.69 769 PRO A C 1
ATOM 6019 O O . PRO A 1 769 ? -32.344 2.216 43.767 1.00 90.69 769 PRO A O 1
ATOM 6022 N N . GLY A 1 770 ? -34.073 3.546 44.317 1.00 84.62 770 GLY A N 1
ATOM 6023 C CA . GLY A 1 770 ? -34.102 4.389 43.107 1.00 84.62 770 GLY A CA 1
ATOM 6024 C C . GLY A 1 770 ? -32.829 5.163 42.772 1.00 84.62 770 GLY A C 1
ATOM 6025 O O . GLY A 1 770 ? -32.765 5.860 41.767 1.00 84.62 770 GLY A O 1
ATOM 6026 N N . LYS A 1 771 ? -31.793 5.013 43.598 1.00 88.75 771 LYS A N 1
ATOM 6027 C CA . LYS A 1 771 ? -30.457 5.594 43.414 1.00 88.75 771 LYS A CA 1
ATOM 6028 C C . LYS A 1 771 ? -29.387 4.533 43.189 1.00 88.75 771 LYS A C 1
ATOM 6030 O O . LYS A 1 771 ? -28.206 4.775 43.437 1.00 88.75 771 LYS A O 1
ATOM 6035 N N . THR A 1 772 ? -29.786 3.336 42.773 1.00 90.19 772 THR A N 1
ATOM 6036 C CA . THR A 1 772 ? -28.849 2.282 42.386 1.00 90.19 772 THR A CA 1
ATOM 6037 C C . THR A 1 772 ? -28.188 2.669 41.070 1.00 90.19 772 THR A C 1
ATOM 6039 O O . THR A 1 772 ? -28.883 3.021 40.122 1.00 90.19 772 THR A O 1
ATOM 6042 N N . HIS A 1 773 ? -26.855 2.618 41.028 1.00 88.44 773 HIS A N 1
ATOM 6043 C CA . HIS A 1 773 ? -26.050 2.889 39.839 1.00 88.44 773 HIS A CA 1
ATOM 6044 C C . HIS A 1 773 ? -25.359 1.610 39.377 1.00 88.44 773 HIS A C 1
ATOM 6046 O O . HIS A 1 773 ? -24.532 1.081 40.113 1.00 88.44 773 HIS A O 1
ATOM 6052 N N . PHE A 1 774 ? -25.614 1.199 38.140 1.00 90.75 774 PHE A N 1
ATOM 6053 C CA . PHE A 1 774 ? -24.811 0.230 37.404 1.00 90.75 774 PHE A CA 1
ATOM 6054 C C . PHE A 1 774 ? -23.642 0.937 36.713 1.00 90.75 774 PHE A C 1
ATOM 6056 O O . PHE A 1 774 ? -23.827 1.979 36.074 1.00 90.75 774 PHE A O 1
ATOM 6063 N N . ARG A 1 775 ? -22.431 0.401 36.859 1.00 89.19 775 ARG A N 1
ATOM 6064 C CA . ARG A 1 775 ? -21.183 0.937 36.301 1.00 89.19 775 ARG A CA 1
ATOM 6065 C C . ARG A 1 775 ? -20.373 -0.171 35.627 1.00 89.19 775 ARG A C 1
ATOM 6067 O O . ARG A 1 775 ? -20.507 -1.332 36.013 1.00 89.19 775 ARG A O 1
ATOM 6074 N N . PRO A 1 776 ? -19.490 0.159 34.667 1.00 90.38 776 PRO A N 1
ATOM 6075 C CA . PRO A 1 776 ? -18.561 -0.823 34.122 1.00 90.38 776 PRO A CA 1
ATOM 6076 C C . PRO A 1 776 ? -17.748 -1.504 35.225 1.00 90.38 776 PRO A C 1
ATOM 6078 O O . PRO A 1 776 ? -17.210 -0.844 36.117 1.00 90.38 776 PRO A O 1
ATOM 6081 N N . GLY A 1 777 ? -17.659 -2.829 35.152 1.00 90.06 777 GLY A N 1
ATOM 6082 C CA . GLY A 1 777 ? -17.003 -3.670 36.153 1.00 90.06 777 GLY A CA 1
ATOM 6083 C C . GLY A 1 777 ? -17.920 -4.190 37.266 1.00 90.06 777 GLY A C 1
ATOM 6084 O O . GLY A 1 777 ? -17.545 -5.169 37.916 1.00 90.06 777 GLY A O 1
ATOM 6085 N N . ASP A 1 778 ? -19.112 -3.613 37.458 1.00 93.06 778 ASP A N 1
ATOM 6086 C CA . ASP A 1 778 ? -20.087 -4.129 38.425 1.00 93.06 778 ASP A CA 1
ATOM 6087 C C . ASP A 1 778 ? -20.535 -5.549 38.051 1.00 93.06 778 ASP A C 1
ATOM 6089 O O . ASP A 1 778 ? -20.484 -5.960 36.887 1.00 93.06 778 ASP A O 1
ATOM 6093 N N . ILE A 1 779 ? -20.970 -6.315 39.054 1.00 92.88 779 ILE A N 1
ATOM 6094 C CA . ILE A 1 779 ? -21.411 -7.701 38.883 1.00 92.88 779 ILE A CA 1
ATOM 6095 C C . ILE A 1 779 ? -22.925 -7.772 39.058 1.00 92.88 779 ILE A C 1
ATOM 6097 O O . ILE A 1 779 ? -23.452 -7.385 40.098 1.00 92.88 779 ILE A O 1
ATOM 6101 N N . VAL A 1 780 ? -23.601 -8.332 38.059 1.00 91.75 780 VAL A N 1
ATOM 6102 C CA . VAL A 1 780 ? -25.022 -8.682 38.107 1.00 91.75 780 VAL A CA 1
ATOM 6103 C C . VAL A 1 780 ? -25.142 -10.188 38.308 1.00 91.75 780 VAL A C 1
ATOM 6105 O O . VAL A 1 780 ? -24.639 -10.974 37.502 1.00 91.75 780 VAL A O 1
ATOM 6108 N N . GLU A 1 781 ? -25.805 -10.597 39.387 1.00 91.38 781 GLU A N 1
ATOM 6109 C CA . GLU A 1 781 ? -26.101 -11.997 39.689 1.00 91.38 781 GLU A CA 1
ATOM 6110 C C . GLU A 1 781 ? -27.579 -12.279 39.413 1.00 91.38 781 GLU A C 1
ATOM 6112 O O . GLU A 1 781 ? -28.454 -11.769 40.106 1.00 91.38 781 GLU A O 1
ATOM 6117 N N . ILE A 1 782 ? -27.850 -13.085 38.384 1.00 86.75 782 ILE A N 1
ATOM 6118 C CA . ILE A 1 782 ? -29.207 -13.536 38.037 1.00 86.75 782 ILE A CA 1
ATOM 6119 C C . ILE A 1 782 ? -29.550 -14.803 38.824 1.00 86.75 782 ILE A C 1
ATOM 6121 O O . ILE A 1 782 ? -30.671 -14.993 39.288 1.00 86.75 782 ILE A O 1
ATOM 6125 N N . SER A 1 783 ? -28.566 -15.690 38.979 1.00 85.50 783 SER A N 1
ATOM 6126 C CA . SER A 1 783 ? -28.642 -16.877 39.826 1.00 85.50 783 SER A CA 1
ATOM 6127 C C . SER A 1 783 ? -27.244 -17.280 40.288 1.00 85.50 783 SER A C 1
ATOM 6129 O O . SER A 1 783 ? -26.241 -16.816 39.743 1.00 85.50 783 SER A O 1
ATOM 6131 N N . THR A 1 784 ? -27.162 -18.246 41.204 1.00 85.00 784 THR A N 1
ATOM 6132 C CA . THR A 1 784 ? -25.883 -18.815 41.667 1.00 85.00 784 THR A CA 1
ATOM 6133 C C . THR A 1 784 ? -25.004 -19.354 40.530 1.00 85.00 784 THR A C 1
ATOM 6135 O O . THR A 1 784 ? -23.787 -19.432 40.680 1.00 85.00 784 THR A O 1
ATOM 6138 N N . SER A 1 785 ? -25.607 -19.707 39.389 1.00 83.56 785 SER A N 1
ATOM 6139 C CA . SER A 1 785 ? -24.931 -20.249 38.202 1.00 83.56 785 SER A CA 1
ATOM 6140 C C . SER A 1 785 ? -24.761 -19.246 37.051 1.00 83.56 785 SER A C 1
ATOM 6142 O O . SER A 1 785 ? -24.196 -19.577 36.000 1.00 83.56 785 SER A O 1
ATOM 6144 N N . GLU A 1 786 ? -25.262 -18.022 37.222 1.00 88.75 786 GLU A N 1
ATOM 6145 C CA . GLU A 1 786 ? -25.386 -17.049 36.145 1.00 88.75 786 GLU A CA 1
ATOM 6146 C C . GLU A 1 786 ? -25.049 -15.632 36.632 1.00 88.75 786 GLU A C 1
ATOM 6148 O O . GLU A 1 786 ? -25.890 -14.910 37.173 1.00 88.75 786 GLU A O 1
ATOM 6153 N N . LYS A 1 787 ? -23.778 -15.258 36.434 1.00 93.44 787 LYS A N 1
ATOM 6154 C CA . LYS A 1 787 ? -23.193 -13.970 36.818 1.00 93.44 787 LYS A CA 1
ATOM 6155 C C . LYS A 1 787 ? -22.607 -13.266 35.602 1.00 93.44 787 LYS A C 1
ATOM 6157 O O . LYS A 1 787 ? -21.967 -13.908 34.763 1.00 93.44 787 LYS A O 1
ATOM 6162 N N . TYR A 1 788 ? -22.765 -11.951 35.550 1.00 95.06 788 TYR A N 1
ATOM 6163 C CA . TYR A 1 788 ? -22.274 -11.119 34.460 1.00 95.06 788 TYR A CA 1
ATOM 6164 C C . TYR A 1 788 ? -21.540 -9.891 34.982 1.00 95.06 788 TYR A C 1
ATOM 6166 O O . TYR A 1 788 ? -21.918 -9.323 36.002 1.00 95.06 788 TYR A O 1
ATOM 6174 N N . THR A 1 789 ? -20.497 -9.477 34.273 1.00 95.56 789 THR A N 1
ATOM 6175 C CA . THR A 1 789 ? -19.812 -8.206 34.493 1.00 95.56 789 THR A CA 1
ATOM 6176 C C . THR A 1 789 ? -20.340 -7.174 33.508 1.00 95.56 789 THR A C 1
ATOM 6178 O O . THR A 1 789 ? -20.385 -7.430 32.304 1.00 95.56 789 THR A O 1
ATOM 6181 N N . VAL A 1 790 ? -20.743 -6.014 34.021 1.00 95.50 790 VAL A N 1
ATOM 6182 C CA . VAL A 1 790 ? -21.225 -4.889 33.215 1.00 95.50 790 VAL A CA 1
ATOM 6183 C C . VAL A 1 790 ? -20.073 -4.341 32.373 1.00 95.50 790 VAL A C 1
ATOM 6185 O O . VAL A 1 790 ? -19.024 -3.989 32.913 1.00 95.50 790 VAL A O 1
ATOM 6188 N N . ILE A 1 791 ? -20.279 -4.263 31.058 1.00 95.88 791 ILE A N 1
ATOM 6189 C CA . ILE A 1 791 ? -19.369 -3.614 30.108 1.00 95.88 791 ILE A CA 1
ATOM 6190 C C . ILE A 1 791 ? -19.825 -2.165 29.923 1.00 95.88 791 ILE A C 1
ATOM 6192 O O . ILE A 1 791 ? -19.068 -1.233 30.173 1.00 95.88 791 ILE A O 1
ATOM 6196 N N . VAL A 1 792 ? -21.092 -1.965 29.553 1.00 93.25 792 VAL A N 1
ATOM 6197 C CA . VAL A 1 792 ? -21.719 -0.645 29.380 1.00 93.25 792 VAL A CA 1
ATOM 6198 C C . VAL A 1 792 ? -23.120 -0.665 29.993 1.00 93.25 792 VAL A C 1
ATOM 6200 O O . VAL A 1 792 ? -23.793 -1.694 29.969 1.00 93.25 792 VAL A O 1
ATOM 6203 N N . ALA A 1 793 ? -23.558 0.466 30.546 1.00 91.44 793 ALA A N 1
ATOM 6204 C CA . ALA A 1 793 ? -24.887 0.644 31.121 1.00 91.44 793 ALA A CA 1
ATOM 6205 C C . ALA A 1 793 ? -25.443 2.034 30.782 1.00 91.44 793 ALA A C 1
ATOM 6207 O O . ALA A 1 793 ? -24.704 3.019 30.848 1.00 91.44 793 ALA A O 1
ATOM 6208 N N . ASP A 1 794 ? -26.739 2.114 30.483 1.00 88.62 794 ASP A N 1
ATOM 6209 C CA . ASP A 1 794 ? -27.507 3.363 30.514 1.00 88.62 794 ASP A CA 1
ATOM 6210 C C . ASP A 1 794 ? -28.727 3.186 31.410 1.00 88.62 794 ASP A C 1
ATOM 6212 O O . ASP A 1 794 ? -29.379 2.143 31.367 1.00 88.62 794 ASP A O 1
ATOM 6216 N N . GLN A 1 795 ? -29.010 4.182 32.241 1.00 86.50 795 GLN A N 1
ATOM 6217 C CA . GLN A 1 795 ? -29.989 4.062 33.318 1.00 86.50 795 GLN A CA 1
ATOM 6218 C C . GLN A 1 795 ? -30.544 5.418 33.749 1.00 86.50 795 GLN A C 1
ATOM 6220 O O . GLN A 1 795 ? -29.819 6.412 33.762 1.00 86.50 795 GLN A O 1
ATOM 6225 N N . THR A 1 796 ? -31.783 5.429 34.215 1.00 85.50 796 THR A N 1
ATOM 6226 C CA . THR A 1 796 ? -32.449 6.549 34.871 1.00 85.50 796 THR A CA 1
ATOM 6227 C C . THR A 1 796 ? -32.695 6.222 36.338 1.00 85.50 796 THR A C 1
ATOM 6229 O O . THR A 1 796 ? -32.899 5.072 36.735 1.00 85.50 796 THR A O 1
ATOM 6232 N N . PHE A 1 797 ? -32.653 7.267 37.160 1.00 88.00 797 PHE A N 1
ATOM 6233 C CA . PHE A 1 797 ? -32.803 7.191 38.612 1.00 88.00 797 PHE A CA 1
ATOM 6234 C C . PHE A 1 797 ? -34.136 7.779 39.047 1.00 88.00 797 PHE A C 1
ATOM 6236 O O . PHE A 1 797 ? -34.737 8.564 38.310 1.00 88.00 797 PHE A O 1
ATOM 6243 N N . ASP A 1 798 ? -34.544 7.447 40.268 1.00 88.69 798 ASP A N 1
ATOM 6244 C CA . ASP A 1 798 ? -35.721 7.988 40.943 1.00 88.69 798 ASP A CA 1
ATOM 6245 C C . ASP A 1 798 ? -36.974 7.941 40.038 1.00 88.69 798 ASP A C 1
ATOM 6247 O O . ASP A 1 798 ? -37.772 8.878 39.991 1.00 88.69 798 ASP A O 1
ATOM 6251 N N . GLN A 1 799 ? -37.134 6.846 39.291 1.00 85.00 799 GLN A N 1
ATOM 6252 C CA . GLN A 1 799 ? -38.317 6.603 38.475 1.00 85.00 799 GLN A CA 1
ATOM 6253 C C . GLN A 1 799 ? -39.453 6.053 39.345 1.00 85.00 799 GLN A C 1
ATOM 6255 O O . GLN A 1 799 ? -39.230 5.542 40.449 1.00 85.00 799 GLN A O 1
ATOM 6260 N N . GLU A 1 800 ? -40.682 6.197 38.853 1.00 84.88 800 GLU A N 1
ATOM 6261 C CA . GLU A 1 800 ? -41.781 5.331 39.285 1.00 84.88 800 GLU A CA 1
ATOM 6262 C C . GLU A 1 800 ? -41.393 3.883 38.963 1.00 84.88 800 GLU A C 1
ATOM 6264 O O . GLU A 1 800 ? -40.703 3.666 37.965 1.00 84.88 800 GLU A O 1
ATOM 6269 N N . GLY A 1 801 ? -41.682 2.963 39.888 1.00 77.75 801 GLY A N 1
ATOM 6270 C CA . GLY A 1 801 ? -41.512 1.523 39.709 1.00 77.75 801 GLY A CA 1
ATOM 6271 C C . GLY A 1 801 ? -42.824 0.839 39.311 1.00 77.75 801 GLY A C 1
ATOM 6272 O O . GLY A 1 801 ? -43.900 1.428 39.407 1.00 77.75 801 GLY A O 1
ATOM 6273 N N . LEU A 1 802 ? -42.758 -0.455 38.966 1.00 77.56 802 LEU A N 1
ATOM 6274 C CA . LEU A 1 802 ? -43.946 -1.274 38.658 1.00 77.56 802 LEU A CA 1
ATOM 6275 C C . LEU A 1 802 ? -44.954 -1.339 39.828 1.00 77.56 802 LEU A C 1
ATOM 6277 O O . LEU A 1 802 ? -46.124 -1.678 39.647 1.00 77.56 802 LEU A O 1
ATOM 6281 N N . ASP A 1 803 ? -44.499 -1.010 41.041 1.00 77.56 803 ASP A N 1
ATOM 6282 C CA . ASP A 1 803 ? -45.308 -0.861 42.250 1.00 77.56 803 ASP A CA 1
ATOM 6283 C C . ASP A 1 803 ? -46.084 0.469 42.326 1.00 77.56 803 ASP A C 1
ATOM 6285 O O . ASP A 1 803 ? -46.810 0.685 43.300 1.00 77.56 803 ASP A O 1
ATOM 6289 N N . TRP A 1 804 ? -45.978 1.325 41.303 1.00 78.44 804 TRP A N 1
ATOM 6290 C CA . TRP A 1 804 ? -46.581 2.661 41.215 1.00 78.44 804 TRP A CA 1
ATOM 6291 C C . TRP A 1 804 ? -46.101 3.617 42.313 1.00 78.44 804 TRP A C 1
ATOM 6293 O O . TRP A 1 804 ? -46.786 4.575 42.687 1.00 78.44 804 TRP A O 1
ATOM 6303 N N . ILE A 1 805 ? -44.924 3.350 42.888 1.00 82.94 805 ILE A N 1
ATOM 6304 C CA . ILE A 1 805 ? -44.309 4.226 43.878 1.00 82.94 805 ILE A CA 1
ATOM 6305 C C . ILE A 1 805 ? -43.301 5.121 43.158 1.00 82.94 805 ILE A C 1
ATOM 6307 O O . ILE A 1 805 ? -42.241 4.690 42.714 1.00 82.94 805 ILE A O 1
ATOM 6311 N N . GLY A 1 806 ? -43.620 6.411 43.071 1.00 84.00 806 GLY A N 1
ATOM 6312 C CA . GLY A 1 806 ? -42.727 7.405 42.479 1.00 84.00 806 GLY A CA 1
ATOM 6313 C C . GLY A 1 806 ? -41.396 7.531 43.230 1.00 84.00 806 GLY A C 1
ATOM 6314 O O . GLY A 1 806 ? -41.374 7.662 44.456 1.00 84.00 806 GLY A O 1
ATOM 6315 N N . GLY A 1 807 ? -40.284 7.571 42.490 1.00 85.75 807 GLY A N 1
ATOM 6316 C CA . GLY A 1 807 ? -38.970 7.925 43.032 1.00 85.75 807 GLY A CA 1
ATOM 6317 C C . GLY A 1 807 ? -38.212 6.791 43.718 1.00 85.75 807 GLY A C 1
ATOM 6318 O O . GLY A 1 807 ? -37.258 7.065 44.445 1.00 85.75 807 GLY A O 1
ATOM 6319 N N . ASN A 1 808 ? -38.625 5.532 43.550 1.00 89.25 808 ASN A N 1
ATOM 6320 C CA . ASN A 1 808 ? -38.048 4.407 44.289 1.00 89.25 808 ASN A CA 1
ATOM 6321 C C . ASN A 1 808 ? -37.270 3.403 43.429 1.00 89.25 808 ASN A C 1
ATOM 6323 O O . ASN A 1 808 ? -36.635 2.519 44.008 1.00 89.25 808 ASN A O 1
ATOM 6327 N N . THR A 1 809 ? -37.281 3.547 42.100 1.00 88.31 809 THR A N 1
ATOM 6328 C CA . THR A 1 809 ? -36.724 2.557 41.170 1.00 88.31 809 THR A CA 1
ATOM 6329 C C . THR A 1 809 ? -35.665 3.174 40.256 1.00 88.31 809 THR A C 1
ATOM 6331 O O . THR A 1 809 ? -35.840 4.264 39.714 1.00 88.31 809 THR A O 1
ATOM 6334 N N . SER A 1 810 ? -34.537 2.475 40.114 1.00 88.81 810 SER A N 1
ATOM 6335 C CA . SER A 1 810 ? -33.542 2.715 39.068 1.00 88.81 810 SER A CA 1
ATOM 6336 C C . SER A 1 810 ? -33.807 1.732 37.946 1.00 88.81 810 SER A C 1
ATOM 6338 O O . SER A 1 810 ? -33.858 0.528 38.208 1.00 88.81 810 SER A O 1
ATOM 6340 N N . ARG A 1 811 ? -33.915 2.202 36.706 1.00 86.69 811 ARG A N 1
ATOM 6341 C CA . ARG A 1 811 ? -34.124 1.319 35.554 1.00 86.69 811 ARG A CA 1
ATOM 6342 C C . ARG A 1 811 ? -33.159 1.616 34.425 1.00 86.69 811 ARG A C 1
ATOM 6344 O O . ARG A 1 811 ? -32.622 2.712 34.357 1.00 86.69 811 ARG A O 1
ATOM 6351 N N . GLY A 1 812 ? -32.934 0.646 33.548 1.00 87.94 812 GLY A N 1
ATOM 6352 C CA . GLY A 1 812 ? -32.026 0.828 32.425 1.00 87.94 812 GLY A CA 1
ATOM 6353 C C . GLY A 1 812 ? -31.709 -0.445 31.656 1.00 87.94 812 GLY A C 1
ATOM 6354 O O . GLY A 1 812 ? -32.293 -1.505 31.889 1.00 87.94 812 GLY A O 1
ATOM 6355 N N . MET A 1 813 ? -30.750 -0.317 30.744 1.00 89.62 813 MET A N 1
ATOM 6356 C CA . MET A 1 813 ? -30.210 -1.401 29.929 1.00 89.62 813 MET A CA 1
ATOM 6357 C C . MET A 1 813 ? -28.729 -1.587 30.209 1.00 89.62 813 MET A C 1
ATOM 6359 O O . MET A 1 813 ? -27.977 -0.616 30.299 1.00 89.62 813 MET A O 1
ATOM 6363 N N . LEU A 1 814 ? -28.316 -2.848 30.309 1.00 93.25 814 LEU A N 1
ATOM 6364 C CA . LEU A 1 814 ? -26.946 -3.261 30.586 1.00 93.25 814 LEU A CA 1
ATOM 6365 C C . LEU A 1 814 ? -26.453 -4.185 29.472 1.00 93.25 814 LEU A C 1
ATOM 6367 O O . LEU A 1 814 ? -27.136 -5.146 29.123 1.00 93.25 814 LEU A O 1
ATOM 6371 N N . PHE A 1 815 ? -25.252 -3.930 28.961 1.00 94.88 815 PHE A N 1
ATOM 6372 C CA . PHE A 1 815 ? -24.513 -4.850 28.104 1.00 94.88 815 PHE A CA 1
ATOM 6373 C C . PHE A 1 815 ? -23.428 -5.504 28.945 1.00 94.88 815 PHE A C 1
ATOM 6375 O O . PHE A 1 815 ? -22.622 -4.809 29.576 1.00 94.88 815 PHE A O 1
ATOM 6382 N N . CYS A 1 816 ? -23.430 -6.832 29.018 1.00 96.00 816 CYS A N 1
ATOM 6383 C CA . CYS A 1 816 ? -22.608 -7.556 29.977 1.00 96.00 816 CYS A CA 1
ATOM 6384 C C . CYS A 1 816 ? -21.913 -8.777 29.370 1.00 96.00 816 CYS A C 1
ATOM 6386 O O . CYS A 1 816 ? -22.430 -9.420 28.459 1.00 96.00 816 CYS A O 1
ATOM 6388 N N . ALA A 1 817 ? -20.767 -9.134 29.949 1.00 95.88 817 ALA A N 1
ATOM 6389 C CA . ALA A 1 817 ? -20.017 -10.352 29.654 1.00 95.88 817 ALA A CA 1
ATOM 6390 C C . ALA A 1 817 ? -20.185 -11.377 30.779 1.00 95.88 817 ALA A C 1
ATOM 6392 O O . ALA A 1 817 ? -20.157 -11.036 31.964 1.00 95.88 817 ALA A O 1
ATOM 6393 N N . ARG A 1 818 ? -20.334 -12.655 30.429 1.00 94.12 818 ARG A N 1
ATOM 6394 C CA . ARG A 1 818 ? -20.492 -13.744 31.395 1.00 94.12 818 ARG A CA 1
ATOM 6395 C C . ARG A 1 818 ? -19.214 -13.950 32.195 1.00 94.12 818 ARG A C 1
ATOM 6397 O O . ARG A 1 818 ? -18.132 -14.098 31.632 1.00 94.12 818 ARG A O 1
ATOM 6404 N N . ARG A 1 819 ? -19.348 -14.036 33.514 1.00 88.50 819 ARG A N 1
ATOM 6405 C CA . ARG A 1 819 ? -18.230 -14.222 34.439 1.00 88.50 819 ARG A CA 1
ATOM 6406 C C . ARG A 1 819 ? -18.084 -15.690 34.841 1.00 88.50 819 ARG A C 1
ATOM 6408 O O . ARG A 1 819 ? -19.069 -16.429 34.899 1.00 88.50 819 ARG A O 1
ATOM 6415 N N . ALA A 1 820 ? -16.851 -16.111 35.125 1.00 78.38 820 ALA A N 1
ATOM 6416 C CA . ALA A 1 820 ? -16.605 -17.386 35.795 1.00 78.38 820 ALA A CA 1
ATOM 6417 C C . ALA A 1 820 ? -17.250 -17.365 37.187 1.00 78.38 820 ALA A C 1
ATOM 6419 O O . ALA A 1 820 ? -17.266 -16.320 37.844 1.00 78.38 820 ALA A O 1
ATOM 6420 N N . ILE A 1 821 ? -17.822 -18.502 37.585 1.00 64.06 821 ILE A N 1
ATOM 6421 C CA . ILE A 1 821 ? -18.467 -18.680 38.893 1.00 64.06 821 ILE A CA 1
ATOM 6422 C C . ILE A 1 821 ? -17.404 -18.760 39.979 1.00 64.06 821 ILE A C 1
ATOM 6424 O O . ILE A 1 821 ? -16.421 -19.505 39.758 1.00 64.06 821 ILE A O 1
#